Protein AF-0000000086068954 (afdb_homodimer)

Foldseek 3Di:
DDPPPPPVPPDPPPDPPPPPVVPVVVVVVVVVVPPPPPPQPQCPVPRDSQVPDLVVLLVCQLPDQDLLSLQQSLLVSLCRLDPPWDFQWKKKWFADPVFHIDMHTHPPRPDPQQPPVRRGNPVVVVVVVVLNPFDTLVVLVVCPFFDKDWDDWDFDALWIKTKIDLHSGMIMIIIINHHSDDDPSSVVSSRSSSRSSSVSNSVSSVVVVVCVQQAPPLARAGEQVNLVVVLLVLLVVLLVVQFKKKKKKKFKFCLVVLCVVDPVVQSSLVNNQLSVLLVVLLVPAPCSVQKHKYDYDPGMIMIMGRHDPVRVVVSVVSSQVCQLVTQGDGPDVVSSVVVVVCSVVVRTTMAMFMEMDRSPPPVPVPPDDDPVVVSVVSVVVVVVRVVLRVVRRVVLSVVVVVVVPRRYDYSVVVVD/DPPPPPDPPPDPPPDPPPPPVVPVVVVVVVVVVPPPPPPQPQCPVPRDSDVPDLVVLLVCQLPDQDLLSLQQSLLVSLCRLDPPWDFQWKKKWFADPVFHIDMHTHPPRPDPQQPPVRRGNPVVVVVVVVLNPFDTLVVLVVCPFFDKDFDDWDFDALWIKTKIDLHRGMIMIIIIRHHSDDDPSSVVSSRSSSRSSSVSNSVSSVVVVVCVQAAPPLQRAGEQVNLVVVLLVLLVVLLVVQFKKKKKKKFKFCLVVLCVVDPVVQSSLVNNQLSVLLVVLLVPAPCSVQKHKYDYDDGMIMIMGRHDPVSVVVSVVSSQVCQLVTQGDGPDVVSSVVVVVCSVVVRTTMAMFMEMDRSPPPVPVPPDDDPVVVSVVSVVVVVVRVVLRVVRRVVLSVVVVVVVPRRYDYSVVVVD

Solvent-accessible surface area (backbone atoms only — not comparable to full-atom values): 44219 Å² total; per-residue (Å²): 132,82,69,83,74,63,72,76,68,63,74,77,63,68,84,68,72,87,60,69,72,58,58,62,59,48,54,61,54,52,59,62,56,65,74,57,72,73,71,74,57,40,23,87,85,56,53,17,76,47,67,77,30,69,58,55,54,50,56,57,49,68,67,39,85,44,72,61,44,38,46,39,51,49,49,56,54,49,46,63,66,35,70,94,51,58,71,38,27,46,36,36,40,32,57,41,94,69,29,43,81,40,76,46,63,29,81,85,25,72,49,82,46,37,44,98,81,71,31,58,36,74,70,47,47,54,53,42,54,58,47,50,68,32,55,45,72,70,56,49,77,70,48,88,66,58,54,68,40,79,75,47,76,43,74,46,86,65,3,17,34,38,33,32,33,36,38,60,44,29,34,36,38,40,27,31,52,77,38,65,64,74,50,72,68,52,44,52,53,51,48,53,51,46,44,52,44,25,50,48,53,45,49,52,51,30,45,52,29,14,45,50,23,33,30,27,87,50,31,66,33,24,14,46,67,38,28,49,24,43,41,41,31,51,49,52,45,29,53,76,67,61,36,31,36,29,31,35,31,34,35,48,41,60,47,70,62,48,35,72,76,32,55,70,72,54,39,38,34,46,41,30,42,52,31,49,50,47,52,51,50,44,66,66,43,97,57,42,88,38,52,44,58,18,44,62,48,88,60,31,34,39,35,37,32,61,35,51,69,66,56,52,50,50,53,52,49,54,50,56,62,46,43,79,72,62,73,56,80,65,93,44,70,68,56,47,54,54,49,48,52,39,45,74,68,69,50,50,48,52,24,23,2,27,19,72,44,68,45,60,75,76,55,55,67,56,93,77,62,41,69,64,55,52,48,50,53,48,52,52,52,51,52,50,35,49,50,42,4,46,55,19,22,56,49,14,49,54,37,41,75,68,67,68,76,43,37,68,33,47,32,78,65,65,78,100,132,82,70,80,74,64,73,76,69,65,76,78,64,70,83,69,72,85,60,71,74,57,57,63,60,49,54,61,54,53,60,63,58,66,74,57,71,74,70,73,58,41,21,87,85,56,54,17,77,48,66,76,31,68,58,54,54,50,55,58,50,69,68,37,85,45,73,61,45,39,45,40,51,50,51,57,53,47,46,64,68,35,68,95,49,57,70,40,27,47,36,36,40,32,59,40,92,67,28,41,82,40,76,46,62,29,81,86,27,71,50,78,44,40,43,99,82,70,30,56,36,75,68,46,49,54,52,42,54,58,48,53,70,35,51,45,74,68,55,47,74,69,46,89,68,57,51,69,41,80,73,47,78,43,71,46,87,65,3,18,36,39,31,31,35,38,41,60,45,28,33,37,37,40,28,31,52,77,38,62,66,74,50,73,68,51,45,51,53,52,48,53,50,48,43,54,46,36,50,47,53,44,49,51,52,29,46,51,30,14,46,49,24,34,30,28,88,50,33,67,32,24,14,45,68,39,28,48,23,42,41,40,33,51,50,51,44,29,52,78,66,58,40,31,36,28,30,35,30,35,36,50,40,60,47,69,61,49,36,72,76,32,55,69,71,55,42,39,36,46,41,29,42,52,30,50,51,47,51,50,51,43,66,66,43,97,58,41,90,37,50,43,59,18,44,61,48,85,59,30,35,39,34,37,33,62,34,52,69,68,56,53,50,52,51,52,49,55,49,56,62,46,44,79,72,61,74,56,78,66,94,45,70,69,57,47,54,54,48,49,52,40,44,74,68,68,50,49,48,53,24,24,1,28,20,74,44,65,44,60,72,76,56,55,70,57,92,76,61,39,70,64,58,52,48,50,52,48,53,52,52,52,52,50,35,49,50,41,4,47,56,20,22,56,50,14,48,53,36,40,75,70,67,69,74,42,36,65,35,46,32,77,64,64,78,99

Sequence (832 aa):
MFPALRRFTAAIVKKSRSTHKVDENIRNVRKHIKNTKTTRNQCSQCGCNTSPCHGTVVEKLRRGKTAQDLVEIVGEILTGIFPGEDIDHVGLFTKSDDGYPHCITAKNTATGEVDDHGHFTSHTAELWRQFLSLSGPIAMIDNDNPTVHKYNETPVGSGSSHWYRVSDYAAMIIVVSSIPAFSHQQEKSVHDVIKEFAHRLRQLEVEKWARIGVVNSKSMLLTSSAYEVQSASVCITALTSSSPVCVAFMDIDYFKDLNSKLTHLEADKVLRAVGQMIKETVSNCTRPESVVVGHIGGDEFMFTIIGNRKFAKTLMLDVLSRFANLLPEFSKPEVHEEFMKIKNARRFSASVGIAMWEGDADATAPEEFTLVEEMKQLKDAIEEIRFRANKTLLKAKEYRQERSGRNVMFYDEIEEMFPALRRFTAAIVKKSRSTHKVDENIRNVRKHIKNTKTTRNQCSQCGCNTSPCHGTVVEKLRRGKTAQDLVEIVGEILTGIFPGEDIDHVGLFTKSDDGYPHCITAKNTATGEVDDHGHFTSHTAELWRQFLSLSGPIAMIDNDNPTVHKYNETPVGSGSSHWYRVSDYAAMIIVVSSIPAFSHQQEKSVHDVIKEFAHRLRQLEVEKWARIGVVNSKSMLLTSSAYEVQSASVCITALTSSSPVCVAFMDIDYFKDLNSKLTHLEADKVLRAVGQMIKETVSNCTRPESVVVGHIGGDEFMFTIIGNRKFAKTLMLDVLSRFANLLPEFSKPEVHEEFMKIKNARRFSASVGIAMWEGDADATAPEEFTLVEEMKQLKDAIEEIRFRANKTLLKAKEYRQERSGRNVMFYDEIEE

Radius of gyration: 32.14 Å; Cα contacts (8 Å, |Δi|>4): 1349; chains: 2; bounding box: 98×93×64 Å

Structure (mmCIF, N/CA/C/O backbone):
data_AF-0000000086068954-model_v1
#
loop_
_entity.id
_entity.type
_entity.pdbx_description
1 polymer 'GGDEF domain-containing protein'
#
loop_
_atom_site.group_PDB
_atom_site.id
_atom_site.type_symbol
_atom_site.label_atom_id
_atom_site.label_alt_id
_atom_site.label_comp_id
_atom_site.label_asym_id
_atom_site.label_entity_id
_atom_site.label_seq_id
_atom_site.pdbx_PDB_ins_code
_atom_site.Cartn_x
_atom_site.Cartn_y
_atom_site.Cartn_z
_atom_site.occupancy
_atom_site.B_iso_or_equiv
_atom_site.auth_seq_id
_atom_site.auth_comp_id
_atom_site.auth_asym_id
_atom_site.auth_atom_id
_atom_site.pdbx_PDB_model_num
ATOM 1 N N . MET A 1 1 ? 43.938 14.234 13.195 1 19.59 1 MET A N 1
ATOM 2 C CA . MET A 1 1 ? 43.844 15.578 13.75 1 19.59 1 MET A CA 1
ATOM 3 C C . MET A 1 1 ? 43.75 16.625 12.641 1 19.59 1 MET A C 1
ATOM 5 O O . MET A 1 1 ? 44.781 16.922 12 1 19.59 1 MET A O 1
ATOM 9 N N . PHE A 1 2 ? 42.719 16.625 11.742 1 21.86 2 PHE A N 1
ATOM 10 C CA . PHE A 1 2 ? 42.812 16.953 10.328 1 21.86 2 PHE A CA 1
ATOM 11 C C . PHE A 1 2 ? 43.062 18.453 10.141 1 21.86 2 PHE A C 1
ATOM 13 O O . PHE A 1 2 ? 42.344 19.281 10.711 1 21.86 2 PHE A O 1
ATOM 20 N N . PRO A 1 3 ? 44.25 19 9.898 1 23.23 3 PRO A N 1
ATOM 21 C CA . PRO A 1 3 ? 44.875 20.312 9.938 1 23.23 3 PRO A CA 1
ATOM 22 C C . PRO A 1 3 ? 44.156 21.328 9.055 1 23.23 3 PRO A C 1
ATOM 24 O O . PRO A 1 3 ? 44.438 22.531 9.125 1 23.23 3 PRO A O 1
ATOM 27 N N . ALA A 1 4 ? 43.469 20.734 8.086 1 22.77 4 ALA A N 1
ATOM 28 C CA . ALA A 1 4 ? 43.156 21.641 6.984 1 22.77 4 ALA A CA 1
ATOM 29 C C . ALA A 1 4 ? 42.156 22.703 7.402 1 22.77 4 ALA A C 1
ATOM 31 O O . ALA A 1 4 ? 41.688 23.484 6.574 1 22.77 4 ALA A O 1
ATOM 32 N N . LEU A 1 5 ? 41.719 22.703 8.758 1 21.62 5 LEU A N 1
ATOM 33 C CA . LEU A 1 5 ? 40.656 23.609 9.234 1 21.62 5 LEU A CA 1
ATOM 34 C C . LEU A 1 5 ? 41.188 25.031 9.312 1 21.62 5 LEU A C 1
ATOM 36 O O . LEU A 1 5 ? 40.406 25.953 9.641 1 21.62 5 LEU A O 1
ATOM 40 N N . ARG A 1 6 ? 42.562 25.266 9.266 1 21.28 6 ARG A N 1
ATOM 41 C CA . ARG A 1 6 ? 43.094 26.531 9.781 1 21.28 6 ARG A CA 1
ATOM 42 C C . ARG A 1 6 ? 42.812 27.672 8.82 1 21.28 6 ARG A C 1
ATOM 44 O O . ARG A 1 6 ? 42.531 28.797 9.242 1 21.28 6 ARG A O 1
ATOM 51 N N . ARG A 1 7 ? 43.094 27.391 7.508 1 23.52 7 ARG A N 1
ATOM 52 C CA . ARG A 1 7 ? 43.5 28.547 6.715 1 23.52 7 ARG A CA 1
ATOM 53 C C . ARG A 1 7 ? 42.281 29.359 6.297 1 23.52 7 ARG A C 1
ATOM 55 O O . ARG A 1 7 ? 42.406 30.438 5.727 1 23.52 7 ARG A O 1
ATOM 62 N N . PHE A 1 8 ? 41.094 28.594 6.391 1 22.81 8 PHE A N 1
ATOM 63 C CA . PHE A 1 8 ? 40 29.219 5.645 1 22.81 8 PHE A CA 1
ATOM 64 C C . PHE A 1 8 ? 39.469 30.438 6.383 1 22.81 8 PHE A C 1
ATOM 66 O O . PHE A 1 8 ? 38.562 31.094 5.902 1 22.81 8 PHE A O 1
ATOM 73 N N . THR A 1 9 ? 39.938 30.75 7.625 1 22.94 9 THR A N 1
ATOM 74 C CA . THR A 1 9 ? 39.406 31.812 8.453 1 22.94 9 THR A CA 1
ATOM 75 C C . THR A 1 9 ? 39.75 33.188 7.855 1 22.94 9 THR A C 1
ATOM 77 O O . THR A 1 9 ? 39.062 34.156 8.133 1 22.94 9 THR A O 1
ATOM 80 N N . ALA A 1 10 ? 40.875 33.281 7.137 1 23.98 10 ALA A N 1
ATOM 81 C CA . ALA A 1 10 ? 41.5 34.594 7.055 1 23.98 10 ALA A CA 1
ATOM 82 C C . ALA A 1 10 ? 40.75 35.531 6.098 1 23.98 10 ALA A C 1
ATOM 84 O O . ALA A 1 10 ? 40.75 36.75 6.25 1 23.98 10 ALA A O 1
ATOM 85 N N . ALA A 1 11 ? 40.188 34.875 5.027 1 24.88 11 ALA A N 1
ATOM 86 C CA . ALA A 1 11 ? 39.969 35.812 3.922 1 24.88 11 ALA A CA 1
ATOM 87 C C . ALA A 1 11 ? 38.75 36.719 4.184 1 24.88 11 ALA A C 1
ATOM 89 O O . ALA A 1 11 ? 38.656 37.781 3.592 1 24.88 11 ALA A O 1
ATOM 90 N N . ILE A 1 12 ? 37.781 36.219 4.984 1 23.09 12 ILE A N 1
ATOM 91 C CA . ILE A 1 12 ? 36.531 36.969 4.895 1 23.09 12 ILE A CA 1
ATOM 92 C C . ILE A 1 12 ? 36.625 38.25 5.73 1 23.09 12 ILE A C 1
ATOM 94 O O . ILE A 1 12 ? 35.656 39 5.84 1 23.09 12 ILE A O 1
ATOM 98 N N . VAL A 1 13 ? 37.75 38.562 6.438 1 23.19 13 VAL A N 1
ATOM 99 C CA . VAL A 1 13 ? 37.75 39.656 7.418 1 23.19 13 VAL A CA 1
ATOM 100 C C . VAL A 1 13 ? 37.656 41 6.699 1 23.19 13 VAL A C 1
ATOM 102 O O . VAL A 1 13 ? 37.25 42 7.293 1 23.19 13 VAL A O 1
ATOM 105 N N . LYS A 1 14 ? 38.156 41.125 5.512 1 24.88 14 LYS A N 1
ATOM 106 C CA . LYS A 1 14 ? 38.625 42.5 5.309 1 24.88 14 LYS A CA 1
ATOM 107 C C . LYS A 1 14 ? 37.469 43.469 5.195 1 24.88 14 LYS A C 1
ATOM 109 O O . LYS A 1 14 ? 37.562 44.625 5.613 1 24.88 14 LYS A O 1
ATOM 114 N N . LYS A 1 15 ? 36.438 43.219 4.359 1 25.11 15 LYS A N 1
ATOM 115 C CA . LYS A 1 15 ? 35.906 44.406 3.707 1 25.11 15 LYS A CA 1
ATOM 116 C C . LYS A 1 15 ? 34.906 45.125 4.594 1 25.11 15 LYS A C 1
ATOM 118 O O . LYS A 1 15 ? 33.688 45.031 4.363 1 25.11 15 LYS A O 1
ATOM 123 N N . SER A 1 16 ? 34.969 44.969 5.973 1 24.5 16 SER A N 1
ATOM 124 C CA . SER A 1 16 ? 33.906 45.531 6.789 1 24.5 16 SER A CA 1
ATOM 125 C C . SER A 1 16 ? 33.938 47.031 6.793 1 24.5 16 SER A C 1
ATOM 127 O O . SER A 1 16 ? 33.469 47.688 7.742 1 24.5 16 SER A O 1
ATOM 129 N N . ARG A 1 17 ? 34.562 47.812 5.902 1 25.81 17 ARG A N 1
ATOM 130 C CA . ARG A 1 17 ? 34.812 49.188 6.301 1 25.81 17 ARG A CA 1
ATOM 131 C C . ARG A 1 17 ? 33.5 49.969 6.461 1 25.81 17 ARG A C 1
ATOM 133 O O . ARG A 1 17 ? 33.469 51.062 7.016 1 25.81 17 ARG A O 1
ATOM 140 N N . SER A 1 18 ? 32.438 49.781 5.582 1 25.03 18 SER A N 1
ATOM 141 C CA . SER A 1 18 ? 31.609 50.969 5.359 1 25.03 18 SER A CA 1
ATOM 142 C C . SER A 1 18 ? 30.594 51.125 6.477 1 25.03 18 SER A C 1
ATOM 144 O O . SER A 1 18 ? 29.625 50.375 6.562 1 25.03 18 SER A O 1
ATOM 146 N N . THR A 1 19 ? 30.938 51.469 7.707 1 28.3 19 THR A N 1
ATOM 147 C CA . THR A 1 19 ? 30.312 51.656 9.016 1 28.3 19 THR A CA 1
ATOM 148 C C . THR A 1 19 ? 29.266 52.781 8.953 1 28.3 19 THR A C 1
ATOM 150 O O . THR A 1 19 ? 28.328 52.812 9.766 1 28.3 19 THR A O 1
ATOM 153 N N . HIS A 1 20 ? 29.531 53.844 8.148 1 30.56 20 HIS A N 1
ATOM 154 C CA . HIS A 1 20 ? 28.891 55.094 8.453 1 30.56 20 HIS A CA 1
ATOM 155 C C . HIS A 1 20 ? 27.406 55.062 8.102 1 30.56 20 HIS A C 1
ATOM 157 O O . HIS A 1 20 ? 26.578 55.688 8.758 1 30.56 20 HIS A O 1
ATOM 163 N N . LYS A 1 21 ? 27.062 54.562 6.906 1 32.91 21 LYS A N 1
ATOM 164 C CA . LYS A 1 21 ? 25.719 54.688 6.363 1 32.91 21 LYS A CA 1
ATOM 165 C C . LYS A 1 21 ? 24.734 53.812 7.141 1 32.91 21 LYS A C 1
ATOM 167 O O . LYS A 1 21 ? 23.516 53.844 6.887 1 32.91 21 LYS A O 1
ATOM 172 N N . VAL A 1 22 ? 25.25 53 8.164 1 31.38 22 VAL A N 1
ATOM 173 C CA . VAL A 1 22 ? 24.375 52.125 8.922 1 31.38 22 VAL A CA 1
ATOM 174 C C . VAL A 1 22 ? 23.547 52.906 9.914 1 31.38 22 VAL A C 1
ATOM 176 O O . VAL A 1 22 ? 22.391 52.562 10.203 1 31.38 22 VAL A O 1
ATOM 179 N N . ASP A 1 23 ? 24.094 54.062 10.312 1 33.19 23 ASP A N 1
ATOM 180 C CA . ASP A 1 23 ? 23.453 54.75 11.414 1 33.19 23 ASP A CA 1
ATOM 181 C C . ASP A 1 23 ? 22.156 55.438 10.953 1 33.19 23 ASP A C 1
ATOM 183 O O . ASP A 1 23 ? 21.156 55.438 11.68 1 33.19 23 ASP A O 1
ATOM 187 N N . GLU A 1 24 ? 22.297 56.188 9.773 1 35.91 24 GLU A N 1
ATOM 188 C CA . GLU A 1 24 ? 21.156 57 9.359 1 35.91 24 GLU A CA 1
ATOM 189 C C . GLU A 1 24 ? 19.953 56.125 8.992 1 35.91 24 GLU A C 1
ATOM 191 O O . GLU A 1 24 ? 18.812 56.5 9.242 1 35.91 24 GLU A O 1
ATOM 196 N N . ASN A 1 25 ? 20.281 54.969 8.352 1 29.94 25 ASN A N 1
ATOM 197 C CA . ASN A 1 25 ? 19.203 54.094 7.918 1 29.94 25 ASN A CA 1
ATOM 198 C C . ASN A 1 25 ? 18.5 53.438 9.109 1 29.94 25 ASN A C 1
ATOM 200 O O . ASN A 1 25 ? 17.359 53 8.992 1 29.94 25 ASN A O 1
ATOM 204 N N . ILE A 1 26 ? 19.109 53.438 10.273 1 34.41 26 ILE A N 1
ATOM 205 C CA . ILE A 1 26 ? 18.453 52.938 11.469 1 34.41 26 ILE A CA 1
ATOM 206 C C . ILE A 1 26 ? 17.391 53.938 11.945 1 34.41 26 ILE A C 1
ATOM 208 O O . ILE A 1 26 ? 16.312 53.531 12.375 1 34.41 26 ILE A O 1
ATOM 212 N N . ARG A 1 27 ? 17.672 55.219 11.859 1 35.81 27 ARG A N 1
ATOM 213 C CA . ARG A 1 27 ? 16.734 56.188 12.398 1 35.81 27 ARG A CA 1
ATOM 214 C C . ARG A 1 27 ? 15.422 56.188 11.617 1 35.81 27 ARG A C 1
ATOM 216 O O . ARG A 1 27 ? 14.344 56.312 12.203 1 35.81 27 ARG A O 1
ATOM 223 N N . ASN A 1 28 ? 15.562 56.219 10.266 1 32.69 28 ASN A N 1
ATOM 224 C CA . ASN A 1 28 ? 14.336 56.25 9.477 1 32.69 28 ASN A CA 1
ATOM 225 C C . ASN A 1 28 ? 13.516 54.969 9.68 1 32.69 28 ASN A C 1
ATOM 227 O O . ASN A 1 28 ? 12.289 55 9.516 1 32.69 28 ASN A O 1
ATOM 231 N N . VAL A 1 29 ? 14.188 53.844 10.016 1 31.7 29 VAL A N 1
ATOM 232 C CA . VAL A 1 29 ? 13.43 52.625 10.281 1 31.7 29 VAL A CA 1
ATOM 233 C C . VAL A 1 29 ? 12.672 52.75 11.602 1 31.7 29 VAL A C 1
ATOM 235 O O . VAL A 1 29 ? 11.547 52.281 11.727 1 31.7 29 VAL A O 1
ATOM 238 N N . ARG A 1 30 ? 13.109 53.531 12.555 1 33.72 30 ARG A N 1
ATOM 239 C CA . ARG A 1 30 ? 12.383 53.688 13.812 1 33.72 30 ARG A CA 1
ATOM 240 C C . ARG A 1 30 ? 11.102 54.5 13.617 1 33.72 30 ARG A C 1
ATOM 242 O O . ARG A 1 30 ? 10.086 54.219 14.25 1 33.72 30 ARG A O 1
ATOM 249 N N . LYS A 1 31 ? 11.258 55.656 12.969 1 35.47 31 LYS A N 1
ATOM 250 C CA . LYS A 1 31 ? 10.086 56.531 12.859 1 35.47 31 LYS A CA 1
ATOM 251 C C . LYS A 1 31 ? 8.953 55.844 12.117 1 35.47 31 LYS A C 1
ATOM 253 O O . LYS A 1 31 ? 7.777 56 12.453 1 35.47 31 LYS A O 1
ATOM 258 N N . HIS A 1 32 ? 9.297 55.156 10.953 1 30.3 32 HIS A N 1
ATOM 259 C CA . HIS A 1 32 ? 8.227 54.438 10.25 1 30.3 32 HIS A CA 1
ATOM 260 C C . HIS A 1 32 ? 7.668 53.312 11.078 1 30.3 32 HIS A C 1
ATOM 262 O O . HIS A 1 32 ? 6.574 52.812 10.805 1 30.3 32 HIS A O 1
ATOM 268 N N . ILE A 1 33 ? 8.344 52.812 12.102 1 30.44 33 ILE A N 1
ATOM 269 C CA . ILE A 1 33 ? 7.777 51.812 12.984 1 30.44 33 ILE A CA 1
ATOM 270 C C . ILE A 1 33 ? 6.629 52.406 13.797 1 30.44 33 ILE A C 1
ATOM 272 O O . ILE A 1 33 ? 5.711 51.688 14.195 1 30.44 33 ILE A O 1
ATOM 276 N N . LYS A 1 34 ? 6.645 53.625 14.219 1 31.06 34 LYS A N 1
ATOM 277 C CA . LYS A 1 34 ? 5.625 54.125 15.133 1 31.06 34 LYS A CA 1
ATOM 278 C C . LYS A 1 34 ? 4.246 54.125 14.484 1 31.06 34 LYS A C 1
ATOM 280 O O . LYS A 1 34 ? 3.246 53.844 15.148 1 31.06 34 LYS A O 1
ATOM 285 N N . ASN A 1 35 ? 4.027 54.875 13.43 1 30.34 35 ASN A N 1
ATOM 286 C CA . ASN A 1 35 ? 2.672 55.156 12.961 1 30.34 35 ASN A CA 1
ATOM 287 C C . ASN A 1 35 ? 2.082 53.938 12.258 1 30.34 35 ASN A C 1
ATOM 289 O O . ASN A 1 35 ? 1.085 54.031 11.539 1 30.34 35 ASN A O 1
ATOM 293 N N . THR A 1 36 ? 2.881 53 11.797 1 29.17 36 THR A N 1
ATOM 294 C CA . THR A 1 36 ? 2.162 51.875 11.18 1 29.17 36 THR A CA 1
ATOM 295 C C . THR A 1 36 ? 1.325 51.156 12.219 1 29.17 36 THR A C 1
ATOM 297 O O . THR A 1 36 ? 1.868 50.469 13.078 1 29.17 36 THR A O 1
ATOM 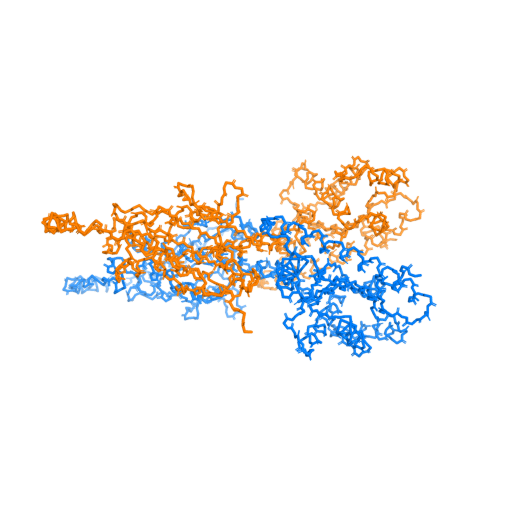300 N N . LYS A 1 37 ? 0.249 51.656 12.633 1 33.78 37 LYS A N 1
ATOM 301 C CA . LYS A 1 37 ? -0.888 51 13.242 1 33.78 37 LYS A CA 1
ATOM 302 C C . LYS A 1 37 ? -0.975 49.531 12.773 1 33.78 37 LYS A C 1
ATOM 304 O O . LYS A 1 37 ? -1.13 49.281 11.578 1 33.78 37 LYS A O 1
ATOM 309 N N . THR A 1 38 ? -0.376 48.688 13.383 1 32.22 38 THR A N 1
ATOM 310 C CA . THR A 1 38 ? -0.488 47.25 13.297 1 32.22 38 THR A CA 1
ATOM 311 C C . THR A 1 38 ? -1.938 46.812 13.07 1 32.22 38 THR A C 1
ATOM 313 O O . THR A 1 38 ? -2.756 46.875 13.992 1 32.22 38 THR A O 1
ATOM 316 N N . THR A 1 39 ? -2.611 47.281 12.07 1 32.69 39 THR A N 1
ATOM 317 C CA . THR A 1 39 ? -3.84 46.562 11.727 1 32.69 39 THR A CA 1
ATOM 318 C C . THR A 1 39 ? -3.697 45.062 12 1 32.69 39 THR A C 1
ATOM 320 O O . THR A 1 39 ? -2.871 44.406 11.375 1 32.69 39 THR A O 1
ATOM 323 N N . ARG A 1 40 ? -3.838 44.688 13.172 1 38.38 40 ARG A N 1
ATOM 324 C CA . ARG A 1 40 ? -4.031 43.312 13.602 1 38.38 40 ARG A CA 1
ATOM 325 C C . ARG A 1 40 ? -4.742 42.5 12.516 1 38.38 40 ARG A C 1
ATOM 327 O O . ARG A 1 40 ? -5.898 42.781 12.188 1 38.38 40 ARG A O 1
ATOM 334 N N . ASN A 1 41 ? -4.121 42.188 11.422 1 38.56 41 ASN A N 1
ATOM 335 C CA . ASN A 1 41 ? -4.656 41.312 10.383 1 38.56 41 ASN A CA 1
ATOM 336 C C . ASN A 1 41 ? -5.371 40.094 10.977 1 38.56 41 ASN A C 1
ATOM 338 O O . ASN A 1 41 ? -4.73 39.156 11.422 1 38.56 41 ASN A O 1
ATOM 342 N N . GLN A 1 42 ? -6.379 40.281 11.688 1 41.16 42 GLN A N 1
ATOM 343 C CA . GLN A 1 42 ? -7.344 39.281 12.109 1 41.16 42 GLN A CA 1
ATOM 344 C C . GLN A 1 42 ? -7.652 38.312 10.969 1 41.16 42 GLN A C 1
ATOM 346 O O . GLN A 1 42 ? -7.762 38.719 9.812 1 41.16 42 GLN A O 1
ATOM 351 N N . CYS A 1 43 ? -7.246 37.094 11.125 1 47.66 43 CYS A N 1
ATOM 352 C CA . CYS A 1 43 ? -7.613 36.094 10.148 1 47.66 43 CYS A CA 1
ATOM 353 C C . CYS A 1 43 ? -9.047 36.312 9.664 1 47.66 43 CYS A C 1
ATOM 355 O O . CYS A 1 43 ? -9.969 36.406 10.469 1 47.66 43 CYS A O 1
ATOM 357 N N . SER A 1 44 ? -9.219 36.75 8.469 1 47.41 44 SER A N 1
ATOM 358 C CA . SER A 1 44 ? -10.539 37 7.898 1 47.41 44 SER A CA 1
ATOM 359 C C . SER A 1 44 ? -11.438 35.781 8.031 1 47.41 44 SER A C 1
ATOM 361 O O . SER A 1 44 ? -12.664 35.906 8.023 1 47.41 44 SER A O 1
ATOM 363 N N . GLN A 1 45 ? -10.734 34.688 8.125 1 45.53 45 GLN A N 1
ATOM 364 C CA . GLN A 1 45 ? -11.57 33.5 8.125 1 45.53 45 GLN A CA 1
ATOM 365 C C . GLN A 1 45 ? -12.031 33.156 9.531 1 45.53 45 GLN A C 1
ATOM 367 O O . GLN A 1 45 ? -13.195 32.812 9.75 1 45.53 45 GLN A O 1
ATOM 372 N N . CYS A 1 46 ? -10.984 33.188 10.445 1 47.53 46 CYS A N 1
ATOM 373 C CA . CYS A 1 46 ? -11.422 32.75 11.758 1 47.53 46 CYS A CA 1
ATOM 374 C C . CYS A 1 46 ? -11.227 33.844 12.797 1 47.53 46 CYS A C 1
ATOM 376 O O . CYS A 1 46 ? -11.523 33.656 13.977 1 47.53 46 CYS A O 1
ATOM 378 N N . GLY A 1 47 ? -10.789 35.031 12.383 1 47.12 47 GLY A N 1
ATOM 379 C CA . GLY A 1 47 ? -10.656 36.156 13.281 1 47.12 47 GLY A CA 1
ATOM 380 C C . GLY A 1 47 ? -9.492 36 14.25 1 47.12 47 GLY A C 1
ATOM 381 O O . GLY A 1 47 ? -9.391 36.781 15.219 1 47.12 47 GLY A O 1
ATOM 382 N N . CYS A 1 48 ? -8.695 35 14.062 1 51.12 48 CYS A N 1
ATOM 383 C CA . CYS A 1 48 ? -7.605 34.812 15.008 1 51.12 48 CYS A CA 1
ATOM 384 C C . CYS A 1 48 ? -6.504 35.812 14.789 1 51.12 48 CYS A C 1
ATOM 386 O O . CYS A 1 48 ? -6.441 36.469 13.734 1 51.12 48 CYS A O 1
ATOM 388 N N . ASN A 1 49 ? -5.734 36.219 15.844 1 49.75 49 ASN A N 1
ATOM 389 C CA . ASN A 1 49 ? -4.691 37.219 15.805 1 49.75 49 ASN A CA 1
ATOM 390 C C . ASN A 1 49 ? -3.387 36.688 15.234 1 49.75 49 ASN A C 1
ATOM 392 O O . ASN A 1 49 ? -2.371 37.375 15.227 1 49.75 49 ASN A O 1
ATOM 396 N N . THR A 1 50 ? -3.314 35.406 15.008 1 53.53 50 THR A N 1
ATOM 397 C CA . THR A 1 50 ? -2.088 34.875 14.438 1 53.53 50 THR A CA 1
ATOM 398 C C . THR A 1 50 ? -2.178 34.844 12.914 1 53.53 50 THR A C 1
ATOM 400 O O . THR A 1 50 ? -3.207 34.438 12.359 1 53.53 50 THR A O 1
ATOM 403 N N . SER A 1 51 ? -1.51 35.656 12.094 1 55.31 51 SER A N 1
ATOM 404 C CA . SER A 1 51 ? -1.479 35.625 10.633 1 55.31 51 SER A CA 1
ATOM 405 C C . SER A 1 51 ? -0.232 34.938 10.125 1 55.31 51 SER A C 1
ATOM 407 O O . SER A 1 51 ? 0.892 35.344 10.422 1 55.31 51 SER A O 1
ATOM 409 N N . PRO A 1 52 ? -0.523 33.969 9.383 1 61.81 52 PRO A N 1
ATOM 410 C CA . PRO A 1 52 ? -1.726 33.25 8.961 1 61.81 52 PRO A CA 1
ATOM 411 C C . PRO A 1 52 ? -2.254 32.312 10.039 1 61.81 52 PRO A C 1
ATOM 413 O O . PRO A 1 52 ? -1.473 31.75 10.82 1 61.81 52 PRO A O 1
ATOM 416 N N . CYS A 1 53 ? -3.59 32.25 10.125 1 72.56 53 CYS A N 1
ATOM 417 C CA . CYS A 1 53 ? -4.203 31.375 11.109 1 72.56 53 CYS A CA 1
ATOM 418 C C . CYS A 1 53 ? -3.939 29.906 10.773 1 72.56 53 CYS A C 1
ATOM 420 O O . CYS A 1 53 ? -3.674 29.562 9.617 1 72.56 53 CYS A O 1
ATOM 422 N N . HIS A 1 54 ? -3.857 29.078 11.758 1 74.94 54 HIS A N 1
ATOM 423 C CA . HIS A 1 54 ? -3.578 27.656 11.641 1 74.94 54 HIS A CA 1
ATOM 424 C C . HIS A 1 54 ? -4.512 26.984 10.633 1 74.94 54 HIS A C 1
ATOM 426 O O . HIS A 1 54 ? -4.066 26.203 9.797 1 74.94 54 HIS A O 1
ATOM 432 N N . GLY A 1 55 ? -5.754 27.391 10.664 1 71.12 55 GLY A N 1
ATOM 433 C CA . GLY A 1 55 ? -6.727 26.797 9.75 1 71.12 55 GLY A CA 1
ATOM 434 C C . GLY A 1 55 ? -6.422 27.094 8.289 1 71.12 55 GLY A C 1
ATOM 435 O O . GLY A 1 55 ? -6.535 26.203 7.441 1 71.12 55 GLY A O 1
ATOM 436 N N . THR A 1 56 ? -5.949 28.312 8.094 1 77.38 56 THR A N 1
ATOM 437 C CA . THR A 1 56 ? -5.621 28.719 6.727 1 77.38 56 THR A CA 1
ATOM 438 C C . THR A 1 56 ? -4.41 27.938 6.215 1 77.38 56 THR A C 1
ATOM 440 O O . THR A 1 56 ? -4.383 27.516 5.059 1 77.38 56 THR A O 1
ATOM 443 N N . VAL A 1 57 ? -3.43 27.844 7.062 1 83.25 57 VAL A N 1
ATOM 444 C CA . VAL A 1 57 ? -2.221 27.125 6.688 1 83.25 57 VAL A CA 1
ATOM 445 C C . VAL A 1 57 ? -2.576 25.672 6.336 1 83.25 57 VAL A C 1
ATOM 447 O O . VAL A 1 57 ? -2.156 25.172 5.297 1 83.25 57 VAL A O 1
ATOM 450 N N . VAL A 1 58 ? -3.441 25.078 7.137 1 79.06 58 VAL A N 1
ATOM 451 C CA . VAL A 1 58 ? -3.85 23.688 6.93 1 79.06 58 VAL A CA 1
ATOM 452 C C . VAL A 1 58 ? -4.613 23.578 5.613 1 79.06 58 VAL A C 1
ATOM 454 O O . VAL A 1 58 ? -4.336 22.688 4.805 1 79.06 58 VAL A O 1
ATOM 457 N N . GLU A 1 59 ? -5.465 24.469 5.375 1 81.5 59 GLU A N 1
ATOM 458 C CA . GLU A 1 59 ? -6.281 24.438 4.168 1 81.5 59 GLU A CA 1
ATOM 459 C C . GLU A 1 59 ? -5.422 24.609 2.916 1 81.5 59 GLU A C 1
ATOM 461 O O . GLU A 1 59 ? -5.625 23.922 1.916 1 81.5 59 GLU A O 1
ATOM 466 N N . LYS A 1 60 ? -4.473 25.547 2.986 1 85.94 60 LYS A N 1
ATOM 467 C CA . LYS A 1 60 ? -3.592 25.766 1.844 1 85.94 60 LYS A CA 1
ATOM 468 C C . LYS A 1 60 ? -2.75 24.531 1.552 1 85.94 60 LYS A C 1
ATOM 470 O O . LYS A 1 60 ? -2.637 24.109 0.4 1 85.94 60 LYS A O 1
ATOM 475 N N . LEU A 1 61 ? -2.254 23.969 2.57 1 89.25 61 LEU A N 1
ATOM 476 C CA . LEU A 1 61 ? -1.365 22.828 2.385 1 89.25 61 LEU A CA 1
ATOM 477 C C . LEU A 1 61 ? -2.145 21.609 1.917 1 89.25 61 LEU A C 1
ATOM 479 O O . LEU A 1 61 ? -1.606 20.766 1.196 1 89.25 61 LEU A O 1
ATOM 483 N N . ARG A 1 62 ? -3.414 21.438 2.299 1 85.19 62 ARG A N 1
ATOM 484 C CA . ARG A 1 62 ? -4.25 20.328 1.873 1 85.19 62 ARG A CA 1
ATOM 485 C C . ARG A 1 62 ? -4.438 20.328 0.36 1 85.19 62 ARG A C 1
ATOM 487 O O . ARG A 1 62 ? -4.746 19.297 -0.233 1 85.19 62 ARG A O 1
ATOM 494 N N . ARG A 1 63 ? -4.168 21.438 -0.221 1 84.75 63 ARG A N 1
ATOM 495 C CA . ARG A 1 63 ? -4.336 21.547 -1.667 1 84.75 63 ARG A CA 1
ATOM 496 C C . ARG A 1 63 ? -3.129 20.984 -2.404 1 84.75 63 ARG A C 1
ATOM 498 O O . ARG A 1 63 ? -3.201 20.703 -3.604 1 84.75 63 ARG A O 1
ATOM 505 N N . GLY A 1 64 ? -2.01 20.938 -1.714 1 88.62 64 GLY A N 1
ATOM 506 C CA . GLY A 1 64 ? -0.809 20.406 -2.336 1 88.62 64 GLY A CA 1
ATOM 507 C C . GLY A 1 64 ? -0.903 18.922 -2.637 1 88.62 64 GLY A C 1
ATOM 508 O O . GLY A 1 64 ? -1.297 18.125 -1.775 1 88.62 64 GLY A O 1
ATOM 509 N N . LYS A 1 65 ? -0.521 18.562 -3.912 1 87.75 65 LYS A N 1
ATOM 510 C CA . LYS A 1 65 ? -0.643 17.156 -4.324 1 87.75 65 LYS A CA 1
ATOM 511 C C . LYS A 1 65 ? 0.729 16.516 -4.488 1 87.75 65 LYS A C 1
ATOM 513 O O . LYS A 1 65 ? 0.833 15.289 -4.617 1 87.75 65 LYS A O 1
ATOM 518 N N . THR A 1 66 ? 1.741 17.312 -4.551 1 88.38 66 THR A N 1
ATOM 519 C CA . THR A 1 66 ? 3.113 16.828 -4.641 1 88.38 66 THR A CA 1
ATOM 520 C C . THR A 1 66 ? 4.016 17.562 -3.652 1 88.38 66 THR A C 1
ATOM 522 O O . THR A 1 66 ? 3.625 18.594 -3.098 1 88.38 66 THR A O 1
ATOM 525 N N . ALA A 1 67 ? 5.145 16.953 -3.422 1 87.44 67 ALA A N 1
ATOM 526 C CA . ALA A 1 67 ? 6.125 17.641 -2.586 1 87.44 67 ALA A CA 1
ATOM 527 C C . ALA A 1 67 ? 6.488 19 -3.17 1 87.44 67 ALA A C 1
ATOM 529 O O . ALA A 1 67 ? 6.699 19.969 -2.43 1 87.44 67 ALA A O 1
ATOM 530 N N . GLN A 1 68 ? 6.527 19.047 -4.449 1 87.56 68 GLN A N 1
ATOM 531 C CA . GLN A 1 68 ? 6.805 20.312 -5.129 1 87.56 68 GLN A CA 1
ATOM 532 C C . GLN A 1 68 ? 5.73 21.344 -4.824 1 87.56 68 GLN A C 1
ATOM 534 O O . GLN A 1 68 ? 6.043 22.484 -4.492 1 87.56 68 GLN A O 1
ATOM 539 N N . ASP A 1 69 ? 4.484 20.969 -4.914 1 90.88 69 ASP A N 1
ATOM 540 C CA . ASP A 1 69 ? 3.383 21.859 -4.566 1 90.88 69 ASP A CA 1
ATOM 541 C C . ASP A 1 69 ? 3.541 22.406 -3.145 1 90.88 69 ASP A C 1
ATOM 543 O O . ASP A 1 69 ? 3.354 23.594 -2.902 1 90.88 69 ASP A O 1
ATOM 547 N N . LEU A 1 70 ? 3.877 21.516 -2.279 1 92.62 70 LEU A N 1
ATOM 548 C CA . LEU A 1 70 ? 3.947 21.875 -0.869 1 92.62 70 LEU A CA 1
ATOM 549 C C . LEU A 1 70 ? 5.047 22.906 -0.628 1 92.62 70 LEU A C 1
ATOM 551 O O . LEU A 1 70 ? 4.844 23.875 0.115 1 92.62 70 LEU A O 1
ATOM 555 N N . VAL A 1 71 ? 6.156 22.672 -1.219 1 90.19 71 VAL A N 1
ATOM 556 C CA . VAL A 1 71 ? 7.273 23.594 -1.044 1 90.19 71 VAL A CA 1
ATOM 557 C C . VAL A 1 71 ? 6.895 24.969 -1.594 1 90.19 71 VAL A C 1
ATOM 559 O O . VAL A 1 71 ? 7.203 26 -0.982 1 90.19 71 VAL A O 1
ATOM 562 N N . GLU A 1 72 ? 6.234 25.016 -2.658 1 88.25 72 GLU A N 1
ATOM 563 C CA . GLU A 1 72 ? 5.785 26.266 -3.246 1 88.25 72 GLU A CA 1
ATOM 564 C C . GLU A 1 72 ? 4.777 26.969 -2.338 1 88.25 72 GLU A C 1
ATOM 566 O O . GLU A 1 72 ? 4.848 28.188 -2.148 1 88.25 72 GLU A O 1
ATOM 571 N N . ILE A 1 73 ? 3.889 26.219 -1.805 1 90.75 73 ILE A N 1
ATOM 572 C CA . ILE A 1 73 ? 2.885 26.766 -0.899 1 90.75 73 ILE A CA 1
ATOM 573 C C . ILE A 1 73 ? 3.566 27.344 0.342 1 90.75 73 ILE A C 1
ATOM 575 O O . ILE A 1 73 ? 3.217 28.438 0.802 1 90.75 73 ILE A O 1
ATOM 579 N N . VAL A 1 74 ? 4.496 26.625 0.879 1 90.69 74 VAL A N 1
ATOM 580 C CA . VAL A 1 74 ? 5.23 27.109 2.045 1 90.69 74 VAL A CA 1
ATOM 581 C C . VAL A 1 74 ? 5.953 28.406 1.699 1 90.69 74 VAL A C 1
ATOM 583 O O . VAL A 1 74 ? 5.957 29.359 2.492 1 90.69 74 VAL A O 1
ATOM 586 N N . GLY A 1 75 ? 6.555 28.406 0.576 1 85.75 75 GLY A N 1
ATOM 587 C CA . GLY A 1 75 ? 7.188 29.641 0.136 1 85.75 75 GLY A CA 1
ATOM 588 C C . GLY A 1 75 ? 6.242 30.828 0.141 1 85.75 75 GLY A C 1
ATOM 589 O O . GLY A 1 75 ? 6.609 31.906 0.596 1 85.75 75 GLY A O 1
ATOM 590 N N . GLU A 1 76 ? 5.098 30.641 -0.289 1 84.56 76 GLU A N 1
ATOM 591 C CA . GLU A 1 76 ? 4.082 31.688 -0.314 1 84.56 76 GLU A CA 1
ATOM 592 C C . GLU A 1 76 ? 3.686 32.094 1.1 1 84.56 76 GLU A C 1
ATOM 594 O O . GLU A 1 76 ? 3.525 33.281 1.381 1 84.56 76 GLU A O 1
ATOM 599 N N . ILE A 1 77 ? 3.504 31.156 1.93 1 87.44 77 ILE A N 1
ATOM 600 C CA . ILE A 1 77 ? 3.088 31.422 3.301 1 87.44 77 ILE A CA 1
ATOM 601 C C . ILE A 1 77 ? 4.18 32.219 4.023 1 87.44 77 ILE A C 1
ATOM 603 O O . ILE A 1 77 ? 3.887 33.156 4.77 1 87.44 77 ILE A O 1
ATOM 607 N N . LEU A 1 78 ? 5.414 31.859 3.801 1 85.69 78 LEU A N 1
ATOM 608 C CA . LEU A 1 78 ? 6.539 32.469 4.488 1 85.69 78 LEU A CA 1
ATOM 609 C C . LEU A 1 78 ? 6.695 33.938 4.059 1 85.69 78 LEU A C 1
ATOM 611 O O . LEU A 1 78 ? 7.121 34.781 4.852 1 85.69 78 LEU A O 1
ATOM 615 N N . THR A 1 79 ? 6.363 34.219 2.861 1 80.31 79 THR A N 1
ATOM 616 C CA . THR A 1 79 ? 6.418 35.594 2.398 1 80.31 79 THR A CA 1
ATOM 617 C C . THR A 1 79 ? 5.512 36.5 3.246 1 80.31 79 THR A C 1
ATOM 619 O O . THR A 1 79 ? 5.816 37.656 3.461 1 80.31 79 THR A O 1
ATOM 622 N N . GLY A 1 80 ? 4.469 35.906 3.736 1 76.75 80 GLY A N 1
ATOM 623 C CA . GLY A 1 80 ? 3.57 36.625 4.609 1 76.75 80 GLY A CA 1
ATOM 624 C C . GLY A 1 80 ? 4.117 36.812 6.012 1 76.75 80 GLY A C 1
ATOM 625 O O . GLY A 1 80 ? 3.781 37.781 6.691 1 76.75 80 GLY A O 1
ATOM 626 N N . ILE A 1 81 ? 4.871 35.938 6.449 1 80 81 ILE A N 1
ATOM 627 C CA . ILE A 1 81 ? 5.453 35.969 7.785 1 80 81 ILE A CA 1
ATOM 628 C C . ILE A 1 81 ? 6.598 37 7.812 1 80 81 ILE A C 1
ATOM 630 O O . ILE A 1 81 ? 6.863 37.625 8.844 1 80 81 ILE A O 1
ATOM 634 N N . PHE A 1 82 ? 7.25 37.062 6.672 1 76.94 82 PHE A N 1
ATOM 635 C CA . PHE A 1 82 ? 8.359 38 6.551 1 76.94 82 PHE A CA 1
ATOM 636 C C . PHE A 1 82 ? 8.016 39.125 5.582 1 76.94 82 PHE A C 1
ATOM 638 O O . PHE A 1 82 ? 8.602 39.219 4.5 1 76.94 82 PHE A O 1
ATOM 645 N N . PRO A 1 83 ? 7.148 40 6.133 1 62.59 83 PRO A N 1
ATOM 646 C CA . PRO A 1 83 ? 6.797 41.062 5.199 1 62.59 83 PRO A CA 1
ATOM 647 C C . PRO A 1 83 ? 7.996 41.938 4.828 1 62.59 83 PRO A C 1
ATOM 649 O O . PRO A 1 83 ? 8.781 42.312 5.699 1 62.59 83 PRO A O 1
ATOM 652 N N . GLY A 1 84 ? 8.188 42.188 3.586 1 60.19 84 GLY A N 1
ATOM 653 C CA . GLY A 1 84 ? 9.227 43.062 3.109 1 60.19 84 GLY A CA 1
ATOM 654 C C . GLY A 1 84 ? 10.578 42.406 2.961 1 60.19 84 GLY A C 1
ATOM 655 O O . GLY A 1 84 ? 11.531 43 2.486 1 60.19 84 GLY A O 1
ATOM 656 N N . GLU A 1 85 ? 10.719 41.219 3.664 1 59.88 85 GLU A N 1
ATOM 657 C CA . GLU A 1 85 ? 11.984 40.5 3.562 1 59.88 85 GLU A CA 1
ATOM 658 C C . GLU A 1 85 ? 11.922 39.438 2.463 1 59.88 85 GLU A C 1
ATOM 660 O O . GLU A 1 85 ? 10.859 38.906 2.178 1 59.88 85 GLU A O 1
ATOM 665 N N . ASP A 1 86 ? 13.039 39.375 1.763 1 63.72 86 ASP A N 1
ATOM 666 C CA . ASP A 1 86 ? 13.102 38.438 0.65 1 63.72 86 ASP A CA 1
ATOM 667 C C . ASP A 1 86 ? 13.477 37.031 1.137 1 63.72 86 ASP A C 1
ATOM 669 O O . ASP A 1 86 ? 14.492 36.875 1.806 1 63.72 86 ASP A O 1
ATOM 673 N N . ILE A 1 87 ? 12.562 36.188 1.282 1 73.44 87 ILE A N 1
ATOM 674 C CA . ILE A 1 87 ? 12.922 34.75 1.35 1 73.44 87 ILE A CA 1
ATOM 675 C C . ILE A 1 87 ? 13.703 34.375 0.101 1 73.44 87 ILE A C 1
ATOM 677 O O . ILE A 1 87 ? 13.164 34.375 -1.007 1 73.44 87 ILE A O 1
ATOM 681 N N . ASP A 1 88 ? 14.992 34.125 0.349 1 72.81 88 ASP A N 1
ATOM 682 C CA . ASP A 1 88 ? 15.883 33.875 -0.781 1 72.81 88 ASP A CA 1
ATOM 683 C C . ASP A 1 88 ? 15.711 32.438 -1.291 1 72.81 88 ASP A C 1
ATOM 685 O O . ASP A 1 88 ? 15.844 32.188 -2.488 1 72.81 88 ASP A O 1
ATOM 689 N N . HIS A 1 89 ? 15.445 31.562 -0.306 1 77 89 HIS A N 1
ATOM 690 C CA . HIS A 1 89 ? 15.422 30.172 -0.713 1 77 89 HIS A CA 1
ATOM 691 C C . HIS A 1 89 ? 14.594 29.328 0.257 1 77 89 HIS A C 1
ATOM 693 O O . HIS A 1 89 ? 14.703 29.484 1.475 1 77 89 HIS A O 1
ATOM 699 N N . VAL A 1 90 ? 13.734 28.562 -0.324 1 82.88 90 VAL A N 1
ATOM 700 C CA . VAL A 1 90 ? 13.086 27.484 0.407 1 82.88 90 VAL A CA 1
ATOM 701 C C . VAL A 1 90 ? 13.328 26.156 -0.303 1 82.88 90 VAL A C 1
ATOM 703 O O . VAL A 1 90 ? 12.977 25.984 -1.475 1 82.88 90 VAL A O 1
ATOM 706 N N . GLY A 1 91 ? 14.016 25.219 0.363 1 81.5 91 GLY A N 1
ATOM 707 C CA . GLY A 1 91 ? 14.328 23.922 -0.218 1 81.5 91 GLY A CA 1
ATOM 708 C C . GLY A 1 91 ? 13.945 22.75 0.675 1 81.5 91 GLY A C 1
ATOM 709 O O . GLY A 1 91 ? 13.969 22.875 1.902 1 81.5 91 GLY A O 1
ATOM 710 N N . LEU A 1 92 ? 13.531 21.688 0.018 1 85.5 92 LEU A N 1
ATOM 711 C CA . LEU A 1 92 ? 13.219 20.438 0.705 1 85.5 92 LEU A CA 1
ATOM 712 C C . LEU A 1 92 ? 14.148 19.328 0.241 1 85.5 92 LEU A C 1
ATOM 714 O O . LEU A 1 92 ? 14.227 19.031 -0.954 1 85.5 92 LEU A O 1
ATOM 718 N N . PHE A 1 93 ? 14.867 18.797 1.195 1 79.81 93 PHE A N 1
ATOM 719 C CA . PHE A 1 93 ? 15.656 17.594 0.956 1 79.81 93 PHE A CA 1
ATOM 720 C C . PHE A 1 93 ? 14.875 16.344 1.359 1 79.81 93 PHE A C 1
ATOM 722 O O . PHE A 1 93 ? 14.43 16.234 2.5 1 79.81 93 PHE A O 1
ATOM 729 N N . THR A 1 94 ? 14.695 15.477 0.377 1 80.12 94 THR A N 1
ATOM 730 C CA . THR A 1 94 ? 13.961 14.25 0.641 1 80.12 94 THR A CA 1
ATOM 731 C C . THR A 1 94 ? 14.438 13.125 -0.279 1 80.12 94 THR A C 1
ATOM 733 O O . THR A 1 94 ? 15.547 13.18 -0.812 1 80.12 94 THR A O 1
ATOM 736 N N . LYS A 1 95 ? 13.703 12.062 -0.275 1 76.31 95 LYS A N 1
ATOM 737 C CA . LYS A 1 95 ? 14.039 10.938 -1.143 1 76.31 95 LYS A CA 1
ATOM 738 C C . LYS A 1 95 ? 13.023 10.797 -2.273 1 76.31 95 LYS A C 1
ATOM 740 O O . LYS A 1 95 ? 11.844 11.094 -2.096 1 76.31 95 LYS A O 1
ATOM 745 N N . SER A 1 96 ? 13.625 10.422 -3.439 1 72.12 96 SER A N 1
ATOM 746 C CA . SER A 1 96 ? 12.758 10.141 -4.582 1 72.12 96 SER A CA 1
ATOM 747 C C . SER A 1 96 ? 11.969 8.852 -4.375 1 72.12 96 SER A C 1
ATOM 749 O O . SER A 1 96 ? 12.172 8.148 -3.383 1 72.12 96 SER A O 1
ATOM 751 N N . ASP A 1 97 ? 11.094 8.594 -5.293 1 70.12 97 ASP A N 1
ATOM 752 C CA . ASP A 1 97 ? 10.234 7.414 -5.219 1 70.12 97 ASP A CA 1
ATOM 753 C C . ASP A 1 97 ? 11.055 6.129 -5.246 1 70.12 97 ASP A C 1
ATOM 755 O O . ASP A 1 97 ? 10.617 5.09 -4.75 1 70.12 97 ASP A O 1
ATOM 759 N N . ASP A 1 98 ? 12.211 6.301 -5.805 1 69.94 98 ASP A N 1
ATOM 760 C CA . ASP A 1 98 ? 13.055 5.113 -5.902 1 69.94 98 ASP A CA 1
ATOM 761 C C . ASP A 1 98 ? 14.047 5.043 -4.746 1 69.94 98 ASP A C 1
ATOM 763 O O . ASP A 1 98 ? 14.914 4.168 -4.715 1 69.94 98 ASP A O 1
ATOM 767 N N . GLY A 1 99 ? 13.961 6.055 -3.801 1 70.06 99 GLY A N 1
ATOM 768 C CA . GLY A 1 99 ? 14.727 5.973 -2.564 1 70.06 99 GLY A CA 1
ATOM 769 C C . GLY A 1 99 ? 16.016 6.773 -2.605 1 70.06 99 GLY A C 1
ATOM 770 O O . GLY A 1 99 ? 16.812 6.73 -1.663 1 70.06 99 GLY A O 1
ATOM 771 N N . TYR A 1 100 ? 16.172 7.523 -3.633 1 70.75 100 TYR A N 1
ATOM 772 C CA . TYR A 1 100 ? 17.422 8.273 -3.766 1 70.75 100 TYR A CA 1
ATOM 773 C C . TYR A 1 100 ? 17.234 9.727 -3.346 1 70.75 100 TYR A C 1
ATOM 775 O O . TYR A 1 100 ? 16.156 10.297 -3.535 1 70.75 100 TYR A O 1
ATOM 783 N N . PRO A 1 101 ? 18.25 10.242 -2.805 1 70.81 101 PRO A N 1
ATOM 784 C CA . PRO A 1 101 ? 18.156 11.641 -2.367 1 70.81 101 PRO A CA 1
ATOM 785 C C . PRO A 1 101 ? 17.75 12.586 -3.498 1 70.81 101 PRO A C 1
ATOM 787 O O . PRO A 1 101 ? 18.188 12.414 -4.637 1 70.81 101 PRO A O 1
ATOM 790 N N . HIS A 1 102 ? 16.906 13.523 -3.146 1 72.94 102 HIS A N 1
ATOM 791 C CA . HIS A 1 102 ? 16.344 14.492 -4.086 1 72.94 102 HIS A CA 1
ATOM 792 C C . HIS A 1 102 ? 16.094 15.828 -3.404 1 72.94 102 HIS A C 1
ATOM 794 O O . HIS A 1 102 ? 15.773 15.875 -2.211 1 72.94 102 HIS A O 1
ATOM 800 N N . CYS A 1 103 ? 16.359 16.906 -4.117 1 75.69 103 CYS A N 1
ATOM 801 C CA . CYS A 1 103 ? 16.109 18.25 -3.6 1 75.69 103 CYS A CA 1
ATOM 802 C C . CYS A 1 103 ? 15.023 18.953 -4.418 1 75.69 103 CYS A C 1
ATOM 804 O O . CYS A 1 103 ? 15.086 18.969 -5.648 1 75.69 103 CYS A O 1
ATOM 806 N N . ILE A 1 104 ? 14.039 19.484 -3.725 1 80.81 104 ILE A N 1
ATOM 807 C CA . ILE A 1 104 ? 12.945 20.234 -4.34 1 80.81 104 ILE A CA 1
ATOM 808 C C . ILE A 1 104 ? 13 21.703 -3.895 1 80.81 104 ILE A C 1
ATOM 810 O O . ILE A 1 104 ? 13.18 21.984 -2.709 1 80.81 104 ILE A O 1
ATOM 814 N N . THR A 1 105 ? 13.023 22.547 -4.855 1 79.62 105 THR A N 1
ATOM 815 C CA . THR A 1 105 ? 13.125 23.953 -4.516 1 79.62 105 THR A CA 1
ATOM 816 C C . THR A 1 105 ? 11.898 24.719 -5.012 1 79.62 105 THR A C 1
ATOM 818 O O . THR A 1 105 ? 11.211 24.266 -5.938 1 79.62 105 THR A O 1
ATOM 821 N N . ALA A 1 106 ? 11.484 25.641 -4.379 1 72.81 106 ALA A N 1
ATOM 822 C CA . ALA A 1 106 ? 10.43 26.531 -4.844 1 72.81 106 ALA A CA 1
ATOM 823 C C . ALA A 1 106 ? 10.984 27.578 -5.793 1 72.81 106 ALA A C 1
ATOM 825 O O . ALA A 1 106 ? 12.148 27.953 -5.699 1 72.81 106 ALA A O 1
ATOM 826 N N . LYS A 1 107 ? 10.477 27.719 -7.16 1 54.66 107 LYS A N 1
ATOM 827 C CA . LYS A 1 107 ? 10.82 28.594 -8.281 1 54.66 107 LYS A CA 1
ATOM 828 C C . LYS A 1 107 ? 11.672 29.766 -7.824 1 54.66 107 LYS A C 1
ATOM 830 O O . LYS A 1 107 ? 12.703 30.062 -8.422 1 54.66 107 LYS A O 1
ATOM 835 N N . ASN A 1 108 ? 11.031 30.734 -7.359 1 45.41 108 ASN A N 1
ATOM 836 C CA . ASN A 1 108 ? 11.648 32.062 -7.336 1 45.41 108 ASN A CA 1
ATOM 837 C C . ASN A 1 108 ? 12.93 32.062 -6.516 1 45.41 108 ASN A C 1
ATOM 839 O O . ASN A 1 108 ? 13.492 33.125 -6.238 1 45.41 108 ASN A O 1
ATOM 843 N N . THR A 1 109 ? 13.078 31.031 -5.867 1 43.22 109 THR A N 1
ATOM 844 C CA . THR A 1 109 ? 14.164 31.406 -4.969 1 43.22 109 THR A CA 1
ATOM 845 C C . THR A 1 109 ? 15.516 31.062 -5.586 1 43.22 109 THR A C 1
ATOM 847 O O . THR A 1 109 ? 15.703 29.984 -6.133 1 43.22 109 THR A O 1
ATOM 850 N N . ALA A 1 110 ? 16.219 31.891 -6.121 1 38.97 110 ALA A N 1
ATOM 851 C CA . ALA A 1 110 ? 17.562 31.969 -6.715 1 38.97 110 ALA A CA 1
ATOM 852 C C . ALA A 1 110 ? 18.531 31.047 -5.996 1 38.97 110 ALA A C 1
ATOM 854 O O . ALA A 1 110 ? 18.953 31.328 -4.871 1 38.97 110 ALA A O 1
ATOM 855 N N . THR A 1 111 ? 18.312 29.906 -5.695 1 42.19 111 THR A N 1
ATOM 856 C CA . THR A 1 111 ? 19.188 29.297 -4.695 1 42.19 111 THR A CA 1
ATOM 857 C C . THR A 1 111 ? 20.578 29.062 -5.258 1 42.19 111 THR A C 1
ATOM 859 O O . THR A 1 111 ? 20.734 28.516 -6.352 1 42.19 111 THR A O 1
ATOM 862 N N . GLY A 1 112 ? 21.469 29.797 -5.074 1 40.53 112 GLY A N 1
ATOM 863 C CA . GLY A 1 112 ? 22.922 29.688 -5.133 1 40.53 112 GLY A CA 1
ATOM 864 C C . GLY A 1 112 ? 23.422 28.328 -4.66 1 40.53 112 GLY A C 1
ATOM 865 O O . GLY A 1 112 ? 24.625 28.047 -4.742 1 40.53 112 GLY A O 1
ATOM 866 N N . GLU A 1 113 ? 22.734 27.594 -3.844 1 44.22 113 GLU A N 1
ATOM 867 C CA . GLU A 1 113 ? 23.359 26.453 -3.188 1 44.22 113 GLU A CA 1
ATOM 868 C C . GLU A 1 113 ? 23.281 25.203 -4.059 1 44.22 113 GLU A C 1
ATOM 870 O O . GLU A 1 113 ? 23.938 24.203 -3.781 1 44.22 113 GLU A O 1
ATOM 875 N N . VAL A 1 114 ? 22.359 25.016 -4.887 1 45.5 114 VAL A N 1
ATOM 876 C CA . VAL A 1 114 ? 22.406 23.984 -5.922 1 45.5 114 VAL A CA 1
ATOM 877 C C . VAL A 1 114 ? 22.719 24.625 -7.273 1 45.5 114 VAL A C 1
ATOM 879 O O . VAL A 1 114 ? 22.141 25.656 -7.625 1 45.5 114 VAL A O 1
ATOM 882 N N . ASP A 1 115 ? 23.859 24.375 -7.766 1 42.81 115 ASP A N 1
ATOM 883 C CA . ASP A 1 115 ? 24.219 24.984 -9.047 1 42.81 115 ASP A CA 1
ATOM 884 C C . ASP A 1 115 ? 23.25 24.562 -10.141 1 42.81 115 ASP A C 1
ATOM 886 O O . ASP A 1 115 ? 22.297 23.812 -9.891 1 42.81 115 ASP A O 1
ATOM 890 N N . ASP A 1 116 ? 23.344 25.297 -11.188 1 41.88 116 ASP A N 1
ATOM 891 C CA . ASP A 1 116 ? 22.531 25.156 -12.398 1 41.88 116 ASP A CA 1
ATOM 892 C C . ASP A 1 116 ? 22.375 23.688 -12.781 1 41.88 116 ASP A C 1
ATOM 894 O O . ASP A 1 116 ? 21.531 23.344 -13.602 1 41.88 116 ASP A O 1
ATOM 898 N N . HIS A 1 117 ? 23.297 22.969 -12.281 1 40.81 117 HIS A N 1
ATOM 899 C CA . HIS A 1 117 ? 23.359 21.578 -12.672 1 40.81 117 HIS A CA 1
ATOM 900 C C . HIS A 1 117 ? 22.797 20.672 -11.578 1 40.81 117 HIS A C 1
ATOM 902 O O . HIS A 1 117 ? 22.938 19.453 -11.648 1 40.81 117 HIS A O 1
ATOM 908 N N . GLY A 1 118 ? 22.172 21.297 -10.516 1 43.41 118 GLY A N 1
ATOM 909 C CA . GLY A 1 118 ? 21.484 20.578 -9.438 1 43.41 118 GLY A CA 1
ATOM 910 C C . GLY A 1 118 ? 22.422 20.156 -8.32 1 43.41 118 GLY A C 1
ATOM 911 O O . GLY A 1 118 ? 22.094 19.281 -7.516 1 43.41 118 GLY A O 1
ATOM 912 N N . HIS A 1 119 ? 23.703 20.656 -8.445 1 45.06 119 HIS A N 1
ATOM 913 C CA . HIS A 1 119 ? 24.734 20.281 -7.48 1 45.06 119 HIS A CA 1
ATOM 914 C C . HIS A 1 119 ? 24.594 21.094 -6.195 1 45.06 119 HIS A C 1
ATOM 916 O O . HIS A 1 119 ? 24.391 22.312 -6.238 1 45.06 119 HIS A O 1
ATOM 922 N N . PHE A 1 120 ? 24.5 20.453 -5.09 1 47.47 120 PHE A N 1
ATOM 923 C CA . PHE A 1 120 ? 24.484 21.094 -3.779 1 47.47 120 PHE A CA 1
ATOM 924 C C . PHE A 1 120 ? 25.828 21.719 -3.463 1 47.47 120 PHE A C 1
ATOM 926 O O . PHE A 1 120 ? 26.875 21.172 -3.842 1 47.47 120 PHE A O 1
ATOM 933 N N . THR A 1 121 ? 25.969 22.922 -3.084 1 49.59 121 THR A N 1
ATOM 934 C CA . THR A 1 121 ? 27.172 23.484 -2.5 1 49.59 121 THR A CA 1
ATOM 935 C C . THR A 1 121 ? 27.688 22.594 -1.363 1 49.59 121 THR A C 1
ATOM 937 O O . THR A 1 121 ? 26.984 21.703 -0.903 1 49.59 121 THR A O 1
ATOM 940 N N . SER A 1 122 ? 29.031 22.578 -1.009 1 48.84 122 SER A N 1
ATOM 941 C CA . SER A 1 122 ? 29.719 21.812 0.023 1 48.84 122 SER A CA 1
ATOM 942 C C . SER A 1 122 ? 28.875 21.688 1.283 1 48.84 122 SER A C 1
ATOM 944 O O . SER A 1 122 ? 28.797 20.609 1.884 1 48.84 122 SER A O 1
ATOM 946 N N . HIS A 1 123 ? 28.312 22.688 1.685 1 50.22 123 HIS A N 1
ATOM 947 C CA . HIS A 1 123 ? 27.484 22.672 2.889 1 50.22 123 HIS A CA 1
ATOM 948 C C . HIS A 1 123 ? 26.25 21.797 2.703 1 50.22 123 HIS A C 1
ATOM 950 O O . HIS A 1 123 ? 25.891 21.031 3.598 1 50.22 123 HIS A O 1
ATOM 956 N N . THR A 1 124 ? 25.828 21.812 1.573 1 53.91 124 THR A N 1
ATOM 957 C CA . THR A 1 124 ? 24.641 21.016 1.272 1 53.91 124 THR A CA 1
ATOM 958 C C . THR A 1 124 ? 24.984 19.531 1.212 1 53.91 124 THR A C 1
ATOM 960 O O . THR A 1 124 ? 24.172 18.688 1.621 1 53.91 124 THR A O 1
ATOM 963 N N . ALA A 1 125 ? 26.234 19.359 0.862 1 56.03 125 ALA A N 1
ATOM 964 C CA . ALA A 1 125 ? 26.672 17.969 0.804 1 56.03 125 ALA A CA 1
ATOM 965 C C . ALA A 1 125 ? 26.688 17.344 2.195 1 56.03 125 ALA A C 1
ATOM 967 O O . ALA A 1 125 ? 26.281 16.188 2.369 1 56.03 125 ALA A O 1
ATOM 968 N N . GLU A 1 126 ? 27.188 18.125 3.195 1 57.75 126 GLU A N 1
ATOM 969 C CA . GLU A 1 126 ? 27.219 17.609 4.562 1 57.75 126 GLU A CA 1
ATOM 970 C C . GLU A 1 126 ? 25.812 17.359 5.098 1 57.75 126 GLU A C 1
ATOM 972 O O . GLU A 1 126 ? 25.562 16.359 5.754 1 57.75 126 GLU A O 1
ATOM 977 N N . LEU A 1 127 ? 25.031 18.25 4.805 1 58.94 127 LEU A N 1
ATOM 978 C CA . LEU A 1 127 ? 23.656 18.109 5.258 1 58.94 127 LEU A CA 1
ATOM 979 C C . LEU A 1 127 ? 22.984 16.922 4.59 1 58.94 127 LEU A C 1
ATOM 981 O O . LEU A 1 127 ? 22.234 16.172 5.23 1 58.94 127 LEU A O 1
ATOM 985 N N . TRP A 1 128 ? 23.438 16.719 3.484 1 60.5 128 TRP A N 1
ATOM 986 C CA . TRP A 1 128 ? 22.906 15.586 2.732 1 60.5 128 TRP A CA 1
ATOM 987 C C . TRP A 1 128 ? 23.359 14.266 3.342 1 60.5 128 TRP A C 1
ATOM 989 O O . TRP A 1 128 ? 22.578 13.32 3.449 1 60.5 128 TRP A O 1
ATOM 999 N N . ARG A 1 129 ? 24.609 14.352 3.676 1 61.25 129 ARG A N 1
ATOM 1000 C CA . ARG A 1 129 ? 25.141 13.133 4.285 1 61.25 129 ARG A CA 1
ATOM 1001 C C . ARG A 1 129 ? 24.391 12.797 5.574 1 61.25 129 ARG A C 1
ATOM 1003 O O . ARG A 1 129 ? 24.094 11.633 5.844 1 61.25 129 ARG A O 1
ATOM 1010 N N . GLN A 1 130 ? 24.078 13.797 6.273 1 62.06 130 GLN A N 1
ATOM 1011 C CA . GLN A 1 130 ? 23.328 13.602 7.516 1 62.06 130 GLN A CA 1
ATOM 1012 C C . GLN A 1 130 ? 21.922 13.086 7.238 1 62.06 130 GLN A C 1
ATOM 1014 O O . GLN A 1 130 ? 21.406 12.227 7.965 1 62.06 130 GLN A O 1
ATOM 1019 N N . PHE A 1 131 ? 21.469 13.555 6.105 1 62.41 131 PHE A N 1
ATOM 1020 C CA . PHE A 1 131 ? 20.109 13.164 5.727 1 62.41 131 PHE A CA 1
ATOM 1021 C C . PHE A 1 131 ? 20.078 11.703 5.273 1 62.41 131 PHE A C 1
ATOM 1023 O O . PHE A 1 131 ? 19.141 10.977 5.598 1 62.41 131 PHE A O 1
ATOM 1030 N N . LEU A 1 132 ? 21.141 11.406 4.586 1 61.94 132 LEU A N 1
ATOM 1031 C CA . LEU A 1 132 ? 21.203 10.055 4.035 1 61.94 132 LEU A CA 1
ATOM 1032 C C . LEU A 1 132 ? 21.203 9.016 5.148 1 61.94 132 LEU A C 1
ATOM 1034 O O . LEU A 1 132 ? 20.797 7.871 4.938 1 61.94 132 LEU A O 1
ATOM 1038 N N . SER A 1 133 ? 21.672 9.523 6.297 1 60.84 133 SER A N 1
ATOM 1039 C CA . SER A 1 133 ? 21.75 8.594 7.422 1 60.84 133 SER A CA 1
ATOM 1040 C C . SER A 1 133 ? 20.375 8.406 8.07 1 60.84 133 SER A C 1
ATOM 1042 O O . SER A 1 133 ? 20.203 7.52 8.906 1 60.84 133 SER A O 1
ATOM 1044 N N . LEU A 1 134 ? 19.531 9.297 7.582 1 61.22 134 LEU A N 1
ATOM 1045 C CA . LEU A 1 134 ? 18.203 9.203 8.172 1 61.22 134 LEU A CA 1
ATOM 1046 C C . LEU A 1 134 ? 17.453 7.988 7.637 1 61.22 134 LEU A C 1
ATOM 1048 O O . LEU A 1 134 ? 17.781 7.473 6.566 1 61.22 134 LEU A O 1
ATOM 1052 N N . SER A 1 135 ? 16.438 7.496 8.531 1 60.53 135 SER A N 1
ATOM 1053 C CA . SER A 1 135 ? 15.688 6.273 8.281 1 60.53 135 SER A CA 1
ATOM 1054 C C . SER A 1 135 ? 14.922 6.352 6.961 1 60.53 135 SER A C 1
ATOM 1056 O O . SER A 1 135 ? 14.75 7.438 6.402 1 60.53 135 SER A O 1
ATOM 1058 N N . GLY A 1 136 ? 14.594 5.383 6.344 1 60.75 136 GLY A N 1
ATOM 1059 C CA . GLY A 1 136 ? 13.93 5.242 5.059 1 60.75 136 GLY A CA 1
ATOM 1060 C C . GLY A 1 136 ? 12.484 5.699 5.078 1 60.75 136 GLY A C 1
ATOM 1061 O O . GLY A 1 136 ? 11.922 5.945 6.148 1 60.75 136 GLY A O 1
ATOM 1062 N N . PRO A 1 137 ? 12 6.086 3.992 1 58.03 137 PRO A N 1
ATOM 1063 C CA . PRO A 1 137 ? 10.641 6.586 3.812 1 58.03 137 PRO A CA 1
ATOM 1064 C C . PRO A 1 137 ? 9.594 5.699 4.48 1 58.03 137 PRO A C 1
ATOM 1066 O O . PRO A 1 137 ? 8.531 6.184 4.879 1 58.03 137 PRO A O 1
ATOM 1069 N N . ILE A 1 138 ? 9.906 4.48 4.664 1 65.5 138 ILE A N 1
ATOM 1070 C CA . ILE A 1 138 ? 8.93 3.561 5.23 1 65.5 138 ILE A CA 1
ATOM 1071 C C . ILE A 1 138 ? 8.656 3.924 6.688 1 65.5 138 ILE A C 1
ATOM 1073 O O . ILE A 1 138 ? 7.551 3.715 7.191 1 65.5 138 ILE A O 1
ATOM 1077 N N . ALA A 1 139 ? 9.68 4.516 7.262 1 63.53 139 ALA A N 1
ATOM 1078 C CA . ALA A 1 139 ? 9.523 4.926 8.656 1 63.53 139 ALA A CA 1
ATOM 1079 C C . ALA A 1 139 ? 8.391 5.938 8.805 1 63.53 139 ALA A C 1
ATOM 1081 O O . ALA A 1 139 ? 7.805 6.074 9.883 1 63.53 139 ALA A O 1
ATOM 1082 N N . MET A 1 140 ? 8.102 6.539 7.715 1 58.56 140 MET A N 1
ATOM 1083 C CA . MET A 1 140 ? 7.094 7.598 7.734 1 58.56 140 MET A CA 1
ATOM 1084 C C . MET A 1 140 ? 5.711 7.027 8.016 1 58.56 140 MET A C 1
ATOM 1086 O O . MET A 1 140 ? 4.863 7.707 8.602 1 58.56 140 MET A O 1
ATOM 1090 N N . ILE A 1 141 ? 5.535 5.785 7.59 1 67.06 141 ILE A N 1
ATOM 1091 C CA . ILE A 1 141 ? 4.191 5.242 7.77 1 67.06 141 ILE A CA 1
ATOM 1092 C C . ILE A 1 141 ? 3.912 5.043 9.258 1 67.06 141 ILE A C 1
ATOM 1094 O O . ILE A 1 141 ? 2.758 5.086 9.688 1 67.06 141 ILE A O 1
ATOM 1098 N N . ASP A 1 142 ? 5.035 5.066 9.969 1 62.34 142 ASP A N 1
ATOM 1099 C CA . ASP A 1 142 ? 4.867 4.809 11.398 1 62.34 142 ASP A CA 1
ATOM 1100 C C . ASP A 1 142 ? 4.945 6.105 12.203 1 62.34 142 ASP A C 1
ATOM 1102 O O . ASP A 1 142 ? 4.656 6.117 13.398 1 62.34 142 ASP A O 1
ATOM 1106 N N . ASN A 1 143 ? 5.285 7.117 11.477 1 61.47 143 ASN A N 1
ATOM 1107 C CA . ASN A 1 143 ? 5.43 8.359 12.227 1 61.47 143 ASN A CA 1
ATOM 1108 C C . ASN A 1 143 ? 4.105 9.109 12.336 1 61.47 143 ASN A C 1
ATOM 1110 O O . ASN A 1 143 ? 3.707 9.812 11.406 1 61.47 143 ASN A O 1
ATOM 1114 N N . ASP A 1 144 ? 3.422 8.953 13.422 1 63.69 144 ASP A N 1
ATOM 1115 C CA . ASP A 1 144 ? 2.125 9.594 13.602 1 63.69 144 ASP A CA 1
ATOM 1116 C C . ASP A 1 144 ? 2.285 11.094 13.836 1 63.69 144 ASP A C 1
ATOM 1118 O O . ASP A 1 144 ? 1.365 11.875 13.578 1 63.69 144 ASP A O 1
ATOM 1122 N N . ASN A 1 145 ? 3.506 11.508 14.344 1 69.62 145 ASN A N 1
ATOM 1123 C CA . ASN A 1 145 ? 3.725 12.906 14.68 1 69.62 145 ASN A CA 1
ATOM 1124 C C . ASN A 1 145 ? 5.121 13.367 14.266 1 69.62 145 ASN A C 1
ATOM 1126 O O . ASN A 1 145 ? 6.039 13.391 15.094 1 69.62 145 ASN A O 1
ATOM 1130 N N . PRO A 1 146 ? 5.105 13.734 12.93 1 72.56 146 PRO A N 1
ATOM 1131 C CA . PRO A 1 146 ? 6.441 14.203 12.547 1 72.56 146 PRO A CA 1
ATOM 1132 C C . PRO A 1 146 ? 6.965 15.305 13.469 1 72.56 146 PRO A C 1
ATOM 1134 O O . PRO A 1 146 ? 6.191 16.156 13.93 1 72.56 146 PRO A O 1
ATOM 1137 N N . THR A 1 147 ? 8.125 15.133 13.953 1 72.12 147 THR A N 1
ATOM 1138 C CA . THR A 1 147 ? 8.773 16.109 14.82 1 72.12 147 THR A CA 1
ATOM 1139 C C . THR A 1 147 ? 9.617 17.078 14 1 72.12 147 THR A C 1
ATOM 1141 O O . THR A 1 147 ? 10.305 16.688 13.062 1 72.12 147 THR A O 1
ATOM 1144 N N . VAL A 1 148 ? 9.281 18.359 14.258 1 81.5 148 VAL A N 1
ATOM 1145 C CA . VAL A 1 148 ? 10.062 19.406 13.594 1 81.5 148 VAL A CA 1
ATOM 1146 C C . VAL A 1 148 ? 11.133 19.938 14.547 1 81.5 148 VAL A C 1
ATOM 1148 O O . VAL A 1 148 ? 10.828 20.328 15.68 1 81.5 148 VAL A O 1
ATOM 1151 N N . HIS A 1 149 ? 12.367 19.734 14.156 1 81.62 149 HIS A N 1
ATOM 1152 C CA . HIS A 1 149 ? 13.484 20.234 14.953 1 81.62 149 HIS A CA 1
ATOM 1153 C C . HIS A 1 149 ? 14.414 21.109 14.125 1 81.62 149 HIS A C 1
ATOM 1155 O O . HIS A 1 149 ? 14.844 20.719 13.039 1 81.62 149 HIS A O 1
ATOM 1161 N N . LYS A 1 150 ? 14.523 22.391 14.68 1 80.81 150 LY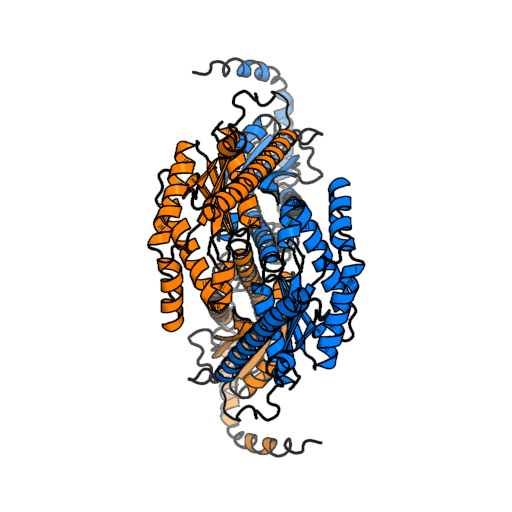S A N 1
ATOM 1162 C CA . LYS A 1 150 ? 15.562 23.188 14.055 1 80.81 150 LYS A CA 1
ATOM 1163 C C . LYS A 1 150 ? 16.953 22.656 14.375 1 80.81 150 LYS A C 1
ATOM 1165 O O . LYS A 1 150 ? 17.297 22.469 15.547 1 80.81 150 LYS A O 1
ATOM 1170 N N . TYR A 1 151 ? 17.656 22.359 13.445 1 71.5 151 TYR A N 1
ATOM 1171 C CA . TYR A 1 151 ? 18.906 21.688 13.773 1 71.5 151 TYR A CA 1
ATOM 1172 C C . TYR A 1 151 ? 20.094 22.578 13.453 1 71.5 151 TYR A C 1
ATOM 1174 O O . TYR A 1 151 ? 21.188 22.391 14.008 1 71.5 151 TYR A O 1
ATOM 1182 N N . ASN A 1 152 ? 19.938 23.562 12.547 1 69.06 152 ASN A N 1
ATOM 1183 C CA . ASN A 1 152 ? 21.078 24.438 12.234 1 69.06 152 ASN A CA 1
ATOM 1184 C C . ASN A 1 152 ? 20.625 25.828 11.82 1 69.06 152 ASN A C 1
ATOM 1186 O O . ASN A 1 152 ? 19.547 25.984 11.234 1 69.06 152 ASN A O 1
ATOM 1190 N N . GLU A 1 153 ? 21.281 26.859 12.359 1 76.06 153 GLU A N 1
ATOM 1191 C CA . GLU A 1 153 ? 21.141 28.25 11.93 1 76.06 153 GLU A CA 1
ATOM 1192 C C . GLU A 1 153 ? 22.5 28.891 11.672 1 76.06 153 GLU A C 1
ATOM 1194 O O . GLU A 1 153 ? 23.375 28.859 12.531 1 76.06 153 GLU A O 1
ATOM 1199 N N . THR A 1 154 ? 22.641 29.219 10.406 1 72.69 154 THR A N 1
ATOM 1200 C CA . THR A 1 154 ? 23.938 29.797 10.062 1 72.69 154 THR A CA 1
ATOM 1201 C C . THR A 1 154 ? 23.75 31.156 9.383 1 72.69 154 THR A C 1
ATOM 1203 O O . THR A 1 154 ? 22.906 31.297 8.5 1 72.69 154 THR A O 1
ATOM 1206 N N . PRO A 1 155 ? 24.531 32.156 9.828 1 72.88 155 PRO A N 1
ATOM 1207 C CA . PRO A 1 155 ? 24.516 33.406 9.086 1 72.88 155 PRO A CA 1
ATOM 1208 C C . PRO A 1 155 ? 25.062 33.281 7.668 1 72.88 155 PRO A C 1
ATOM 1210 O O . PRO A 1 155 ? 26.016 32.531 7.438 1 72.88 155 PRO A O 1
ATOM 1213 N N . VAL A 1 156 ? 24.359 33.75 6.738 1 67.69 156 VAL A N 1
ATOM 1214 C CA . VAL A 1 156 ? 24.781 33.812 5.344 1 67.69 156 VAL A CA 1
ATOM 1215 C C . VAL A 1 156 ? 24.828 35.25 4.859 1 67.69 156 VAL A C 1
ATOM 1217 O O . VAL A 1 156 ? 23.797 35.812 4.473 1 67.69 156 VAL A O 1
ATOM 1220 N N . GLY A 1 157 ? 25.984 35.781 4.727 1 69.5 157 GLY A N 1
ATOM 1221 C CA . GLY A 1 157 ? 26.062 37.219 4.43 1 69.5 157 GLY A CA 1
ATOM 1222 C C . GLY A 1 157 ? 25.328 38.062 5.438 1 69.5 157 GLY A C 1
ATOM 1223 O O . GLY A 1 157 ? 25.594 38 6.641 1 69.5 157 GLY A O 1
ATOM 1224 N N . SER A 1 158 ? 24.469 38.875 4.852 1 70.19 158 SER A N 1
ATOM 1225 C CA . SER A 1 158 ? 23.625 39.719 5.707 1 70.19 158 SER A CA 1
ATOM 1226 C C . SER A 1 158 ? 22.375 39 6.145 1 70.19 158 SER A C 1
ATOM 1228 O O . SER A 1 158 ? 21.578 39.531 6.922 1 70.19 158 SER A O 1
ATOM 1230 N N . GLY A 1 159 ? 22.328 37.75 5.586 1 78.62 159 GLY A N 1
ATOM 1231 C CA . GLY A 1 159 ? 21.141 37 5.883 1 78.62 159 GLY A CA 1
ATOM 1232 C C . GLY A 1 159 ? 21.422 35.781 6.738 1 78.62 159 GLY A C 1
ATOM 1233 O O . GLY A 1 159 ? 22.344 35.781 7.555 1 78.62 159 GLY A O 1
ATOM 1234 N N . SER A 1 160 ? 20.469 34.875 6.855 1 79.38 160 SER A N 1
ATOM 1235 C CA . SER A 1 160 ? 20.578 33.656 7.668 1 79.38 160 SER A CA 1
ATOM 1236 C C . SER A 1 160 ? 19.969 32.469 6.953 1 79.38 160 SER A C 1
ATOM 1238 O O . SER A 1 160 ? 19.094 32.625 6.098 1 79.38 160 SER A O 1
ATOM 1240 N N . SER A 1 161 ? 20.594 31.312 7.227 1 80 161 SER A N 1
ATOM 1241 C CA . SER A 1 161 ? 20.062 30.031 6.777 1 80 161 SER A CA 1
ATOM 1242 C C . SER A 1 161 ? 19.562 29.203 7.953 1 80 161 SER A C 1
ATOM 1244 O O . SER A 1 161 ? 20.219 29.141 8.992 1 80 161 SER A O 1
ATOM 1246 N N . HIS A 1 162 ? 18.359 28.656 7.797 1 83.38 162 HIS A N 1
ATOM 1247 C CA . HIS A 1 162 ? 17.719 27.859 8.836 1 83.38 162 HIS A CA 1
ATOM 1248 C C . HIS A 1 162 ? 17.375 26.469 8.32 1 83.38 162 HIS A C 1
ATOM 1250 O O . HIS A 1 162 ? 16.719 26.328 7.293 1 83.38 162 HIS A O 1
ATOM 1256 N N . TRP A 1 163 ? 17.844 25.469 9.102 1 82.12 163 TRP A N 1
ATOM 1257 C CA . TRP A 1 163 ? 17.594 24.078 8.727 1 82.12 163 TRP A CA 1
ATOM 1258 C C . TRP A 1 163 ? 16.641 23.406 9.719 1 82.12 163 TRP A C 1
ATOM 1260 O O . TRP A 1 163 ? 16.859 23.484 10.938 1 82.12 163 TRP A O 1
ATOM 1270 N N . TYR A 1 164 ? 15.617 22.828 9.141 1 85.88 164 TYR A N 1
ATOM 1271 C CA . TYR A 1 164 ? 14.648 22.109 9.953 1 85.88 164 TYR A CA 1
ATOM 1272 C C . TYR A 1 164 ? 14.57 20.641 9.539 1 85.88 164 TYR A C 1
ATOM 1274 O O . TYR A 1 164 ? 14.43 20.328 8.359 1 85.88 164 TYR A O 1
ATOM 1282 N N . ARG A 1 165 ? 14.633 19.766 10.508 1 82.06 165 ARG A N 1
ATOM 1283 C CA . ARG A 1 165 ? 14.258 18.375 10.281 1 82.06 165 ARG A CA 1
ATOM 1284 C C . ARG A 1 165 ? 12.742 18.203 10.281 1 82.06 165 ARG A C 1
ATOM 1286 O O . ARG A 1 165 ? 12.07 18.609 11.227 1 82.06 165 ARG A O 1
ATOM 1293 N N . VAL A 1 166 ? 12.125 17.828 9.172 1 79.81 166 VAL A N 1
ATOM 1294 C CA . VAL A 1 166 ? 10.68 17.719 9.039 1 79.81 166 VAL A CA 1
ATOM 1295 C C . VAL A 1 166 ? 10.25 16.266 9.156 1 79.81 166 VAL A C 1
ATOM 1297 O O . VAL A 1 166 ? 9.055 15.953 9.18 1 79.81 166 VAL A O 1
ATOM 1300 N N . SER A 1 167 ? 11.078 15.281 9.352 1 73.06 167 SER A N 1
ATOM 1301 C CA . SER A 1 167 ? 10.844 13.852 9.516 1 73.06 167 SER A CA 1
ATOM 1302 C C . SER A 1 167 ? 12.156 13.07 9.5 1 73.06 167 SER A C 1
ATOM 1304 O O . SER A 1 167 ? 13.234 13.664 9.453 1 73.06 167 SER A O 1
ATOM 1306 N N . ASP A 1 168 ? 11.977 11.789 9.602 1 67.88 168 ASP A N 1
ATOM 1307 C CA . ASP A 1 168 ? 13.172 10.945 9.617 1 67.88 168 ASP A CA 1
ATOM 1308 C C . ASP A 1 168 ? 13.773 10.805 8.219 1 67.88 168 ASP A C 1
ATOM 1310 O O . ASP A 1 168 ? 14.844 10.227 8.055 1 67.88 168 ASP A O 1
ATOM 1314 N N . TYR A 1 169 ? 13.086 11.539 7.242 1 70.75 169 TYR A N 1
ATOM 1315 C CA . TYR A 1 169 ? 13.633 11.336 5.906 1 70.75 169 TYR A CA 1
ATOM 1316 C C . TYR A 1 169 ? 13.648 12.641 5.117 1 70.75 169 TYR A C 1
ATOM 1318 O O . TYR A 1 169 ? 13.82 12.633 3.896 1 70.75 169 TYR A O 1
ATOM 1326 N N . ALA A 1 170 ? 13.367 13.727 5.781 1 80.62 170 ALA A N 1
ATOM 1327 C CA . ALA A 1 170 ? 13.305 14.984 5.035 1 80.62 170 ALA A CA 1
ATOM 1328 C C . ALA A 1 170 ? 13.789 16.156 5.883 1 80.62 170 ALA A C 1
ATOM 1330 O O . ALA A 1 170 ? 13.672 16.125 7.113 1 80.62 170 ALA A O 1
ATOM 1331 N N . ALA A 1 171 ? 14.305 17.109 5.215 1 82.88 171 ALA A N 1
ATOM 1332 C CA . ALA A 1 171 ? 14.75 18.344 5.836 1 82.88 171 ALA A CA 1
ATOM 1333 C C . ALA A 1 171 ? 14.414 19.547 4.957 1 82.88 171 ALA A C 1
ATOM 1335 O O . ALA A 1 171 ? 14.438 19.453 3.729 1 82.88 171 ALA A O 1
ATOM 1336 N N . MET A 1 172 ? 14.109 20.594 5.633 1 85.88 172 MET A N 1
ATOM 1337 C CA . MET A 1 172 ? 13.805 21.844 4.93 1 85.88 172 MET A CA 1
ATOM 1338 C C . MET A 1 172 ? 14.852 22.906 5.23 1 85.88 172 MET A C 1
ATOM 1340 O O . MET A 1 172 ? 15.289 23.047 6.375 1 85.88 172 MET A O 1
ATOM 1344 N N . ILE A 1 173 ? 15.172 23.672 4.227 1 81.81 173 ILE A N 1
ATOM 1345 C CA . ILE A 1 173 ? 16.094 24.797 4.379 1 81.81 173 ILE A CA 1
ATOM 1346 C C . ILE A 1 173 ? 15.383 26.094 3.984 1 81.81 173 ILE A C 1
ATOM 1348 O O . ILE A 1 173 ? 14.703 26.141 2.959 1 81.81 173 ILE A O 1
ATOM 1352 N N . ILE A 1 174 ? 15.562 27.062 4.855 1 83.38 174 ILE A N 1
ATOM 1353 C CA . ILE A 1 174 ? 15.039 28.406 4.598 1 83.38 174 ILE A CA 1
ATOM 1354 C C . ILE A 1 174 ? 16.172 29.422 4.676 1 83.38 174 ILE A C 1
ATOM 1356 O O . ILE A 1 174 ? 16.875 29.516 5.684 1 83.38 174 ILE A O 1
ATOM 1360 N N . VAL A 1 175 ? 16.344 30.156 3.627 1 78.62 175 VAL A N 1
ATOM 1361 C CA . VAL A 1 175 ? 17.344 31.203 3.596 1 78.62 175 VAL A CA 1
ATOM 1362 C C . VAL A 1 175 ? 16.672 32.562 3.479 1 78.62 175 VAL A C 1
ATOM 1364 O O . VAL A 1 175 ? 15.836 32.781 2.592 1 78.62 175 VAL A O 1
ATOM 1367 N N . VAL A 1 176 ? 17.109 33.438 4.398 1 79.12 176 VAL A N 1
ATOM 1368 C CA . VAL A 1 176 ? 16.547 34.781 4.41 1 79.12 176 VAL A CA 1
ATOM 1369 C C . VAL A 1 176 ? 17.672 35.812 4.27 1 79.12 176 VAL A C 1
ATOM 1371 O O . VAL A 1 176 ? 18.734 35.688 4.898 1 79.12 176 VAL A O 1
ATOM 1374 N N . SER A 1 177 ? 17.734 36.719 3.32 1 74.44 177 SER A N 1
ATOM 1375 C CA . SER A 1 177 ? 18.812 37.625 2.945 1 74.44 177 SER A CA 1
ATOM 1376 C C . SER A 1 177 ? 19.016 38.719 3.99 1 74.44 177 SER A C 1
ATOM 1378 O O . SER A 1 177 ? 20.141 39.219 4.184 1 74.44 177 SER A O 1
ATOM 1380 N N . SER A 1 178 ? 18.172 39.125 4.727 1 71.19 178 SER A N 1
ATOM 1381 C CA . SER A 1 178 ? 18.328 40.375 5.453 1 71.19 178 SER A CA 1
ATOM 1382 C C . SER A 1 178 ? 17.922 40.219 6.914 1 71.19 178 SER A C 1
ATOM 1384 O O . SER A 1 178 ? 17.672 41.219 7.602 1 71.19 178 SER A O 1
ATOM 1386 N N . ILE A 1 179 ? 17.859 39.125 7.289 1 68.06 179 ILE A N 1
ATOM 1387 C CA . ILE A 1 179 ? 17.531 38.844 8.68 1 68.06 179 ILE A CA 1
ATOM 1388 C C . ILE A 1 179 ? 18.547 37.875 9.281 1 68.06 179 ILE A C 1
ATOM 1390 O O . ILE A 1 179 ? 18.609 36.719 8.875 1 68.06 179 ILE A O 1
ATOM 1394 N N . PRO A 1 180 ? 19.328 38.469 10.141 1 68.06 180 PRO A N 1
ATOM 1395 C CA . PRO A 1 180 ? 20.359 37.594 10.68 1 68.06 180 PRO A CA 1
ATOM 1396 C C . PRO A 1 180 ? 19.797 36.469 11.539 1 68.06 180 PRO A C 1
ATOM 1398 O O . PRO A 1 180 ? 20.438 35.406 11.703 1 68.06 180 PRO A O 1
ATOM 1401 N N . ALA A 1 181 ? 18.578 36.812 12.211 1 74.44 181 ALA A N 1
ATOM 1402 C CA . ALA A 1 181 ? 17.906 35.812 13.016 1 74.44 181 ALA A CA 1
ATOM 1403 C C . ALA A 1 181 ? 16.406 36.062 13.102 1 74.44 181 ALA A C 1
ATOM 1405 O O . ALA A 1 181 ? 15.969 37.219 12.961 1 74.44 181 ALA A O 1
ATOM 1406 N N . PHE A 1 182 ? 15.734 35 13.305 1 82.12 182 PHE A N 1
ATOM 1407 C CA . PHE A 1 182 ? 14.289 35.156 13.484 1 82.12 182 PHE A CA 1
ATOM 1408 C C . PHE A 1 182 ? 13.969 35.719 14.867 1 82.12 182 PHE A C 1
ATOM 1410 O O . PHE A 1 182 ? 14.625 35.375 15.852 1 82.12 182 PHE A O 1
ATOM 1417 N N . SER A 1 183 ? 13.016 36.594 14.867 1 81.56 183 SER A N 1
ATOM 1418 C CA . SER A 1 183 ? 12.43 36.938 16.156 1 81.56 183 SER A CA 1
ATOM 1419 C C . SER A 1 183 ? 11.719 35.719 16.766 1 81.56 183 SER A C 1
ATOM 1421 O O . SER A 1 183 ? 11.492 34.719 16.078 1 81.56 183 SER A O 1
ATOM 1423 N N . HIS A 1 184 ? 11.398 35.781 18.094 1 83.62 184 HIS A N 1
ATOM 1424 C CA . HIS A 1 184 ? 10.688 34.719 18.734 1 83.62 184 HIS A CA 1
ATOM 1425 C C . HIS A 1 184 ? 9.344 34.438 18.062 1 83.62 184 HIS A C 1
ATOM 1427 O O . HIS A 1 184 ? 8.977 33.281 17.844 1 83.62 184 HIS A O 1
ATOM 1433 N N . GLN A 1 185 ? 8.703 35.531 17.734 1 82.19 185 GLN A N 1
ATOM 1434 C CA . GLN A 1 185 ? 7.402 35.406 17.078 1 82.19 185 GLN A CA 1
ATOM 1435 C C . GLN A 1 185 ? 7.551 34.812 15.68 1 82.19 185 GLN A C 1
ATOM 1437 O O . GLN A 1 185 ? 6.746 33.969 15.273 1 82.19 185 GLN A O 1
ATOM 1442 N N . GLN A 1 186 ? 8.57 35.281 14.969 1 82.12 186 GLN A N 1
ATOM 1443 C CA . GLN A 1 186 ? 8.844 34.75 13.641 1 82.12 186 GLN A CA 1
ATOM 1444 C C . GLN A 1 186 ? 9.203 33.25 13.711 1 82.12 186 GLN A C 1
ATOM 1446 O O . GLN A 1 186 ? 8.727 32.469 12.906 1 82.12 186 GLN A O 1
ATOM 1451 N N . GLU A 1 187 ? 9.914 32.906 14.695 1 84.31 187 GLU A N 1
ATOM 1452 C CA . GLU A 1 187 ? 10.32 31.516 14.898 1 84.31 187 GLU A CA 1
ATOM 1453 C C . GLU A 1 187 ? 9.117 30.609 15.172 1 84.31 187 GLU A C 1
ATOM 1455 O O . GLU A 1 187 ? 9.023 29.516 14.625 1 84.31 187 GLU A O 1
ATOM 1460 N N . LYS A 1 188 ? 8.32 31.062 16 1 84.88 188 LYS A N 1
ATOM 1461 C CA . LYS A 1 188 ? 7.133 30.281 16.344 1 84.88 188 LYS A CA 1
ATOM 1462 C C . LYS A 1 188 ? 6.234 30.094 15.117 1 84.88 188 LYS A C 1
ATOM 1464 O O . LYS A 1 188 ? 5.746 29 14.859 1 84.88 188 LYS A O 1
ATOM 1469 N N . SER A 1 189 ? 6.012 31.172 14.383 1 85.56 189 SER A N 1
ATOM 1470 C CA . SER A 1 189 ? 5.176 31.109 13.188 1 85.56 189 SER A CA 1
ATOM 1471 C C . SER A 1 189 ? 5.758 30.156 12.156 1 85.56 189 SER A C 1
ATOM 1473 O O . SER A 1 189 ? 5.035 29.344 11.578 1 85.56 189 SER A O 1
ATOM 1475 N N . VAL A 1 190 ? 7.055 30.234 11.938 1 86.81 190 VAL A N 1
ATOM 1476 C CA . VAL A 1 190 ? 7.727 29.375 10.977 1 86.81 190 VAL A CA 1
ATOM 1477 C C . VAL A 1 190 ? 7.633 27.922 11.43 1 86.81 190 VAL A C 1
ATOM 1479 O O . VAL A 1 190 ? 7.34 27.031 10.633 1 86.81 190 VAL A O 1
ATOM 1482 N N . HIS A 1 191 ? 7.797 27.734 12.664 1 87.31 191 HIS A N 1
ATOM 1483 C CA . HIS A 1 191 ? 7.719 26.391 13.219 1 87.31 191 HIS A CA 1
ATOM 1484 C C . HIS A 1 191 ? 6.336 25.781 13 1 87.31 191 HIS A C 1
ATOM 1486 O O . HIS A 1 191 ? 6.215 24.609 12.625 1 87.31 191 HIS A O 1
ATOM 1492 N N . ASP A 1 192 ? 5.359 26.562 13.242 1 85.75 192 ASP A N 1
ATOM 1493 C CA . ASP A 1 192 ? 3.988 26.078 13.062 1 85.75 192 ASP A CA 1
ATOM 1494 C C . ASP A 1 192 ? 3.711 25.734 11.609 1 85.75 192 ASP A C 1
ATOM 1496 O O . ASP A 1 192 ? 3.049 24.734 11.32 1 85.75 192 ASP A O 1
ATOM 1500 N N . VAL A 1 193 ? 4.207 26.531 10.75 1 89.25 193 VAL A N 1
ATOM 1501 C CA . VAL A 1 193 ? 4.031 26.281 9.328 1 89.25 193 VAL A CA 1
ATOM 1502 C C . VAL A 1 193 ? 4.754 25 8.938 1 89.25 193 VAL A C 1
ATOM 1504 O O . VAL A 1 193 ? 4.191 24.156 8.234 1 89.25 193 VAL A O 1
ATOM 1507 N N . ILE A 1 194 ? 5.941 24.812 9.445 1 90.12 194 ILE A N 1
ATOM 1508 C CA . ILE A 1 194 ? 6.742 23.641 9.094 1 90.12 194 ILE A CA 1
ATOM 1509 C C . ILE A 1 194 ? 6.113 22.391 9.688 1 90.12 194 ILE A C 1
ATOM 1511 O O . ILE A 1 194 ? 6.148 21.312 9.078 1 90.12 194 ILE A O 1
ATOM 1515 N N . LYS A 1 195 ? 5.59 22.562 10.828 1 87.56 195 LYS A N 1
ATOM 1516 C CA . LYS A 1 195 ? 4.895 21.422 11.438 1 87.56 195 LYS A CA 1
ATOM 1517 C C . LYS A 1 195 ? 3.744 20.953 10.562 1 87.56 195 LYS A C 1
ATOM 1519 O O . LYS A 1 195 ? 3.594 19.75 10.328 1 87.56 195 LYS A O 1
ATOM 1524 N N . GLU A 1 196 ? 2.951 21.906 10.117 1 89.06 196 GLU A N 1
ATOM 1525 C CA . GLU A 1 196 ? 1.844 21.531 9.234 1 89.06 196 GLU A CA 1
ATOM 1526 C C . GLU A 1 196 ? 2.354 20.984 7.906 1 89.06 196 GLU A C 1
ATOM 1528 O O . GLU A 1 196 ? 1.753 20.078 7.336 1 89.06 196 GLU A O 1
ATOM 1533 N N . PHE A 1 197 ? 3.436 21.547 7.461 1 91.12 197 PHE A N 1
ATOM 1534 C CA . PHE A 1 197 ? 4.094 21.047 6.258 1 91.12 197 PHE A CA 1
ATOM 1535 C C . PHE A 1 197 ? 4.516 19.594 6.441 1 91.12 197 PHE A C 1
ATOM 1537 O O . PHE A 1 197 ? 4.277 18.766 5.566 1 91.12 197 PHE A O 1
ATOM 1544 N N . ALA A 1 198 ? 5.113 19.359 7.523 1 88 198 ALA A N 1
ATOM 1545 C CA . ALA A 1 198 ? 5.578 18 7.816 1 88 198 ALA A CA 1
ATOM 1546 C C . ALA A 1 198 ? 4.414 17.016 7.84 1 88 198 ALA A C 1
ATOM 1548 O O . ALA A 1 198 ? 4.527 15.898 7.324 1 88 198 ALA A O 1
ATOM 1549 N N . HIS A 1 199 ? 3.352 17.453 8.391 1 86.69 199 HIS A N 1
ATOM 1550 C CA . HIS A 1 199 ? 2.164 16.594 8.43 1 86.69 199 HIS A CA 1
ATOM 1551 C C . HIS A 1 199 ? 1.655 16.297 7.027 1 86.69 199 HIS A C 1
ATOM 1553 O O . HIS A 1 199 ? 1.32 15.148 6.723 1 86.69 199 HIS A O 1
ATOM 1559 N N . ARG A 1 200 ? 1.562 17.312 6.242 1 88.88 200 ARG A N 1
ATOM 1560 C CA . ARG A 1 200 ? 1.054 17.109 4.891 1 88.88 200 ARG A CA 1
ATOM 1561 C C . ARG A 1 200 ? 2.025 16.281 4.055 1 88.88 200 ARG A C 1
ATOM 1563 O O . ARG A 1 200 ? 1.604 15.445 3.25 1 88.88 200 ARG A O 1
ATOM 1570 N N . LEU A 1 201 ? 3.258 16.562 4.188 1 88.19 201 LEU A N 1
ATOM 1571 C CA . LEU A 1 201 ? 4.266 15.781 3.48 1 88.19 201 LEU A CA 1
ATOM 1572 C C . LEU A 1 201 ? 4.145 14.297 3.822 1 88.19 201 LEU A C 1
ATOM 1574 O O . LEU A 1 201 ? 4.211 13.445 2.936 1 88.19 201 LEU A O 1
ATOM 1578 N N . ARG A 1 202 ? 3.961 14.016 5.078 1 85.75 202 ARG A N 1
ATOM 1579 C CA . ARG A 1 202 ? 3.75 12.633 5.512 1 85.75 202 ARG A CA 1
ATOM 1580 C C . ARG A 1 202 ? 2.506 12.039 4.859 1 85.75 202 ARG A C 1
ATOM 1582 O O . ARG A 1 202 ? 2.523 10.891 4.414 1 85.75 202 ARG A O 1
ATOM 1589 N N . GLN A 1 203 ? 1.513 12.82 4.824 1 86 203 GLN A N 1
ATOM 1590 C CA . GLN A 1 203 ? 0.278 12.344 4.211 1 86 203 GLN A CA 1
ATOM 1591 C C . GLN A 1 203 ? 0.495 11.984 2.742 1 86 203 GLN A C 1
ATOM 1593 O O . GLN A 1 203 ? -0.037 10.984 2.258 1 86 203 GLN A O 1
ATOM 1598 N N . LEU A 1 204 ? 1.227 12.773 2.055 1 86.19 204 LEU A N 1
ATOM 1599 C CA . LEU A 1 204 ? 1.513 12.5 0.651 1 86.19 204 LEU A CA 1
ATOM 1600 C C . LEU A 1 204 ? 2.291 11.195 0.502 1 86.19 204 LEU A C 1
ATOM 1602 O O . LEU A 1 204 ? 2.045 10.422 -0.426 1 86.19 204 LEU A O 1
ATOM 1606 N N . GLU A 1 205 ? 3.207 10.984 1.385 1 85.62 205 GLU A N 1
ATOM 1607 C CA . GLU A 1 205 ? 3.961 9.734 1.362 1 85.62 205 GLU A CA 1
ATOM 1608 C C . GLU A 1 205 ? 3.057 8.539 1.639 1 85.62 205 GLU A C 1
ATOM 1610 O O . GLU A 1 205 ? 3.174 7.5 0.984 1 85.62 205 GLU A O 1
ATOM 1615 N N . VAL A 1 206 ? 2.273 8.711 2.607 1 87.81 206 VAL A N 1
ATOM 1616 C CA . VAL A 1 206 ? 1.322 7.66 2.953 1 87.81 206 VAL A CA 1
ATOM 1617 C C . VAL A 1 206 ? 0.414 7.371 1.76 1 87.81 206 VAL A C 1
ATOM 1619 O O . VAL A 1 206 ? 0.13 6.211 1.453 1 87.81 206 VAL A O 1
ATOM 1622 N N . GLU A 1 207 ? -0.051 8.445 1.109 1 87.06 207 GLU A N 1
ATOM 1623 C CA . GLU A 1 207 ? -0.889 8.289 -0.075 1 87.06 207 GLU A CA 1
ATOM 1624 C C . GLU A 1 207 ? -0.163 7.496 -1.161 1 87.06 207 GLU A C 1
ATOM 1626 O O . GLU A 1 207 ? -0.771 6.676 -1.851 1 87.06 207 GLU A O 1
ATOM 1631 N N . LYS A 1 208 ? 1.065 7.742 -1.315 1 86.44 208 LYS A N 1
ATOM 1632 C CA . LYS A 1 208 ? 1.87 7.016 -2.293 1 86.44 208 LYS A CA 1
ATOM 1633 C C . LYS A 1 208 ? 1.898 5.523 -1.983 1 86.44 208 LYS A C 1
ATOM 1635 O O . LYS A 1 208 ? 1.673 4.695 -2.869 1 86.44 208 LYS A O 1
ATOM 1640 N N . TRP A 1 209 ? 2.158 5.199 -0.776 1 88.69 209 TRP A N 1
ATOM 1641 C CA . TRP A 1 209 ? 2.215 3.795 -0.38 1 88.69 209 TRP A CA 1
ATOM 1642 C C . TRP A 1 209 ? 0.834 3.152 -0.448 1 88.69 209 TRP A C 1
ATOM 1644 O O . TRP A 1 209 ? 0.709 1.966 -0.759 1 88.69 209 TRP A O 1
ATOM 1654 N N . ALA A 1 210 ? -0.119 3.967 -0.091 1 89.38 210 ALA A N 1
ATOM 1655 C CA . ALA A 1 210 ? -1.481 3.457 -0.218 1 89.38 210 ALA A CA 1
ATOM 1656 C C . ALA A 1 210 ? -1.785 3.055 -1.658 1 89.38 210 ALA A C 1
ATOM 1658 O O . ALA A 1 210 ? -2.418 2.025 -1.901 1 89.38 210 ALA A O 1
ATOM 1659 N N . ARG A 1 211 ? -1.366 3.852 -2.584 1 89.44 211 ARG A N 1
ATOM 1660 C CA . ARG A 1 211 ? -1.577 3.521 -3.99 1 89.44 211 ARG A CA 1
ATOM 1661 C C . ARG A 1 211 ? -0.893 2.207 -4.352 1 89.44 211 ARG A C 1
ATOM 1663 O O . ARG A 1 211 ? -1.451 1.392 -5.09 1 89.44 211 ARG A O 1
ATOM 1670 N N . ILE A 1 212 ? 0.257 2.027 -3.812 1 89.38 212 ILE A N 1
ATOM 1671 C CA . ILE A 1 212 ? 1.002 0.797 -4.055 1 89.38 212 ILE A CA 1
ATOM 1672 C C . ILE A 1 212 ? 0.272 -0.382 -3.416 1 89.38 212 ILE A C 1
ATOM 1674 O O . ILE A 1 212 ? 0.307 -1.499 -3.938 1 89.38 212 ILE A O 1
ATOM 1678 N N . GLY A 1 213 ? -0.353 -0.092 -2.342 1 90.44 213 GLY A N 1
ATOM 1679 C CA . GLY A 1 213 ? -1.13 -1.124 -1.674 1 90.44 213 GLY A CA 1
ATOM 1680 C C . GLY A 1 213 ? -2.396 -1.495 -2.422 1 90.44 213 GLY A C 1
ATOM 1681 O O . GLY A 1 213 ? -2.943 -2.582 -2.227 1 90.44 213 GLY A O 1
ATOM 1682 N N . VAL A 1 214 ? -2.795 -0.589 -3.293 1 91.25 214 VAL A N 1
ATOM 1683 C CA . VAL A 1 214 ? -4.07 -0.795 -3.971 1 91.25 214 VAL A CA 1
ATOM 1684 C C . VAL A 1 214 ? -3.824 -1.273 -5.398 1 91.25 214 VAL A C 1
ATOM 1686 O O . VAL A 1 214 ? -4.535 -2.148 -5.898 1 91.25 214 VAL A O 1
ATOM 1689 N N . VAL A 1 215 ? -2.791 -0.683 -6.035 1 91.81 215 VAL A N 1
ATOM 1690 C CA . VAL A 1 215 ? -2.523 -0.966 -7.441 1 91.81 215 VAL A CA 1
ATOM 1691 C C . VAL A 1 215 ? -1.182 -1.683 -7.578 1 91.81 215 VAL A C 1
ATOM 1693 O O . VAL A 1 215 ? -0.148 -1.167 -7.145 1 91.81 215 VAL A O 1
ATOM 1696 N N . ASN A 1 216 ? -1.29 -2.779 -8.219 1 91.25 216 ASN A N 1
ATOM 1697 C CA . ASN A 1 216 ? -0.065 -3.523 -8.492 1 91.25 216 ASN A CA 1
ATOM 1698 C C . ASN A 1 216 ? 0.845 -2.77 -9.461 1 91.25 216 ASN A C 1
ATOM 1700 O O . ASN A 1 216 ? 0.423 -2.4 -10.555 1 91.25 216 ASN A O 1
ATOM 1704 N N . SER A 1 217 ? 2.078 -2.562 -9.055 1 85.25 217 SER A N 1
ATOM 1705 C CA . SER A 1 217 ? 2.98 -1.712 -9.82 1 85.25 217 SER A CA 1
ATOM 1706 C C . SER A 1 217 ? 3.398 -2.387 -11.125 1 85.25 217 SER A C 1
ATOM 1708 O O . SER A 1 217 ? 3.844 -1.718 -12.062 1 85.25 217 SER A O 1
ATOM 1710 N N . LYS A 1 218 ? 3.277 -3.654 -11.227 1 89.25 218 LYS A N 1
ATOM 1711 C CA . LYS A 1 218 ? 3.717 -4.383 -12.414 1 89.25 218 LYS A CA 1
ATOM 1712 C C . LYS A 1 218 ? 2.629 -4.402 -13.484 1 89.25 218 LYS A C 1
ATOM 1714 O O . LYS A 1 218 ? 2.914 -4.215 -14.672 1 89.25 218 LYS A O 1
ATOM 1719 N N . SER A 1 219 ? 1.42 -4.582 -13.07 1 95 219 SER A N 1
ATOM 1720 C CA . SER A 1 219 ? 0.343 -4.738 -14.039 1 95 219 SER A CA 1
ATOM 1721 C C . SER A 1 219 ? -0.579 -3.523 -14.047 1 95 219 SER A C 1
ATOM 1723 O O . SER A 1 219 ? -1.39 -3.355 -14.953 1 95 219 SER A O 1
ATOM 1725 N N . MET A 1 220 ? -0.558 -2.762 -13.008 1 93.75 220 MET A N 1
ATOM 1726 C CA . MET A 1 220 ? -1.394 -1.582 -12.805 1 93.75 220 MET A CA 1
ATOM 1727 C C . MET A 1 220 ? -2.842 -1.979 -12.539 1 93.75 220 MET A C 1
ATOM 1729 O O . MET A 1 220 ? -3.75 -1.155 -12.664 1 93.75 220 MET A O 1
ATOM 1733 N N . LEU A 1 221 ? -3.062 -3.191 -12.258 1 95.19 221 LEU A N 1
ATOM 1734 C CA . LEU A 1 221 ? -4.363 -3.668 -11.789 1 95.19 221 LEU A CA 1
ATOM 1735 C C . LEU A 1 221 ? -4.414 -3.703 -10.266 1 95.19 221 LEU A C 1
ATOM 1737 O O . LEU A 1 221 ? -3.424 -3.402 -9.602 1 95.19 221 LEU A O 1
ATOM 1741 N N . LEU A 1 222 ? -5.602 -4.008 -9.711 1 93.06 222 LEU A N 1
ATOM 1742 C CA . LEU A 1 222 ? -5.723 -4.066 -8.258 1 93.06 222 LEU A CA 1
ATOM 1743 C C . LEU A 1 222 ? -4.797 -5.129 -7.68 1 93.06 222 LEU A C 1
ATOM 1745 O O . LEU A 1 222 ? -4.629 -6.203 -8.266 1 93.06 222 LEU A O 1
ATOM 1749 N N . THR A 1 223 ? -4.199 -4.84 -6.547 1 91.75 223 THR A N 1
ATOM 1750 C CA . THR A 1 223 ? -3.471 -5.852 -5.793 1 91.75 223 THR A CA 1
ATOM 1751 C C . THR A 1 223 ? -4.422 -6.922 -5.262 1 91.75 223 THR A C 1
ATOM 1753 O O . THR A 1 223 ? -5.641 -6.762 -5.324 1 91.75 223 THR A O 1
ATOM 1756 N N . SER A 1 224 ? -3.869 -7.977 -4.77 1 89.56 224 SER A N 1
ATOM 1757 C CA . SER A 1 224 ? -4.672 -9.062 -4.223 1 89.56 224 SER A CA 1
ATOM 1758 C C . SER A 1 224 ? -5.574 -8.578 -3.094 1 89.56 224 SER A C 1
ATOM 1760 O O . SER A 1 224 ? -6.766 -8.891 -3.061 1 89.56 224 SER A O 1
ATOM 1762 N N . SER A 1 225 ? -5.016 -7.793 -2.201 1 87.44 225 SER A N 1
ATOM 1763 C CA . SER A 1 225 ? -5.777 -7.289 -1.064 1 87.44 225 SER A CA 1
ATOM 1764 C C . SER A 1 225 ? -6.895 -6.355 -1.52 1 87.44 225 SER A C 1
ATOM 1766 O O . SER A 1 225 ? -8.023 -6.445 -1.028 1 87.44 225 SER A O 1
ATOM 1768 N N . ALA A 1 226 ? -6.527 -5.43 -2.381 1 89.12 226 ALA A N 1
ATOM 1769 C CA . ALA A 1 226 ? -7.527 -4.496 -2.887 1 89.12 226 ALA A CA 1
ATOM 1770 C C . ALA A 1 226 ? -8.617 -5.23 -3.66 1 89.12 226 ALA A C 1
ATOM 1772 O O . ALA A 1 226 ? -9.797 -4.879 -3.568 1 89.12 226 ALA A O 1
ATOM 1773 N N . TYR A 1 227 ? -8.211 -6.195 -4.461 1 91.25 227 TYR A N 1
ATOM 1774 C CA . TYR A 1 227 ? -9.172 -7.012 -5.195 1 91.25 227 TYR A CA 1
ATOM 1775 C C . TYR A 1 227 ? -10.156 -7.684 -4.242 1 91.25 227 TYR A C 1
ATOM 1777 O O . TYR A 1 227 ? -11.359 -7.703 -4.5 1 91.25 227 TYR A O 1
ATOM 1785 N N . GLU A 1 228 ? -9.68 -8.234 -3.174 1 86.31 228 GLU A N 1
ATOM 1786 C CA . GLU A 1 228 ? -10.523 -8.938 -2.213 1 86.31 228 GLU A CA 1
ATOM 1787 C C . GLU A 1 228 ? -11.578 -8.008 -1.621 1 86.31 228 GLU A C 1
ATOM 1789 O O . GLU A 1 228 ? -12.75 -8.383 -1.514 1 86.31 228 GLU A O 1
ATOM 1794 N N . VAL A 1 229 ? -11.156 -6.887 -1.259 1 83.31 229 VAL A N 1
ATOM 1795 C CA . VAL A 1 229 ? -12.062 -5.922 -0.643 1 83.31 229 VAL A CA 1
ATOM 1796 C C . VAL A 1 229 ? -13.109 -5.48 -1.658 1 83.31 229 VAL A C 1
ATOM 1798 O O . VAL A 1 229 ? -14.305 -5.449 -1.352 1 83.31 229 VAL A O 1
ATOM 1801 N N . GLN A 1 230 ? -12.695 -5.117 -2.826 1 85.25 230 GLN A N 1
ATOM 1802 C CA . GLN A 1 230 ? -13.625 -4.652 -3.855 1 85.25 230 GLN A CA 1
ATOM 1803 C C . GLN A 1 230 ? -14.547 -5.777 -4.312 1 85.25 230 GLN A C 1
ATOM 1805 O O . GLN A 1 230 ? -15.727 -5.551 -4.574 1 85.25 230 GLN A O 1
ATOM 1810 N N . SER A 1 231 ? -13.961 -6.895 -4.465 1 86.06 231 SER A N 1
ATOM 1811 C CA . SER A 1 231 ? -14.75 -8.062 -4.852 1 86.06 231 SER A CA 1
ATOM 1812 C C . SER A 1 231 ? -15.867 -8.328 -3.844 1 86.06 231 SER A C 1
ATOM 1814 O O . SER A 1 231 ? -17 -8.602 -4.227 1 86.06 231 SER A O 1
ATOM 1816 N N . ALA A 1 232 ? -15.531 -8.305 -2.572 1 79.56 232 ALA A N 1
ATOM 1817 C CA . ALA A 1 232 ? -16.531 -8.5 -1.527 1 79.56 232 ALA A CA 1
ATOM 1818 C C . ALA A 1 232 ? -17.656 -7.48 -1.649 1 79.56 232 ALA A C 1
ATOM 1820 O O . ALA A 1 232 ? -18.844 -7.836 -1.562 1 79.56 232 ALA A O 1
ATOM 1821 N N . SER A 1 233 ? -17.297 -6.293 -1.869 1 76.19 233 SER A N 1
ATOM 1822 C CA . SER A 1 233 ? -18.281 -5.215 -1.983 1 76.19 233 SER A CA 1
ATOM 1823 C C . SER A 1 233 ? -19.219 -5.445 -3.164 1 76.19 233 SER A C 1
ATOM 1825 O O . SER A 1 233 ? -20.438 -5.266 -3.043 1 76.19 233 SER A O 1
ATOM 1827 N N . VAL A 1 234 ? -18.672 -5.816 -4.238 1 77.12 234 VAL A N 1
ATOM 1828 C CA . VAL A 1 234 ? -19.453 -6.02 -5.449 1 77.12 234 VAL A CA 1
ATOM 1829 C C . VAL A 1 234 ? -20.344 -7.246 -5.289 1 77.12 234 VAL A C 1
ATOM 1831 O O . VAL A 1 234 ? -21.484 -7.254 -5.746 1 77.12 234 VAL A O 1
ATOM 1834 N N . CYS A 1 235 ? -19.828 -8.219 -4.664 1 79.06 235 CYS A N 1
ATOM 1835 C CA . CYS A 1 235 ? -20.594 -9.438 -4.441 1 79.06 235 CYS A CA 1
ATOM 1836 C C . CYS A 1 235 ? -21.797 -9.156 -3.549 1 79.06 235 CYS A C 1
ATOM 1838 O O . CYS A 1 235 ? -22.875 -9.719 -3.76 1 79.06 235 CYS A O 1
ATOM 1840 N N . ILE A 1 236 ? -21.594 -8.344 -2.6 1 76.06 236 ILE A N 1
ATOM 1841 C CA . ILE A 1 236 ? -22.672 -7.965 -1.698 1 76.06 236 ILE A CA 1
ATOM 1842 C C . ILE A 1 236 ? -23.781 -7.266 -2.484 1 76.06 236 ILE A C 1
ATOM 1844 O O . ILE A 1 236 ? -24.969 -7.559 -2.297 1 76.06 236 ILE A O 1
ATOM 1848 N N . THR A 1 237 ? -23.375 -6.391 -3.314 1 72.06 237 THR A N 1
ATOM 1849 C CA . THR A 1 237 ? -24.344 -5.684 -4.148 1 72.06 237 THR A CA 1
ATOM 1850 C C . THR A 1 237 ? -25.078 -6.648 -5.07 1 72.06 237 THR A C 1
ATOM 1852 O O . THR A 1 237 ? -26.281 -6.52 -5.285 1 72.06 237 THR A O 1
ATOM 1855 N N . ALA A 1 238 ? -24.406 -7.57 -5.617 1 75.38 238 ALA A N 1
ATOM 1856 C CA . ALA A 1 238 ? -25 -8.555 -6.516 1 75.38 238 ALA A CA 1
ATOM 1857 C C . ALA A 1 238 ? -26.016 -9.43 -5.781 1 75.38 238 ALA A C 1
ATOM 1859 O O . ALA A 1 238 ? -27.047 -9.797 -6.344 1 75.38 238 ALA A O 1
ATOM 1860 N N . LEU A 1 239 ? -25.672 -9.703 -4.629 1 68.62 239 LEU A N 1
ATOM 1861 C CA . LEU A 1 239 ? -26.578 -10.531 -3.828 1 68.62 239 LEU A CA 1
ATOM 1862 C C . LEU A 1 239 ? -27.875 -9.789 -3.541 1 68.62 239 LEU A C 1
ATOM 1864 O O . LEU A 1 239 ? -28.969 -10.383 -3.586 1 68.62 239 LEU A O 1
ATOM 1868 N N . THR A 1 240 ? -27.734 -8.531 -3.252 1 66.69 240 THR A N 1
ATOM 1869 C CA . THR A 1 240 ? -28.906 -7.723 -2.957 1 66.69 240 THR A CA 1
ATOM 1870 C C . THR A 1 240 ? -29.797 -7.586 -4.191 1 66.69 240 THR A C 1
ATOM 1872 O O . THR A 1 240 ? -31.016 -7.488 -4.078 1 66.69 240 THR A O 1
ATOM 1875 N N . SER A 1 241 ? -29.188 -7.711 -5.352 1 70.19 241 SER A N 1
ATOM 1876 C CA . SER A 1 241 ? -29.938 -7.578 -6.598 1 70.19 241 SER A CA 1
ATOM 1877 C C . SER A 1 241 ? -30.25 -8.945 -7.199 1 70.19 241 SER A C 1
ATOM 1879 O O . SER A 1 241 ? -30.797 -9.031 -8.305 1 70.19 241 SER A O 1
ATOM 1881 N N . SER A 1 242 ? -29.906 -10.031 -6.547 1 76.12 242 SER A N 1
ATOM 1882 C CA . SER A 1 242 ? -30.109 -11.398 -7.004 1 76.12 242 SER A CA 1
ATOM 1883 C C . SER A 1 242 ? -29.5 -11.625 -8.375 1 76.12 242 SER A C 1
ATOM 1885 O O . SER A 1 242 ? -30.125 -12.188 -9.273 1 76.12 242 SER A O 1
ATOM 1887 N N . SER A 1 243 ? -28.391 -11.07 -8.594 1 82.25 243 SER A N 1
ATOM 1888 C CA . SER A 1 243 ? -27.641 -11.258 -9.828 1 82.25 243 SER A CA 1
ATOM 1889 C C . SER A 1 243 ? -26.609 -12.375 -9.688 1 82.25 243 SER A C 1
ATOM 1891 O O . SER A 1 243 ? -26 -12.531 -8.625 1 82.25 243 SER A O 1
ATOM 1893 N N . PRO A 1 244 ? -26.484 -13.18 -10.719 1 88.12 244 PRO A N 1
ATOM 1894 C CA . PRO A 1 244 ? -25.406 -14.188 -10.641 1 88.12 244 PRO A CA 1
ATOM 1895 C C . PRO A 1 244 ? -24.016 -13.562 -10.602 1 88.12 244 PRO A C 1
ATOM 1897 O O . PRO A 1 244 ? -23.812 -12.469 -11.133 1 88.12 244 PRO A O 1
ATOM 1900 N N . VAL A 1 245 ? -23.125 -14.312 -9.977 1 89.94 245 VAL A N 1
ATOM 1901 C CA . VAL A 1 245 ? -21.75 -13.859 -9.875 1 89.94 245 VAL A CA 1
ATOM 1902 C C . VAL A 1 245 ? -20.797 -14.945 -10.375 1 89.94 245 VAL A C 1
ATOM 1904 O O . VAL A 1 245 ? -20.969 -16.125 -10.047 1 89.94 245 VAL A O 1
ATOM 1907 N N . CYS A 1 246 ? -19.844 -14.539 -11.203 1 93.19 246 CYS A N 1
ATOM 1908 C CA . CYS A 1 246 ? -18.797 -15.438 -11.656 1 93.19 246 CYS A CA 1
ATOM 1909 C C . CYS A 1 246 ? -17.438 -14.984 -11.141 1 93.19 246 CYS A C 1
ATOM 1911 O O . CYS A 1 246 ? -17.172 -13.789 -11.055 1 93.19 246 CYS A O 1
ATOM 1913 N N . VAL A 1 247 ? -16.625 -15.969 -10.797 1 94.12 247 VAL A N 1
ATOM 1914 C CA . VAL A 1 247 ? -15.227 -15.727 -10.492 1 94.12 247 VAL A CA 1
ATOM 1915 C C . VAL A 1 247 ? -14.336 -16.453 -11.5 1 94.12 247 VAL A C 1
ATOM 1917 O O . VAL A 1 247 ? -14.578 -17.625 -11.82 1 94.12 247 VAL A O 1
ATOM 1920 N N . ALA A 1 248 ? -13.383 -15.766 -12.055 1 96.31 248 ALA A N 1
ATOM 1921 C CA . ALA A 1 248 ? -12.453 -16.359 -13.008 1 96.31 248 ALA A CA 1
ATOM 1922 C C . ALA A 1 248 ? -11.008 -16.219 -12.539 1 96.31 248 ALA A C 1
ATOM 1924 O O . ALA A 1 248 ? -10.602 -15.141 -12.086 1 96.31 248 ALA A O 1
ATOM 1925 N N . PHE A 1 249 ? -10.297 -17.297 -12.586 1 95 249 PHE A N 1
ATOM 1926 C CA . PHE A 1 249 ? -8.852 -17.297 -12.406 1 95 249 PHE A CA 1
ATOM 1927 C C . PHE A 1 249 ? -8.133 -17.406 -13.75 1 95 249 PHE A C 1
ATOM 1929 O O . PHE A 1 249 ? -8.5 -18.234 -14.586 1 95 249 PHE A O 1
ATOM 1936 N N . MET A 1 250 ? -7.168 -16.562 -13.93 1 95.5 250 MET A N 1
ATOM 1937 C CA . MET A 1 250 ? -6.367 -16.594 -15.148 1 95.5 250 MET A CA 1
ATOM 1938 C C . MET A 1 250 ? -4.883 -16.672 -14.82 1 95.5 250 MET A C 1
ATOM 1940 O O . MET A 1 250 ? -4.398 -15.984 -13.93 1 95.5 250 MET A O 1
ATOM 1944 N N . ASP A 1 251 ? -4.203 -17.5 -15.469 1 93 251 ASP A N 1
ATOM 1945 C CA . ASP A 1 251 ? -2.762 -17.672 -15.336 1 93 251 ASP A CA 1
ATOM 1946 C C . ASP A 1 251 ? -2.07 -17.594 -16.688 1 93 251 ASP A C 1
ATOM 1948 O O . ASP A 1 251 ? -2.535 -18.172 -17.672 1 93 251 ASP A O 1
ATOM 1952 N N . ILE A 1 252 ? -0.996 -16.812 -16.75 1 92.56 252 ILE A N 1
ATOM 1953 C CA . ILE A 1 252 ? -0.239 -16.734 -18 1 92.56 252 ILE A CA 1
ATOM 1954 C C . ILE A 1 252 ? 0.531 -18.031 -18.234 1 92.56 252 ILE A C 1
ATOM 1956 O O . ILE A 1 252 ? 1.31 -18.453 -17.375 1 92.56 252 ILE A O 1
ATOM 1960 N N . ASP A 1 253 ? 0.385 -18.609 -19.359 1 89.12 253 ASP A N 1
ATOM 1961 C CA . ASP A 1 253 ? 1.026 -19.891 -19.688 1 89.12 253 ASP A CA 1
ATOM 1962 C C . ASP A 1 253 ? 2.529 -19.703 -19.891 1 89.12 253 ASP A C 1
ATOM 1964 O O . ASP A 1 253 ? 2.959 -18.797 -20.594 1 89.12 253 ASP A O 1
ATOM 1968 N N . TYR A 1 254 ? 3.344 -20.547 -19.219 1 82.94 254 TYR A N 1
ATOM 1969 C CA . TYR A 1 254 ? 4.789 -20.656 -19.391 1 82.94 254 TYR A CA 1
ATOM 1970 C C . TYR A 1 254 ? 5.488 -19.375 -18.969 1 82.94 254 TYR A C 1
ATOM 1972 O O . TYR A 1 254 ? 6.492 -18.969 -19.562 1 82.94 254 TYR A O 1
ATOM 1980 N N . PHE A 1 255 ? 4.984 -18.672 -18.078 1 86.5 255 PHE A N 1
ATOM 1981 C CA . PHE A 1 255 ? 5.566 -17.406 -17.656 1 86.5 255 PHE A CA 1
ATOM 1982 C C . PHE A 1 255 ? 6.906 -17.625 -16.969 1 86.5 255 PHE A C 1
ATOM 1984 O O . PHE A 1 255 ? 7.816 -16.812 -17.094 1 86.5 255 PHE A O 1
ATOM 1991 N N . LYS A 1 256 ? 7.016 -18.609 -16.188 1 75.25 256 LYS A N 1
ATOM 1992 C CA . LYS A 1 256 ? 8.281 -18.922 -15.531 1 75.25 256 LYS A CA 1
ATOM 1993 C C . LYS A 1 256 ? 9.406 -19.078 -16.562 1 75.25 256 LYS A C 1
ATOM 1995 O O . LYS A 1 256 ? 10.531 -18.625 -16.328 1 75.25 256 LYS A O 1
ATOM 2000 N N . ASP A 1 257 ? 9.117 -19.812 -17.641 1 75.19 257 ASP A N 1
ATOM 2001 C CA . ASP A 1 257 ? 10.078 -19.969 -18.734 1 75.19 257 ASP A CA 1
ATOM 2002 C C . ASP A 1 257 ? 10.445 -18.609 -19.344 1 75.19 257 ASP A C 1
ATOM 2004 O O . ASP A 1 257 ? 11.602 -18.375 -19.672 1 75.19 257 ASP A O 1
ATOM 2008 N N . LEU A 1 258 ? 9.438 -17.828 -19.516 1 78.31 258 LEU A N 1
ATOM 2009 C CA . LEU A 1 258 ? 9.641 -16.484 -20.031 1 78.31 258 LEU A CA 1
ATOM 2010 C C . LEU A 1 258 ? 10.57 -15.68 -19.125 1 78.31 258 LEU A C 1
ATOM 2012 O O . LEU A 1 258 ? 11.469 -14.984 -19.594 1 78.31 258 LEU A O 1
ATOM 2016 N N . ASN A 1 259 ? 10.406 -15.789 -17.812 1 75.06 259 ASN A N 1
ATOM 2017 C CA . ASN A 1 259 ? 11.227 -15.086 -16.828 1 75.06 259 ASN A CA 1
ATOM 2018 C C . ASN A 1 259 ? 12.68 -15.531 -16.891 1 75.06 259 ASN A C 1
ATOM 2020 O O . ASN A 1 259 ? 13.594 -14.719 -16.703 1 75.06 259 ASN A O 1
ATOM 2024 N N . SER A 1 260 ? 12.859 -16.719 -17.062 1 70.06 260 SER A N 1
ATOM 2025 C CA . SER A 1 260 ? 14.211 -17.266 -17.094 1 70.06 260 SER A CA 1
ATOM 2026 C C . SER A 1 260 ? 14.969 -16.781 -18.328 1 70.06 260 SER A C 1
ATOM 2028 O O . SER A 1 260 ? 16.188 -16.641 -18.281 1 70.06 260 SER A O 1
ATOM 2030 N N . LYS A 1 261 ? 14.219 -16.656 -19.359 1 72.75 261 LYS A N 1
ATOM 2031 C CA . LYS A 1 261 ? 14.852 -16.25 -20.609 1 72.75 261 LYS A CA 1
ATOM 2032 C C . LYS A 1 261 ? 15.062 -14.742 -20.672 1 72.75 261 LYS A C 1
ATOM 2034 O O . LYS A 1 261 ? 16 -14.266 -21.312 1 72.75 261 LYS A O 1
ATOM 2039 N N . LEU A 1 262 ? 14.133 -14.18 -19.969 1 72.75 262 LEU A N 1
ATOM 2040 C CA . LEU A 1 262 ? 14.195 -12.727 -19.922 1 72.75 262 LEU A CA 1
ATOM 2041 C C . LEU A 1 262 ? 14.781 -12.258 -18.594 1 72.75 262 LEU A C 1
ATOM 2043 O O . LEU A 1 262 ? 14.844 -13.023 -17.625 1 72.75 262 LEU A O 1
ATOM 2047 N N . THR A 1 263 ? 15.453 -11.094 -18.531 1 66.38 263 THR A N 1
ATOM 2048 C CA . THR A 1 263 ? 15.781 -10.516 -17.234 1 66.38 263 THR A CA 1
ATOM 2049 C C . THR A 1 263 ? 14.516 -10.141 -16.469 1 66.38 263 THR A C 1
ATOM 2051 O O . THR A 1 263 ? 13.445 -9.969 -17.062 1 66.38 263 THR A O 1
ATOM 2054 N N . HIS A 1 264 ? 14.5 -10.141 -15.148 1 66.12 264 HIS A N 1
ATOM 2055 C CA . HIS A 1 264 ? 13.352 -9.797 -14.32 1 66.12 264 HIS A CA 1
ATOM 2056 C C . HIS A 1 264 ? 12.742 -8.469 -14.758 1 66.12 264 HIS A C 1
ATOM 2058 O O . HIS A 1 264 ? 11.516 -8.312 -14.758 1 66.12 264 HIS A O 1
ATOM 2064 N N . LEU A 1 265 ? 13.484 -7.629 -15.125 1 68.06 265 LEU A N 1
ATOM 2065 C CA . LEU A 1 265 ? 12.992 -6.32 -15.539 1 68.06 265 LEU A CA 1
ATOM 2066 C C . LEU A 1 265 ? 12.195 -6.426 -16.828 1 68.06 265 LEU A C 1
ATOM 2068 O O . LEU A 1 265 ? 11.18 -5.742 -17 1 68.06 265 LEU A O 1
ATOM 2072 N N . GLU A 1 266 ? 12.602 -7.305 -17.688 1 80.12 266 GLU A N 1
ATOM 2073 C CA . GLU A 1 266 ? 11.906 -7.465 -18.969 1 80.12 266 GLU A CA 1
ATOM 2074 C C . GLU A 1 266 ? 10.594 -8.219 -18.781 1 80.12 266 GLU A C 1
ATOM 2076 O O . GLU A 1 266 ? 9.617 -7.953 -19.484 1 80.12 266 GLU A O 1
ATOM 2081 N N . ALA A 1 267 ? 10.578 -9.117 -17.844 1 83.19 267 ALA A N 1
ATOM 2082 C CA . ALA A 1 267 ? 9.344 -9.844 -17.547 1 83.19 267 ALA A CA 1
ATOM 2083 C C . ALA A 1 267 ? 8.281 -8.898 -16.984 1 83.19 267 ALA A C 1
ATOM 2085 O O . ALA A 1 267 ? 7.086 -9.086 -17.234 1 83.19 267 ALA A O 1
ATOM 2086 N N . ASP A 1 268 ? 8.672 -7.898 -16.328 1 84.94 268 ASP A N 1
ATOM 2087 C CA . ASP A 1 268 ? 7.758 -6.891 -15.797 1 84.94 268 ASP A CA 1
ATOM 2088 C C . ASP A 1 268 ? 7.039 -6.152 -16.922 1 84.94 268 ASP A C 1
ATOM 2090 O O . ASP A 1 268 ? 5.887 -5.742 -16.766 1 84.94 268 ASP A O 1
ATOM 2094 N N . LYS A 1 269 ? 7.746 -6 -17.969 1 90.81 269 LYS A N 1
ATOM 2095 C CA . LYS A 1 269 ? 7.137 -5.328 -19.125 1 90.81 269 LYS A CA 1
ATOM 2096 C C . LYS A 1 269 ? 6.023 -6.176 -19.719 1 90.81 269 LYS A C 1
ATOM 2098 O O . LYS A 1 269 ? 5.039 -5.641 -20.234 1 90.81 269 LYS A O 1
ATOM 2103 N N . VAL A 1 270 ? 6.219 -7.477 -19.672 1 92.69 270 VAL A N 1
ATOM 2104 C CA . VAL A 1 270 ? 5.18 -8.383 -20.141 1 92.69 270 VAL A CA 1
ATOM 2105 C C . VAL A 1 270 ? 3.941 -8.266 -19.266 1 92.69 270 VAL A C 1
ATOM 2107 O O . VAL A 1 270 ? 2.822 -8.125 -19.766 1 92.69 270 VAL A O 1
ATOM 2110 N N . LEU A 1 271 ? 4.133 -8.25 -17.984 1 93.88 271 LEU A N 1
ATOM 2111 C CA . LEU A 1 271 ? 3.027 -8.133 -17.047 1 93.88 271 LEU A CA 1
ATOM 2112 C C . LEU A 1 271 ? 2.301 -6.801 -17.219 1 93.88 271 LEU A C 1
ATOM 2114 O O . LEU A 1 271 ? 1.073 -6.742 -17.125 1 93.88 271 LEU A O 1
ATOM 2118 N N . ARG A 1 272 ? 3.062 -5.789 -17.469 1 95.06 272 ARG A N 1
ATOM 2119 C CA . ARG A 1 272 ? 2.48 -4.473 -17.719 1 95.06 272 ARG A CA 1
ATOM 2120 C C . ARG A 1 272 ? 1.589 -4.488 -18.953 1 95.06 272 ARG A C 1
ATOM 2122 O O . ARG A 1 272 ? 0.489 -3.934 -18.938 1 95.06 272 ARG A O 1
ATOM 2129 N N . ALA A 1 273 ? 2.072 -5.086 -19.969 1 95.75 273 ALA A N 1
ATOM 2130 C CA . ALA A 1 273 ? 1.31 -5.176 -21.203 1 95.75 273 ALA A CA 1
ATOM 2131 C C . ALA A 1 273 ? 0.037 -5.996 -21.016 1 95.75 273 ALA A C 1
ATOM 2133 O O . ALA A 1 273 ? -1.03 -5.625 -21.5 1 95.75 273 ALA A O 1
ATOM 2134 N N . VAL A 1 274 ? 0.146 -7.09 -20.328 1 96.75 274 VAL A N 1
ATOM 2135 C CA . VAL A 1 274 ? -1.01 -7.938 -20.062 1 96.75 274 VAL A CA 1
ATOM 2136 C C . VAL A 1 274 ? -2.027 -7.164 -19.219 1 96.75 274 VAL A C 1
ATOM 2138 O O . VAL A 1 274 ? -3.229 -7.199 -19.5 1 96.75 274 VAL A O 1
ATOM 2141 N N . GLY A 1 275 ? -1.55 -6.504 -18.188 1 97.56 275 GLY A N 1
ATOM 2142 C CA . GLY A 1 275 ? -2.43 -5.695 -17.359 1 97.56 275 GLY A CA 1
ATOM 2143 C C . GLY A 1 275 ? -3.188 -4.645 -18.141 1 97.56 275 GLY A C 1
ATOM 2144 O O . GLY A 1 275 ? -4.395 -4.473 -17.953 1 97.56 275 GLY A O 1
ATOM 2145 N N . GLN A 1 276 ? -2.492 -3.947 -19 1 96.69 276 GLN A N 1
ATOM 2146 C CA . GLN A 1 276 ? -3.111 -2.926 -19.828 1 96.69 276 GLN A CA 1
ATOM 2147 C C . GLN A 1 276 ? -4.16 -3.535 -20.75 1 96.69 276 GLN A C 1
ATOM 2149 O O . GLN A 1 276 ? -5.242 -2.973 -20.938 1 96.69 276 GLN A O 1
ATOM 2154 N N . MET A 1 277 ? -3.785 -4.602 -21.328 1 97 277 MET A N 1
ATOM 2155 C CA . MET A 1 277 ? -4.711 -5.309 -22.203 1 97 277 MET A CA 1
ATOM 2156 C C . MET A 1 277 ? -5.98 -5.699 -21.453 1 97 277 MET A C 1
ATOM 2158 O O . MET A 1 277 ? -7.09 -5.508 -21.969 1 97 277 MET A O 1
ATOM 2162 N N . ILE A 1 278 ? -5.875 -6.273 -20.312 1 97.88 278 ILE A N 1
ATOM 2163 C CA . ILE A 1 278 ? -7.012 -6.68 -19.484 1 97.88 278 ILE A CA 1
ATOM 2164 C C . ILE A 1 278 ? -7.867 -5.457 -19.156 1 97.88 278 ILE A C 1
ATOM 2166 O O . ILE A 1 278 ? -9.094 -5.492 -19.312 1 97.88 278 ILE A O 1
ATOM 2170 N N . LYS A 1 279 ? -7.234 -4.426 -18.719 1 96.56 279 LYS A N 1
ATOM 2171 C CA . LYS A 1 279 ? -7.938 -3.197 -18.359 1 96.56 279 LYS A CA 1
ATOM 2172 C C . LYS A 1 279 ? -8.75 -2.668 -19.531 1 96.56 279 LYS A C 1
ATOM 2174 O O . LYS A 1 279 ? -9.914 -2.281 -19.375 1 96.56 279 LYS A O 1
ATOM 2179 N N . GLU A 1 280 ? -8.133 -2.633 -20.641 1 96.38 280 GLU A N 1
ATOM 2180 C CA . GLU A 1 280 ? -8.805 -2.145 -21.844 1 96.38 280 GLU A CA 1
ATOM 2181 C C . GLU A 1 280 ? -9.977 -3.041 -22.234 1 96.38 280 GLU A C 1
ATOM 2183 O O . GLU A 1 280 ? -11.039 -2.551 -22.609 1 96.38 280 GLU A O 1
ATOM 2188 N N . THR A 1 281 ? -9.781 -4.316 -22.172 1 97 281 THR A N 1
ATOM 2189 C CA . THR A 1 281 ? -10.844 -5.258 -22.516 1 97 281 THR A CA 1
ATOM 2190 C C . THR A 1 281 ? -12.039 -5.09 -21.578 1 97 281 THR A C 1
ATOM 2192 O O . THR A 1 281 ? -13.188 -5.07 -22.016 1 97 281 THR A O 1
ATOM 2195 N N . VAL A 1 282 ? -11.797 -4.93 -20.312 1 96.56 282 VAL A N 1
ATOM 2196 C CA . VAL A 1 282 ? -12.852 -4.762 -19.328 1 96.56 282 VAL A CA 1
ATOM 2197 C C . VAL A 1 282 ? -13.57 -3.432 -19.547 1 96.56 282 VAL A C 1
ATOM 2199 O O . VAL A 1 282 ? -14.797 -3.371 -19.531 1 96.56 282 VAL A O 1
ATOM 2202 N N . SER A 1 283 ? -12.797 -2.398 -19.797 1 95.25 283 SER A N 1
ATOM 2203 C CA . SER A 1 283 ? -13.367 -1.072 -20.016 1 95.25 283 SER A CA 1
ATOM 2204 C C . SER A 1 283 ? -14.281 -1.05 -21.234 1 95.25 283 SER A C 1
ATOM 2206 O O . SER A 1 283 ? -15.25 -0.293 -21.266 1 95.25 283 SER A O 1
ATOM 2208 N N . ASN A 1 284 ? -13.977 -1.906 -22.141 1 94.81 284 ASN A N 1
ATOM 2209 C CA . ASN A 1 284 ? -14.695 -1.88 -23.406 1 94.81 284 ASN A CA 1
ATOM 2210 C C . ASN A 1 284 ? -15.82 -2.91 -23.438 1 94.81 284 ASN A C 1
ATOM 2212 O O . ASN A 1 284 ? -16.578 -2.988 -24.406 1 94.81 284 ASN A O 1
ATOM 2216 N N . CYS A 1 285 ? -15.938 -3.631 -22.422 1 94.62 285 CYS A N 1
ATOM 2217 C CA . CYS A 1 285 ? -17 -4.633 -22.438 1 94.62 285 CYS A CA 1
ATOM 2218 C C . CYS A 1 285 ? -18.359 -3.988 -22.203 1 94.62 285 CYS A C 1
ATOM 2220 O O . CYS A 1 285 ? -18.453 -2.777 -21.984 1 94.62 285 CYS A O 1
ATOM 2222 N N . THR A 1 286 ? -19.484 -4.707 -22.203 1 92 286 THR A N 1
ATOM 2223 C CA . THR A 1 286 ? -20.844 -4.195 -22.188 1 92 286 THR A CA 1
ATOM 2224 C C . THR A 1 286 ? -21.188 -3.623 -20.812 1 92 286 THR A C 1
ATOM 2226 O O . THR A 1 286 ? -22 -2.705 -20.703 1 92 286 THR A O 1
ATOM 2229 N N . ARG A 1 287 ? -20.672 -4.152 -19.734 1 90.44 287 ARG A N 1
ATOM 2230 C CA . ARG A 1 287 ? -20.953 -3.707 -18.375 1 90.44 287 ARG A CA 1
ATOM 2231 C C . ARG A 1 287 ? -19.672 -3.617 -17.562 1 90.44 287 ARG A C 1
ATOM 2233 O O . ARG A 1 287 ? -19.5 -4.363 -16.594 1 90.44 287 ARG A O 1
ATOM 2240 N N . PRO A 1 288 ? -18.812 -2.617 -17.781 1 91.94 288 PRO A N 1
ATOM 2241 C CA . PRO A 1 288 ? -17.516 -2.533 -17.109 1 91.94 288 PRO A CA 1
ATOM 2242 C C . PRO A 1 288 ? -17.641 -2.379 -15.602 1 91.94 288 PRO A C 1
ATOM 2244 O O . PRO A 1 288 ? -16.766 -2.848 -14.859 1 91.94 288 PRO A O 1
ATOM 2247 N N . GLU A 1 289 ? -18.75 -1.836 -15.125 1 83 289 GLU A N 1
ATOM 2248 C CA . GLU A 1 289 ? -18.938 -1.591 -13.703 1 83 289 GLU A CA 1
ATOM 2249 C C . GLU A 1 289 ? -19.219 -2.891 -12.953 1 83 289 GLU A C 1
ATOM 2251 O O . GLU A 1 289 ? -19.125 -2.934 -11.719 1 83 289 GLU A O 1
ATOM 2256 N N . SER A 1 290 ? -19.453 -3.93 -13.711 1 87.75 290 SER A N 1
ATOM 2257 C CA . SER A 1 290 ? -19.812 -5.207 -13.102 1 87.75 290 SER A CA 1
ATOM 2258 C C . SER A 1 290 ? -18.594 -6.117 -12.992 1 87.75 290 SER A C 1
ATOM 2260 O O . SER A 1 290 ? -18.719 -7.297 -12.648 1 87.75 290 SER A O 1
ATOM 2262 N N . VAL A 1 291 ? -17.453 -5.543 -13.336 1 92.94 291 VAL A N 1
ATOM 2263 C CA . VAL A 1 291 ? -16.266 -6.395 -13.367 1 92.94 291 VAL A CA 1
ATOM 2264 C C . VAL A 1 291 ? -15.18 -5.812 -12.461 1 92.94 291 VAL A C 1
ATOM 2266 O O . VAL A 1 291 ? -14.898 -4.613 -12.516 1 92.94 291 VAL A O 1
ATOM 2269 N N . VAL A 1 292 ? -14.711 -6.66 -11.578 1 92.94 292 VAL A N 1
ATOM 2270 C CA . VAL A 1 292 ? -13.547 -6.332 -10.766 1 92.94 292 VAL A CA 1
ATOM 2271 C C . VAL A 1 292 ? -12.391 -7.266 -11.117 1 92.94 292 VAL A C 1
ATOM 2273 O O . VAL A 1 292 ? -12.578 -8.484 -11.203 1 92.94 292 VAL A O 1
ATOM 2276 N N . VAL A 1 293 ? -11.172 -6.707 -11.359 1 96.25 293 VAL A N 1
ATOM 2277 C CA . VAL A 1 293 ? -10.031 -7.535 -11.734 1 96.25 293 VAL A CA 1
ATOM 2278 C C . VAL A 1 293 ? -8.836 -7.199 -10.852 1 96.25 293 VAL A C 1
ATOM 2280 O O . VAL A 1 293 ? -8.609 -6.031 -10.516 1 96.25 293 VAL A O 1
ATOM 2283 N N . GLY A 1 294 ? -8.141 -8.195 -10.438 1 95.81 294 GLY A N 1
ATOM 2284 C CA . GLY A 1 294 ? -6.941 -8.023 -9.641 1 95.81 294 GLY A CA 1
ATOM 2285 C C . GLY A 1 294 ? -5.785 -8.891 -10.102 1 95.81 294 GLY A C 1
ATOM 2286 O O . GLY A 1 294 ? -5.992 -9.898 -10.773 1 95.81 294 GLY A O 1
ATOM 2287 N N . HIS A 1 295 ? -4.559 -8.43 -9.875 1 95 295 HIS A N 1
ATOM 2288 C CA . HIS A 1 295 ? -3.324 -9.195 -10.016 1 95 295 HIS A CA 1
ATOM 2289 C C . HIS A 1 295 ? -2.953 -9.891 -8.711 1 95 295 HIS A C 1
ATOM 2291 O O . HIS A 1 295 ? -2.432 -9.25 -7.793 1 95 295 HIS A O 1
ATOM 2297 N N . ILE A 1 296 ? -3.088 -11.172 -8.555 1 88 296 ILE A N 1
ATOM 2298 C CA . ILE A 1 296 ? -3.109 -11.836 -7.254 1 88 296 ILE A CA 1
ATOM 2299 C C . ILE A 1 296 ? -1.778 -12.539 -7.012 1 88 296 ILE A C 1
ATOM 2301 O O . ILE A 1 296 ? -1.455 -12.898 -5.879 1 88 296 ILE A O 1
ATOM 2305 N N . GLY A 1 297 ? -1.029 -12.805 -7.934 1 80.56 297 GLY A N 1
ATOM 2306 C CA . GLY A 1 297 ? 0.257 -13.477 -7.863 1 80.56 297 GLY A CA 1
ATOM 2307 C C . GLY A 1 297 ? 1.216 -13.055 -8.961 1 80.56 297 GLY A C 1
ATOM 2308 O O . GLY A 1 297 ? 0.991 -12.047 -9.633 1 80.56 297 GLY A O 1
ATOM 2309 N N . GLY A 1 298 ? 2.34 -13.672 -9.055 1 80 298 GLY A N 1
ATOM 2310 C CA . GLY A 1 298 ? 3.344 -13.32 -10.047 1 80 298 GLY A CA 1
ATOM 2311 C C . GLY A 1 298 ? 2.795 -13.289 -11.461 1 80 298 GLY A C 1
ATOM 2312 O O . GLY A 1 298 ? 3.039 -12.336 -12.211 1 80 298 GLY A O 1
ATOM 2313 N N . ASP A 1 299 ? 2.016 -14.273 -11.844 1 89.69 299 ASP A N 1
ATOM 2314 C CA . ASP A 1 299 ? 1.452 -14.344 -13.188 1 89.69 299 ASP A CA 1
ATOM 2315 C C . ASP A 1 299 ? -0.034 -14.695 -13.148 1 89.69 299 ASP A C 1
ATOM 2317 O O . ASP A 1 299 ? -0.585 -15.203 -14.117 1 89.69 299 ASP A O 1
ATOM 2321 N N . GLU A 1 300 ? -0.654 -14.453 -12.023 1 92.06 300 GLU A N 1
ATOM 2322 C CA . GLU A 1 300 ? -2.041 -14.859 -11.812 1 92.06 300 GLU A CA 1
ATOM 2323 C C . GLU A 1 300 ? -2.949 -13.641 -11.656 1 92.06 300 GLU A C 1
ATOM 2325 O O . GLU A 1 300 ? -2.584 -12.664 -10.992 1 92.06 300 GLU A O 1
ATOM 2330 N N . PHE A 1 301 ? -4.105 -13.75 -12.312 1 95.94 301 PHE A N 1
ATOM 2331 C CA . PHE A 1 301 ? -5.121 -12.703 -12.258 1 95.94 301 PHE A CA 1
ATOM 2332 C C . PHE A 1 301 ? -6.473 -13.281 -11.867 1 95.94 301 PHE A C 1
ATOM 2334 O O . PHE A 1 301 ? -6.75 -14.453 -12.117 1 95.94 301 PHE A O 1
ATOM 2341 N N . MET A 1 302 ? -7.27 -12.484 -11.219 1 96.06 302 MET A N 1
ATOM 2342 C CA . MET A 1 302 ? -8.609 -12.906 -10.805 1 96.06 302 MET A CA 1
ATOM 2343 C C . MET A 1 302 ? -9.656 -11.883 -11.234 1 96.06 302 MET A C 1
ATOM 2345 O O . MET A 1 302 ? -9.406 -10.68 -11.188 1 96.06 302 MET A O 1
ATOM 2349 N N . PHE A 1 303 ? -10.805 -12.383 -11.602 1 96.25 303 PHE A N 1
ATOM 2350 C CA . PHE A 1 303 ? -11.945 -11.57 -12 1 96.25 303 PHE A CA 1
ATOM 2351 C C . PHE A 1 303 ? -13.172 -11.914 -11.172 1 96.25 303 PHE A C 1
ATOM 2353 O O . PHE A 1 303 ? -13.445 -13.086 -10.914 1 96.25 303 PHE A O 1
ATOM 2360 N N . THR A 1 304 ? -13.828 -10.93 -10.688 1 93.94 304 THR A N 1
ATOM 2361 C CA . THR A 1 304 ? -15.203 -11.055 -10.219 1 93.94 304 THR A CA 1
ATOM 2362 C C . THR A 1 304 ? -16.172 -10.375 -11.188 1 93.94 304 THR A C 1
ATOM 2364 O O . THR A 1 304 ? -16.031 -9.18 -11.469 1 93.94 304 THR A O 1
ATOM 2367 N N . ILE A 1 305 ? -17.094 -11.102 -11.672 1 93.38 305 ILE A N 1
ATOM 2368 C CA . ILE A 1 305 ? -18 -10.656 -12.727 1 93.38 305 ILE A CA 1
ATOM 2369 C C . ILE A 1 305 ? -19.453 -10.828 -12.266 1 93.38 305 ILE A C 1
ATOM 2371 O O . ILE A 1 305 ? -19.922 -11.953 -12.078 1 93.38 305 ILE A O 1
ATOM 2375 N N . ILE A 1 306 ? -20.094 -9.703 -12.117 1 90.25 306 ILE A N 1
ATOM 2376 C CA . ILE A 1 306 ? -21.531 -9.773 -11.883 1 90.25 306 ILE A CA 1
ATOM 2377 C C . ILE A 1 306 ? -22.25 -10.016 -13.203 1 90.25 306 ILE A C 1
ATOM 2379 O O . ILE A 1 306 ? -22.453 -9.086 -13.992 1 90.25 306 ILE A O 1
ATOM 2383 N N . GLY A 1 307 ? -22.609 -11.172 -13.391 1 89.06 307 GLY A N 1
ATOM 2384 C CA . GLY A 1 307 ? -23.219 -11.586 -14.641 1 89.06 307 GLY A CA 1
ATOM 2385 C C . GLY A 1 307 ? -23.328 -13.094 -14.781 1 89.06 307 GLY A C 1
ATOM 2386 O O . GLY A 1 307 ? -22.828 -13.844 -13.938 1 89.06 307 GLY A O 1
ATOM 2387 N N . ASN A 1 308 ? -24 -13.469 -15.82 1 89.25 308 ASN A N 1
ATOM 2388 C CA . ASN A 1 308 ? -24.234 -14.891 -16.031 1 89.25 308 ASN A CA 1
ATOM 2389 C C . ASN A 1 308 ? -23.062 -15.547 -16.766 1 89.25 308 ASN A C 1
ATOM 2391 O O . ASN A 1 308 ? -22.062 -14.891 -17.047 1 89.25 308 ASN A O 1
ATOM 2395 N N . ARG A 1 309 ? -23.219 -16.75 -17.016 1 91.38 309 ARG A N 1
ATOM 2396 C CA . ARG A 1 309 ? -22.219 -17.594 -17.641 1 91.38 309 ARG A CA 1
ATOM 2397 C C . ARG A 1 309 ? -21.812 -17.031 -19 1 91.38 309 ARG A C 1
ATOM 2399 O O . ARG A 1 309 ? -20.625 -16.969 -19.328 1 91.38 309 ARG A O 1
ATOM 2406 N N . LYS A 1 310 ? -22.75 -16.656 -19.75 1 93.69 310 LYS A N 1
ATOM 2407 C CA . LYS A 1 310 ? -22.484 -16.172 -21.094 1 93.69 310 LYS A CA 1
ATOM 2408 C C . LYS A 1 310 ? -21.625 -14.914 -21.062 1 93.69 310 LYS A C 1
ATOM 2410 O O . LYS A 1 310 ? -20.672 -14.781 -21.828 1 93.69 310 LYS A O 1
ATOM 2415 N N . PHE A 1 311 ? -21.938 -14 -20.234 1 94.44 311 PHE A N 1
ATOM 2416 C CA . PHE A 1 311 ? -21.188 -12.758 -20.125 1 94.44 311 PHE A CA 1
ATOM 2417 C C . PHE A 1 311 ? -19.75 -13.023 -19.688 1 94.44 311 PHE A C 1
ATOM 2419 O O . PHE A 1 311 ? -18.812 -12.508 -20.281 1 94.44 311 PHE A O 1
ATOM 2426 N N . ALA A 1 312 ? -19.562 -13.828 -18.688 1 94.94 312 ALA A N 1
ATOM 2427 C CA . ALA A 1 312 ? -18.234 -14.148 -18.156 1 94.94 312 ALA A CA 1
ATOM 2428 C C . ALA A 1 312 ? -17.391 -14.844 -19.219 1 94.94 312 ALA A C 1
ATOM 2430 O O . ALA A 1 312 ? -16.203 -14.516 -19.391 1 94.94 312 ALA A O 1
ATOM 2431 N N . LYS A 1 313 ? -18 -15.758 -19.875 1 94.06 313 LYS A N 1
ATOM 2432 C CA . LYS A 1 313 ? -17.297 -16.484 -20.922 1 94.06 313 LYS A CA 1
ATOM 2433 C C . LYS A 1 313 ? -16.844 -15.547 -22.047 1 94.06 313 LYS A C 1
ATOM 2435 O O . LYS A 1 313 ? -15.695 -15.609 -22.5 1 94.06 313 LYS A O 1
ATOM 2440 N N . THR A 1 314 ? -17.75 -14.766 -22.484 1 95.25 314 THR A N 1
ATOM 2441 C CA . THR A 1 314 ? -17.438 -13.828 -23.547 1 95.25 314 THR A CA 1
ATOM 2442 C C . THR A 1 314 ? -16.297 -12.898 -23.141 1 95.25 314 THR A C 1
ATOM 2444 O O . THR A 1 314 ? -15.367 -12.672 -23.922 1 95.25 314 THR A O 1
ATOM 2447 N N . LEU A 1 315 ? -16.344 -12.375 -21.969 1 96.25 315 LEU A N 1
ATOM 2448 C CA . LEU A 1 315 ? -15.312 -11.477 -21.484 1 96.25 315 LEU A CA 1
ATOM 2449 C C . LEU A 1 315 ? -13.953 -12.164 -21.469 1 96.25 315 LEU A C 1
ATOM 2451 O O . LEU A 1 315 ? -12.961 -11.609 -21.938 1 96.25 315 LEU A O 1
ATOM 2455 N N . MET A 1 316 ? -13.898 -13.359 -20.906 1 95.62 316 MET A N 1
ATOM 2456 C CA . MET A 1 316 ? -12.633 -14.062 -20.781 1 95.62 316 MET A CA 1
ATOM 2457 C C . MET A 1 316 ? -12.086 -14.477 -22.141 1 95.62 316 MET A C 1
ATOM 2459 O O . MET A 1 316 ? -10.875 -14.469 -22.359 1 95.62 316 MET A O 1
ATOM 2463 N N . LEU A 1 317 ? -12.969 -14.844 -23.047 1 93.75 317 LEU A N 1
ATOM 2464 C CA . LEU A 1 317 ? -12.547 -15.164 -24.406 1 93.75 317 LEU A CA 1
ATOM 2465 C C . LEU A 1 317 ? -11.961 -13.938 -25.094 1 93.75 317 LEU A C 1
ATOM 2467 O O . LEU A 1 317 ? -11 -14.055 -25.859 1 93.75 317 LEU A O 1
ATOM 2471 N N . ASP A 1 318 ? -12.578 -12.82 -24.859 1 95.12 318 ASP A N 1
ATOM 2472 C CA . ASP A 1 318 ? -12.055 -11.578 -25.422 1 95.12 318 ASP A CA 1
ATOM 2473 C C . ASP A 1 318 ? -10.648 -11.289 -24.906 1 95.12 318 ASP A C 1
ATOM 2475 O O . ASP A 1 318 ? -9.766 -10.883 -25.656 1 95.12 318 ASP A O 1
ATOM 2479 N N . VAL A 1 319 ? -10.469 -11.469 -23.641 1 95.38 319 VAL A N 1
ATOM 2480 C CA . VAL A 1 319 ? -9.148 -11.281 -23.047 1 95.38 319 VAL A CA 1
ATOM 2481 C C . VAL A 1 319 ? -8.148 -12.234 -23.688 1 95.38 319 VAL A C 1
ATOM 2483 O O . VAL A 1 319 ? -7.07 -11.812 -24.125 1 95.38 319 VAL A O 1
ATOM 2486 N N . LEU A 1 320 ? -8.461 -13.469 -23.828 1 93.06 320 LEU A N 1
ATOM 2487 C CA . LEU A 1 320 ? -7.566 -14.508 -24.328 1 93.06 320 LEU A CA 1
ATOM 2488 C C . LEU A 1 320 ? -7.215 -14.242 -25.797 1 93.06 320 LEU A C 1
ATOM 2490 O O . LEU A 1 320 ? -6.074 -14.445 -26.203 1 93.06 320 LEU A O 1
ATOM 2494 N N . SER A 1 321 ? -8.164 -13.828 -26.531 1 92.19 321 SER A N 1
ATOM 2495 C CA . SER A 1 321 ? -7.957 -13.617 -27.953 1 92.19 321 SER A CA 1
ATOM 2496 C C . SER A 1 321 ? -6.926 -12.516 -28.203 1 92.19 321 SER A C 1
ATOM 2498 O O . SER A 1 321 ? -6.266 -12.508 -29.25 1 92.19 321 SER A O 1
ATOM 2500 N N . ARG A 1 322 ? -6.727 -11.703 -27.297 1 93.75 322 ARG A N 1
ATOM 2501 C CA . ARG A 1 322 ? -5.855 -10.547 -27.484 1 93.75 322 ARG A CA 1
ATOM 2502 C C . ARG A 1 322 ? -4.41 -10.891 -27.141 1 93.75 322 ARG A C 1
ATOM 2504 O O . ARG A 1 322 ? -3.496 -10.117 -27.438 1 93.75 322 ARG A O 1
ATOM 2511 N N . PHE A 1 323 ? -4.168 -12 -26.531 1 91.31 323 PHE A N 1
ATOM 2512 C CA . PHE A 1 323 ? -2.812 -12.438 -26.219 1 91.31 323 PHE A CA 1
ATOM 2513 C C . PHE A 1 323 ? -1.987 -12.594 -27.5 1 91.31 323 PHE A C 1
ATOM 2515 O O . PHE A 1 323 ? -0.796 -12.273 -27.516 1 91.31 323 PHE A O 1
ATOM 2522 N N . ALA A 1 324 ? -2.611 -13.047 -28.547 1 87.12 324 ALA A N 1
ATOM 2523 C CA . ALA A 1 324 ? -1.917 -13.328 -29.797 1 87.12 324 ALA A CA 1
ATOM 2524 C C . ALA A 1 324 ? -1.319 -12.055 -30.391 1 87.12 324 ALA A C 1
ATOM 2526 O O . ALA A 1 324 ? -0.273 -12.094 -31.047 1 87.12 324 ALA A O 1
ATOM 2527 N N . ASN A 1 325 ? -1.915 -10.938 -30.109 1 90.06 325 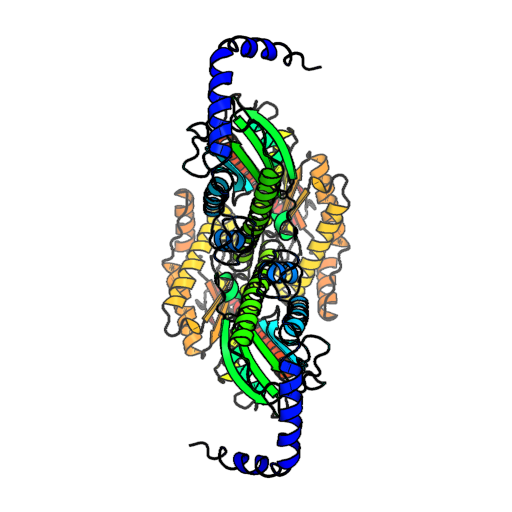ASN A N 1
ATOM 2528 C CA . ASN A 1 325 ? -1.48 -9.688 -30.719 1 90.06 325 ASN A CA 1
ATOM 2529 C C . ASN A 1 325 ? -0.7 -8.82 -29.719 1 90.06 325 ASN A C 1
ATOM 2531 O O . ASN A 1 325 ? -0.217 -7.746 -30.078 1 90.06 325 ASN A O 1
ATOM 2535 N N . LEU A 1 326 ? -0.533 -9.25 -28.578 1 93.06 326 LEU A N 1
ATOM 2536 C CA . LEU A 1 326 ? 0.112 -8.445 -27.547 1 93.06 326 LEU A CA 1
ATOM 2537 C C . LEU A 1 326 ? 1.61 -8.328 -27.797 1 93.06 326 LEU A C 1
ATOM 2539 O O . LEU A 1 326 ? 2.281 -9.328 -28.062 1 93.06 326 LEU A O 1
ATOM 2543 N N . LEU A 1 327 ? 2.127 -7.094 -27.766 1 91.31 327 LEU A N 1
ATOM 2544 C CA . LEU A 1 327 ? 3.547 -6.812 -27.953 1 91.31 327 LEU A CA 1
ATOM 2545 C C . LEU A 1 327 ? 4.055 -5.859 -26.875 1 91.31 327 LEU A C 1
ATOM 2547 O O . LEU A 1 327 ? 3.947 -4.641 -27.016 1 91.31 327 LEU A O 1
ATOM 2551 N N . PRO A 1 328 ? 4.652 -6.434 -25.875 1 92.56 328 PRO A N 1
ATOM 2552 C CA . PRO A 1 328 ? 5.23 -5.566 -24.844 1 92.56 328 PRO A CA 1
ATOM 2553 C C . PRO A 1 328 ? 6.348 -4.676 -25.391 1 92.56 328 PRO A C 1
ATOM 2555 O O . PRO A 1 328 ? 6.98 -5.016 -26.391 1 92.56 328 PRO A O 1
ATOM 2558 N N . GLU A 1 329 ? 6.562 -3.557 -24.734 1 89.94 329 GLU A N 1
ATOM 2559 C CA . GLU A 1 329 ? 7.637 -2.637 -25.094 1 89.94 329 GLU A CA 1
ATOM 2560 C C . GLU A 1 329 ? 8.938 -2.99 -24.375 1 89.94 329 GLU A C 1
ATOM 2562 O O . GLU A 1 329 ? 9.234 -2.438 -23.312 1 89.94 329 GLU A O 1
ATOM 2567 N N . PHE A 1 330 ? 9.773 -3.686 -25.031 1 87.38 330 PHE A N 1
ATOM 2568 C CA . PHE A 1 330 ? 11.023 -4.121 -24.422 1 87.38 330 PHE A CA 1
ATOM 2569 C C . PHE A 1 330 ? 12.109 -3.072 -24.609 1 87.38 330 PHE A C 1
ATOM 2571 O O . PHE A 1 330 ? 12.031 -2.24 -25.516 1 87.38 330 PHE A O 1
ATOM 2578 N N . SER A 1 331 ? 13.094 -3.064 -23.781 1 81.81 331 SER A N 1
ATOM 2579 C CA . SER A 1 331 ? 14.18 -2.094 -23.797 1 81.81 331 SER A CA 1
ATOM 2580 C C . SER A 1 331 ? 15.258 -2.49 -24.797 1 81.81 331 SER A C 1
ATOM 2582 O O . SER A 1 331 ? 16 -1.639 -25.297 1 81.81 331 SER A O 1
ATOM 2584 N N . LYS A 1 332 ? 15.414 -3.76 -25.062 1 83.75 332 LYS A N 1
ATOM 2585 C CA . LYS A 1 332 ? 16.469 -4.266 -25.922 1 83.75 332 LYS A CA 1
ATOM 2586 C C . LYS A 1 332 ? 15.898 -5.086 -27.078 1 83.75 332 LYS A C 1
ATOM 2588 O O . LYS A 1 332 ? 14.984 -5.891 -26.875 1 83.75 332 LYS A O 1
ATOM 2593 N N . PRO A 1 333 ? 16.5 -4.906 -28.203 1 87.88 333 PRO A N 1
ATOM 2594 C CA . PRO A 1 333 ? 16 -5.641 -29.375 1 87.88 333 PRO A CA 1
ATOM 2595 C C . PRO A 1 333 ? 16.156 -7.152 -29.234 1 87.88 333 PRO A C 1
ATOM 2597 O O . PRO A 1 333 ? 15.32 -7.91 -29.734 1 87.88 333 PRO A O 1
ATOM 2600 N N . GLU A 1 334 ? 17.172 -7.543 -28.547 1 86.5 334 GLU A N 1
ATOM 2601 C CA . GLU A 1 334 ? 17.406 -8.969 -28.375 1 86.5 334 GLU A CA 1
ATOM 2602 C C . GLU A 1 334 ? 16.297 -9.625 -27.578 1 86.5 334 GLU A C 1
ATOM 2604 O O . GLU A 1 334 ? 15.922 -10.773 -27.844 1 86.5 334 GLU A O 1
ATOM 2609 N N . VAL A 1 335 ? 15.773 -8.898 -26.688 1 86 335 VAL A N 1
ATOM 2610 C CA . VAL A 1 335 ? 14.688 -9.406 -25.859 1 86 335 VAL A CA 1
ATOM 2611 C C . VAL A 1 335 ? 13.414 -9.523 -26.688 1 86 335 VAL A C 1
ATOM 2613 O O . VAL A 1 335 ? 12.648 -10.477 -26.531 1 86 335 VAL A O 1
ATOM 2616 N N . HIS A 1 336 ? 13.258 -8.57 -27.562 1 88.94 336 HIS A N 1
ATOM 2617 C CA . HIS A 1 336 ? 12.117 -8.602 -28.469 1 88.94 336 HIS A CA 1
ATOM 2618 C C . HIS A 1 336 ? 12.133 -9.852 -29.328 1 88.94 336 HIS A C 1
ATOM 2620 O O . HIS A 1 336 ? 11.102 -10.508 -29.5 1 88.94 336 HIS A O 1
ATOM 2626 N N . GLU A 1 337 ? 13.258 -10.125 -29.828 1 89.62 337 GLU A N 1
ATOM 2627 C CA . GLU A 1 337 ? 13.406 -11.289 -30.703 1 89.62 337 GLU A CA 1
ATOM 2628 C C . GLU A 1 337 ? 13.125 -12.578 -29.938 1 89.62 337 GLU A C 1
ATOM 2630 O O . GLU A 1 337 ? 12.477 -13.484 -30.469 1 89.62 337 GLU A O 1
ATOM 2635 N N . GLU A 1 338 ? 13.602 -12.609 -28.734 1 87.81 338 GLU A N 1
ATOM 2636 C CA . GLU A 1 338 ? 13.375 -13.797 -27.922 1 87.81 338 GLU A CA 1
ATOM 2637 C C . GLU A 1 338 ? 11.891 -13.961 -27.594 1 87.81 338 GLU A C 1
ATOM 2639 O O . GLU A 1 338 ? 11.367 -15.078 -27.625 1 87.81 338 GLU A O 1
ATOM 2644 N N . PHE A 1 339 ? 11.273 -12.922 -27.328 1 89.62 339 PHE A N 1
ATOM 2645 C CA . PHE A 1 339 ? 9.844 -12.961 -27.031 1 89.62 339 PHE A CA 1
ATOM 2646 C C . PHE A 1 339 ? 9.055 -13.414 -28.25 1 89.62 339 PHE A C 1
ATOM 2648 O O . PHE A 1 339 ? 8.117 -14.211 -28.125 1 89.62 339 PHE A O 1
ATOM 2655 N N . MET A 1 340 ? 9.453 -12.93 -29.391 1 89.88 340 MET A N 1
ATOM 2656 C CA . MET A 1 340 ? 8.766 -13.297 -30.625 1 89.88 340 MET A CA 1
ATOM 2657 C C . MET A 1 340 ? 8.906 -14.789 -30.906 1 89.88 340 MET A C 1
ATOM 2659 O O . MET A 1 340 ? 7.98 -15.414 -31.422 1 89.88 340 MET A O 1
ATOM 2663 N N . LYS A 1 341 ? 10.023 -15.312 -30.578 1 88.62 341 LYS A N 1
ATOM 2664 C CA . LYS A 1 341 ? 10.219 -16.75 -30.719 1 88.62 341 LYS A CA 1
ATOM 2665 C C . LYS A 1 341 ? 9.234 -17.531 -29.844 1 88.62 341 LYS A C 1
ATOM 2667 O O . LYS A 1 341 ? 8.672 -18.531 -30.281 1 88.62 341 LYS A O 1
ATOM 2672 N N . ILE A 1 342 ? 9.094 -17.062 -28.656 1 86.5 342 ILE A N 1
ATOM 2673 C CA . ILE A 1 342 ? 8.18 -17.703 -27.719 1 86.5 342 ILE A CA 1
ATOM 2674 C C . ILE A 1 342 ? 6.746 -17.578 -28.234 1 86.5 342 ILE A C 1
ATOM 2676 O O . ILE A 1 342 ? 5.992 -18.562 -28.219 1 86.5 342 ILE A O 1
ATOM 2680 N N . LYS A 1 343 ? 6.422 -16.469 -28.688 1 86.44 343 LYS A N 1
ATOM 2681 C CA . LYS A 1 343 ? 5.078 -16.203 -29.188 1 86.44 343 LYS A CA 1
ATOM 2682 C C . LYS A 1 343 ? 4.773 -17.031 -30.438 1 86.44 343 LYS A C 1
ATOM 2684 O O . LYS A 1 343 ? 3.688 -17.594 -30.562 1 86.44 343 LYS A O 1
ATOM 2689 N N . ASN A 1 344 ? 5.727 -17.062 -31.297 1 85.94 344 ASN A N 1
ATOM 2690 C CA . ASN A 1 344 ? 5.547 -17.812 -32.531 1 85.94 344 ASN A CA 1
ATOM 2691 C C . ASN A 1 344 ? 5.41 -19.312 -32.281 1 85.94 344 ASN A C 1
ATOM 2693 O O . ASN A 1 344 ? 4.773 -20.016 -33.062 1 85.94 344 ASN A O 1
ATOM 2697 N N . ALA A 1 345 ? 5.977 -19.75 -31.188 1 84.12 345 ALA A N 1
ATOM 2698 C CA . ALA A 1 345 ? 5.859 -21.156 -30.797 1 84.12 345 ALA A CA 1
ATOM 2699 C C . ALA A 1 345 ? 4.551 -21.406 -30.047 1 84.12 345 ALA A C 1
ATOM 2701 O O . ALA A 1 345 ? 4.344 -22.484 -29.484 1 84.12 345 ALA A O 1
ATOM 2702 N N . ARG A 1 346 ? 3.65 -20.344 -29.922 1 80.94 346 ARG A N 1
ATOM 2703 C CA . ARG A 1 346 ? 2.354 -20.406 -29.25 1 80.94 346 ARG A CA 1
ATOM 2704 C C . ARG A 1 346 ? 2.514 -20.719 -27.766 1 80.94 346 ARG A C 1
ATOM 2706 O O . ARG A 1 346 ? 1.729 -21.5 -27.203 1 80.94 346 ARG A O 1
ATOM 2713 N N . ARG A 1 347 ? 3.561 -20.156 -27.266 1 82.62 347 ARG A N 1
ATOM 2714 C CA . ARG A 1 347 ? 3.848 -20.406 -25.859 1 82.62 347 ARG A CA 1
ATOM 2715 C C . ARG A 1 347 ? 3.604 -19.156 -25.016 1 82.62 347 ARG A C 1
ATOM 2717 O O . ARG A 1 347 ? 4.23 -18.984 -23.969 1 82.62 347 ARG A O 1
ATOM 2724 N N . PHE A 1 348 ? 2.875 -18.281 -25.656 1 88.38 348 PHE A N 1
ATOM 2725 C CA . PHE A 1 348 ? 2.426 -17.125 -24.906 1 88.38 348 PHE A CA 1
ATOM 2726 C C . PHE A 1 348 ? 0.907 -17 -24.953 1 88.38 348 PHE A C 1
ATOM 2728 O O . PHE A 1 348 ? 0.354 -16.5 -25.938 1 88.38 348 PHE A O 1
ATOM 2735 N N . SER A 1 349 ? 0.288 -17.469 -23.953 1 91.19 349 SER A N 1
ATOM 2736 C CA . SER A 1 349 ? -1.161 -17.484 -23.781 1 91.19 349 SER A CA 1
ATOM 2737 C C . SER A 1 349 ? -1.552 -17.484 -22.312 1 91.19 349 SER A C 1
ATOM 2739 O O . SER A 1 349 ? -0.758 -17.094 -21.453 1 91.19 349 SER A O 1
ATOM 2741 N N . ALA A 1 350 ? -2.83 -17.828 -22.078 1 93.38 350 ALA A N 1
ATOM 2742 C CA . ALA A 1 350 ? -3.289 -17.922 -20.688 1 93.38 350 ALA A CA 1
ATOM 2743 C C . ALA A 1 350 ? -4.34 -19.016 -20.547 1 93.38 350 ALA A C 1
ATOM 2745 O O . ALA A 1 350 ? -4.977 -19.422 -21.531 1 93.38 350 ALA A O 1
ATOM 2746 N N . SER A 1 351 ? -4.445 -19.531 -19.406 1 93.81 351 SER A N 1
ATOM 2747 C CA . SER A 1 351 ? -5.488 -20.484 -19.016 1 93.81 351 SER A CA 1
ATOM 2748 C C . SER A 1 351 ? -6.461 -19.859 -18.016 1 93.81 351 SER A C 1
ATOM 2750 O O . SER A 1 351 ? -6.059 -19.078 -17.156 1 93.81 351 SER A O 1
ATOM 2752 N N . VAL A 1 352 ? -7.766 -20.219 -18.25 1 95.31 352 VAL A N 1
ATOM 2753 C CA . VAL A 1 352 ? -8.789 -19.578 -17.422 1 95.31 352 VAL A CA 1
ATOM 2754 C C . VAL A 1 352 ? -9.719 -20.625 -16.844 1 95.31 352 VAL A C 1
ATOM 2756 O O . VAL A 1 352 ? -10.188 -21.516 -17.547 1 95.31 352 VAL A O 1
ATOM 2759 N N . GLY A 1 353 ? -9.93 -20.578 -15.531 1 95.38 353 GLY A N 1
ATOM 2760 C CA . GLY A 1 353 ? -10.969 -21.312 -14.836 1 95.38 353 GLY A CA 1
ATOM 2761 C C . GLY A 1 353 ? -12.055 -20.438 -14.266 1 95.38 353 GLY A C 1
ATOM 2762 O O . GLY A 1 353 ? -11.773 -19.469 -13.547 1 95.38 353 GLY A O 1
ATOM 2763 N N . ILE A 1 354 ? -13.352 -20.797 -14.578 1 95.25 354 ILE A N 1
ATOM 2764 C CA . ILE A 1 354 ? -14.469 -19.969 -14.141 1 95.25 354 ILE A CA 1
ATOM 2765 C C . ILE A 1 354 ? -15.414 -20.797 -13.273 1 95.25 354 ILE A C 1
ATOM 2767 O O . ILE A 1 354 ? -15.633 -21.984 -13.539 1 95.25 354 ILE A O 1
ATOM 2771 N N . ALA A 1 355 ? -15.883 -20.188 -12.242 1 93.12 355 ALA A N 1
ATOM 2772 C CA . ALA A 1 355 ? -16.969 -20.734 -11.438 1 93.12 355 ALA A CA 1
ATOM 2773 C C . ALA A 1 355 ? -18.078 -19.703 -11.234 1 93.12 355 ALA A C 1
ATOM 2775 O O . ALA A 1 355 ? -17.812 -18.5 -11.164 1 93.12 355 ALA A O 1
ATOM 2776 N N . MET A 1 356 ? -19.234 -20.188 -11.156 1 89.94 356 MET A N 1
ATOM 2777 C CA . MET A 1 356 ? -20.406 -19.312 -11.016 1 89.94 356 MET A CA 1
ATOM 2778 C C . MET A 1 356 ? -21.172 -19.625 -9.742 1 89.94 356 MET A C 1
ATOM 2780 O O . MET A 1 356 ? -21.25 -20.781 -9.328 1 89.94 356 MET A O 1
ATOM 2784 N N . TRP A 1 357 ? -21.625 -18.625 -9.156 1 82.88 357 TRP A N 1
ATOM 2785 C CA . TRP A 1 357 ? -22.562 -18.703 -8.047 1 82.88 357 TRP A CA 1
ATOM 2786 C C . TRP A 1 357 ? -23.906 -18.078 -8.43 1 82.88 357 TRP A C 1
ATOM 2788 O O . TRP A 1 357 ? -23.984 -16.906 -8.805 1 82.88 357 TRP A O 1
ATOM 2798 N N . GLU A 1 358 ? -24.906 -18.938 -8.469 1 75.81 358 GLU A N 1
ATOM 2799 C CA . GLU A 1 358 ? -26.25 -18.438 -8.781 1 75.81 358 GLU A CA 1
ATOM 2800 C C . GLU A 1 358 ? -26.984 -18.016 -7.516 1 75.81 358 GLU A C 1
ATOM 2802 O O . GLU A 1 358 ? -26.984 -18.734 -6.52 1 75.81 358 GLU A O 1
ATOM 2807 N N . GLY A 1 359 ? -26.703 -16.797 -6.949 1 59.59 359 GLY A N 1
ATOM 2808 C CA . GLY A 1 359 ? -27.469 -16.328 -5.801 1 59.59 359 GLY A CA 1
ATOM 2809 C C . GLY A 1 359 ? -28.656 -17.234 -5.473 1 59.59 359 GLY A C 1
ATOM 2810 O O . GLY A 1 359 ? -29.219 -17.859 -6.363 1 59.59 359 GLY A O 1
ATOM 2811 N N . ASP A 1 360 ? -28.531 -18.188 -4.621 1 51.38 360 ASP A N 1
ATOM 2812 C CA . ASP A 1 360 ? -29.812 -18.859 -4.348 1 51.38 360 ASP A CA 1
ATOM 2813 C C . ASP A 1 360 ? -30.969 -17.875 -4.434 1 51.38 360 ASP A C 1
ATOM 2815 O O . ASP A 1 360 ? -31.078 -16.953 -3.625 1 51.38 360 ASP A O 1
ATOM 2819 N N . ALA A 1 361 ? -31.469 -17.641 -5.625 1 43.69 361 ALA A N 1
ATOM 2820 C CA . ALA A 1 361 ? -32.75 -16.938 -5.73 1 43.69 361 ALA A CA 1
ATOM 2821 C C . ALA A 1 361 ? -33.656 -17.25 -4.539 1 43.69 361 ALA A C 1
ATOM 2823 O O . ALA A 1 361 ? -34.375 -16.375 -4.062 1 43.69 361 ALA A O 1
ATOM 2824 N N . ASP A 1 362 ? -33.781 -18.453 -4.328 1 40.78 362 ASP A N 1
ATOM 2825 C CA . ASP A 1 362 ? -34.719 -18.906 -3.297 1 40.78 362 ASP A CA 1
ATOM 2826 C C . ASP A 1 362 ? -34.125 -18.672 -1.901 1 40.78 362 ASP A C 1
ATOM 2828 O O . ASP A 1 362 ? -34.688 -19.156 -0.91 1 40.78 362 ASP A O 1
ATOM 2832 N N . ALA A 1 363 ? -32.938 -18.5 -1.888 1 40.03 363 ALA A N 1
ATOM 2833 C CA . ALA A 1 363 ? -32.469 -18.219 -0.53 1 40.03 363 ALA A CA 1
ATOM 2834 C C . ALA A 1 363 ? -33.188 -17 0.044 1 40.03 363 ALA A C 1
ATOM 2836 O O . ALA A 1 363 ? -32.938 -15.875 -0.385 1 40.03 363 ALA A O 1
ATOM 2837 N N . THR A 1 364 ? -34.344 -17.141 0.103 1 36.62 364 THR A N 1
ATOM 2838 C CA . THR A 1 364 ? -35.156 -16.234 0.897 1 36.62 364 THR A CA 1
ATOM 2839 C C . THR A 1 364 ? -34.344 -15.641 2.049 1 36.62 364 THR A C 1
ATOM 2841 O O . THR A 1 364 ? -33.781 -16.375 2.861 1 36.62 364 THR A O 1
ATOM 2844 N N . ALA A 1 365 ? -33.531 -14.703 1.662 1 41.19 365 ALA A N 1
ATOM 2845 C CA . ALA A 1 365 ? -33.031 -14.047 2.869 1 41.19 365 ALA A CA 1
ATOM 2846 C C . ALA A 1 365 ? -33.875 -14.43 4.086 1 41.19 365 ALA A C 1
ATOM 2848 O O . ALA A 1 365 ? -35.094 -14.242 4.098 1 41.19 365 ALA A O 1
ATOM 2849 N N . PRO A 1 366 ? -33.469 -15.422 4.754 1 38.53 366 PRO A N 1
ATOM 2850 C CA . PRO A 1 366 ? -34.375 -15.625 5.879 1 38.53 366 PRO A CA 1
ATOM 2851 C C . PRO A 1 366 ? -34.844 -14.312 6.508 1 38.53 366 PRO A C 1
ATOM 2853 O O . PRO A 1 366 ? -34.125 -13.312 6.457 1 38.53 366 PRO A O 1
ATOM 2856 N N . GLU A 1 367 ? -36.156 -14.164 6.621 1 39.66 367 GLU A N 1
ATOM 2857 C CA . GLU A 1 367 ? -36.812 -13.078 7.336 1 39.66 367 GLU A CA 1
ATOM 2858 C C . GLU A 1 367 ? -35.875 -12.477 8.398 1 39.66 367 GLU A C 1
ATOM 2860 O O . GLU A 1 367 ? -35.875 -11.266 8.602 1 39.66 367 GLU A O 1
ATOM 2865 N N . GLU A 1 368 ? -35.25 -13.539 9.219 1 38.78 368 GLU A N 1
ATOM 2866 C CA . GLU A 1 368 ? -34.656 -13.117 10.484 1 38.78 368 GLU A CA 1
ATOM 2867 C C . GLU A 1 368 ? -33.125 -13.008 10.375 1 38.78 368 GLU A C 1
ATOM 2869 O O . GLU A 1 368 ? -32.438 -12.852 11.383 1 38.78 368 GLU A O 1
ATOM 2874 N N . PHE A 1 369 ? -32.531 -13.398 9.219 1 43.09 369 PHE A N 1
ATOM 2875 C CA . PHE A 1 369 ? -31.078 -13.359 9.391 1 43.09 369 PHE A CA 1
ATOM 2876 C C . PHE A 1 369 ? -30.578 -11.93 9.523 1 43.09 369 PHE A C 1
ATOM 2878 O O . PHE A 1 369 ? -31.047 -11.039 8.812 1 43.09 369 PHE A O 1
ATOM 2885 N N . THR A 1 370 ? -29.859 -11.734 10.672 1 52.94 370 THR A N 1
ATOM 2886 C CA . THR A 1 370 ? -29.125 -10.516 11.008 1 52.94 370 THR A CA 1
ATOM 2887 C C . THR A 1 370 ? -28.047 -10.227 9.961 1 52.94 370 THR A C 1
ATOM 2889 O O . THR A 1 370 ? -27.609 -11.133 9.242 1 52.94 370 THR A O 1
ATOM 2892 N N . LEU A 1 371 ? -27.938 -9.109 9.484 1 58.25 371 LEU A N 1
ATOM 2893 C CA . LEU A 1 371 ? -26.938 -8.57 8.57 1 58.25 371 LEU A CA 1
ATOM 2894 C C . LEU A 1 371 ? -25.594 -9.281 8.734 1 58.25 371 LEU A C 1
ATOM 2896 O O . LEU A 1 371 ? -24.938 -9.602 7.746 1 58.25 371 LEU A O 1
ATOM 2900 N N . VAL A 1 372 ? -25.359 -9.688 9.969 1 59.62 372 VAL A N 1
ATOM 2901 C CA . VAL A 1 372 ? -24.062 -10.281 10.266 1 59.62 372 VAL A CA 1
ATOM 2902 C C . VAL A 1 372 ? -24 -11.695 9.688 1 59.62 372 VAL A C 1
ATOM 2904 O O . VAL A 1 372 ? -23 -12.078 9.078 1 59.62 372 VAL A O 1
ATOM 2907 N N . GLU A 1 373 ? -25.047 -12.422 9.922 1 62.44 373 GLU A N 1
ATOM 2908 C CA . GLU A 1 373 ? -25.062 -13.805 9.445 1 62.44 373 GLU A CA 1
ATOM 2909 C C . GLU A 1 373 ? -25.094 -13.859 7.922 1 62.44 373 GLU A C 1
ATOM 2911 O O . GLU A 1 373 ? -24.438 -14.711 7.316 1 62.44 373 GLU A O 1
ATOM 2916 N N . GLU A 1 374 ? -25.859 -12.891 7.422 1 64.81 374 GLU A N 1
ATOM 2917 C CA . GLU A 1 374 ? -25.922 -12.82 5.965 1 64.81 374 GLU A CA 1
ATOM 2918 C C . GLU A 1 374 ? -24.547 -12.523 5.367 1 64.81 374 GLU A C 1
ATOM 2920 O O . GLU A 1 374 ? -24.172 -13.125 4.363 1 64.81 374 GLU A O 1
ATOM 2925 N N . MET A 1 375 ? -23.906 -11.781 6.105 1 67.62 375 MET A N 1
ATOM 2926 C CA . MET A 1 375 ? -22.578 -11.391 5.625 1 67.62 375 MET A CA 1
ATOM 2927 C C . MET A 1 375 ? -21.594 -12.555 5.746 1 67.62 375 MET A C 1
ATOM 2929 O O . MET A 1 375 ? -20.75 -12.758 4.871 1 67.62 375 MET A O 1
ATOM 2933 N N . LYS A 1 376 ? -21.719 -13.258 6.75 1 69.56 376 LYS A N 1
ATOM 2934 C CA . LYS A 1 376 ? -20.875 -14.43 6.926 1 69.56 376 LYS A CA 1
ATOM 2935 C C . LYS A 1 376 ? -21.141 -15.469 5.836 1 69.56 376 LYS A C 1
ATOM 2937 O O . LYS A 1 376 ? -20.203 -16.047 5.285 1 69.56 376 LYS A O 1
ATOM 2942 N N . GLN A 1 377 ? -22.344 -15.766 5.598 1 70.62 377 GLN A N 1
ATOM 2943 C CA . GLN A 1 377 ? -22.719 -16.719 4.555 1 70.62 377 GLN A CA 1
ATOM 2944 C C . GLN A 1 377 ? -22.203 -16.266 3.189 1 70.62 377 GLN A C 1
ATOM 2946 O O . GLN A 1 377 ? -21.75 -17.078 2.395 1 70.62 377 GLN A O 1
ATOM 2951 N N . LEU A 1 378 ? -22.344 -15.039 3.045 1 71.81 378 LEU A N 1
ATOM 2952 C CA . LEU A 1 378 ? -21.859 -14.477 1.787 1 71.81 378 LEU A CA 1
ATOM 2953 C C . LEU A 1 378 ? -20.344 -14.664 1.656 1 71.81 378 LEU A C 1
ATOM 2955 O O . LEU A 1 378 ? -19.859 -15.039 0.59 1 71.81 378 LEU A O 1
ATOM 2959 N N . LYS A 1 379 ? -19.672 -14.406 2.676 1 75.19 379 LYS A N 1
ATOM 2960 C CA . LYS A 1 379 ? -18.219 -14.586 2.689 1 75.19 379 LYS A CA 1
ATOM 2961 C C . LYS A 1 379 ? -17.844 -16.031 2.371 1 75.19 379 LYS A C 1
ATOM 2963 O O . LYS A 1 379 ? -16.938 -16.281 1.572 1 75.19 379 LYS A O 1
ATOM 2968 N N . ASP A 1 380 ? -18.531 -16.906 2.955 1 75.75 380 ASP A N 1
ATOM 2969 C CA . ASP A 1 380 ? -18.281 -18.328 2.73 1 75.75 380 ASP A CA 1
ATOM 2970 C C . ASP A 1 380 ? -18.562 -18.719 1.281 1 75.75 380 ASP A C 1
ATOM 2972 O O . ASP A 1 380 ? -17.828 -19.5 0.69 1 75.75 380 ASP A O 1
ATOM 2976 N N . ALA A 1 381 ? -19.625 -18.203 0.784 1 76.94 381 ALA A N 1
ATOM 2977 C CA . ALA A 1 381 ? -19.984 -18.484 -0.6 1 76.94 381 ALA A CA 1
ATOM 2978 C C . ALA A 1 381 ? -18.922 -17.984 -1.568 1 76.94 381 ALA A C 1
ATOM 2980 O O . ALA A 1 381 ? -18.578 -18.656 -2.533 1 76.94 381 ALA A O 1
ATOM 2981 N N . ILE A 1 382 ? -18.406 -16.891 -1.283 1 78.19 382 ILE A N 1
ATOM 2982 C CA . ILE A 1 382 ? -17.391 -16.281 -2.145 1 78.19 382 ILE A CA 1
ATOM 2983 C C . ILE A 1 382 ? -16.125 -17.125 -2.1 1 78.19 382 ILE A C 1
ATOM 2985 O O . ILE A 1 382 ? -15.492 -17.359 -3.133 1 78.19 382 ILE A O 1
ATOM 2989 N N . GLU A 1 383 ? -15.773 -17.547 -0.966 1 78.5 383 GLU A N 1
ATOM 2990 C CA . GLU A 1 383 ? -14.586 -18.391 -0.814 1 78.5 383 GLU A CA 1
ATOM 2991 C C . GLU A 1 383 ? -14.742 -19.703 -1.563 1 78.5 383 GLU A C 1
ATOM 2993 O O . GLU A 1 383 ? -13.789 -20.203 -2.168 1 78.5 383 GLU A O 1
ATOM 2998 N N . GLU A 1 384 ? -15.898 -20.188 -1.479 1 82.19 384 GLU A N 1
ATOM 2999 C CA . GLU A 1 384 ? -16.172 -21.438 -2.176 1 82.19 384 GLU A CA 1
ATOM 3000 C C . GLU A 1 384 ? -16.078 -21.266 -3.689 1 82.19 384 GLU A C 1
ATOM 3002 O O . GLU A 1 384 ? -15.547 -22.125 -4.387 1 82.19 384 GLU A O 1
ATOM 3007 N N . ILE A 1 385 ? -16.594 -20.25 -4.176 1 86.38 385 ILE A N 1
ATOM 3008 C CA . ILE A 1 385 ? -16.562 -20 -5.609 1 86.38 385 ILE A CA 1
ATOM 3009 C C . ILE A 1 385 ? -15.125 -19.812 -6.074 1 86.38 385 ILE A C 1
ATOM 3011 O O . ILE A 1 385 ? -14.758 -20.234 -7.172 1 86.38 385 ILE A O 1
ATOM 3015 N N . ARG A 1 386 ? -14.398 -19.172 -5.309 1 85.88 386 ARG A N 1
ATOM 3016 C CA . ARG A 1 386 ? -12.984 -18.969 -5.625 1 85.88 386 ARG A CA 1
ATOM 3017 C C . ARG A 1 386 ? -12.25 -20.312 -5.68 1 85.88 386 ARG A C 1
ATOM 3019 O O . ARG A 1 386 ? -11.406 -20.516 -6.555 1 85.88 386 ARG A O 1
ATOM 3026 N N . PHE A 1 387 ? -12.562 -21.125 -4.742 1 83.12 387 PHE A N 1
ATOM 3027 C CA . PHE A 1 387 ? -11.961 -22.453 -4.707 1 83.12 387 PHE A CA 1
ATOM 3028 C C . PHE A 1 387 ? -12.297 -23.234 -5.973 1 83.12 387 PHE A C 1
ATOM 3030 O O . PHE A 1 387 ? -11.422 -23.828 -6.59 1 83.12 387 PHE A O 1
ATOM 3037 N N . ARG A 1 388 ? -13.508 -23.172 -6.34 1 86.12 388 ARG A N 1
ATOM 3038 C CA . ARG A 1 388 ? -13.961 -23.875 -7.535 1 86.12 388 ARG A CA 1
ATOM 3039 C C . ARG A 1 388 ? -13.297 -23.312 -8.789 1 86.12 388 ARG A C 1
ATOM 3041 O O . ARG A 1 388 ? -12.922 -24.078 -9.688 1 86.12 388 ARG A O 1
ATOM 3048 N N . ALA A 1 389 ? -13.188 -22.062 -8.828 1 91.31 389 ALA A N 1
ATOM 3049 C CA . ALA A 1 389 ? -12.562 -21.422 -9.984 1 91.31 389 ALA A CA 1
ATOM 3050 C C . ALA A 1 389 ? -11.094 -21.828 -10.102 1 91.31 389 ALA A C 1
ATOM 3052 O O . ALA A 1 389 ? -10.594 -22.078 -11.195 1 91.31 389 ALA A O 1
ATOM 3053 N N . ASN A 1 390 ? -10.406 -21.875 -9.016 1 86.19 390 ASN A N 1
ATOM 3054 C CA . ASN A 1 390 ? -9.008 -22.297 -9.008 1 86.19 390 ASN A CA 1
ATOM 3055 C C . ASN A 1 390 ? -8.844 -23.734 -9.453 1 86.19 390 ASN A C 1
ATOM 3057 O O . ASN A 1 390 ? -7.918 -24.062 -10.203 1 86.19 390 ASN A O 1
ATOM 3061 N N . LYS A 1 391 ? -9.695 -24.547 -8.914 1 85.06 391 LYS A N 1
ATOM 3062 C CA . LYS A 1 391 ? -9.68 -25.953 -9.336 1 85.06 391 LYS A CA 1
ATOM 3063 C C . LYS A 1 391 ? -9.883 -26.062 -10.852 1 85.06 391 LYS A C 1
ATOM 3065 O O . LYS A 1 391 ? -9.234 -26.891 -11.5 1 85.06 391 LYS A O 1
ATOM 3070 N N . THR A 1 392 ? -10.766 -25.297 -11.328 1 90.19 392 THR A N 1
ATOM 3071 C CA . THR A 1 392 ? -11.055 -25.281 -12.758 1 90.19 392 THR A CA 1
ATOM 3072 C C . THR A 1 392 ? -9.844 -24.812 -13.547 1 90.19 392 THR A C 1
ATOM 3074 O O . THR A 1 392 ? -9.562 -25.328 -14.633 1 90.19 392 THR A O 1
ATOM 3077 N N . LEU A 1 393 ? -9.148 -23.828 -13.055 1 90.44 393 LEU A N 1
ATOM 3078 C CA . LEU A 1 393 ? -7.934 -23.344 -13.695 1 90.44 393 LEU A CA 1
ATOM 3079 C C . LEU A 1 393 ? -6.895 -24.453 -13.812 1 90.44 393 LEU A C 1
ATOM 3081 O O . LEU A 1 393 ? -6.238 -24.594 -14.844 1 90.44 393 LEU A O 1
ATOM 3085 N N . LEU A 1 394 ? -6.719 -25.203 -12.758 1 85.38 394 LEU A N 1
ATOM 3086 C CA . LEU A 1 394 ? -5.754 -26.297 -12.758 1 85.38 394 LEU A CA 1
ATOM 3087 C C . LEU A 1 394 ? -6.082 -27.312 -13.859 1 85.38 394 LEU A C 1
ATOM 3089 O O . LEU A 1 394 ? -5.18 -27.812 -14.531 1 85.38 394 LEU A O 1
ATOM 3093 N N . LYS A 1 395 ? -7.297 -27.531 -14 1 87 395 LYS A N 1
ATOM 3094 C CA . LYS A 1 395 ? -7.727 -28.438 -15.062 1 87 395 LYS A CA 1
ATOM 3095 C C . LYS A 1 395 ? -7.488 -27.828 -16.438 1 87 395 LYS A C 1
ATOM 3097 O O . LYS A 1 395 ? -7.098 -28.531 -17.375 1 87 395 LYS A O 1
ATOM 3102 N N . ALA A 1 396 ? -7.75 -26.594 -16.562 1 88.62 396 ALA A N 1
ATOM 3103 C CA . ALA A 1 396 ? -7.52 -25.906 -17.828 1 88.62 396 ALA A CA 1
ATOM 3104 C C . ALA A 1 396 ? -6.047 -25.969 -18.219 1 88.62 396 ALA A C 1
ATOM 3106 O O . ALA A 1 396 ? -5.723 -26.141 -19.391 1 88.62 396 ALA A O 1
ATOM 3107 N N . LYS A 1 397 ? -5.152 -25.781 -17.281 1 86.5 397 LYS A N 1
ATOM 3108 C CA . LYS A 1 397 ? -3.715 -25.859 -17.531 1 86.5 397 LYS A CA 1
ATOM 3109 C C . LYS A 1 397 ? -3.318 -27.25 -18.016 1 86.5 397 LYS A C 1
ATOM 3111 O O . LYS A 1 397 ? -2.473 -27.391 -18.891 1 86.5 397 LYS A O 1
ATOM 3116 N N . GLU A 1 398 ? -3.885 -28.266 -17.391 1 84.06 398 GLU A N 1
ATOM 3117 C CA . GLU A 1 398 ? -3.617 -29.656 -17.797 1 84.06 398 GLU A CA 1
ATOM 3118 C C . GLU A 1 398 ? -4.066 -29.906 -19.219 1 84.06 398 GLU A C 1
ATOM 3120 O O . GLU A 1 398 ? -3.35 -30.547 -20 1 84.06 398 GLU A O 1
ATOM 3125 N N . TYR A 1 399 ? -5.199 -29.453 -19.547 1 82.25 399 TYR A N 1
ATOM 3126 C CA . TYR A 1 399 ? -5.766 -29.672 -20.875 1 82.25 399 TYR A CA 1
ATOM 3127 C C . TYR A 1 399 ? -4.949 -28.969 -21.938 1 82.25 399 TYR A C 1
ATOM 3129 O O . TYR A 1 399 ? -4.797 -29.469 -23.062 1 82.25 399 TYR A O 1
ATOM 3137 N N . ARG A 1 400 ? -4.484 -27.828 -21.656 1 78.19 400 ARG A N 1
ATOM 3138 C CA . ARG A 1 400 ? -3.639 -27.078 -22.578 1 78.19 400 ARG A CA 1
ATOM 3139 C C . ARG A 1 400 ? -2.383 -27.875 -22.938 1 78.19 400 ARG A C 1
ATOM 3141 O O . ARG A 1 400 ? -1.943 -27.859 -24.094 1 78.19 400 ARG A O 1
ATOM 3148 N N . GLN A 1 401 ? -1.823 -28.391 -21.922 1 72.44 401 GLN A N 1
ATOM 3149 C CA . GLN A 1 401 ? -0.601 -29.156 -22.141 1 72.44 401 GLN A CA 1
ATOM 3150 C C . GLN A 1 401 ? -0.862 -30.375 -23.031 1 72.44 401 GLN A C 1
ATOM 3152 O O . GLN A 1 401 ? 0.017 -30.797 -23.781 1 72.44 401 GLN A O 1
ATOM 3157 N N . GLU A 1 402 ? -2.18 -30.859 -22.891 1 67.06 402 GLU A N 1
ATOM 3158 C CA . GLU A 1 402 ? -2.545 -32.031 -23.688 1 67.06 402 GLU A CA 1
ATOM 3159 C C . GLU A 1 402 ? -2.963 -31.594 -25.094 1 67.06 402 GLU A C 1
ATOM 3161 O O . GLU A 1 402 ? -3.352 -32.438 -25.906 1 67.06 402 GLU A O 1
ATOM 3166 N N . ARG A 1 403 ? -2.729 -30.438 -25.516 1 59 403 ARG A N 1
ATOM 3167 C CA . ARG A 1 403 ? -2.91 -29.859 -26.844 1 59 403 ARG A CA 1
ATOM 3168 C C . ARG A 1 403 ? -4.383 -29.844 -27.234 1 59 403 ARG A C 1
ATOM 3170 O O . ARG A 1 403 ? -4.719 -29.953 -28.422 1 59 403 ARG A O 1
ATOM 3177 N N . SER A 1 404 ? -5.293 -29.938 -26.172 1 54.47 404 SER A N 1
ATOM 3178 C CA . SER A 1 404 ? -6.699 -29.969 -26.562 1 54.47 404 SER A CA 1
ATOM 3179 C C . SER A 1 404 ? -7.203 -28.562 -26.906 1 54.47 404 SER A C 1
ATOM 3181 O O . SER A 1 404 ? -8.344 -28.406 -27.344 1 54.47 404 SER A O 1
ATOM 3183 N N . GLY A 1 405 ? -6.426 -27.5 -26.844 1 59.25 405 GLY A N 1
ATOM 3184 C CA . GLY A 1 405 ? -6.688 -26.156 -27.312 1 59.25 405 GLY A CA 1
ATOM 3185 C C . GLY A 1 405 ? -7.562 -25.359 -26.359 1 59.25 405 GLY A C 1
ATOM 3186 O O . GLY A 1 405 ? -7.953 -24.219 -26.672 1 59.25 405 GLY A O 1
ATOM 3187 N N . ARG A 1 406 ? -8.078 -25.969 -25.25 1 61.12 406 ARG A N 1
ATOM 3188 C CA . ARG A 1 406 ? -9.023 -25.234 -24.422 1 61.12 406 ARG A CA 1
ATOM 3189 C C . ARG A 1 406 ? -8.297 -24.438 -23.344 1 61.12 406 ARG A C 1
ATOM 3191 O O . ARG A 1 406 ? -7.754 -25.016 -22.391 1 61.12 406 ARG A O 1
ATOM 3198 N N . ASN A 1 407 ? -8.414 -23.047 -23.453 1 78.31 407 ASN A N 1
ATOM 3199 C CA . ASN A 1 407 ? -7.719 -22.203 -22.484 1 78.31 407 ASN A CA 1
ATOM 3200 C C . ASN A 1 407 ? -8.688 -21.562 -21.5 1 78.31 407 ASN A C 1
ATOM 3202 O O . ASN A 1 407 ? -8.266 -20.906 -20.547 1 78.31 407 ASN A O 1
ATOM 3206 N N . VAL A 1 408 ? -10.023 -21.938 -21.812 1 80.38 408 VAL A N 1
ATOM 3207 C CA . VAL A 1 408 ? -11.031 -21.453 -20.875 1 80.38 408 VAL A CA 1
ATOM 3208 C C . VAL A 1 408 ? -11.953 -22.609 -20.469 1 80.38 408 VAL A C 1
ATOM 3210 O O . VAL A 1 408 ? -12.523 -23.281 -21.328 1 80.38 408 VAL A O 1
ATOM 3213 N N . MET A 1 409 ? -12.109 -22.828 -19.203 1 80.81 409 MET A N 1
ATOM 3214 C CA . MET A 1 409 ? -12.961 -23.906 -18.703 1 80.81 409 MET A CA 1
ATOM 3215 C C . MET A 1 409 ? -13.859 -23.406 -17.578 1 80.81 409 MET A C 1
ATOM 3217 O O . MET A 1 409 ? -13.5 -22.484 -16.859 1 80.81 409 MET A O 1
ATOM 3221 N N . PHE A 1 410 ? -15.055 -24.047 -17.594 1 82.12 410 PHE A N 1
ATOM 3222 C CA . PHE A 1 410 ? -15.969 -23.797 -16.484 1 82.12 410 PHE A CA 1
ATOM 3223 C C . PHE A 1 410 ? -15.969 -24.984 -15.516 1 82.12 410 PHE A C 1
ATOM 3225 O O . PHE A 1 410 ? -15.766 -26.125 -15.922 1 82.12 410 PHE A O 1
ATOM 3232 N N . TYR A 1 411 ? -16.234 -24.625 -14.312 1 80.5 411 TYR A N 1
ATOM 3233 C CA . TYR A 1 411 ? -16.172 -25.625 -13.25 1 80.5 411 TYR A CA 1
ATOM 3234 C C . TYR A 1 411 ? -17.109 -26.797 -13.547 1 80.5 411 TYR A C 1
ATOM 3236 O O . TYR A 1 411 ? -16.75 -27.953 -13.281 1 80.5 411 TYR A O 1
ATOM 3244 N N . ASP A 1 412 ? -18.281 -26.516 -13.977 1 75.88 412 ASP A N 1
ATOM 3245 C CA . ASP A 1 412 ? -19.25 -27.578 -14.234 1 75.88 412 ASP A CA 1
ATOM 3246 C C . ASP A 1 412 ? -18.734 -28.547 -15.305 1 75.88 412 ASP A C 1
ATOM 3248 O O . ASP A 1 412 ? -19.219 -29.672 -15.414 1 75.88 412 ASP A O 1
ATOM 3252 N N . GLU A 1 413 ? -17.766 -28.094 -16.062 1 75.94 413 GLU A N 1
ATOM 3253 C CA . GLU A 1 413 ? -17.188 -28.938 -17.125 1 75.94 413 GLU A CA 1
ATOM 3254 C C . GLU A 1 413 ? -16.203 -29.938 -16.547 1 75.94 413 GLU A C 1
ATOM 3256 O O . GLU A 1 413 ? -15.859 -30.922 -17.203 1 75.94 413 GLU A O 1
ATOM 3261 N N . ILE A 1 414 ? -15.727 -29.672 -15.383 1 72.31 414 ILE A N 1
ATOM 3262 C CA . ILE A 1 414 ? -14.711 -30.578 -14.836 1 72.31 414 ILE A CA 1
ATOM 3263 C C . ILE A 1 414 ? -15.367 -31.578 -13.906 1 72.31 414 ILE A C 1
ATOM 3265 O O . ILE A 1 414 ? -14.781 -32.625 -13.594 1 72.31 414 ILE A O 1
ATOM 3269 N N . GLU A 1 415 ? -16.469 -31.25 -13.234 1 63.91 415 GLU A N 1
ATOM 3270 C CA . GLU A 1 415 ? -17.203 -32.188 -12.406 1 63.91 415 GLU A CA 1
ATOM 3271 C C . GLU A 1 415 ? -17.812 -33.312 -13.25 1 63.91 415 GLU A C 1
ATOM 3273 O O . GLU A 1 415 ? -18 -34.438 -12.766 1 63.91 415 GLU A O 1
ATOM 3278 N N . GLU A 1 416 ? -18.016 -33.125 -14.523 1 51.38 416 GLU A N 1
ATOM 3279 C CA . GLU A 1 416 ? -18.531 -34.219 -15.359 1 51.38 416 GLU A CA 1
ATOM 3280 C C . GLU A 1 416 ? -17.422 -35.156 -15.797 1 51.38 416 GLU A C 1
ATOM 3282 O O . GLU A 1 416 ? -16.297 -34.688 -16.078 1 51.38 416 GLU A O 1
ATOM 3287 N N . MET B 1 1 ? -47.5 -3.461 -8.625 1 19.69 1 MET B N 1
ATOM 3288 C CA . MET B 1 1 ? -48.188 -2.367 -7.922 1 19.69 1 MET B CA 1
ATOM 3289 C C . MET B 1 1 ? -48.344 -2.693 -6.441 1 19.69 1 MET B C 1
ATOM 3291 O O . MET B 1 1 ? -49.219 -3.492 -6.078 1 19.69 1 MET B O 1
ATOM 3295 N N . PHE B 1 2 ? -47.188 -2.838 -5.652 1 21.39 2 PHE B N 1
ATOM 3296 C CA . PHE B 1 2 ? -47.062 -3.688 -4.473 1 21.39 2 PHE B CA 1
ATOM 3297 C C . PHE B 1 2 ? -47.875 -3.119 -3.303 1 21.39 2 PHE B C 1
ATOM 3299 O O . PHE B 1 2 ? -47.688 -1.957 -2.932 1 21.39 2 PHE B O 1
ATOM 3306 N N . PRO B 1 3 ? -49.094 -3.498 -2.977 1 22.66 3 PRO B N 1
ATOM 3307 C CA . PRO B 1 3 ? -50.219 -2.992 -2.186 1 22.66 3 PRO B CA 1
ATOM 3308 C C . PRO B 1 3 ? -49.875 -2.787 -0.715 1 22.66 3 PRO B C 1
ATOM 3310 O O . PRO B 1 3 ? -50.656 -2.24 0.049 1 22.66 3 PRO B O 1
ATOM 3313 N N . ALA B 1 4 ? -48.781 -3.477 -0.353 1 22.06 4 ALA B N 1
ATOM 3314 C CA . ALA B 1 4 ? -48.688 -3.67 1.093 1 22.06 4 ALA B CA 1
ATOM 3315 C C . ALA B 1 4 ? -48.375 -2.361 1.805 1 22.06 4 ALA B C 1
ATOM 3317 O O . ALA B 1 4 ? -48.125 -2.348 3.016 1 22.06 4 ALA B O 1
ATOM 3318 N N . LEU B 1 5 ? -48.281 -1.171 1.047 1 20.88 5 LEU B N 1
ATOM 3319 C CA . LEU B 1 5 ? -47.875 0.104 1.633 1 20.88 5 LEU B CA 1
ATOM 3320 C C . LEU B 1 5 ? -48.969 0.652 2.539 1 20.88 5 LEU B C 1
ATOM 3322 O O . LEU B 1 5 ? -48.844 1.729 3.121 1 20.88 5 LEU B O 1
ATOM 3326 N N . ARG B 1 6 ? -50.25 0.108 2.482 1 20.83 6 ARG B N 1
ATOM 3327 C CA . ARG B 1 6 ? -51.406 0.875 2.961 1 20.83 6 ARG B CA 1
ATOM 3328 C C . ARG B 1 6 ? -51.438 0.909 4.484 1 20.83 6 ARG B C 1
ATOM 3330 O O . ARG B 1 6 ? -51.812 1.928 5.078 1 20.83 6 ARG B O 1
ATOM 3337 N N . ARG B 1 7 ? -51.219 -0.255 5.102 1 23.58 7 ARG B N 1
ATOM 3338 C CA . ARG B 1 7 ? -51.906 -0.385 6.391 1 23.58 7 ARG B CA 1
ATOM 3339 C C . ARG B 1 7 ? -51.125 0.31 7.496 1 23.58 7 ARG B C 1
ATOM 3341 O O . ARG B 1 7 ? -51.594 0.414 8.633 1 23.58 7 ARG B O 1
ATOM 3348 N N . PHE B 1 8 ? -49.812 0.569 7.137 1 22.19 8 PHE B N 1
ATOM 3349 C CA . PHE B 1 8 ? -48.969 0.826 8.297 1 22.19 8 PHE B CA 1
ATOM 3350 C C . PHE B 1 8 ? -49.188 2.238 8.828 1 22.19 8 PHE B C 1
ATOM 3352 O O . PHE B 1 8 ? -48.531 2.648 9.797 1 22.19 8 PHE B O 1
ATOM 3359 N N . THR B 1 9 ? -50.031 3.115 8.195 1 22.62 9 THR B N 1
ATOM 3360 C CA . THR B 1 9 ? -50.188 4.52 8.562 1 22.62 9 THR B CA 1
ATOM 3361 C C . THR B 1 9 ? -50.906 4.656 9.898 1 22.62 9 THR B C 1
ATOM 3363 O O . THR B 1 9 ? -50.781 5.688 10.57 1 22.62 9 THR B O 1
ATOM 3366 N N . ALA B 1 10 ? -51.781 3.707 10.281 1 23.78 10 ALA B N 1
ATOM 3367 C CA . ALA B 1 10 ? -52.875 4.078 11.172 1 23.78 10 ALA B CA 1
ATOM 3368 C C . ALA B 1 10 ? -52.375 4.25 12.609 1 23.78 10 ALA B C 1
ATOM 3370 O O . ALA B 1 10 ? -52.969 5.004 13.383 1 23.78 10 ALA B O 1
ATOM 3371 N N . ALA B 1 11 ? -51.344 3.447 12.992 1 24.72 11 ALA B N 1
ATOM 3372 C CA . ALA B 1 11 ? -51.312 3.264 14.438 1 24.72 11 ALA B CA 1
ATOM 3373 C C . ALA B 1 11 ? -50.719 4.484 15.141 1 24.72 11 ALA B C 1
ATOM 3375 O O . ALA B 1 11 ? -50.906 4.668 16.344 1 24.72 11 ALA B O 1
ATOM 3376 N N . ILE B 1 12 ? -49.969 5.34 14.43 1 22.58 12 ILE B N 1
ATOM 3377 C CA . ILE B 1 12 ? -49.156 6.25 15.234 1 22.58 12 ILE B CA 1
ATOM 3378 C C . ILE B 1 12 ? -50.031 7.43 15.688 1 22.58 12 ILE B C 1
ATOM 3380 O O . ILE B 1 12 ? -49.531 8.344 16.359 1 22.58 12 ILE B O 1
ATOM 3384 N N . VAL B 1 13 ? -51.312 7.586 15.305 1 23.19 13 VAL B N 1
ATOM 3385 C CA . VAL B 1 13 ? -52 8.867 15.477 1 23.19 13 VAL B CA 1
ATOM 3386 C C . VAL B 1 13 ? -52.344 9.078 16.953 1 23.19 13 VAL B C 1
ATOM 3388 O O . VAL B 1 13 ? -52.562 10.211 17.391 1 23.19 13 VAL B O 1
ATOM 3391 N N . LYS B 1 14 ? -52.562 8.109 17.781 1 24.88 14 LYS B N 1
ATOM 3392 C CA . LYS B 1 14 ? -53.531 8.469 18.828 1 24.88 14 LYS B CA 1
ATOM 3393 C C . LYS B 1 14 ? -52.906 9.398 19.859 1 24.88 14 LYS B C 1
ATOM 3395 O O . LYS B 1 14 ? -53.594 10.148 20.531 1 24.88 14 LYS B O 1
ATOM 3400 N N . LYS B 1 15 ? -51.656 9.227 20.328 1 26.17 15 LYS B N 1
ATOM 3401 C CA . LYS B 1 15 ? -51.531 9.617 21.719 1 26.17 15 LYS B CA 1
ATOM 3402 C C . LYS B 1 15 ? -51.281 11.117 21.859 1 26.17 15 LYS B C 1
ATOM 3404 O O . LYS B 1 15 ? -50.156 11.547 22.125 1 26.17 15 LYS B O 1
ATOM 3409 N N . SER B 1 16 ? -51.719 11.977 20.875 1 24.42 16 SER B N 1
ATOM 3410 C CA . SER B 1 16 ? -51.312 13.383 20.938 1 24.42 16 SER B CA 1
ATOM 3411 C C . SER B 1 16 ? -52 14.086 22.109 1 24.42 16 SER B C 1
ATOM 3413 O O . SER B 1 16 ? -52.094 15.312 22.125 1 24.42 16 SER B O 1
ATOM 3415 N N . ARG B 1 17 ? -52.594 13.508 23.156 1 25.42 17 ARG B N 1
ATOM 3416 C CA . ARG B 1 17 ? -53.531 14.367 23.906 1 25.42 17 ARG B CA 1
ATOM 3417 C C . ARG B 1 17 ? -52.75 15.453 24.656 1 25.42 17 ARG B C 1
ATOM 3419 O O . ARG B 1 17 ? -53.344 16.422 25.141 1 25.42 17 ARG B O 1
ATOM 3426 N N . SER B 1 18 ? -51.594 15.172 25.297 1 24.69 18 SER B N 1
ATOM 3427 C CA . SER B 1 18 ? -51.312 15.953 26.5 1 24.69 18 SER B CA 1
ATOM 3428 C C . SER B 1 18 ? -50.781 17.328 26.156 1 24.69 18 SER B C 1
ATOM 3430 O O . SER B 1 18 ? -49.625 17.469 25.75 1 24.69 18 SER B O 1
ATOM 3432 N N . THR B 1 19 ? -51.531 18.266 25.594 1 28.31 19 THR B N 1
ATOM 3433 C CA . THR B 1 19 ? -51.406 19.609 25.047 1 28.31 19 THR B CA 1
ATOM 3434 C C . THR B 1 19 ? -50.969 20.594 26.141 1 28.31 19 THR B C 1
ATOM 3436 O O . THR B 1 19 ? -50.312 21.594 25.844 1 28.31 19 THR B O 1
ATOM 3439 N N . HIS B 1 20 ? -51.531 20.391 27.359 1 29.94 20 HIS B N 1
ATOM 3440 C CA . HIS B 1 20 ? -51.625 21.531 28.25 1 29.94 20 HIS B CA 1
ATOM 3441 C C . HIS B 1 20 ? -50.25 21.938 28.781 1 29.94 20 HIS B C 1
ATOM 3443 O O . HIS B 1 20 ? -50 23.125 29 1 29.94 20 HIS B O 1
ATOM 3449 N N . LYS B 1 21 ? -49.469 20.953 29.281 1 32.47 21 LYS B N 1
ATOM 3450 C CA . LYS B 1 21 ? -48.25 21.25 30.031 1 32.47 21 LYS B CA 1
ATOM 3451 C C . LYS B 1 21 ? -47.188 21.844 29.125 1 32.47 21 LYS B C 1
ATOM 3453 O O . LYS B 1 21 ? -46.125 22.234 29.609 1 32.47 21 LYS B O 1
ATOM 3458 N N . VAL B 1 22 ? -47.5 22 27.766 1 31.14 22 VAL B N 1
ATOM 3459 C CA . VAL B 1 22 ? -46.531 22.5 26.797 1 31.14 22 VAL B CA 1
ATOM 3460 C C . VAL B 1 22 ? -46.344 24 26.969 1 31.14 22 VAL B C 1
ATOM 3462 O O . VAL B 1 22 ? -45.25 24.531 26.797 1 31.14 22 VAL B O 1
ATOM 3465 N N . ASP B 1 23 ? -47.438 24.625 27.422 1 33 23 ASP B N 1
ATOM 3466 C CA . ASP B 1 23 ? -47.469 26.094 27.375 1 33 23 ASP B CA 1
ATOM 3467 C C . ASP B 1 23 ? -46.562 26.672 28.469 1 33 23 ASP B C 1
ATOM 3469 O O . ASP B 1 23 ? -45.844 27.656 28.234 1 33 23 ASP B O 1
ATOM 3473 N N . GLU B 1 24 ? -46.781 26.141 29.734 1 35.59 24 GLU B N 1
ATOM 3474 C CA . GLU B 1 24 ? -46.125 26.766 30.859 1 35.59 24 GLU B CA 1
ATOM 3475 C C . GLU B 1 24 ? -44.594 26.594 30.781 1 35.59 24 GLU B C 1
ATOM 3477 O O . GLU B 1 24 ? -43.844 27.484 31.172 1 35.59 24 GLU B O 1
ATOM 3482 N N . ASN B 1 25 ? -44.219 25.375 30.297 1 30.23 25 ASN B N 1
ATOM 3483 C CA . ASN B 1 25 ? -42.781 25.078 30.203 1 30.23 25 ASN B CA 1
ATOM 3484 C C . ASN B 1 25 ? -42.094 25.938 29.141 1 30.23 25 ASN B C 1
ATOM 3486 O O . ASN B 1 25 ? -40.875 26.094 29.172 1 30.23 25 ASN B O 1
ATOM 3490 N N . ILE B 1 26 ? -42.844 26.547 28.25 1 34.59 26 ILE B N 1
ATOM 3491 C CA . ILE B 1 26 ? -42.312 27.453 27.25 1 34.59 26 ILE B CA 1
ATOM 3492 C C . ILE B 1 26 ? -41.906 28.766 27.891 1 34.59 26 ILE B C 1
ATOM 3494 O O . ILE B 1 26 ? -40.875 29.359 27.578 1 34.59 26 ILE B O 1
ATOM 3498 N N . ARG B 1 27 ? -42.719 29.266 28.828 1 35.75 27 ARG B N 1
ATOM 3499 C CA . ARG B 1 27 ? -42.469 30.578 29.422 1 35.75 27 ARG B CA 1
ATOM 3500 C C . ARG B 1 27 ? -41.188 30.609 30.219 1 35.75 27 ARG B C 1
ATOM 3502 O O . ARG B 1 27 ? -40.438 31.578 30.172 1 35.75 27 ARG B O 1
ATOM 3509 N N . ASN B 1 28 ? -41.031 29.562 31.078 1 32.72 28 ASN B N 1
ATOM 3510 C CA . ASN B 1 28 ? -39.844 29.547 31.906 1 32.72 28 ASN B CA 1
ATOM 3511 C C . ASN B 1 28 ? -38.562 29.406 31.047 1 32.72 28 ASN B C 1
ATOM 3513 O O . ASN B 1 28 ? -37.5 29.812 31.469 1 32.72 28 ASN B O 1
ATOM 3517 N N . VAL B 1 29 ? -38.656 28.75 29.859 1 31.41 29 VAL B N 1
ATOM 3518 C CA . VAL B 1 29 ? -37.5 28.641 28.969 1 31.41 29 VAL B CA 1
ATOM 3519 C C . VAL B 1 29 ? -37.156 30 28.375 1 31.41 29 VAL B C 1
ATOM 3521 O O . VAL B 1 29 ? -36 30.328 28.203 1 31.41 29 VAL B O 1
ATOM 3524 N N . ARG B 1 30 ? -38.094 30.938 28.25 1 34.03 30 ARG B N 1
ATOM 3525 C CA . ARG B 1 30 ? -37.781 32.25 27.688 1 34.03 30 ARG B CA 1
ATOM 3526 C C . ARG B 1 30 ? -36.969 33.094 28.688 1 34.03 30 ARG B C 1
ATOM 3528 O O . ARG B 1 30 ? -36.094 33.844 28.281 1 34.03 30 ARG B O 1
ATOM 3535 N N . LYS B 1 31 ? -37.469 33.125 29.922 1 35.47 31 LYS B N 1
ATOM 3536 C CA . LYS B 1 31 ? -36.812 34 30.875 1 35.47 31 LYS B CA 1
ATOM 3537 C C . LYS B 1 31 ? -35.344 33.594 31.094 1 35.47 31 LYS B C 1
ATOM 3539 O O . LYS B 1 31 ? -34.469 34.438 31.266 1 35.47 31 LYS B O 1
ATOM 3544 N N . HIS B 1 32 ? -35.094 32.219 31.25 1 31.2 32 HIS B N 1
ATOM 3545 C CA . HIS B 1 32 ? -33.719 31.812 31.453 1 31.2 32 HIS B CA 1
ATOM 3546 C C . HIS B 1 32 ? -32.875 32.094 30.219 1 31.2 32 HIS B C 1
ATOM 3548 O O . HIS B 1 32 ? -31.641 32.094 30.281 1 31.2 32 HIS B O 1
ATOM 3554 N N . ILE B 1 33 ? -33.438 32.312 29.047 1 30.69 33 ILE B N 1
ATOM 3555 C CA . ILE B 1 33 ? -32.656 32.656 27.859 1 30.69 33 ILE B CA 1
ATOM 3556 C C . ILE B 1 33 ? -32.062 34.031 28.031 1 30.69 33 ILE B C 1
ATOM 3558 O O . ILE B 1 33 ? -31 34.344 27.453 1 30.69 33 ILE B O 1
ATOM 3562 N N . LYS B 1 34 ? -32.688 35.031 28.672 1 32.81 34 LYS B N 1
ATOM 3563 C CA . LYS B 1 34 ? -32.219 36.438 28.641 1 32.81 34 LYS B CA 1
ATOM 3564 C C . LYS B 1 34 ? -30.875 36.562 29.375 1 32.81 34 LYS B C 1
ATOM 3566 O O . LYS B 1 34 ? -30 37.312 28.938 1 32.81 34 LYS B O 1
ATOM 3571 N N . ASN B 1 35 ? -30.828 36.219 30.641 1 30.2 35 ASN B N 1
ATOM 3572 C CA . ASN B 1 35 ? -29.672 36.625 31.438 1 30.2 35 ASN B CA 1
ATOM 3573 C C . ASN B 1 35 ? -28.453 35.75 31.156 1 30.2 35 ASN B C 1
ATOM 3575 O O . ASN B 1 35 ? -27.516 35.719 31.953 1 30.2 35 ASN B O 1
ATOM 3579 N N . THR B 1 36 ? -28.609 34.594 30.578 1 29.38 36 THR B N 1
ATOM 3580 C CA . THR B 1 36 ? -27.344 33.938 30.359 1 29.38 36 THR B CA 1
ATOM 3581 C C . THR B 1 36 ? -26.469 34.719 29.375 1 29.38 36 THR B C 1
ATOM 3583 O O . THR B 1 36 ? -26.797 34.812 28.188 1 29.38 36 THR B O 1
ATOM 3586 N N . LYS B 1 37 ? -25.797 35.75 29.797 1 33.41 37 LYS B N 1
ATOM 3587 C CA . LYS B 1 37 ? -24.641 36.344 29.156 1 33.41 37 LYS B CA 1
ATOM 3588 C C . LYS B 1 37 ? -23.844 35.344 28.344 1 33.41 37 LYS B C 1
ATOM 3590 O O . LYS B 1 37 ? -23.375 34.344 28.891 1 33.41 37 LYS B O 1
ATOM 3595 N N . THR B 1 38 ? -24.125 35.156 27.172 1 32.03 38 THR B N 1
ATOM 3596 C CA . THR B 1 38 ? -23.359 34.469 26.141 1 32.03 38 THR B CA 1
ATOM 3597 C C . THR B 1 38 ? -21.859 34.688 26.344 1 32.03 38 THR B C 1
ATOM 3599 O O . THR B 1 38 ? -21.344 35.75 26.016 1 32.03 38 THR B O 1
ATOM 3602 N N . THR B 1 39 ? -21.281 34.438 27.469 1 32.53 39 THR B N 1
ATOM 3603 C CA . THR B 1 39 ? -19.828 34.344 27.469 1 32.53 39 THR B CA 1
ATOM 3604 C C . THR B 1 39 ? -19.328 33.719 26.172 1 32.53 39 THR B C 1
ATOM 3606 O O . THR B 1 39 ? -19.625 32.562 25.891 1 32.53 39 THR B O 1
ATOM 3609 N N . ARG B 1 40 ? -19.234 34.438 25.156 1 38.62 40 ARG B N 1
ATOM 3610 C CA . ARG B 1 40 ? -18.516 34.125 23.938 1 38.62 40 ARG B CA 1
ATOM 3611 C C . ARG B 1 40 ? -17.312 33.219 24.219 1 38.62 40 ARG B C 1
ATOM 3613 O O . ARG B 1 40 ? -16.375 33.656 24.906 1 38.62 40 ARG B O 1
ATOM 3620 N N . ASN B 1 41 ? -17.5 31.984 24.562 1 38.97 41 ASN B N 1
ATOM 3621 C CA . ASN B 1 41 ? -16.422 31.016 24.734 1 38.97 41 ASN B CA 1
ATOM 3622 C C . ASN B 1 41 ? -15.375 31.141 23.625 1 38.97 41 ASN B C 1
ATOM 3624 O O . ASN B 1 41 ? -15.625 30.734 22.484 1 38.97 41 ASN B O 1
ATOM 3628 N N . GLN B 1 42 ? -14.703 32.188 23.516 1 41.34 42 GLN B N 1
ATOM 3629 C CA . GLN B 1 42 ? -13.5 32.406 22.703 1 41.34 42 GLN B CA 1
ATOM 3630 C C . GLN B 1 42 ? -12.57 31.188 22.781 1 41.34 42 GLN B C 1
ATOM 3632 O O . GLN B 1 42 ? -12.414 30.578 23.844 1 41.34 42 GLN B O 1
ATOM 3637 N N . CYS B 1 43 ? -12.406 30.516 21.719 1 47.72 43 CYS B N 1
ATOM 3638 C CA . CYS B 1 43 ? -11.438 29.422 21.672 1 47.72 43 CYS B CA 1
ATOM 3639 C C . CYS B 1 43 ? -10.18 29.781 22.453 1 47.72 43 CYS B C 1
ATOM 3641 O O . CYS B 1 43 ? -9.586 30.844 22.234 1 47.72 43 CYS B O 1
ATOM 3643 N N . SER B 1 44 ? -9.992 29.203 23.578 1 47.5 44 SER B N 1
ATOM 3644 C CA . SER B 1 44 ? -8.836 29.484 24.438 1 47.5 44 SER B CA 1
ATOM 3645 C C . SER B 1 44 ? -7.531 29.328 23.656 1 47.5 44 SER B C 1
ATOM 3647 O O . SER B 1 44 ? -6.516 29.922 24.016 1 47.5 44 SER B O 1
ATOM 3649 N N . GLN B 1 45 ? -7.672 28.531 22.625 1 45.19 45 GLN B N 1
ATOM 3650 C CA . GLN B 1 45 ? -6.41 28.281 21.938 1 45.19 45 GLN B CA 1
ATOM 3651 C C . GLN B 1 45 ? -6.137 29.344 20.875 1 45.19 45 GLN B C 1
ATOM 3653 O O . GLN B 1 45 ? -5.012 29.828 20.75 1 45.19 45 GLN B O 1
ATOM 3658 N N . CYS B 1 46 ? -7.254 29.594 20.109 1 47.66 46 CYS B N 1
ATOM 3659 C CA . CYS B 1 46 ? -6.949 30.531 19.031 1 47.66 46 CYS B CA 1
ATOM 3660 C C . CYS B 1 46 ? -7.82 31.781 19.125 1 47.66 46 CYS B C 1
ATOM 3662 O O . CYS B 1 46 ? -7.727 32.688 18.297 1 47.66 46 CYS B O 1
ATOM 3664 N N . GLY B 1 47 ? -8.625 31.891 20.156 1 46.84 47 GLY B N 1
ATOM 3665 C CA . GLY B 1 47 ? -9.43 33.094 20.375 1 46.84 47 GLY B CA 1
ATOM 3666 C C . GLY B 1 47 ? -10.586 33.219 19.406 1 46.84 47 GLY B C 1
ATOM 3667 O O . GLY B 1 47 ? -11.211 34.281 19.312 1 46.84 47 GLY B O 1
ATOM 3668 N N . CYS B 1 48 ? -10.789 32.219 18.609 1 50.91 48 CYS B N 1
ATOM 3669 C CA . CYS B 1 48 ? -11.859 32.344 17.625 1 50.91 48 CYS B CA 1
ATOM 3670 C C . CYS B 1 48 ? -13.227 32.219 18.281 1 50.91 48 CYS B C 1
ATOM 3672 O O . CYS B 1 48 ? -13.336 31.719 19.406 1 50.91 48 CYS B O 1
ATOM 3674 N N . ASN B 1 49 ? -14.273 32.844 17.734 1 49.75 49 ASN B N 1
ATOM 3675 C CA . ASN B 1 49 ? -15.625 32.906 18.281 1 49.75 49 ASN B CA 1
ATOM 3676 C C . ASN B 1 49 ? -16.406 31.625 17.969 1 49.75 49 ASN B C 1
ATOM 3678 O O . ASN B 1 49 ? -17.594 31.516 18.266 1 49.75 49 ASN B O 1
ATOM 3682 N N . THR B 1 50 ? -15.867 30.766 17.141 1 53.66 50 THR B N 1
ATOM 3683 C CA . THR B 1 50 ? -16.578 29.531 16.859 1 53.66 50 THR B CA 1
ATOM 3684 C C . THR B 1 50 ? -16.125 28.422 17.812 1 53.66 50 THR B C 1
ATOM 3686 O O . THR B 1 50 ? -14.93 28.266 18.062 1 53.66 50 THR B O 1
ATOM 3689 N N . SER B 1 51 ? -16.859 27.953 18.812 1 55.31 51 SER B N 1
ATOM 3690 C CA . SER B 1 51 ? -16.547 26.844 19.703 1 55.31 51 SER B CA 1
ATOM 3691 C C . SER B 1 51 ? -17.219 25.547 19.25 1 55.31 51 SER B C 1
ATOM 3693 O O . SER B 1 51 ? -18.438 25.484 19.141 1 55.31 51 SER B O 1
ATOM 3695 N N . PRO B 1 52 ? -16.391 24.641 19.062 1 61.81 52 PRO B N 1
ATOM 3696 C CA . PRO B 1 52 ? -14.93 24.5 19.047 1 61.81 52 PRO B CA 1
ATOM 3697 C C . PRO B 1 52 ? -14.305 25.047 17.766 1 61.81 52 PRO B C 1
ATOM 3699 O O . PRO B 1 52 ? -14.93 25 16.703 1 61.81 52 PRO B O 1
ATOM 3702 N N . CYS B 1 53 ? -13.156 25.672 17.953 1 72.69 53 CYS B N 1
ATOM 3703 C CA . CYS B 1 53 ? -12.461 26.219 16.797 1 72.69 53 CYS B CA 1
ATOM 3704 C C . CYS B 1 53 ? -11.977 25.109 15.867 1 72.69 53 CYS B C 1
ATOM 3706 O O . CYS B 1 53 ? -11.805 23.969 16.297 1 72.69 53 CYS B O 1
ATOM 3708 N N . HIS B 1 54 ? -11.906 25.375 14.609 1 75.06 54 HIS B N 1
ATOM 3709 C CA . HIS B 1 54 ? -11.5 24.438 13.57 1 75.06 54 HIS B CA 1
ATOM 3710 C C . HIS B 1 54 ? -10.18 23.766 13.922 1 75.06 54 HIS B C 1
ATOM 3712 O O . HIS B 1 54 ? -10.039 22.547 13.766 1 75.06 54 HIS B O 1
ATOM 3718 N N . GLY B 1 55 ? -9.266 24.547 14.445 1 71.31 55 GLY B N 1
ATOM 3719 C CA . GLY B 1 55 ? -7.969 24 14.805 1 71.31 55 GLY B CA 1
ATOM 3720 C C . GLY B 1 55 ? -8.047 22.938 15.883 1 71.31 55 GLY B C 1
ATOM 3721 O O . GLY B 1 55 ? -7.379 21.891 15.789 1 71.31 55 GLY B O 1
ATOM 3722 N N . THR B 1 56 ? -8.938 23.188 16.828 1 77.56 56 THR B N 1
ATOM 3723 C CA . THR B 1 56 ? -9.102 22.234 17.922 1 77.56 56 THR B CA 1
ATOM 3724 C C . THR B 1 56 ? -9.719 20.938 17.406 1 77.56 56 THR B C 1
ATOM 3726 O O . THR B 1 56 ? -9.305 19.859 17.828 1 77.56 56 THR B O 1
ATOM 3729 N N . VAL B 1 57 ? -10.719 21.094 16.594 1 83.31 57 VAL B N 1
ATOM 3730 C CA . VAL B 1 57 ? -11.375 19.922 16.031 1 83.31 57 VAL B CA 1
ATOM 3731 C C . VAL B 1 57 ? -10.367 19.078 15.266 1 83.31 57 VAL B C 1
ATOM 3733 O O . VAL B 1 57 ? -10.289 17.859 15.453 1 83.31 57 VAL B O 1
ATOM 3736 N N . VAL B 1 58 ? -9.523 19.734 14.484 1 79.25 58 VAL B N 1
ATOM 3737 C CA . VAL B 1 58 ? -8.516 19.047 13.68 1 79.25 58 VAL B CA 1
ATOM 3738 C C . VAL B 1 58 ? -7.512 18.344 14.586 1 79.25 58 VAL B C 1
ATOM 3740 O O . VAL B 1 58 ? -7.195 17.172 14.383 1 79.25 58 VAL B O 1
ATOM 3743 N N . GLU B 1 59 ? -7.105 19.016 15.586 1 81.44 59 GLU B N 1
ATOM 3744 C CA . GLU B 1 59 ? -6.113 18.453 16.5 1 81.44 59 GLU B CA 1
ATOM 3745 C C . GLU B 1 59 ? -6.672 17.234 17.25 1 81.44 59 GLU B C 1
ATOM 3747 O O . GLU B 1 59 ? -5.977 16.234 17.406 1 81.44 59 GLU B O 1
ATOM 3752 N N . LYS B 1 60 ? -7.926 17.359 17.703 1 86 60 LYS B N 1
ATOM 3753 C CA . LYS B 1 60 ? -8.547 16.25 18.406 1 86 60 LYS B CA 1
ATOM 3754 C C . LYS B 1 60 ? -8.688 15.023 17.5 1 86 60 LYS B C 1
ATOM 3756 O O . LYS B 1 60 ? -8.359 13.906 17.891 1 86 60 LYS B O 1
ATOM 3761 N N . LEU B 1 61 ? -9.094 15.273 16.328 1 89.19 61 LEU B N 1
ATOM 3762 C CA . LEU B 1 61 ? -9.336 14.172 15.406 1 89.19 61 LEU B CA 1
ATOM 3763 C C . LEU B 1 61 ? -8.023 13.531 14.969 1 89.19 61 LEU B C 1
ATOM 3765 O O . LEU B 1 61 ? -7.973 12.328 14.688 1 89.19 61 LEU B O 1
ATOM 3769 N N . ARG B 1 62 ? -6.926 14.281 14.883 1 85.19 62 ARG B N 1
ATOM 3770 C CA . ARG B 1 62 ? -5.617 13.758 14.508 1 85.19 62 ARG B CA 1
ATOM 3771 C C . ARG B 1 62 ? -5.137 12.711 15.508 1 85.19 62 ARG B C 1
ATOM 3773 O O . ARG B 1 62 ? -4.293 11.875 15.18 1 85.19 62 ARG B O 1
ATOM 3780 N N . ARG B 1 63 ? -5.723 12.734 16.641 1 84.69 63 ARG B N 1
ATOM 3781 C CA . ARG B 1 63 ? -5.316 11.789 17.672 1 84.69 63 ARG B CA 1
ATOM 3782 C C . ARG B 1 63 ? -5.973 10.43 17.469 1 84.69 63 ARG B C 1
ATOM 3784 O O . ARG B 1 63 ? -5.535 9.43 18.047 1 84.69 63 ARG B O 1
ATOM 3791 N N . GLY B 1 64 ? -7.086 10.43 16.766 1 88.5 64 GLY B N 1
ATOM 3792 C CA . GLY B 1 64 ? -7.773 9.172 16.5 1 88.5 64 GLY B CA 1
ATOM 3793 C C . GLY B 1 64 ? -6.984 8.227 15.617 1 88.5 64 GLY B C 1
ATOM 3794 O O . GLY B 1 64 ? -6.48 8.633 14.57 1 88.5 64 GLY B O 1
ATOM 3795 N N . LYS B 1 65 ? -6.895 6.938 16.078 1 87.5 65 LYS B N 1
ATOM 3796 C CA . LYS B 1 65 ? -6.094 5.973 15.344 1 87.5 65 LYS B CA 1
ATOM 3797 C C . LYS B 1 65 ? -6.977 4.918 14.68 1 87.5 65 LYS B C 1
ATOM 3799 O O . LYS B 1 65 ? -6.508 4.141 13.844 1 87.5 65 LYS B O 1
ATOM 3804 N N . THR B 1 66 ? -8.195 4.836 15.078 1 88.25 66 THR B N 1
ATOM 3805 C CA . THR B 1 66 ? -9.164 3.924 14.492 1 88.25 66 THR B CA 1
ATOM 3806 C C . THR B 1 66 ? -10.484 4.641 14.211 1 88.25 66 THR B C 1
ATOM 3808 O O . THR B 1 66 ? -10.711 5.75 14.703 1 88.25 66 THR B O 1
ATOM 3811 N N . ALA B 1 67 ? -11.258 4.02 13.375 1 87.31 67 ALA B N 1
ATOM 3812 C CA . ALA B 1 67 ? -12.594 4.566 13.148 1 87.31 67 ALA B CA 1
ATOM 3813 C C . ALA B 1 67 ? -13.375 4.672 14.453 1 87.31 67 ALA B C 1
ATOM 3815 O O . ALA B 1 67 ? -14.141 5.613 14.648 1 87.31 67 ALA B O 1
ATOM 3816 N N . GLN B 1 68 ? -13.156 3.734 15.281 1 87.5 68 GLN B N 1
ATOM 3817 C CA . GLN B 1 68 ? -13.805 3.758 16.594 1 87.5 68 GLN B CA 1
ATOM 3818 C C . GLN B 1 68 ? -13.383 4.984 17.391 1 87.5 68 GLN B C 1
ATOM 3820 O O . GLN B 1 68 ? -14.219 5.68 17.969 1 87.5 68 GLN B O 1
ATOM 3825 N N . ASP B 1 69 ? -12.102 5.262 17.438 1 90.81 69 ASP B N 1
ATOM 3826 C CA . ASP B 1 69 ? -11.602 6.457 18.109 1 90.81 69 ASP B CA 1
ATOM 3827 C C . ASP B 1 69 ? -12.273 7.715 17.578 1 90.81 69 ASP B C 1
ATOM 3829 O O . ASP B 1 69 ? -12.688 8.586 18.344 1 90.81 69 ASP B O 1
ATOM 3833 N N . LEU B 1 70 ? -12.367 7.746 16.297 1 92.44 70 LEU B N 1
ATOM 3834 C CA . LEU B 1 70 ? -12.891 8.945 15.656 1 92.44 70 LEU B CA 1
ATOM 3835 C C . LEU B 1 70 ? -14.344 9.18 16.031 1 92.44 70 LEU B C 1
ATOM 3837 O O . LEU B 1 70 ? -14.75 10.312 16.312 1 92.44 70 LEU B O 1
ATOM 3841 N N . VAL B 1 71 ? -15.094 8.141 16 1 90.12 71 VAL B N 1
ATOM 3842 C CA . VAL B 1 71 ? -16.5 8.266 16.344 1 90.12 71 VAL B CA 1
ATOM 3843 C C . VAL B 1 71 ? -16.656 8.727 17.781 1 90.12 71 VAL B C 1
ATOM 3845 O O . VAL B 1 71 ? -17.484 9.57 18.094 1 90.12 71 VAL B O 1
ATOM 3848 N N . GLU B 1 72 ? -15.867 8.25 18.625 1 88.19 72 GLU B N 1
ATOM 3849 C CA . GLU B 1 72 ? -15.891 8.656 20.031 1 88.19 72 GLU B CA 1
ATOM 3850 C C . GLU B 1 72 ? -15.508 10.125 20.188 1 88.19 72 GLU B C 1
ATOM 3852 O O . GLU B 1 72 ? -16.141 10.859 20.953 1 88.19 72 GLU B O 1
ATOM 3857 N N . ILE B 1 73 ? -14.516 10.516 19.484 1 90.75 73 ILE B N 1
ATOM 3858 C CA . ILE B 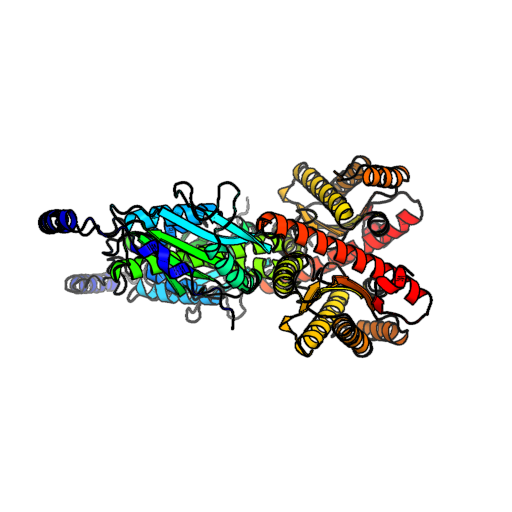1 73 ? -14.07 11.898 19.516 1 90.75 73 ILE B CA 1
ATOM 3859 C C . ILE B 1 73 ? -15.18 12.812 19 1 90.75 73 ILE B C 1
ATOM 3861 O O . ILE B 1 73 ? -15.445 13.867 19.594 1 90.75 73 ILE B O 1
ATOM 3865 N N . VAL B 1 74 ? -15.789 12.445 17.938 1 90.81 74 VAL B N 1
ATOM 3866 C CA . VAL B 1 74 ? -16.891 13.234 17.406 1 90.81 74 VAL B CA 1
ATOM 3867 C C . VAL B 1 74 ? -18.016 13.336 18.438 1 90.81 74 VAL B C 1
ATOM 3869 O O . VAL B 1 74 ? -18.594 14.398 18.625 1 90.81 74 VAL B O 1
ATOM 3872 N N . GLY B 1 75 ? -18.312 12.25 19.031 1 85.88 75 GLY B N 1
ATOM 3873 C CA . GLY B 1 75 ? -19.297 12.281 20.094 1 85.88 75 GLY B CA 1
ATOM 3874 C C . GLY B 1 75 ? -19 13.305 21.172 1 85.88 75 GLY B C 1
ATOM 3875 O O . GLY B 1 75 ? -19.875 14.039 21.609 1 85.88 75 GLY B O 1
ATOM 3876 N N . GLU B 1 76 ? -17.812 13.383 21.531 1 84.75 76 GLU B N 1
ATOM 3877 C CA . GLU B 1 76 ? -17.375 14.344 22.531 1 84.75 76 GLU B CA 1
ATOM 3878 C C . GLU B 1 76 ? -17.5 15.773 22.016 1 84.75 76 GLU B C 1
ATOM 3880 O O . GLU B 1 76 ? -17.938 16.672 22.75 1 84.75 76 GLU B O 1
ATOM 3885 N N . ILE B 1 77 ? -17.109 15.969 20.844 1 87.69 77 ILE B N 1
ATOM 3886 C CA . ILE B 1 77 ? -17.156 17.297 20.25 1 87.69 77 ILE B CA 1
ATOM 3887 C C . ILE B 1 77 ? -18.609 17.766 20.141 1 87.69 77 ILE B C 1
ATOM 3889 O O . ILE B 1 77 ? -18.922 18.922 20.422 1 87.69 77 ILE B O 1
ATOM 3893 N N . LEU B 1 78 ? -19.469 16.875 19.766 1 85.94 78 LEU B N 1
ATOM 3894 C CA . LEU B 1 78 ? -20.875 17.219 19.562 1 85.94 78 LEU B CA 1
ATOM 3895 C C . LEU B 1 78 ? -21.547 17.578 20.875 1 85.94 78 LEU B C 1
ATOM 3897 O O . LEU B 1 78 ? -22.453 18.406 20.906 1 85.94 78 LEU B O 1
ATOM 3901 N N . THR B 1 79 ? -21.125 17 21.922 1 80.69 79 THR B N 1
ATOM 3902 C CA . THR B 1 79 ? -21.672 17.344 23.234 1 80.69 79 THR B CA 1
ATOM 3903 C C . THR B 1 79 ? -21.438 18.828 23.531 1 80.69 79 THR B C 1
ATOM 3905 O O . THR B 1 79 ? -22.266 19.453 24.203 1 80.69 79 THR B O 1
ATOM 3908 N N . GLY B 1 80 ? -20.375 19.328 22.984 1 77.44 80 GLY B N 1
ATOM 3909 C CA . GLY B 1 80 ? -20.094 20.75 23.156 1 77.44 80 GLY B CA 1
ATOM 3910 C C . GLY B 1 80 ? -20.969 21.625 22.281 1 77.44 80 GLY B C 1
ATOM 3911 O O . GLY B 1 80 ? -21.234 22.781 22.641 1 77.44 80 GLY B O 1
ATOM 3912 N N . ILE B 1 81 ? -21.344 21.156 21.203 1 80.69 81 ILE B N 1
ATOM 3913 C CA . ILE B 1 81 ? -22.156 21.906 20.25 1 80.69 81 ILE B CA 1
ATOM 3914 C C . ILE B 1 81 ? -23.609 21.953 20.75 1 80.69 81 ILE B C 1
ATOM 3916 O O . ILE B 1 81 ? -24.328 22.906 20.484 1 80.69 81 ILE B O 1
ATOM 3920 N N . PHE B 1 82 ? -23.953 20.844 21.391 1 77.81 82 PHE B N 1
ATOM 3921 C CA .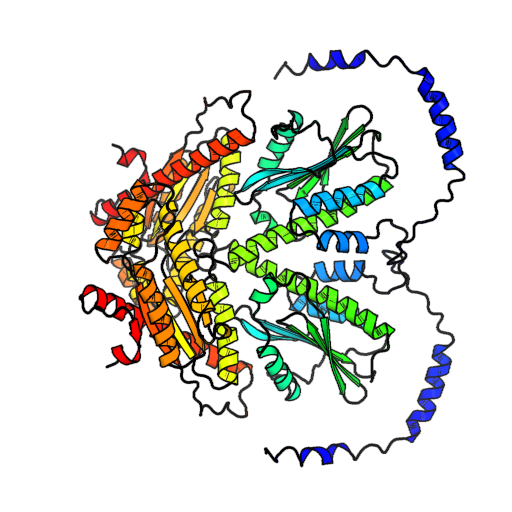 PHE B 1 82 ? -25.312 20.75 21.938 1 77.81 82 PHE B CA 1
ATOM 3922 C C . PHE B 1 82 ? -25.281 20.766 23.453 1 77.81 82 PHE B C 1
ATOM 3924 O O . PHE B 1 82 ? -25.609 19.766 24.094 1 77.81 82 PHE B O 1
ATOM 3931 N N . PRO B 1 83 ? -25 22 23.938 1 63.72 83 PRO B N 1
ATOM 3932 C CA . PRO B 1 83 ? -24.953 22.016 25.406 1 63.72 83 PRO B CA 1
ATOM 3933 C C . PRO B 1 83 ? -26.297 21.672 26.047 1 63.72 83 PRO B C 1
ATOM 3935 O O . PRO B 1 83 ? -27.328 22.172 25.609 1 63.72 83 PRO B O 1
ATOM 3938 N N . GLY B 1 84 ? -26.266 20.812 27 1 61.62 84 GLY B N 1
ATOM 3939 C CA . GLY B 1 84 ? -27.469 20.469 27.766 1 61.62 84 GLY B CA 1
ATOM 3940 C C . GLY B 1 84 ? -28.328 19.438 27.078 1 61.62 84 GLY B C 1
ATOM 3941 O O . GLY B 1 84 ? -29.359 19.016 27.625 1 61.62 84 GLY B O 1
ATOM 3942 N N . GLU B 1 85 ? -28.078 19.219 25.75 1 60.69 85 GLU B N 1
ATOM 3943 C CA . GLU B 1 85 ? -28.844 18.219 25.016 1 60.69 85 GLU B CA 1
ATOM 3944 C C . GLU B 1 85 ? -28.109 16.875 24.969 1 60.69 85 GLU B C 1
ATOM 3946 O O . GLU B 1 85 ? -26.875 16.828 25 1 60.69 85 GLU B O 1
ATOM 3951 N N . ASP B 1 86 ? -28.938 15.883 25.125 1 64.38 86 ASP B N 1
ATOM 3952 C CA . ASP B 1 86 ? -28.359 14.539 25.109 1 64.38 86 ASP B CA 1
ATOM 3953 C C . ASP B 1 86 ? -28.188 14.031 23.688 1 64.38 86 ASP B C 1
ATOM 3955 O O . ASP B 1 86 ? -29.141 14.023 22.906 1 64.38 86 ASP B O 1
ATOM 3959 N N . ILE B 1 87 ? -27.047 14.055 23.172 1 74.5 87 ILE B N 1
ATOM 3960 C CA . ILE B 1 87 ? -26.781 13.242 21.984 1 74.5 87 ILE B CA 1
ATOM 3961 C C . ILE B 1 87 ? -27.016 11.766 22.297 1 74.5 87 ILE B C 1
ATOM 3963 O O . ILE B 1 87 ? -26.297 11.172 23.109 1 74.5 87 ILE B O 1
ATOM 3967 N N . ASP B 1 88 ? -28.094 11.273 21.688 1 73.12 88 ASP B N 1
ATOM 3968 C CA . ASP B 1 88 ? -28.516 9.914 22.016 1 73.12 88 ASP B CA 1
ATOM 3969 C C . ASP B 1 88 ? -27.641 8.883 21.312 1 73.12 88 ASP B C 1
ATOM 3971 O O . ASP B 1 88 ? -27.391 7.805 21.844 1 73.12 88 ASP B O 1
ATOM 3975 N N . HIS B 1 89 ? -27.266 9.289 20.094 1 77.44 89 HIS B N 1
ATOM 3976 C CA . HIS B 1 89 ? -26.547 8.289 19.297 1 77.44 89 HIS B CA 1
ATOM 3977 C C . HIS B 1 89 ? -25.672 8.945 18.234 1 77.44 89 HIS B C 1
ATOM 3979 O O . HIS B 1 89 ? -26.109 9.883 17.562 1 77.44 89 HIS B O 1
ATOM 3985 N N . VAL B 1 90 ? -24.453 8.492 18.219 1 83.12 90 VAL B N 1
ATOM 3986 C CA . VAL B 1 90 ? -23.578 8.781 17.078 1 83.12 90 VAL B CA 1
ATOM 3987 C C . VAL B 1 90 ? -23.062 7.469 16.484 1 83.12 90 VAL B C 1
ATOM 3989 O O . VAL B 1 90 ? -22.422 6.672 17.188 1 83.12 90 VAL B O 1
ATOM 3992 N N . GLY B 1 91 ? -23.406 7.184 15.227 1 81.56 91 GLY B N 1
ATOM 3993 C CA . GLY B 1 91 ? -23 5.957 14.562 1 81.56 91 GLY B CA 1
ATOM 3994 C C . GLY B 1 91 ? -22.344 6.199 13.211 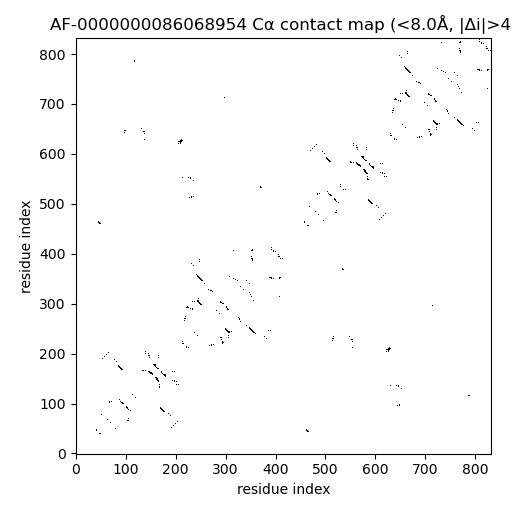1 81.56 91 GLY B C 1
ATOM 3995 O O . GLY B 1 91 ? -22.688 7.16 12.516 1 81.56 91 GLY B O 1
ATOM 3996 N N . LEU B 1 92 ? -21.406 5.348 12.93 1 85.56 92 LEU B N 1
ATOM 3997 C CA . LEU B 1 92 ? -20.734 5.355 11.633 1 85.56 92 LEU B CA 1
ATOM 3998 C C . LEU B 1 92 ? -20.969 4.035 10.898 1 85.56 92 LEU B C 1
ATOM 4000 O O . LEU B 1 92 ? -20.641 2.969 11.422 1 85.56 92 LEU B O 1
ATOM 4004 N N . PHE B 1 93 ? -21.562 4.152 9.742 1 80.12 93 PHE B N 1
ATOM 4005 C CA . PHE B 1 93 ? -21.656 3.018 8.828 1 80.12 93 PHE B CA 1
ATOM 4006 C C . PHE B 1 93 ? -20.516 3.031 7.816 1 80.12 93 PHE B C 1
ATOM 4008 O O . PHE B 1 93 ? -20.312 4.023 7.113 1 80.12 93 PHE B O 1
ATOM 4015 N N . THR B 1 94 ? -19.766 1.95 7.855 1 80.31 94 THR B N 1
ATOM 4016 C CA . THR B 1 94 ? -18.656 1.838 6.93 1 80.31 94 THR B CA 1
ATOM 4017 C C . THR B 1 94 ? -18.375 0.376 6.59 1 80.31 94 THR B C 1
ATOM 4019 O O . THR B 1 94 ? -19.25 -0.481 6.758 1 80.31 94 THR B O 1
ATOM 4022 N N . LYS B 1 95 ? -17.281 0.156 5.934 1 76.62 95 LYS B N 1
ATOM 4023 C CA . LYS B 1 95 ? -16.891 -1.209 5.582 1 76.62 95 LYS B CA 1
ATOM 4024 C C . LYS B 1 95 ? -15.703 -1.674 6.418 1 76.62 95 LYS B C 1
ATOM 4026 O O . LYS B 1 95 ? -14.836 -0.872 6.777 1 76.62 95 LYS B O 1
ATOM 4031 N N . SER B 1 96 ? -15.805 -2.986 6.758 1 72.44 96 SER B N 1
ATOM 4032 C CA . SER B 1 96 ? -14.688 -3.594 7.469 1 72.44 96 SER B CA 1
ATOM 4033 C C . SER B 1 96 ? -13.477 -3.762 6.559 1 72.44 96 SER B C 1
ATOM 4035 O O . SER B 1 96 ? -13.555 -3.479 5.359 1 72.44 96 SER B O 1
ATOM 4037 N N . ASP B 1 97 ? -12.414 -4.195 7.152 1 70.31 97 ASP B N 1
ATOM 4038 C CA . ASP B 1 97 ? -11.156 -4.375 6.426 1 70.31 97 ASP B CA 1
ATOM 4039 C C . ASP B 1 97 ? -11.305 -5.414 5.32 1 70.31 97 ASP B C 1
ATOM 4041 O O . ASP B 1 97 ? -10.57 -5.391 4.332 1 70.31 97 ASP B O 1
ATOM 4045 N N . ASP B 1 98 ? -12.266 -6.242 5.551 1 70.69 98 ASP B N 1
ATOM 4046 C CA . ASP B 1 98 ? -12.461 -7.297 4.559 1 70.69 98 ASP B CA 1
ATOM 4047 C C . ASP B 1 98 ? -13.539 -6.91 3.547 1 70.69 98 ASP B C 1
ATOM 4049 O O . ASP B 1 98 ? -13.914 -7.715 2.691 1 70.69 98 ASP B O 1
ATOM 4053 N N . GLY B 1 99 ? -14.109 -5.656 3.709 1 70.44 99 GLY B N 1
ATOM 4054 C CA . GLY B 1 99 ? -15 -5.117 2.691 1 70.44 99 GLY B CA 1
ATOM 4055 C C . GLY B 1 99 ? -16.469 -5.305 3.025 1 70.44 99 GLY B C 1
ATOM 4056 O O . GLY B 1 99 ? -17.344 -4.98 2.217 1 70.44 99 GLY B O 1
ATOM 4057 N N . TYR B 1 100 ? -16.719 -5.746 4.188 1 71 100 TYR B N 1
ATOM 4058 C CA . TYR B 1 100 ? -18.109 -6 4.555 1 71 100 TYR B CA 1
ATOM 4059 C C . TYR B 1 100 ? -18.672 -4.863 5.398 1 71 100 TYR B C 1
ATOM 4061 O O . TYR B 1 100 ? -17.938 -4.242 6.172 1 71 100 TYR B O 1
ATOM 4069 N N . PRO B 1 101 ? -19.906 -4.637 5.215 1 70.69 101 PRO B N 1
ATOM 4070 C CA . PRO B 1 101 ? -20.516 -3.553 5.992 1 70.69 101 PRO B CA 1
ATOM 4071 C C . PRO B 1 101 ? -20.344 -3.736 7.496 1 70.69 101 PRO B C 1
ATOM 4073 O O . PRO B 1 101 ? -20.406 -4.863 8 1 70.69 101 PRO B O 1
ATOM 4076 N N . HIS B 1 102 ? -20.094 -2.625 8.148 1 72.88 102 HIS B N 1
ATOM 4077 C CA . HIS B 1 102 ? -19.828 -2.588 9.578 1 72.88 102 HIS B CA 1
ATOM 4078 C C . HIS B 1 102 ? -20.328 -1.285 10.195 1 72.88 102 HIS B C 1
ATOM 4080 O O . HIS B 1 102 ? -20.328 -0.24 9.547 1 72.88 102 HIS B O 1
ATOM 4086 N N . CYS B 1 103 ? -20.875 -1.384 11.383 1 75.56 103 CYS B N 1
ATOM 4087 C CA . CYS B 1 103 ? -21.344 -0.204 12.109 1 75.56 103 CYS B CA 1
ATOM 4088 C C . CYS B 1 103 ? -20.531 0.012 13.375 1 75.56 103 CYS B C 1
ATOM 4090 O O . CYS B 1 103 ? -20.312 -0.925 14.148 1 75.56 103 CYS B O 1
ATOM 4092 N N . ILE B 1 104 ? -20.047 1.233 13.547 1 80.62 104 ILE B N 1
ATOM 4093 C CA . ILE B 1 104 ? -19.297 1.634 14.727 1 80.62 104 ILE B CA 1
ATOM 4094 C C . ILE B 1 104 ? -20.078 2.676 15.516 1 80.62 104 ILE B C 1
ATOM 4096 O O . ILE B 1 104 ? -20.609 3.627 14.945 1 80.62 104 ILE B O 1
ATOM 4100 N N . THR B 1 105 ? -20.25 2.383 16.734 1 79.06 105 THR B N 1
ATOM 4101 C CA . THR B 1 105 ? -21.016 3.312 17.547 1 79.06 105 THR B CA 1
ATOM 4102 C C . THR B 1 105 ? -20.172 3.859 18.688 1 79.06 105 THR B C 1
ATOM 4104 O O . THR B 1 105 ? -19.188 3.234 19.094 1 79.06 105 THR B O 1
ATOM 4107 N N . ALA B 1 106 ? -20.297 4.953 19.031 1 71.56 106 ALA B N 1
ATOM 4108 C CA . ALA B 1 106 ? -19.656 5.512 20.219 1 71.56 106 ALA B CA 1
ATOM 4109 C C . ALA B 1 106 ? -20.391 5.086 21.484 1 71.56 106 ALA B C 1
ATOM 4111 O O . ALA B 1 106 ? -21.609 4.855 21.469 1 71.56 106 ALA B O 1
ATOM 4112 N N . LYS B 1 107 ? -19.672 4.461 22.609 1 53.28 107 LYS B N 1
ATOM 4113 C CA . LYS B 1 107 ? -20.125 3.953 23.891 1 53.28 107 LYS B CA 1
ATOM 4114 C C . LYS B 1 107 ? -21.531 4.441 24.219 1 53.28 107 LYS B C 1
ATOM 4116 O O . LYS B 1 107 ? -22.422 3.639 24.516 1 53.28 107 LYS B O 1
ATOM 4121 N N . ASN B 1 108 ? -21.609 5.414 25.016 1 44.47 108 ASN B N 1
ATOM 4122 C CA . ASN B 1 108 ? -22.766 5.77 25.844 1 44.47 108 ASN B CA 1
ATOM 4123 C C . ASN B 1 108 ? -24.047 5.824 25.016 1 44.47 108 ASN B C 1
ATOM 4125 O O . ASN B 1 108 ? -25.078 6.262 25.516 1 44.47 108 ASN B O 1
ATOM 4129 N N . THR B 1 109 ? -23.812 5.848 23.781 1 41.91 109 THR B N 1
ATOM 4130 C CA . THR B 1 109 ? -25.125 6.219 23.266 1 41.91 109 THR B CA 1
ATOM 4131 C C . THR B 1 109 ? -26 4.988 23.109 1 41.91 109 THR B C 1
ATOM 4133 O O . THR B 1 109 ? -25.562 3.965 22.578 1 41.91 109 THR B O 1
ATOM 4136 N N . ALA B 1 110 ? -26.797 4.652 23.906 1 38.41 110 ALA B N 1
ATOM 4137 C CA . ALA B 1 110 ? -27.859 3.664 24.047 1 38.41 110 ALA B CA 1
ATOM 4138 C C . ALA B 1 110 ? -28.484 3.33 22.688 1 38.41 110 ALA B C 1
ATOM 4140 O O . ALA B 1 110 ? -29.25 4.117 22.141 1 38.41 110 ALA B O 1
ATOM 4141 N N . THR B 1 111 ? -27.844 3.209 21.672 1 41.38 111 THR B N 1
ATOM 4142 C CA . THR B 1 111 ? -28.609 3.279 20.438 1 41.38 111 THR B CA 1
ATOM 4143 C C . THR B 1 111 ? -29.531 2.07 20.297 1 41.38 111 THR B C 1
ATOM 4145 O O . THR B 1 111 ? -29.109 0.934 20.516 1 41.38 111 THR B O 1
ATOM 4148 N N . GLY B 1 112 ? -30.672 2.1 20.531 1 40.69 112 GLY B N 1
ATOM 4149 C CA . GLY B 1 112 ? -31.844 1.337 20.141 1 40.69 112 GLY B CA 1
ATOM 4150 C C . GLY B 1 112 ? -31.75 0.788 18.719 1 40.69 112 GLY B C 1
ATOM 4151 O O . GLY B 1 112 ? -32.656 0.08 18.266 1 40.69 112 GLY B O 1
ATOM 4152 N N . GLU B 1 113 ? -30.969 1.313 17.859 1 44.69 113 GLU B N 1
ATOM 4153 C CA . GLU B 1 113 ? -31.109 0.958 16.453 1 44.69 113 GLU B CA 1
ATOM 4154 C C . GLU B 1 113 ? -30.344 -0.328 16.125 1 44.69 113 GLU B C 1
ATOM 4156 O O . GLU B 1 113 ? -30.562 -0.934 15.07 1 44.69 113 GLU B O 1
ATOM 4161 N N . VAL B 1 114 ? -29.266 -0.681 16.75 1 45.31 114 VAL B N 1
ATOM 4162 C CA . VAL B 1 114 ? -28.703 -2.02 16.641 1 45.31 114 VAL B CA 1
ATOM 4163 C C . VAL B 1 114 ? -28.984 -2.809 17.906 1 45.31 114 VAL B C 1
ATOM 4165 O O . VAL B 1 114 ? -28.828 -2.295 19.016 1 45.31 114 VAL B O 1
ATOM 4168 N N . ASP B 1 115 ? -29.812 -3.768 17.812 1 43.16 115 ASP B N 1
ATOM 4169 C CA . ASP B 1 115 ? -30.156 -4.547 19 1 43.16 115 ASP B CA 1
ATOM 4170 C C . ASP B 1 115 ? -28.922 -5.207 19.594 1 43.16 115 ASP B C 1
ATOM 4172 O O . ASP B 1 115 ? -27.812 -5.039 19.078 1 43.16 115 ASP B O 1
ATOM 4176 N N . ASP B 1 116 ? -29.109 -5.629 20.797 1 41.91 116 ASP B N 1
ATOM 4177 C CA . ASP B 1 116 ? -28.109 -6.293 21.641 1 41.91 116 ASP B CA 1
ATOM 4178 C C . ASP B 1 116 ? -27.297 -7.301 20.828 1 41.91 116 ASP B C 1
ATOM 4180 O O . ASP B 1 116 ? -26.25 -7.77 21.281 1 41.91 116 ASP B O 1
ATOM 4184 N N . HIS B 1 117 ? -27.938 -7.672 19.781 1 41.19 117 HIS B N 1
ATOM 4185 C CA . HIS B 1 117 ? -27.328 -8.742 18.984 1 41.19 117 HIS B CA 1
ATOM 4186 C C . HIS B 1 117 ? -26.656 -8.188 17.734 1 41.19 117 HIS B C 1
ATOM 4188 O O . HIS B 1 117 ? -26.266 -8.945 16.859 1 41.19 117 HIS B O 1
ATOM 4194 N N . GLY B 1 118 ? -26.531 -6.828 17.672 1 43.5 118 GLY B N 1
ATOM 4195 C CA . GLY B 1 118 ? -25.828 -6.152 16.578 1 43.5 118 GLY B CA 1
ATOM 4196 C C . GLY B 1 118 ? -26.719 -5.895 15.375 1 43.5 118 GLY B C 1
ATOM 4197 O O . GLY B 1 118 ? -26.203 -5.641 14.281 1 43.5 118 GLY B O 1
ATOM 4198 N N . HIS B 1 119 ? -28.016 -6.227 15.562 1 45.09 119 HIS B N 1
ATOM 4199 C CA . HIS B 1 119 ? -29 -6.094 14.484 1 45.09 119 HIS B CA 1
ATOM 4200 C C . HIS B 1 119 ? -29.438 -4.645 14.312 1 45.09 119 HIS B C 1
ATOM 4202 O O . HIS B 1 119 ? -29.703 -3.955 15.297 1 45.09 119 HIS B O 1
ATOM 4208 N N . PHE B 1 120 ? -29.281 -4.117 13.18 1 47.16 120 PHE B N 1
ATOM 4209 C CA . PHE B 1 120 ? -29.797 -2.791 12.859 1 47.16 120 PHE B CA 1
ATOM 4210 C C . PHE B 1 120 ? -31.328 -2.795 12.867 1 47.16 120 PHE B C 1
ATOM 4212 O O . PHE B 1 120 ? -31.953 -3.783 12.477 1 47.16 120 PHE B O 1
ATOM 4219 N N . THR B 1 121 ? -32 -1.981 13.531 1 49.5 121 THR B N 1
ATOM 4220 C CA . THR B 1 121 ? -33.438 -1.762 13.375 1 49.5 121 THR B CA 1
ATOM 4221 C C . THR B 1 121 ? -33.781 -1.547 11.898 1 49.5 121 THR B C 1
ATOM 4223 O O . THR B 1 121 ? -32.906 -1.346 11.07 1 49.5 121 THR B O 1
ATOM 4226 N N . SER B 1 122 ? -35.062 -1.854 11.406 1 49.03 122 SER B N 1
ATOM 4227 C CA . SER B 1 122 ? -35.594 -1.74 10.055 1 49.03 122 SER B CA 1
ATOM 4228 C C . SER B 1 122 ? -35.062 -0.496 9.352 1 49.03 122 SER B C 1
ATOM 4230 O O . SER B 1 122 ? -34.719 -0.549 8.172 1 49.03 122 SER B O 1
ATOM 4232 N N . HIS B 1 123 ? -35.031 0.542 9.984 1 50.19 123 HIS B N 1
ATOM 4233 C CA . HIS B 1 123 ? -34.562 1.785 9.391 1 50.19 123 HIS B CA 1
ATOM 4234 C C . HIS B 1 123 ? -33.062 1.702 9.062 1 50.19 123 HIS B C 1
ATOM 4236 O O . HIS B 1 123 ? -32.625 2.143 7.996 1 50.19 123 HIS B O 1
ATOM 4242 N N . THR B 1 124 ? -32.438 1.021 9.836 1 53.78 124 THR B N 1
ATOM 4243 C CA . THR B 1 124 ? -31 0.885 9.641 1 53.78 124 THR B CA 1
ATOM 4244 C C . THR B 1 124 ? -30.703 -0.049 8.469 1 53.78 124 THR B C 1
ATOM 4246 O O . THR B 1 124 ? -29.75 0.159 7.734 1 53.78 124 THR B O 1
ATOM 4249 N N . ALA B 1 125 ? -31.703 -0.912 8.305 1 56.22 125 ALA B N 1
ATOM 4250 C CA . ALA B 1 125 ? -31.531 -1.832 7.188 1 56.22 125 ALA B CA 1
ATOM 4251 C C . ALA B 1 125 ? -31.562 -1.09 5.855 1 56.22 125 ALA B C 1
ATOM 4253 O O . ALA B 1 125 ? -30.781 -1.376 4.949 1 56.22 125 ALA B O 1
ATOM 4254 N N . GLU B 1 126 ? -32.531 -0.132 5.742 1 57.94 126 GLU B N 1
ATOM 4255 C CA . GLU B 1 126 ? -32.625 0.642 4.508 1 57.94 126 GLU B CA 1
ATOM 4256 C C . GLU B 1 126 ? -31.391 1.496 4.293 1 57.94 126 GLU B C 1
ATOM 4258 O O . GLU B 1 126 ? -30.891 1.601 3.172 1 57.94 126 GLU B O 1
ATOM 4263 N N . LEU B 1 127 ? -31 2.023 5.309 1 59 127 LEU B N 1
ATOM 4264 C CA . LEU B 1 127 ? -29.797 2.855 5.215 1 59 127 LEU B CA 1
ATOM 4265 C C . LEU B 1 127 ? -28.578 2.018 4.84 1 59 127 LEU B C 1
ATOM 4267 O O . LEU B 1 127 ? -27.75 2.449 4.043 1 59 127 LEU B O 1
ATOM 4271 N N . TRP B 1 128 ? -28.672 0.882 5.262 1 60.59 128 TRP B N 1
ATOM 4272 C CA . TRP B 1 128 ? -27.578 -0.039 4.961 1 60.59 128 TRP B CA 1
ATOM 4273 C C . TRP B 1 128 ? -27.578 -0.415 3.482 1 60.59 128 TRP B C 1
ATOM 4275 O O . TRP B 1 128 ? -26.516 -0.484 2.855 1 60.59 128 TRP B O 1
ATOM 4285 N N . ARG B 1 129 ? -28.797 -0.61 3.08 1 61.94 129 ARG B N 1
ATOM 4286 C CA . ARG B 1 129 ? -28.906 -0.958 1.666 1 61.94 129 ARG B CA 1
ATOM 4287 C C . ARG B 1 129 ? -28.359 0.164 0.784 1 61.94 129 ARG B C 1
ATOM 4289 O O . ARG B 1 129 ? -27.688 -0.093 -0.215 1 61.94 129 ARG B O 1
ATOM 4296 N N . GLN B 1 130 ? -28.625 1.325 1.196 1 62.5 130 GLN B N 1
ATOM 4297 C CA . GLN B 1 130 ? -28.141 2.48 0.449 1 62.5 130 GLN B CA 1
ATOM 4298 C C . GLN B 1 130 ? -26.625 2.582 0.522 1 62.5 130 GLN B C 1
ATOM 4300 O O . GLN B 1 130 ? -25.969 2.93 -0.464 1 62.5 130 GLN B O 1
ATOM 4305 N N . PHE B 1 131 ? -26.172 2.123 1.67 1 63.22 131 PHE B N 1
ATOM 4306 C CA . PHE B 1 131 ? -24.734 2.188 1.887 1 63.22 131 PHE B CA 1
ATOM 4307 C C . PHE B 1 131 ? -24.016 1.141 1.045 1 63.22 131 PHE B C 1
ATOM 4309 O O . PHE B 1 131 ? -22.938 1.411 0.491 1 63.22 131 PHE B O 1
ATOM 4316 N N . LEU B 1 132 ? -24.688 0.025 0.98 1 62.81 132 LEU B N 1
ATOM 4317 C CA . LEU B 1 132 ? -24.078 -1.081 0.255 1 62.81 132 LEU B CA 1
ATOM 4318 C C . LEU B 1 132 ? -23.844 -0.715 -1.208 1 62.81 132 LEU B C 1
ATOM 4320 O O . LEU B 1 132 ? -22.953 -1.268 -1.862 1 62.81 132 LEU B O 1
ATOM 4324 N N . SER B 1 133 ? -24.672 0.281 -1.607 1 61.66 133 SER B N 1
ATOM 4325 C CA . SER B 1 133 ? -24.547 0.691 -3.004 1 61.66 133 SER B CA 1
ATOM 4326 C C . SER B 1 133 ? -23.391 1.654 -3.207 1 61.66 133 SER B C 1
ATOM 4328 O O . SER B 1 133 ? -23.031 1.973 -4.34 1 61.66 133 SER B O 1
ATOM 4330 N N . LEU B 1 134 ? -22.922 2.033 -2.041 1 62.88 134 LEU B N 1
ATOM 4331 C CA . LEU B 1 134 ? -21.812 2.984 -2.15 1 62.88 134 LEU B CA 1
ATOM 4332 C C . LEU B 1 134 ? -20.531 2.287 -2.607 1 62.88 134 LEU B C 1
ATOM 4334 O O . LEU B 1 134 ? -20.391 1.076 -2.436 1 62.88 134 LEU B O 1
ATOM 4338 N N . SER B 1 135 ? -19.641 3.127 -3.289 1 62.31 135 SER B N 1
ATOM 4339 C CA . SER B 1 135 ? -18.406 2.623 -3.895 1 62.31 135 SER B CA 1
ATOM 4340 C C . SER B 1 135 ? -17.5 1.987 -2.85 1 62.31 135 SER B C 1
ATOM 4342 O O . SER B 1 135 ? -17.688 2.186 -1.648 1 62.31 135 SER B O 1
ATOM 4344 N N . GLY B 1 136 ? -16.672 1.197 -3.137 1 61.94 136 GLY B N 1
ATOM 4345 C CA . GLY B 1 136 ? -15.766 0.446 -2.287 1 61.94 136 GLY B CA 1
ATOM 4346 C C . GLY B 1 136 ? -14.672 1.304 -1.68 1 61.94 136 GLY B C 1
ATOM 4347 O O . GLY B 1 136 ? -14.5 2.465 -2.059 1 61.94 136 GLY B O 1
ATOM 4348 N N . PRO B 1 137 ? -14.125 0.873 -0.643 1 58.97 137 PRO B N 1
ATOM 4349 C CA . PRO B 1 137 ? -13.086 1.571 0.118 1 58.97 137 PRO B CA 1
ATOM 4350 C C . PRO B 1 137 ? -11.945 2.074 -0.766 1 58.97 137 PRO B C 1
ATOM 4352 O O . PRO B 1 137 ? -11.305 3.078 -0.443 1 58.97 137 PRO B O 1
ATOM 4355 N N . ILE B 1 138 ? -11.742 1.441 -1.855 1 67.06 138 ILE B N 1
ATOM 4356 C CA . ILE B 1 138 ? -10.617 1.827 -2.703 1 67.06 138 ILE B CA 1
ATOM 4357 C C . ILE B 1 138 ? -10.875 3.207 -3.305 1 67.06 138 ILE B C 1
ATOM 4359 O O . ILE B 1 138 ? -9.938 3.971 -3.549 1 67.06 138 ILE B O 1
ATOM 4363 N N . ALA B 1 139 ? -12.141 3.492 -3.42 1 64.5 139 ALA B N 1
ATOM 4364 C CA . ALA B 1 139 ? -12.5 4.805 -3.951 1 64.5 139 ALA B CA 1
ATOM 4365 C C . ALA B 1 139 ? -11.984 5.922 -3.045 1 64.5 139 ALA B C 1
ATOM 4367 O O . ALA B 1 139 ? -11.766 7.047 -3.498 1 64.5 139 ALA B O 1
ATOM 4368 N N . MET B 1 140 ? -11.773 5.527 -1.846 1 58.72 140 MET B N 1
ATOM 4369 C CA . MET B 1 140 ? -11.352 6.512 -0.855 1 58.72 140 MET B CA 1
ATOM 4370 C C . MET B 1 140 ? -9.953 7.031 -1.17 1 58.72 140 MET B C 1
ATOM 4372 O O . MET B 1 140 ? -9.633 8.18 -0.865 1 58.72 140 MET B O 1
ATOM 4376 N N . ILE B 1 141 ? -9.195 6.164 -1.788 1 67.81 141 ILE B N 1
ATOM 4377 C CA . ILE B 1 141 ? -7.816 6.582 -2.021 1 67.81 141 ILE B CA 1
ATOM 4378 C C . ILE B 1 141 ? -7.781 7.688 -3.074 1 67.81 141 ILE B C 1
ATOM 4380 O O . ILE B 1 141 ? -6.883 8.531 -3.072 1 67.81 141 ILE B O 1
ATOM 4384 N N . ASP B 1 142 ? -8.922 7.742 -3.768 1 63.88 142 ASP B N 1
ATOM 4385 C CA . ASP B 1 142 ? -8.953 8.727 -4.848 1 63.88 142 ASP B CA 1
ATOM 4386 C C . ASP B 1 142 ? -9.766 9.953 -4.449 1 63.88 142 ASP B C 1
ATOM 4388 O O . ASP B 1 142 ? -9.805 10.945 -5.18 1 63.88 142 ASP B O 1
ATOM 4392 N N . ASN B 1 143 ? -10.336 9.812 -3.27 1 62.59 143 ASN B N 1
ATOM 4393 C CA . ASN B 1 143 ? -11.18 10.93 -2.877 1 62.59 143 ASN B CA 1
ATOM 4394 C C . ASN B 1 143 ? -10.383 12 -2.137 1 62.59 143 ASN B C 1
ATOM 4396 O O . ASN B 1 143 ? -10.32 11.992 -0.906 1 62.59 143 ASN B O 1
ATOM 4400 N N . ASP B 1 144 ? -9.883 12.945 -2.861 1 65.44 144 ASP B N 1
ATOM 4401 C CA . ASP B 1 144 ? -9.055 13.984 -2.264 1 65.44 144 ASP B CA 1
ATOM 4402 C C . ASP B 1 144 ? -9.891 14.922 -1.394 1 65.44 144 ASP B C 1
ATOM 4404 O O . ASP B 1 144 ? -9.367 15.555 -0.472 1 65.44 144 ASP B O 1
ATOM 4408 N N . ASN B 1 145 ? -11.211 14.984 -1.695 1 71.81 145 ASN B N 1
ATOM 4409 C CA . ASN B 1 145 ? -12.078 15.906 -0.976 1 71.81 145 ASN B CA 1
ATOM 4410 C C . ASN B 1 145 ? -13.414 15.258 -0.623 1 71.81 145 ASN B C 1
ATOM 4412 O O . ASN B 1 145 ? -14.422 15.484 -1.3 1 71.81 145 ASN B O 1
ATOM 4416 N N . PRO B 1 146 ? -13.258 14.477 0.539 1 73.69 146 PRO B N 1
ATOM 4417 C CA . PRO B 1 146 ? -14.539 13.859 0.891 1 73.69 146 PRO B CA 1
ATOM 4418 C C . PRO B 1 146 ? -15.664 14.883 1.036 1 73.69 146 PRO B C 1
ATOM 4420 O O . PRO B 1 146 ? -15.445 15.984 1.538 1 73.69 146 PRO B O 1
ATOM 4423 N N . THR B 1 147 ? -16.734 14.609 0.404 1 74.12 147 THR B N 1
ATOM 4424 C CA . THR B 1 147 ? -17.906 15.461 0.448 1 74.12 147 THR B CA 1
ATOM 4425 C C . THR B 1 147 ? -18.875 14.992 1.525 1 74.12 147 THR B C 1
ATOM 4427 O O . THR B 1 147 ? -19.031 13.789 1.749 1 74.12 147 THR B O 1
ATOM 4430 N N . VAL B 1 148 ? -19.281 15.984 2.295 1 83 148 VAL B N 1
ATOM 4431 C CA . VAL B 1 148 ? -20.281 15.695 3.318 1 83 148 VAL B CA 1
ATOM 4432 C C . VAL B 1 148 ? -21.641 16.219 2.871 1 83 148 VAL B C 1
ATOM 4434 O O . VAL B 1 148 ? -21.781 17.375 2.473 1 83 148 VAL B O 1
ATOM 4437 N N . HIS B 1 149 ? -22.578 15.297 2.748 1 82.5 149 HIS B N 1
ATOM 4438 C CA . HIS B 1 149 ? -23.938 15.664 2.367 1 82.5 149 HIS B CA 1
ATOM 4439 C C . HIS B 1 149 ? -24.953 15.109 3.357 1 82.5 149 HIS B C 1
ATOM 4441 O O . HIS B 1 149 ? -24.938 13.922 3.672 1 82.5 149 HIS B O 1
ATOM 4447 N N . LYS B 1 150 ? -25.719 16.141 3.918 1 81.56 150 LYS B N 1
ATOM 4448 C CA . LYS B 1 150 ? -26.844 15.641 4.703 1 81.56 150 LYS B CA 1
ATOM 4449 C C . LYS B 1 150 ? -27.891 14.984 3.811 1 81.56 150 LYS B C 1
ATOM 4451 O O . LYS B 1 150 ? -28.359 15.586 2.844 1 81.56 150 LYS B O 1
ATOM 4456 N N . TYR B 1 151 ? -28.141 13.844 4.066 1 72.25 151 TYR B N 1
ATOM 4457 C CA . TYR B 1 151 ? -29 13.148 3.113 1 72.25 151 TYR B CA 1
ATOM 4458 C C . TYR B 1 151 ? -30.391 12.898 3.709 1 72.25 151 TYR B C 1
ATOM 4460 O O . TYR B 1 151 ? -31.359 12.75 2.979 1 72.25 151 TYR B O 1
ATOM 4468 N N . ASN B 1 152 ? -30.516 12.82 5.047 1 70.38 152 ASN B N 1
ATOM 4469 C CA . ASN B 1 152 ? -31.828 12.562 5.641 1 70.38 152 ASN B CA 1
ATOM 4470 C C . ASN B 1 152 ? -31.922 13.172 7.039 1 70.38 152 ASN B C 1
ATOM 4472 O O . ASN B 1 152 ? -30.938 13.273 7.754 1 70.38 152 ASN B O 1
ATOM 4476 N N . GLU B 1 153 ? -33.062 13.805 7.324 1 77.25 153 GLU B N 1
ATOM 4477 C CA . GLU B 1 153 ? -33.438 14.266 8.656 1 77.25 153 GLU B CA 1
ATOM 4478 C C . GLU B 1 153 ? -34.844 13.82 9.023 1 77.25 153 GLU B C 1
ATOM 4480 O O . GLU B 1 153 ? -35.812 14.062 8.266 1 77.25 153 GLU B O 1
ATOM 4485 N N . THR B 1 154 ? -34.875 13 10.031 1 74.19 154 THR B N 1
ATOM 4486 C CA . THR B 1 154 ? -36.188 12.5 10.422 1 74.19 154 THR B CA 1
ATOM 4487 C C . THR B 1 154 ? -36.469 12.773 11.906 1 74.19 154 THR B C 1
ATOM 4489 O O . THR B 1 154 ? -35.594 12.547 12.742 1 74.19 154 THR B O 1
ATOM 4492 N N . PRO B 1 155 ? -37.688 13.266 12.211 1 74.62 155 PRO B N 1
ATOM 4493 C CA . PRO B 1 155 ? -38.031 13.375 13.625 1 74.62 155 PRO B CA 1
ATOM 4494 C C . PRO B 1 155 ? -38.156 12.016 14.305 1 74.62 155 PRO B C 1
ATOM 4496 O O . PRO B 1 155 ? -38.625 11.055 13.688 1 74.62 155 PRO B O 1
ATOM 4499 N N . VAL B 1 156 ? -37.562 11.859 15.398 1 69 156 VAL B N 1
ATOM 4500 C CA . VAL B 1 156 ? -37.656 10.664 16.219 1 69 156 VAL B CA 1
ATOM 4501 C C . VAL B 1 156 ? -38.219 11.023 17.594 1 69 156 VAL B C 1
ATOM 4503 O O . VAL B 1 156 ? -37.469 11.469 18.469 1 69 156 VAL B O 1
ATOM 4506 N N . GLY B 1 157 ? -39.438 10.68 17.828 1 71.31 157 GLY B N 1
ATOM 4507 C CA . GLY B 1 157 ? -40.031 11.156 19.047 1 71.31 157 GLY B CA 1
ATOM 4508 C C . GLY B 1 157 ? -39.969 12.664 19.219 1 71.31 157 GLY B C 1
ATOM 4509 O O . GLY B 1 157 ? -40.438 13.406 18.344 1 71.31 157 GLY B O 1
ATOM 4510 N N . SER B 1 158 ? -39.438 13.008 20.391 1 73.44 158 SER B N 1
ATOM 4511 C CA . SER B 1 158 ? -39.25 14.43 20.656 1 73.44 158 SER B CA 1
ATOM 4512 C C . SER B 1 158 ? -37.906 14.922 20.078 1 73.44 158 SER B C 1
ATOM 4514 O O . SER B 1 158 ? -37.625 16.125 20.141 1 73.44 158 SER B O 1
ATOM 4516 N N . GLY B 1 159 ? -37.219 13.891 19.547 1 80.19 159 GLY B N 1
ATOM 4517 C CA . GLY B 1 159 ? -35.906 14.227 19.031 1 80.19 159 GLY B CA 1
ATOM 4518 C C . GLY B 1 159 ? -35.812 14.117 17.516 1 80.19 159 GLY B C 1
ATOM 4519 O O . GLY B 1 159 ? -36.812 14.328 16.812 1 80.19 159 GLY B O 1
ATOM 4520 N N . SER B 1 160 ? -34.625 14.156 16.984 1 80.62 160 SER B N 1
ATOM 4521 C CA . SER B 1 160 ? -34.375 14.102 15.547 1 80.62 160 SER B CA 1
ATOM 4522 C C . SER B 1 160 ? -33.188 13.203 15.227 1 80.62 160 SER B C 1
ATOM 4524 O O . SER B 1 160 ? -32.312 13.008 16.062 1 80.62 160 SER B O 1
ATOM 4526 N N . SER B 1 161 ? -33.281 12.562 14.07 1 80.88 161 SER B N 1
ATOM 4527 C CA . SER B 1 161 ? -32.188 11.797 13.508 1 80.88 161 SER B CA 1
ATOM 4528 C C . SER B 1 161 ? -31.641 12.461 12.242 1 80.88 161 SER B C 1
ATOM 4530 O O . SER B 1 161 ? -32.406 12.93 11.398 1 80.88 161 SER B O 1
ATOM 4532 N N . HIS B 1 162 ? -30.328 12.578 12.188 1 83.81 162 HIS B N 1
ATOM 4533 C CA . HIS B 1 162 ? -29.641 13.219 11.07 1 83.81 162 HIS B CA 1
ATOM 4534 C C . HIS B 1 162 ? -28.641 12.273 10.43 1 83.81 162 HIS B C 1
ATOM 4536 O O . HIS B 1 162 ? -27.766 11.719 11.109 1 83.81 162 HIS B O 1
ATOM 4542 N N . TRP B 1 163 ? -28.781 12.148 9.102 1 82.69 163 TRP B N 1
ATOM 4543 C CA . TRP B 1 163 ? -27.891 11.266 8.359 1 82.69 163 TRP B CA 1
ATOM 4544 C C . TRP B 1 163 ? -27 12.07 7.422 1 82.69 163 TRP B C 1
ATOM 4546 O O . TRP B 1 163 ? -27.469 12.914 6.66 1 82.69 163 TRP B O 1
ATOM 4556 N N . TYR B 1 164 ? -25.734 11.781 7.57 1 86.38 164 TYR B N 1
ATOM 4557 C CA . TYR B 1 164 ? -24.75 12.43 6.711 1 86.38 164 TYR B CA 1
ATOM 4558 C C . TYR B 1 164 ? -23.969 11.398 5.898 1 86.38 164 TYR B C 1
ATOM 4560 O O . TYR B 1 164 ? -23.453 10.43 6.449 1 86.38 164 TYR B O 1
ATOM 4568 N N . ARG B 1 165 ? -23.891 11.578 4.625 1 82.69 165 ARG B N 1
ATOM 4569 C CA . ARG B 1 165 ? -22.953 10.836 3.801 1 82.69 165 ARG B CA 1
ATOM 4570 C C . ARG B 1 165 ? -21.531 11.383 3.969 1 82.69 165 ARG B C 1
ATOM 4572 O O . ARG B 1 165 ? -21.312 12.594 3.852 1 82.69 165 ARG B O 1
ATOM 4579 N N . VAL B 1 166 ? -20.766 10.461 4.52 1 82.12 166 VAL B N 1
ATOM 4580 C CA . VAL B 1 166 ? -19.359 10.789 4.719 1 82.12 166 VAL B CA 1
ATOM 4581 C C . VAL B 1 166 ? -18.516 10.125 3.633 1 82.12 166 VAL B C 1
ATOM 4583 O O . VAL B 1 166 ? -18.141 8.953 3.756 1 82.12 166 VAL B O 1
ATOM 4586 N N . SER B 1 167 ? -18.312 10.727 2.496 1 72.19 167 SER B N 1
ATOM 4587 C CA . SER B 1 167 ? -17.578 10.18 1.358 1 72.19 167 SER B CA 1
ATOM 4588 C C . SER B 1 167 ? -18.406 9.133 0.622 1 72.19 167 SER B C 1
ATOM 4590 O O . SER B 1 167 ? -19.609 8.992 0.861 1 72.19 167 SER B O 1
ATOM 4592 N N . ASP B 1 168 ? -17.797 8.344 -0.31 1 68.12 168 ASP B N 1
ATOM 4593 C CA . ASP B 1 168 ? -18.484 7.383 -1.154 1 68.12 168 ASP B CA 1
ATOM 4594 C C . ASP B 1 168 ? -18.562 6.012 -0.48 1 68.12 168 ASP B C 1
ATOM 4596 O O . ASP B 1 168 ? -19.141 5.074 -1.031 1 68.12 168 ASP B O 1
ATOM 4600 N N . TYR B 1 169 ? -18.141 5.992 0.849 1 71.38 169 TYR B N 1
ATOM 4601 C CA . TYR B 1 169 ? -18.125 4.641 1.398 1 71.38 169 TYR B CA 1
ATOM 4602 C C . TYR B 1 169 ? -18.562 4.641 2.857 1 71.38 169 TYR B C 1
ATOM 4604 O O . TYR B 1 169 ? -18.438 3.631 3.551 1 71.38 169 TYR B O 1
ATOM 4612 N N . ALA B 1 170 ? -19 5.77 3.373 1 81.12 170 ALA B N 1
ATOM 4613 C CA . ALA B 1 170 ? -19.375 5.816 4.785 1 81.12 170 ALA B CA 1
ATOM 4614 C C . ALA B 1 170 ? -20.516 6.793 5.02 1 81.12 170 ALA B C 1
ATOM 4616 O O . ALA B 1 170 ? -20.719 7.73 4.242 1 81.12 170 ALA B O 1
ATOM 4617 N N . ALA B 1 171 ? -21.219 6.527 6.051 1 83.25 171 ALA B N 1
ATOM 4618 C CA . ALA B 1 171 ? -22.297 7.398 6.488 1 83.25 171 ALA B CA 1
ATOM 4619 C C . ALA B 1 171 ? -22.328 7.516 8.008 1 83.25 171 ALA B C 1
ATOM 4621 O O . ALA B 1 171 ? -22.031 6.551 8.719 1 83.25 171 ALA B O 1
ATOM 4622 N N . MET B 1 172 ? -22.656 8.695 8.414 1 86.06 172 MET B N 1
ATOM 4623 C CA . MET B 1 172 ? -22.766 8.938 9.852 1 86.06 172 MET B CA 1
ATOM 4624 C C . MET B 1 172 ? -24.219 9.25 10.234 1 86.06 172 MET B C 1
ATOM 4626 O O . MET B 1 172 ? -24.906 9.977 9.523 1 86.06 172 MET B O 1
ATOM 4630 N N . ILE B 1 173 ? -24.594 8.758 11.391 1 82.06 173 ILE B N 1
ATOM 4631 C CA . ILE B 1 173 ? -25.922 9.047 11.945 1 82.06 173 ILE B CA 1
ATOM 4632 C C . ILE B 1 173 ? -25.781 9.719 13.305 1 82.06 173 ILE B C 1
ATOM 4634 O O . ILE B 1 173 ? -24.984 9.289 14.141 1 82.06 173 ILE B O 1
ATOM 4638 N N . ILE B 1 174 ? -26.547 10.789 13.438 1 83.62 174 ILE B N 1
ATOM 4639 C CA . ILE B 1 174 ? -26.609 11.508 14.711 1 83.62 174 ILE B CA 1
ATOM 4640 C C . ILE B 1 174 ? -28.062 11.594 15.188 1 83.62 174 ILE B C 1
ATOM 4642 O O . ILE B 1 174 ? -28.922 12.078 14.461 1 83.62 174 ILE B O 1
ATOM 4646 N N . VAL B 1 175 ? -28.281 11.117 16.359 1 79 175 VAL B N 1
ATOM 4647 C CA . VAL B 1 175 ? -29.609 11.195 16.953 1 79 175 VAL B CA 1
ATOM 4648 C C . VAL B 1 175 ? -29.578 12.094 18.188 1 79 175 VAL B C 1
ATOM 4650 O O . VAL B 1 175 ? -28.75 11.898 19.078 1 79 175 VAL B O 1
ATOM 4653 N N . VAL B 1 176 ? -30.5 13.023 18.156 1 79.56 176 VAL B N 1
ATOM 4654 C CA . VAL B 1 176 ? -30.609 13.953 19.281 1 79.56 176 VAL B CA 1
ATOM 4655 C C . VAL B 1 176 ? -32 13.875 19.891 1 79.56 176 VAL B C 1
ATOM 4657 O O . VAL B 1 176 ? -33 13.82 19.172 1 79.56 176 VAL B O 1
ATOM 4660 N N . SER B 1 177 ? -32.188 13.672 21.156 1 75.44 177 SER B N 1
ATOM 4661 C CA . SER B 1 177 ? -33.438 13.359 21.844 1 75.44 177 SER B CA 1
ATOM 4662 C C . SER B 1 177 ? -34.312 14.594 21.953 1 75.44 177 SER B C 1
ATOM 4664 O O . SER B 1 177 ? -35.562 14.484 22 1 75.44 177 SER B O 1
ATOM 4666 N N . SER B 1 178 ? -33.906 15.703 22.016 1 73.88 178 SER B N 1
ATOM 4667 C CA . SER B 1 178 ? -34.75 16.797 22.453 1 73.88 178 SER B CA 1
ATOM 4668 C C . SER B 1 178 ? -34.719 17.969 21.469 1 73.88 178 SER B C 1
ATOM 4670 O O . SER B 1 178 ? -35.062 19.094 21.828 1 73.88 178 SER B O 1
ATOM 4672 N N . ILE B 1 179 ? -34.25 17.703 20.406 1 71.94 179 ILE B N 1
ATOM 4673 C CA . ILE B 1 179 ? -34.188 18.734 19.391 1 71.94 179 ILE B CA 1
ATOM 4674 C C . ILE B 1 179 ? -34.781 18.234 18.078 1 71.94 179 ILE B C 1
ATOM 4676 O O . ILE B 1 179 ? -34.281 17.297 17.469 1 71.94 179 ILE B O 1
ATOM 4680 N N . PRO B 1 180 ? -35.938 18.812 17.781 1 72.81 180 PRO B N 1
ATOM 4681 C CA . PRO B 1 180 ? -36.594 18.312 16.594 1 72.81 180 PRO B CA 1
ATOM 4682 C C . PRO B 1 180 ? -35.812 18.609 15.305 1 72.81 180 PRO B C 1
ATOM 4684 O O . PRO B 1 180 ? -36 17.922 14.297 1 72.81 180 PRO B O 1
ATOM 4687 N N . ALA B 1 181 ? -35.031 19.797 15.391 1 77.88 181 ALA B N 1
ATOM 4688 C CA . ALA B 1 181 ? -34.188 20.156 14.258 1 77.88 181 ALA B CA 1
ATOM 4689 C C . ALA B 1 181 ? -33 21.016 14.703 1 77.88 181 ALA B C 1
ATOM 4691 O O . ALA B 1 181 ? -33.062 21.688 15.734 1 77.88 181 ALA B O 1
ATOM 4692 N N . PHE B 1 182 ? -31.984 20.922 13.898 1 83.56 182 PHE B N 1
ATOM 4693 C CA . PHE B 1 182 ? -30.828 21.766 14.18 1 83.56 182 PHE B CA 1
ATOM 4694 C C . PHE B 1 182 ? -31.094 23.203 13.766 1 83.56 182 PHE B C 1
ATOM 4696 O O . PHE B 1 182 ? -31.719 23.453 12.742 1 83.56 182 PHE B O 1
ATOM 4703 N N . SER B 1 183 ? -30.625 24.094 14.602 1 82.69 183 SER B N 1
ATOM 4704 C CA . SER B 1 183 ? -30.531 25.469 14.133 1 82.69 183 SER B CA 1
ATOM 4705 C C . SER B 1 183 ? -29.531 25.609 13 1 82.69 183 SER B C 1
ATOM 4707 O O . SER B 1 183 ? -28.734 24.688 12.75 1 82.69 183 SER B O 1
ATOM 4709 N N . HIS B 1 184 ? -29.562 26.766 12.273 1 84.31 184 HIS B N 1
ATOM 4710 C CA . HIS B 1 184 ? -28.609 27 11.195 1 84.31 184 HIS B CA 1
ATOM 4711 C C . HIS B 1 184 ? -27.172 26.969 11.711 1 84.31 184 HIS B C 1
ATOM 4713 O O . HIS B 1 184 ? -26.297 26.375 11.078 1 84.31 184 HIS B O 1
ATOM 4719 N N . GLN B 1 185 ? -27.016 27.578 12.867 1 82.94 185 GLN B N 1
ATOM 4720 C CA . GLN B 1 185 ? -25.688 27.609 13.469 1 82.94 185 GLN B CA 1
ATOM 4721 C C . GLN B 1 185 ? -25.234 26.203 13.875 1 82.94 185 GLN B C 1
ATOM 4723 O O . GLN B 1 185 ? -24.078 25.828 13.68 1 82.94 185 GLN B O 1
ATOM 4728 N N . GLN B 1 186 ? -26.188 25.469 14.477 1 82.69 186 GLN B N 1
ATOM 4729 C CA . GLN B 1 186 ? -25.891 24.094 14.867 1 82.69 186 GLN B CA 1
ATOM 4730 C C . GLN B 1 186 ? -25.578 23.234 13.648 1 82.69 186 GLN B C 1
ATOM 4732 O O . GLN B 1 186 ? -24.625 22.438 13.672 1 82.69 186 GLN B O 1
ATOM 4737 N N . GLU B 1 187 ? -26.25 23.453 12.609 1 85 187 GLU B N 1
ATOM 4738 C CA . GLU B 1 187 ? -26.047 22.719 11.367 1 85 187 GLU B CA 1
ATOM 4739 C C . GLU B 1 187 ? -24.656 23 10.781 1 85 187 GLU B C 1
ATOM 4741 O O . GLU B 1 187 ? -23.969 22.062 10.344 1 85 187 GLU B O 1
ATOM 4746 N N . LYS B 1 188 ? -24.344 24.188 10.742 1 85.56 188 LYS B N 1
ATOM 4747 C CA . LYS B 1 188 ? -23.047 24.562 10.203 1 85.56 188 LYS B CA 1
ATOM 4748 C C . LYS B 1 188 ? -21.906 23.953 11.039 1 85.56 188 LYS B C 1
ATOM 4750 O O . LYS B 1 188 ? -20.953 23.422 10.484 1 85.56 188 LYS B O 1
ATOM 4755 N N . SER B 1 189 ? -22.031 24.078 12.352 1 86.12 189 SER B N 1
ATOM 4756 C CA . SER B 1 189 ? -21.016 23.531 13.242 1 86.12 189 SER B CA 1
ATOM 4757 C C . SER B 1 189 ? -20.875 22.016 13.07 1 86.12 189 SER B C 1
ATOM 4759 O O . SER B 1 189 ? -19.766 21.5 12.984 1 86.12 189 SER B O 1
ATOM 4761 N N . VAL B 1 190 ? -21.984 21.328 13 1 87.44 190 VAL B N 1
ATOM 4762 C CA . VAL B 1 190 ? -21.984 19.875 12.836 1 87.44 190 VAL B CA 1
ATOM 4763 C C . VAL B 1 190 ? -21.375 19.516 11.484 1 87.44 190 VAL B C 1
ATOM 4765 O O . VAL B 1 190 ? -20.562 18.594 11.398 1 87.44 190 VAL B O 1
ATOM 4768 N N . HIS B 1 191 ? -21.703 20.25 10.531 1 87.94 191 HIS B N 1
ATOM 4769 C CA . HIS B 1 191 ? -21.172 20 9.195 1 87.94 191 HIS B CA 1
ATOM 4770 C C . HIS B 1 191 ? -19.656 20.141 9.172 1 87.94 191 HIS B C 1
ATOM 4772 O O . HIS B 1 191 ? -18.969 19.312 8.578 1 87.94 191 HIS B O 1
ATOM 4778 N N . ASP B 1 192 ? -19.188 21.156 9.805 1 86.19 192 ASP B N 1
ATOM 4779 C CA . ASP B 1 192 ? -17.75 21.391 9.844 1 86.19 192 ASP B CA 1
ATOM 4780 C C . ASP B 1 192 ? -17.031 20.25 10.578 1 86.19 192 ASP B C 1
ATOM 4782 O O . ASP B 1 192 ? -15.961 19.828 10.156 1 86.19 192 ASP B O 1
ATOM 4786 N N . VAL B 1 193 ? -17.641 19.828 11.617 1 89.5 193 VAL B N 1
ATOM 4787 C CA . VAL B 1 193 ? -17.062 18.719 12.383 1 89.5 193 VAL B CA 1
ATOM 4788 C C . VAL B 1 193 ? -17.047 17.453 11.531 1 89.5 193 VAL B C 1
ATOM 4790 O O . VAL B 1 193 ? -16.031 16.75 11.469 1 89.5 193 VAL B O 1
ATOM 4793 N N . ILE B 1 194 ? -18.109 17.203 10.812 1 90.31 194 ILE B N 1
ATOM 4794 C CA . ILE B 1 194 ? -18.219 15.992 10.008 1 90.31 194 ILE B CA 1
ATOM 4795 C C . ILE B 1 194 ? -17.25 16.062 8.828 1 90.31 194 ILE B C 1
ATOM 4797 O O . ILE B 1 194 ? -16.672 15.055 8.422 1 90.31 194 ILE B O 1
ATOM 4801 N N . LYS B 1 195 ? -17.109 17.219 8.344 1 87.75 195 LYS B N 1
ATOM 4802 C CA . LYS B 1 195 ? -16.141 17.406 7.262 1 87.75 195 LYS B CA 1
ATOM 4803 C C . LYS B 1 195 ? -14.734 17.016 7.707 1 87.75 195 LYS B C 1
ATOM 4805 O O . LYS B 1 195 ? -14.031 16.297 7 1 87.75 195 LYS B O 1
ATOM 4810 N N . GLU B 1 196 ? -14.367 17.516 8.875 1 89.12 196 GLU B N 1
ATOM 4811 C CA . GLU B 1 196 ? -13.055 17.172 9.406 1 89.12 196 GLU B CA 1
ATOM 4812 C C . GLU B 1 196 ? -12.969 15.68 9.742 1 89.12 196 GLU B C 1
ATOM 4814 O O . GLU B 1 196 ? -11.93 15.055 9.555 1 89.12 196 GLU B O 1
ATOM 4819 N N . PHE B 1 197 ? -14.078 15.18 10.203 1 91.06 197 PHE B N 1
ATOM 4820 C CA . PHE B 1 197 ? -14.18 13.75 10.461 1 91.06 197 PHE B CA 1
ATOM 4821 C C . PHE B 1 197 ? -13.953 12.953 9.18 1 91.06 197 PHE B C 1
ATOM 4823 O O . PHE B 1 197 ? -13.195 11.977 9.172 1 91.06 197 PHE B O 1
ATOM 4830 N N . ALA B 1 198 ? -14.578 13.359 8.172 1 88.06 198 ALA B N 1
ATOM 4831 C CA . ALA B 1 198 ? -14.453 12.688 6.879 1 88.06 198 ALA B CA 1
ATOM 4832 C C . ALA B 1 198 ? -13.008 12.695 6.387 1 88.06 198 ALA B C 1
ATOM 4834 O O . ALA B 1 198 ? -12.516 11.695 5.875 1 88.06 198 ALA B O 1
ATOM 4835 N N . HIS B 1 199 ? -12.383 13.789 6.59 1 86.94 199 HIS B N 1
ATOM 4836 C CA . HIS B 1 199 ? -10.984 13.898 6.195 1 86.94 199 HIS B CA 1
ATOM 4837 C C . HIS B 1 199 ? -10.109 12.922 6.973 1 86.94 199 HIS B C 1
ATOM 4839 O O . HIS B 1 199 ? -9.25 12.258 6.395 1 86.94 199 HIS B O 1
ATOM 4845 N N . ARG B 1 200 ? -10.32 12.898 8.242 1 88.94 200 ARG B N 1
ATOM 4846 C CA . ARG B 1 200 ? -9.5 12.016 9.07 1 88.94 200 ARG B CA 1
ATOM 4847 C C . ARG B 1 200 ? -9.812 10.547 8.781 1 88.94 200 ARG B C 1
ATOM 4849 O O . ARG B 1 200 ? -8.914 9.711 8.773 1 88.94 200 ARG B O 1
ATOM 4856 N N . LEU B 1 201 ? -11.047 10.266 8.641 1 88.44 201 LEU B N 1
ATOM 4857 C CA . LEU B 1 201 ? -11.438 8.906 8.297 1 88.44 201 LEU B CA 1
ATOM 4858 C C . LEU B 1 201 ? -10.758 8.445 7.012 1 88.44 201 LEU B C 1
ATOM 4860 O O . LEU B 1 201 ? -10.25 7.324 6.934 1 88.44 201 LEU B O 1
ATOM 4864 N N . ARG B 1 202 ? -10.727 9.305 6.039 1 86.12 202 ARG B N 1
ATOM 4865 C CA . ARG B 1 202 ? -10.031 9.008 4.789 1 86.12 202 ARG B CA 1
ATOM 4866 C C . ARG B 1 202 ? -8.547 8.758 5.031 1 86.12 202 ARG B C 1
ATOM 4868 O O . ARG B 1 202 ? -7.969 7.828 4.465 1 86.12 202 ARG B O 1
ATOM 4875 N N . GLN B 1 203 ? -8.016 9.57 5.852 1 86.31 203 GLN B N 1
ATOM 4876 C CA . GLN B 1 203 ? -6.594 9.406 6.156 1 86.31 203 GLN B CA 1
ATOM 4877 C C . GLN B 1 203 ? -6.316 8.047 6.781 1 86.31 203 GLN B C 1
ATOM 4879 O O . GLN B 1 203 ? -5.312 7.402 6.465 1 86.31 203 GLN B O 1
ATOM 4884 N N . LEU B 1 204 ? -7.164 7.629 7.645 1 86.44 204 LEU B N 1
ATOM 4885 C CA . LEU B 1 204 ? -6.996 6.324 8.273 1 86.44 204 LEU B CA 1
ATOM 4886 C C . LEU B 1 204 ? -7.074 5.207 7.242 1 86.44 204 LEU B C 1
ATOM 4888 O O . LEU B 1 204 ? -6.324 4.23 7.316 1 86.44 204 LEU B O 1
ATOM 4892 N N . GLU B 1 205 ? -7.961 5.348 6.328 1 86 205 GLU B N 1
ATOM 4893 C CA . GLU B 1 205 ? -8.07 4.359 5.258 1 86 205 GLU B CA 1
ATOM 4894 C C . GLU B 1 205 ? -6.816 4.344 4.391 1 86 205 GLU B C 1
ATOM 4896 O O . GLU B 1 205 ? -6.328 3.273 4.02 1 86 205 GLU B O 1
ATOM 4901 N N . VAL B 1 206 ? -6.414 5.5 4.066 1 88.06 206 VAL B N 1
ATOM 4902 C CA . VAL B 1 206 ? -5.195 5.629 3.273 1 88.06 206 VAL B CA 1
ATOM 4903 C C . VAL B 1 206 ? -4.023 4.996 4.02 1 88.06 206 VAL B C 1
ATOM 4905 O O . VAL B 1 206 ? -3.199 4.301 3.422 1 88.06 206 VAL B O 1
ATOM 4908 N N . GLU B 1 207 ? -3.941 5.273 5.332 1 87.12 207 GLU B N 1
ATOM 4909 C CA . GLU B 1 207 ? -2.889 4.684 6.152 1 87.12 207 GLU B CA 1
ATOM 4910 C C . GLU B 1 207 ? -2.945 3.158 6.109 1 87.12 207 GLU B C 1
ATOM 4912 O O . GLU B 1 207 ? -1.908 2.492 6.078 1 87.12 207 GLU B O 1
ATOM 4917 N N . LYS B 1 208 ? -4.086 2.631 6.133 1 86.69 208 LYS B N 1
ATOM 4918 C CA . LYS B 1 208 ? -4.262 1.185 6.055 1 86.69 208 LYS B CA 1
ATOM 4919 C C . LYS B 1 208 ? -3.699 0.631 4.75 1 86.69 208 LYS B C 1
ATOM 4921 O O . LYS B 1 208 ? -2.955 -0.351 4.754 1 86.69 208 LYS B O 1
ATOM 4926 N N . TRP B 1 209 ? -4.043 1.239 3.678 1 88.94 209 TRP B N 1
ATOM 4927 C CA . TRP B 1 209 ? -3.566 0.783 2.377 1 88.94 209 TRP B CA 1
ATOM 4928 C C . TRP B 1 209 ? -2.064 1.005 2.24 1 88.94 209 TRP B C 1
ATOM 4930 O O . TRP B 1 209 ? -1.37 0.219 1.591 1 88.94 209 TRP B O 1
ATOM 4940 N N . ALA B 1 210 ? -1.658 2.111 2.812 1 89.44 210 ALA B N 1
ATOM 4941 C CA . ALA B 1 210 ? -0.217 2.35 2.811 1 89.44 210 ALA B CA 1
ATOM 4942 C C . ALA B 1 210 ? 0.529 1.212 3.5 1 89.44 210 ALA B C 1
ATOM 4944 O O . ALA B 1 210 ? 1.583 0.777 3.031 1 89.44 210 ALA B O 1
ATOM 4945 N N . ARG B 1 211 ? 0.01 0.754 4.598 1 89.5 211 ARG B N 1
ATOM 4946 C CA . ARG B 1 211 ? 0.636 -0.361 5.301 1 89.5 211 ARG B CA 1
ATOM 4947 C C . ARG B 1 211 ? 0.688 -1.604 4.422 1 89.5 211 ARG B C 1
ATOM 4949 O O . ARG B 1 211 ? 1.688 -2.326 4.418 1 89.5 211 ARG B O 1
ATOM 4956 N N . ILE B 1 212 ? -0.346 -1.797 3.693 1 89.38 212 ILE B N 1
ATOM 4957 C CA . ILE B 1 212 ? -0.41 -2.936 2.783 1 89.38 212 ILE B CA 1
ATOM 4958 C C . ILE B 1 212 ? 0.611 -2.758 1.661 1 89.38 212 ILE B C 1
ATOM 4960 O O . ILE B 1 212 ? 1.182 -3.734 1.171 1 89.38 212 ILE B O 1
ATOM 4964 N N . GLY B 1 213 ? 0.802 -1.545 1.315 1 90.38 213 GLY B N 1
ATOM 4965 C CA . GLY B 1 213 ? 1.792 -1.246 0.292 1 90.38 213 GLY B CA 1
ATOM 4966 C C . GLY B 1 213 ? 3.219 -1.436 0.77 1 90.38 213 GLY B C 1
ATOM 4967 O O . GLY B 1 213 ? 4.133 -1.606 -0.04 1 90.38 213 GLY B O 1
ATOM 4968 N N . VAL B 1 214 ? 3.357 -1.446 2.086 1 91.06 214 VAL B N 1
ATOM 4969 C CA . VAL B 1 214 ? 4.707 -1.496 2.641 1 91.06 214 VAL B CA 1
ATOM 4970 C C . VAL B 1 214 ? 5 -2.904 3.154 1 91.06 214 VAL B C 1
ATOM 4972 O O . VAL B 1 214 ? 6.113 -3.412 2.984 1 91.06 214 VAL B O 1
ATOM 4975 N N . VAL B 1 215 ? 3.984 -3.512 3.785 1 91.62 215 VAL B N 1
ATOM 4976 C CA . VAL B 1 215 ? 4.172 -4.812 4.422 1 91.62 215 VAL B CA 1
ATOM 4977 C C . VAL B 1 215 ? 3.338 -5.867 3.695 1 91.62 215 VAL B C 1
ATOM 4979 O O . VAL B 1 215 ? 2.117 -5.734 3.58 1 91.62 215 VAL B O 1
ATOM 4982 N N . ASN B 1 216 ? 4.043 -6.855 3.316 1 91.19 216 ASN B N 1
ATOM 4983 C CA . ASN B 1 216 ? 3.354 -7.977 2.682 1 91.19 216 ASN B CA 1
ATOM 4984 C C . ASN B 1 216 ? 2.434 -8.695 3.662 1 91.19 216 ASN B C 1
ATOM 4986 O O . ASN B 1 216 ? 2.873 -9.133 4.727 1 91.19 216 ASN B O 1
ATOM 4990 N N . SER B 1 217 ? 1.187 -8.836 3.279 1 85.38 217 SER B N 1
ATOM 4991 C CA . SER B 1 217 ? 0.191 -9.367 4.207 1 85.38 217 SER B CA 1
ATOM 4992 C C . SER B 1 217 ? 0.397 -10.859 4.453 1 85.38 217 SER B C 1
ATOM 4994 O O . SER B 1 217 ? -0.082 -11.398 5.453 1 85.38 217 SER B O 1
ATOM 4996 N N . LYS B 1 218 ? 1.08 -11.523 3.621 1 89.31 218 LYS B N 1
ATOM 4997 C CA . LYS B 1 218 ? 1.264 -12.969 3.746 1 89.31 218 LYS B CA 1
ATOM 4998 C C . LYS B 1 218 ? 2.451 -13.297 4.648 1 89.31 218 LYS B C 1
ATOM 5000 O O . LYS B 1 218 ? 2.369 -14.195 5.492 1 89.31 218 LYS B O 1
ATOM 5005 N N . SER B 1 219 ? 3.512 -12.562 4.492 1 95 219 SER B N 1
ATOM 5006 C CA . SER B 1 219 ? 4.73 -12.891 5.227 1 95 219 SER B CA 1
ATOM 5007 C C . SER B 1 219 ? 5.004 -11.867 6.324 1 95 219 SER B C 1
ATOM 5009 O O . SER B 1 219 ? 5.836 -12.102 7.203 1 95 219 SER B O 1
ATOM 5011 N N . MET B 1 220 ? 4.43 -10.703 6.219 1 93.69 220 MET B N 1
ATOM 5012 C CA . MET B 1 220 ? 4.602 -9.586 7.141 1 93.69 220 MET B CA 1
ATOM 5013 C C . MET B 1 220 ? 5.984 -8.961 6.988 1 93.69 220 MET B C 1
ATOM 5015 O O . MET B 1 220 ? 6.441 -8.234 7.875 1 93.69 220 MET B O 1
ATOM 5019 N N . LEU B 1 221 ? 6.652 -9.281 5.961 1 95.12 221 LEU B N 1
ATOM 5020 C CA . LEU B 1 221 ? 7.898 -8.617 5.586 1 95.12 221 LEU B CA 1
ATOM 5021 C C . LEU B 1 221 ? 7.637 -7.488 4.598 1 95.12 221 LEU B C 1
ATOM 5023 O O . LEU B 1 221 ? 6.492 -7.27 4.188 1 95.12 221 LEU B O 1
ATOM 5027 N N . LEU B 1 222 ? 8.672 -6.703 4.27 1 92.81 222 LEU B N 1
ATOM 5028 C CA . LEU B 1 222 ? 8.492 -5.609 3.326 1 92.81 222 LEU B CA 1
ATOM 5029 C C . LEU B 1 222 ? 8.023 -6.129 1.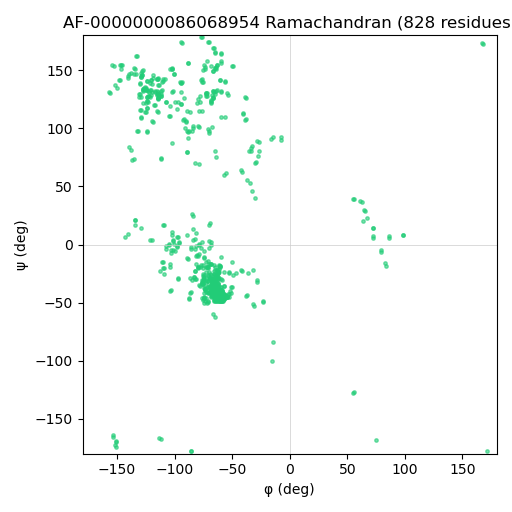973 1 92.81 222 LEU B C 1
ATOM 5031 O O . LEU B 1 222 ? 8.469 -7.184 1.52 1 92.81 222 LEU B O 1
ATOM 5035 N N . THR B 1 223 ? 7.141 -5.41 1.329 1 91.56 223 THR B N 1
ATOM 5036 C CA . THR B 1 223 ? 6.781 -5.691 -0.057 1 91.56 223 THR B CA 1
ATOM 5037 C C . THR B 1 223 ? 7.965 -5.434 -0.985 1 91.56 223 THR B C 1
ATOM 5039 O O . THR B 1 223 ? 8.977 -4.863 -0.568 1 91.56 223 THR B O 1
ATOM 5042 N N . SER B 1 224 ? 7.828 -5.848 -2.197 1 89.44 224 SER B N 1
ATOM 5043 C CA . SER B 1 224 ? 8.891 -5.652 -3.182 1 89.44 224 SER B CA 1
ATOM 5044 C C . SER B 1 224 ? 9.227 -4.176 -3.348 1 89.44 224 SER B C 1
ATOM 5046 O O . SER B 1 224 ? 10.398 -3.795 -3.35 1 89.44 224 SER B O 1
ATOM 5048 N N . SER B 1 225 ? 8.211 -3.357 -3.451 1 87.19 225 SER B N 1
ATOM 5049 C CA . SER B 1 225 ? 8.414 -1.925 -3.643 1 87.19 225 SER B CA 1
ATOM 5050 C C . SER B 1 225 ? 9.086 -1.294 -2.426 1 87.19 225 SER B C 1
ATOM 5052 O O . SER B 1 225 ? 10 -0.487 -2.568 1 87.19 225 SER B O 1
ATOM 5054 N N . ALA B 1 226 ? 8.539 -1.621 -1.271 1 88.69 226 ALA B N 1
ATOM 5055 C CA . ALA B 1 226 ? 9.117 -1.081 -0.043 1 88.69 226 ALA B CA 1
ATOM 5056 C C . ALA B 1 226 ? 10.555 -1.554 0.138 1 88.69 226 ALA B C 1
ATOM 5058 O O . ALA B 1 226 ? 11.414 -0.792 0.593 1 88.69 226 ALA B O 1
ATOM 5059 N N . TYR B 1 227 ? 10.789 -2.814 -0.152 1 91 227 TYR B N 1
ATOM 5060 C CA . TYR B 1 227 ? 12.141 -3.361 -0.088 1 91 227 TYR B CA 1
ATOM 5061 C C . TYR B 1 227 ? 13.094 -2.578 -0.985 1 91 227 TYR B C 1
ATOM 5063 O O . TYR B 1 227 ? 14.211 -2.26 -0.584 1 91 227 TYR B O 1
ATOM 5071 N N . GLU B 1 228 ? 12.688 -2.271 -2.178 1 85.94 228 GLU B N 1
ATOM 5072 C CA . GLU B 1 228 ? 13.523 -1.554 -3.133 1 85.94 228 GLU B CA 1
ATOM 5073 C C . GLU B 1 228 ? 13.922 -0.18 -2.598 1 85.94 228 GLU B C 1
ATOM 5075 O O . GLU B 1 228 ? 15.086 0.217 -2.691 1 85.94 228 GLU B O 1
ATOM 5080 N N . VAL B 1 229 ? 12.984 0.488 -2.082 1 82.88 229 VAL B N 1
ATOM 5081 C CA . VAL B 1 229 ? 13.227 1.832 -1.567 1 82.88 229 VAL B CA 1
ATOM 5082 C C . VAL B 1 229 ? 14.172 1.765 -0.37 1 82.88 229 VAL B C 1
ATOM 5084 O O . VAL B 1 229 ? 15.141 2.527 -0.29 1 82.88 229 VAL B O 1
ATOM 5087 N N . GLN B 1 230 ? 13.906 0.894 0.546 1 84.62 230 GLN B N 1
ATOM 5088 C CA . GLN B 1 230 ? 14.727 0.773 1.743 1 84.62 230 GLN B CA 1
ATOM 5089 C C . GLN B 1 230 ? 16.125 0.257 1.398 1 84.62 230 GLN B C 1
ATOM 5091 O O . GLN B 1 230 ? 17.109 0.691 1.988 1 84.62 230 GLN B O 1
ATOM 5096 N N . SER B 1 231 ? 16.125 -0.687 0.549 1 85.69 231 SER B N 1
ATOM 5097 C CA . SER B 1 231 ? 17.406 -1.226 0.103 1 85.69 231 SER B CA 1
ATOM 5098 C C . SER B 1 231 ? 18.281 -0.136 -0.505 1 85.69 231 SER B C 1
ATOM 5100 O O . SER B 1 231 ? 19.484 -0.072 -0.231 1 85.69 231 SER B O 1
ATOM 5102 N N . ALA B 1 232 ? 17.719 0.672 -1.368 1 79.31 232 ALA B N 1
ATOM 5103 C CA . ALA B 1 232 ? 18.453 1.779 -1.971 1 79.31 232 ALA B CA 1
ATOM 5104 C C . ALA B 1 232 ? 19.031 2.703 -0.901 1 79.31 232 ALA B C 1
ATOM 5106 O O . ALA B 1 232 ? 20.188 3.1 -0.973 1 79.31 232 ALA B O 1
ATOM 5107 N N . SER B 1 233 ? 18.234 2.996 0.049 1 75.94 233 SER B N 1
ATOM 5108 C CA . SER B 1 233 ? 18.656 3.889 1.124 1 75.94 233 SER B CA 1
ATOM 5109 C C . SER B 1 233 ? 19.828 3.305 1.902 1 75.94 233 SER B C 1
ATOM 5111 O O . SER B 1 233 ? 20.797 4.012 2.207 1 75.94 233 SER B O 1
ATOM 5113 N N . VAL B 1 234 ? 19.734 2.084 2.195 1 77.06 234 VAL B N 1
ATOM 5114 C CA . VAL B 1 234 ? 20.781 1.421 2.982 1 77.06 234 VAL B CA 1
ATOM 5115 C C . VAL B 1 234 ? 22.047 1.295 2.152 1 77.06 234 VAL B C 1
ATOM 5117 O O . VAL B 1 234 ? 23.156 1.447 2.678 1 77.06 234 VAL B O 1
ATOM 5120 N N . CYS B 1 235 ? 21.875 1.023 0.924 1 78.81 235 CYS B N 1
ATOM 5121 C CA . CYS B 1 235 ? 23.031 0.899 0.043 1 78.81 235 CYS B CA 1
ATOM 5122 C C . CYS B 1 235 ? 23.766 2.227 -0.076 1 78.81 235 CYS B C 1
ATOM 5124 O O . CYS B 1 235 ? 25 2.252 -0.129 1 78.81 235 CYS B O 1
ATOM 5126 N N . ILE B 1 236 ? 23.016 3.262 -0.132 1 75.5 236 ILE B N 1
ATOM 5127 C CA . ILE B 1 236 ? 23.609 4.594 -0.207 1 75.5 236 ILE B CA 1
ATOM 5128 C C . ILE B 1 236 ? 24.453 4.855 1.045 1 75.5 236 ILE B C 1
ATOM 5130 O O . ILE B 1 236 ? 25.578 5.355 0.955 1 75.5 236 ILE B O 1
ATOM 5134 N N . THR B 1 237 ? 23.906 4.523 2.139 1 72.12 237 THR B N 1
ATOM 5135 C CA . THR B 1 237 ? 24.609 4.699 3.398 1 72.12 237 THR B CA 1
ATOM 5136 C C . THR B 1 237 ? 25.875 3.84 3.436 1 72.12 237 THR B C 1
ATOM 5138 O O . THR B 1 237 ? 26.922 4.281 3.918 1 72.12 237 THR B O 1
ATOM 5141 N N . ALA B 1 238 ? 25.797 2.674 2.979 1 75.38 238 ALA B N 1
ATOM 5142 C CA . ALA B 1 238 ? 26.938 1.756 2.957 1 75.38 238 ALA B CA 1
ATOM 5143 C C . ALA B 1 238 ? 28.047 2.277 2.047 1 75.38 238 ALA B C 1
ATOM 5145 O O . ALA B 1 238 ? 29.234 2.133 2.357 1 75.38 238 ALA B O 1
ATOM 5146 N N . LEU B 1 239 ? 27.625 2.82 1.027 1 68.44 239 LEU B N 1
ATOM 5147 C CA . LEU B 1 239 ? 28.594 3.365 0.087 1 68.44 239 LEU B CA 1
ATOM 5148 C C . LEU B 1 239 ? 29.344 4.539 0.704 1 68.44 239 LEU B C 1
ATOM 5150 O O . LEU B 1 239 ? 30.562 4.676 0.517 1 68.44 239 LEU B O 1
ATOM 5154 N N . THR B 1 240 ? 28.609 5.348 1.406 1 66.69 240 THR B N 1
ATOM 5155 C CA . THR B 1 240 ? 29.219 6.508 2.045 1 66.69 240 THR B CA 1
ATOM 5156 C C . THR B 1 240 ? 30.203 6.074 3.131 1 66.69 240 THR B C 1
ATOM 5158 O O . THR B 1 240 ? 31.203 6.746 3.379 1 66.69 240 THR B O 1
ATOM 5161 N N . SER B 1 241 ? 29.984 4.879 3.678 1 70 241 SER B N 1
ATOM 5162 C CA . SER B 1 241 ? 30.859 4.371 4.734 1 70 241 SER B CA 1
ATOM 5163 C C . SER B 1 241 ? 31.859 3.361 4.184 1 70 241 SER B C 1
ATOM 5165 O O . SER B 1 241 ? 32.625 2.75 4.945 1 70 241 SER B O 1
ATOM 5167 N N . SER B 1 242 ? 31.875 3.119 2.898 1 75.94 242 SER B N 1
ATOM 5168 C CA . SER B 1 242 ? 32.75 2.166 2.232 1 75.94 242 SER B CA 1
ATOM 5169 C C . SER B 1 242 ? 32.625 0.769 2.824 1 75.94 242 SER B C 1
ATOM 5171 O O . SER B 1 242 ? 33.594 0.107 3.121 1 75.94 242 SER B O 1
ATOM 5173 N N . SER B 1 243 ? 31.453 0.407 3.139 1 82 243 SER B N 1
ATOM 5174 C CA . SER B 1 243 ? 31.141 -0.929 3.637 1 82 243 SER B CA 1
ATOM 5175 C C . SER B 1 243 ? 30.688 -1.851 2.506 1 82 243 SER B C 1
ATOM 5177 O O . SER B 1 243 ? 30 -1.422 1.585 1 82 243 SER B O 1
ATOM 5179 N N . PRO B 1 244 ? 31.156 -3.086 2.555 1 88 244 PRO B N 1
ATOM 5180 C CA . PRO B 1 244 ? 30.641 -4.012 1.541 1 88 244 PRO B CA 1
ATOM 5181 C C . PRO B 1 244 ? 29.141 -4.273 1.685 1 88 244 PRO B C 1
ATOM 5183 O O . PRO B 1 244 ? 28.609 -4.191 2.789 1 88 244 PRO B O 1
ATOM 5186 N N . VAL B 1 245 ? 28.547 -4.582 0.534 1 89.88 245 VAL B N 1
ATOM 5187 C CA . VAL B 1 245 ? 27.109 -4.871 0.519 1 89.88 245 VAL B CA 1
ATOM 5188 C C . VAL B 1 245 ? 26.859 -6.211 -0.171 1 89.88 245 VAL B C 1
ATOM 5190 O O . VAL B 1 245 ? 27.469 -6.504 -1.209 1 89.88 245 VAL B O 1
ATOM 5193 N N . CYS B 1 246 ? 26.031 -7.02 0.457 1 93.19 246 CYS B N 1
ATOM 5194 C CA . CYS B 1 246 ? 25.594 -8.273 -0.146 1 93.19 246 CYS B CA 1
ATOM 5195 C C . CYS B 1 246 ? 24.094 -8.258 -0.427 1 93.19 246 CYS B C 1
ATOM 5197 O O . CYS B 1 246 ? 23.328 -7.691 0.346 1 93.19 246 CYS B O 1
ATOM 5199 N N . VAL B 1 247 ? 23.75 -8.859 -1.543 1 94.19 247 VAL B N 1
ATOM 5200 C CA . VAL B 1 247 ? 22.344 -9.117 -1.855 1 94.19 247 VAL B CA 1
ATOM 5201 C C . VAL B 1 247 ? 22.109 -10.617 -1.939 1 94.19 247 VAL B C 1
ATOM 5203 O O . VAL B 1 247 ? 22.891 -11.352 -2.547 1 94.19 247 VAL B O 1
ATOM 5206 N N . ALA B 1 248 ? 21.094 -11.086 -1.287 1 96.31 248 ALA B N 1
ATOM 5207 C CA . ALA B 1 248 ? 20.75 -12.508 -1.316 1 96.31 248 ALA B CA 1
ATOM 5208 C C . ALA B 1 248 ? 19.312 -12.703 -1.816 1 96.31 248 ALA B C 1
ATOM 5210 O O . ALA B 1 248 ? 18.406 -12 -1.395 1 96.31 248 ALA B O 1
ATOM 5211 N N . PHE B 1 249 ? 19.172 -13.617 -2.738 1 95 249 PHE B N 1
ATOM 5212 C CA . PHE B 1 249 ? 17.875 -14.109 -3.166 1 95 249 PHE B CA 1
ATOM 5213 C C . PHE B 1 249 ? 17.578 -15.477 -2.547 1 95 249 PHE B C 1
ATOM 5215 O O . PHE B 1 249 ? 18.438 -16.359 -2.551 1 95 249 PHE B O 1
ATOM 5222 N N . MET B 1 250 ? 16.422 -15.586 -2.008 1 95.56 250 MET B N 1
ATOM 5223 C CA . MET B 1 250 ? 15.992 -16.859 -1.427 1 95.56 250 MET B CA 1
ATOM 5224 C C . MET B 1 250 ? 14.656 -17.297 -2.014 1 95.56 250 MET B C 1
ATOM 5226 O O . MET B 1 250 ? 13.742 -16.5 -2.184 1 95.56 250 MET B O 1
ATOM 5230 N N . ASP B 1 251 ? 14.555 -18.484 -2.346 1 93 251 ASP B N 1
ATOM 5231 C CA . ASP B 1 251 ? 13.336 -19.109 -2.865 1 93 251 ASP B CA 1
ATOM 5232 C C . ASP B 1 251 ? 12.984 -20.375 -2.078 1 93 251 ASP B C 1
ATOM 5234 O O . ASP B 1 251 ? 13.859 -21.188 -1.787 1 93 251 ASP B O 1
ATOM 5238 N N . ILE B 1 252 ? 11.727 -20.5 -1.696 1 92.56 252 ILE B N 1
ATOM 5239 C CA . ILE B 1 252 ? 11.297 -21.703 -0.997 1 92.56 252 ILE B CA 1
ATOM 5240 C C . ILE B 1 252 ? 11.234 -22.875 -1.976 1 92.56 252 ILE B C 1
ATOM 5242 O O . ILE B 1 252 ? 10.555 -22.797 -3.004 1 92.56 252 ILE B O 1
ATOM 5246 N N . ASP B 1 253 ? 11.852 -23.953 -1.653 1 89.19 253 ASP B N 1
ATOM 5247 C CA . ASP B 1 253 ? 11.914 -25.125 -2.527 1 89.19 253 ASP B CA 1
ATOM 5248 C C . ASP B 1 253 ? 10.562 -25.844 -2.574 1 89.19 253 ASP B C 1
ATOM 5250 O O . ASP B 1 253 ? 9.945 -26.078 -1.537 1 89.19 253 ASP B O 1
ATOM 5254 N N . TYR B 1 254 ? 10.07 -26.141 -3.803 1 82.88 254 TYR B N 1
ATOM 5255 C CA . TYR B 1 254 ? 8.891 -26.953 -4.074 1 82.88 254 TYR B CA 1
ATOM 5256 C C . TYR B 1 254 ? 7.629 -26.281 -3.551 1 82.88 254 TYR B C 1
ATOM 5258 O O . TYR B 1 254 ? 6.703 -26.953 -3.086 1 82.88 254 TYR B O 1
ATOM 5266 N N . PHE B 1 255 ? 7.574 -25.047 -3.482 1 86.44 255 PHE B N 1
ATOM 5267 C CA . PHE B 1 255 ? 6.426 -24.328 -2.934 1 86.44 255 PHE B CA 1
ATOM 5268 C C . PHE B 1 255 ? 5.203 -24.516 -3.824 1 86.44 255 PHE B C 1
ATOM 5270 O O . PHE B 1 255 ? 4.074 -24.578 -3.332 1 86.44 255 PHE B O 1
ATOM 5277 N N . LYS B 1 256 ? 5.379 -24.484 -5.082 1 75.12 256 LYS B N 1
ATOM 5278 C CA . LYS B 1 256 ? 4.258 -24.703 -5.992 1 75.12 256 LYS B CA 1
ATOM 5279 C C . LYS B 1 256 ? 3.562 -26.031 -5.695 1 75.12 256 LYS B C 1
ATOM 5281 O O . LYS B 1 256 ? 2.334 -26.109 -5.75 1 75.12 256 LYS B O 1
ATOM 5286 N N . ASP B 1 257 ? 4.363 -27.094 -5.492 1 75 257 ASP B N 1
ATOM 5287 C CA . ASP B 1 257 ? 3.82 -28.391 -5.121 1 75 257 ASP B CA 1
ATOM 5288 C C . ASP B 1 257 ? 3.043 -28.312 -3.809 1 75 257 ASP B C 1
ATOM 5290 O O . ASP B 1 257 ? 1.992 -28.938 -3.664 1 75 257 ASP B O 1
ATOM 5294 N N . LEU B 1 258 ? 3.615 -27.609 -2.9 1 78.06 258 LEU B N 1
ATOM 5295 C CA . LEU B 1 258 ? 2.957 -27.391 -1.615 1 78.06 258 LEU B CA 1
ATOM 5296 C C . LEU B 1 258 ? 1.609 -26.703 -1.802 1 78.06 258 LEU B C 1
ATOM 5298 O O . LEU B 1 258 ? 0.619 -27.094 -1.178 1 78.06 258 LEU B O 1
ATOM 5302 N N . ASN B 1 259 ? 1.529 -25.719 -2.676 1 74.94 259 ASN B N 1
ATOM 5303 C CA . ASN B 1 259 ? 0.302 -24.984 -2.955 1 74.94 259 ASN B CA 1
ATOM 5304 C C . ASN B 1 259 ? -0.77 -25.875 -3.559 1 74.94 259 ASN B C 1
ATOM 5306 O O . ASN B 1 259 ? -1.956 -25.734 -3.262 1 74.94 259 ASN B O 1
ATOM 5310 N N . SER B 1 260 ? -0.367 -26.688 -4.387 1 70.06 260 SER B N 1
ATOM 5311 C CA . SER B 1 260 ? -1.304 -27.594 -5.062 1 70.06 260 SER B CA 1
ATOM 5312 C C . SER B 1 260 ? -1.921 -28.578 -4.082 1 70.06 260 SER B C 1
ATOM 5314 O O . SER B 1 260 ? -3.062 -29 -4.262 1 70.06 260 SER B O 1
ATOM 5316 N N . LYS B 1 261 ? -1.127 -28.953 -3.158 1 72.56 261 LYS B N 1
ATOM 5317 C CA . LYS B 1 261 ? -1.592 -29.953 -2.197 1 72.56 261 LYS B CA 1
ATOM 5318 C C . LYS B 1 261 ? -2.418 -29.312 -1.09 1 72.56 261 LYS B C 1
ATOM 5320 O O . LYS B 1 261 ? -3.311 -29.938 -0.523 1 72.56 261 LYS B O 1
ATOM 5325 N N . LEU B 1 262 ? -1.997 -28.109 -0.916 1 71.94 262 LEU B N 1
ATOM 5326 C CA . LEU B 1 262 ? -2.697 -27.344 0.114 1 71.94 262 LEU B CA 1
ATOM 5327 C C . LEU B 1 262 ? -3.689 -26.375 -0.51 1 71.94 262 LEU B C 1
ATOM 5329 O O . LEU B 1 262 ? -3.607 -26.078 -1.703 1 71.94 262 LEU B O 1
ATOM 5333 N N . THR B 1 263 ? -4.785 -26.016 0.173 1 66.44 263 THR B N 1
ATOM 5334 C CA . THR B 1 263 ? -5.602 -24.906 -0.295 1 66.44 263 THR B CA 1
ATOM 5335 C C . THR B 1 263 ? -4.816 -23.594 -0.236 1 66.44 263 THR B C 1
ATOM 5337 O O . THR B 1 263 ? -3.832 -23.5 0.5 1 66.44 263 THR B O 1
ATOM 5340 N N . HIS B 1 264 ? -5.098 -22.625 -1.06 1 66.06 264 HIS B N 1
ATOM 5341 C CA . HIS B 1 264 ? -4.418 -21.344 -1.088 1 66.06 264 HIS B CA 1
ATOM 5342 C C . HIS B 1 264 ? -4.359 -20.719 0.303 1 66.06 264 HIS B C 1
ATOM 5344 O O . HIS B 1 264 ? -3.35 -20.109 0.674 1 66.06 264 HIS B O 1
ATOM 5350 N N . LEU B 1 265 ? -5.297 -20.875 1.008 1 67.81 265 LEU B N 1
ATOM 5351 C CA . LEU B 1 265 ? -5.344 -20.312 2.348 1 67.81 265 LEU B CA 1
ATOM 5352 C C . LEU B 1 265 ? -4.316 -20.969 3.26 1 67.81 265 LEU B C 1
ATOM 5354 O O . LEU B 1 265 ? -3.689 -20.312 4.086 1 67.81 265 LEU B O 1
ATOM 5358 N N . GLU B 1 266 ? -4.113 -22.219 3.057 1 80.31 266 GLU B N 1
ATOM 5359 C CA . GLU B 1 266 ? -3.166 -22.953 3.893 1 80.31 266 GLU B CA 1
ATOM 5360 C C . GLU B 1 266 ? -1.726 -22.641 3.498 1 80.31 266 GLU B C 1
ATOM 5362 O O . GLU B 1 266 ? -0.837 -22.609 4.352 1 80.31 266 GLU B O 1
ATOM 5367 N N . ALA B 1 267 ? -1.521 -22.406 2.246 1 83.12 267 ALA B N 1
ATOM 5368 C CA . ALA B 1 267 ? -0.194 -22.016 1.775 1 83.12 267 ALA B CA 1
ATOM 5369 C C . ALA B 1 267 ? 0.21 -20.656 2.34 1 83.12 267 ALA B C 1
ATOM 5371 O O . ALA B 1 267 ? 1.389 -20.422 2.617 1 83.12 267 ALA B O 1
ATOM 5372 N N . ASP B 1 268 ? -0.715 -19.828 2.588 1 84.94 268 ASP B N 1
ATOM 5373 C CA . ASP B 1 268 ? -0.466 -18.516 3.189 1 84.94 268 ASP B CA 1
ATOM 5374 C C . ASP B 1 268 ? 0.085 -18.656 4.605 1 84.94 268 ASP B C 1
ATOM 5376 O O . ASP B 1 268 ? 0.885 -17.844 5.055 1 84.94 268 ASP B O 1
ATOM 5380 N N . LYS B 1 269 ? -0.367 -19.656 5.25 1 90.75 269 LYS B N 1
ATOM 5381 C CA . LYS B 1 269 ? 0.12 -19.906 6.605 1 90.75 269 LYS B CA 1
ATOM 5382 C C . LYS B 1 269 ? 1.594 -20.297 6.598 1 90.75 269 LYS B C 1
ATOM 5384 O O . LYS B 1 269 ? 2.332 -19.969 7.531 1 90.75 269 LYS B O 1
ATOM 5389 N N . VAL B 1 270 ? 1.975 -21.016 5.547 1 92.75 270 VAL B N 1
ATOM 5390 C CA . VAL B 1 270 ? 3.379 -21.375 5.395 1 92.75 270 VAL B CA 1
ATOM 5391 C C . VAL B 1 270 ? 4.219 -20.125 5.184 1 92.75 270 VAL B C 1
ATOM 5393 O O . VAL B 1 270 ? 5.246 -19.938 5.844 1 92.75 270 VAL B O 1
ATOM 5396 N N . LEU B 1 271 ? 3.773 -19.25 4.344 1 93.81 271 LEU B N 1
ATOM 5397 C CA . LEU B 1 271 ? 4.484 -18 4.066 1 93.81 271 LEU B CA 1
ATOM 5398 C C . LEU B 1 271 ? 4.582 -17.141 5.324 1 93.81 271 LEU B C 1
ATOM 5400 O O . LEU B 1 271 ? 5.609 -16.5 5.562 1 93.81 271 LEU B O 1
ATOM 5404 N N . ARG B 1 272 ? 3.531 -17.141 6.066 1 95.06 272 ARG B N 1
ATOM 5405 C CA . ARG B 1 272 ? 3.521 -16.391 7.32 1 95.06 272 ARG B CA 1
ATOM 5406 C C . ARG B 1 272 ? 4.574 -16.938 8.289 1 95.06 272 ARG B C 1
ATOM 5408 O O . ARG B 1 272 ? 5.297 -16.156 8.914 1 95.06 272 ARG B O 1
ATOM 5415 N N . ALA B 1 273 ? 4.629 -18.203 8.383 1 95.75 273 ALA B N 1
ATOM 5416 C CA . ALA B 1 273 ? 5.602 -18.828 9.273 1 95.75 273 ALA B CA 1
ATOM 5417 C C . ALA B 1 273 ? 7.031 -18.562 8.805 1 95.75 273 ALA B C 1
ATOM 5419 O O . ALA B 1 273 ? 7.91 -18.266 9.617 1 95.75 273 ALA B O 1
ATOM 5420 N N . VAL B 1 274 ? 7.262 -18.656 7.539 1 96.75 274 VAL B N 1
ATOM 5421 C CA . VAL B 1 274 ? 8.578 -18.391 6.98 1 96.75 274 VAL B CA 1
ATOM 5422 C C . VAL B 1 274 ? 8.961 -16.938 7.234 1 96.75 274 VAL B C 1
ATOM 5424 O O . VAL B 1 274 ? 10.086 -16.641 7.645 1 96.75 274 VAL B O 1
ATOM 5427 N N . GLY B 1 275 ? 8.023 -16.031 6.969 1 97.56 275 GLY B N 1
ATOM 5428 C CA . GLY B 1 275 ? 8.266 -14.617 7.227 1 97.56 275 GLY B CA 1
ATOM 5429 C C . GLY B 1 275 ? 8.641 -14.328 8.664 1 97.56 275 GLY B C 1
ATOM 5430 O O . GLY B 1 275 ? 9.586 -13.578 8.93 1 97.56 275 GLY B O 1
ATOM 5431 N N . GLN B 1 276 ? 7.918 -14.914 9.578 1 96.69 276 GLN B N 1
ATOM 5432 C CA . GLN B 1 276 ? 8.195 -14.734 11 1 96.69 276 GLN B CA 1
ATOM 5433 C C . GLN B 1 276 ? 9.578 -15.273 11.359 1 96.69 276 GLN B C 1
ATOM 5435 O O . GLN B 1 276 ? 10.312 -14.648 12.125 1 96.69 276 GLN B O 1
ATOM 5440 N N . MET B 1 277 ? 9.828 -16.406 10.859 1 97.06 277 MET B N 1
ATOM 5441 C CA . MET B 1 277 ? 11.133 -17.016 11.094 1 97.06 277 MET B CA 1
ATOM 5442 C C . MET B 1 277 ? 12.258 -16.109 10.594 1 97.06 277 MET B C 1
ATOM 5444 O O . MET B 1 277 ? 13.25 -15.906 11.289 1 97.06 277 MET B O 1
ATOM 5448 N N . ILE B 1 278 ? 12.164 -15.594 9.406 1 97.88 278 ILE B N 1
ATOM 5449 C CA . ILE B 1 278 ? 13.156 -14.703 8.828 1 97.88 278 ILE B CA 1
ATOM 5450 C C . ILE B 1 278 ? 13.312 -13.461 9.703 1 97.88 278 ILE B C 1
ATOM 5452 O O . ILE B 1 278 ? 14.43 -13.062 10.031 1 97.88 278 ILE B O 1
ATOM 5456 N N . LYS B 1 279 ? 12.211 -12.883 10.055 1 96.56 279 LYS B N 1
ATOM 5457 C CA . LYS B 1 279 ? 12.211 -11.688 10.883 1 96.56 279 LYS B CA 1
ATOM 5458 C C . LYS B 1 279 ? 12.945 -11.93 12.195 1 96.56 279 LYS B C 1
ATOM 5460 O O . LYS B 1 279 ? 13.758 -11.109 12.625 1 96.56 279 LYS B O 1
ATOM 5465 N N . GLU B 1 280 ? 12.641 -13.008 12.797 1 96.38 280 GLU B N 1
ATOM 5466 C CA . GLU B 1 280 ? 13.266 -13.359 14.07 1 96.38 280 GLU B CA 1
ATOM 5467 C C . GLU B 1 280 ? 14.766 -13.586 13.898 1 96.38 280 GLU B C 1
ATOM 5469 O O . GLU B 1 280 ? 15.562 -13.156 14.734 1 96.38 280 GLU B O 1
ATOM 5474 N N . THR B 1 281 ? 15.125 -14.273 12.883 1 96.94 281 THR B N 1
ATOM 5475 C CA . THR B 1 281 ? 16.531 -14.547 12.625 1 96.94 281 THR B CA 1
ATOM 5476 C C . THR B 1 281 ? 17.312 -13.25 12.406 1 96.94 281 THR B C 1
ATOM 5478 O O . THR B 1 281 ? 18.406 -13.07 12.945 1 96.94 281 THR B O 1
ATOM 5481 N N . VAL B 1 282 ? 16.766 -12.336 11.672 1 96.56 282 VAL B N 1
ATOM 5482 C CA . VAL B 1 282 ? 17.406 -11.055 11.383 1 96.56 282 VAL B CA 1
ATOM 5483 C C . VAL B 1 282 ? 17.5 -10.227 12.656 1 96.56 282 VAL B C 1
ATOM 5485 O O . VAL B 1 282 ? 18.547 -9.648 12.953 1 96.56 282 VAL B O 1
ATOM 5488 N N . SER B 1 283 ? 16.422 -10.227 13.422 1 95.25 283 SER B N 1
ATOM 5489 C CA . SER B 1 283 ? 16.391 -9.453 14.656 1 95.25 283 SER B CA 1
ATOM 5490 C C . SER B 1 283 ? 17.438 -9.945 15.648 1 95.25 283 SER B C 1
ATOM 5492 O O . SER B 1 283 ? 17.969 -9.172 16.453 1 95.25 283 SER B O 1
ATOM 5494 N N . ASN B 1 284 ? 17.734 -11.188 15.531 1 94.81 284 ASN B N 1
ATOM 5495 C CA . ASN B 1 284 ? 18.625 -11.797 16.516 1 94.81 284 ASN B CA 1
ATOM 5496 C C . ASN B 1 284 ? 20.062 -11.867 16 1 94.81 284 ASN B C 1
ATOM 5498 O O . ASN B 1 284 ? 20.969 -12.305 16.719 1 94.81 284 ASN B O 1
ATOM 5502 N N . CYS B 1 285 ? 20.266 -11.438 14.844 1 94.56 285 CYS B N 1
ATOM 5503 C CA . CYS B 1 285 ? 21.641 -11.508 14.344 1 94.56 285 CYS B CA 1
ATOM 5504 C C . CYS B 1 285 ? 22.5 -10.406 14.953 1 94.56 285 CYS B C 1
ATOM 5506 O O . CYS B 1 285 ? 22 -9.586 15.734 1 94.56 285 CYS B O 1
ATOM 5508 N N . THR B 1 286 ? 23.781 -10.289 14.664 1 92.06 286 THR B N 1
ATOM 5509 C CA . THR B 1 286 ? 24.75 -9.422 15.328 1 92.06 286 THR B CA 1
ATOM 5510 C C . THR B 1 286 ? 24.516 -7.961 14.945 1 92.06 286 THR B C 1
ATOM 5512 O O . THR B 1 286 ? 24.812 -7.059 15.727 1 92.06 286 THR B O 1
ATOM 5515 N N . ARG B 1 287 ? 24.047 -7.656 13.781 1 90.12 287 ARG B N 1
ATOM 5516 C CA . ARG B 1 287 ? 23.828 -6.301 13.297 1 90.12 287 ARG B CA 1
ATOM 5517 C C . ARG B 1 287 ? 22.484 -6.199 12.57 1 90.12 287 ARG B C 1
ATOM 5519 O O . ARG B 1 287 ? 22.453 -5.938 11.359 1 90.12 287 ARG B O 1
ATOM 5526 N N . PRO B 1 288 ? 21.344 -6.23 13.266 1 91.88 288 PRO B N 1
ATOM 5527 C CA . PRO B 1 288 ? 20.031 -6.258 12.625 1 91.88 288 PRO B CA 1
ATOM 5528 C C . PRO B 1 288 ? 19.75 -5 11.797 1 91.88 288 PRO B C 1
ATOM 5530 O O . PRO B 1 288 ? 19.047 -5.062 10.797 1 91.88 288 PRO B O 1
ATOM 5533 N N . GLU B 1 289 ? 20.391 -3.889 12.133 1 82.62 289 GLU B N 1
ATOM 5534 C CA . GLU B 1 289 ? 20.141 -2.623 11.445 1 82.62 289 GLU B CA 1
ATOM 5535 C C . GLU B 1 289 ? 20.781 -2.613 10.062 1 82.62 289 GLU B C 1
ATOM 5537 O O . GLU B 1 289 ? 20.453 -1.769 9.227 1 82.62 289 GLU B O 1
ATOM 5542 N N . SER B 1 290 ? 21.625 -3.615 9.828 1 87.56 290 SER B N 1
ATOM 5543 C CA . SER B 1 290 ? 22.359 -3.67 8.562 1 87.56 290 SER B CA 1
ATOM 5544 C C . SER B 1 290 ? 21.656 -4.586 7.562 1 87.56 290 SER B C 1
ATOM 5546 O O . SER B 1 290 ? 22.203 -4.879 6.496 1 87.56 290 SER B O 1
ATOM 5548 N N . VAL B 1 291 ? 20.484 -5.027 7.965 1 92.81 291 VAL B N 1
ATOM 5549 C CA . VAL B 1 291 ? 19.812 -6.004 7.105 1 92.81 291 VAL B CA 1
ATOM 5550 C C . VAL B 1 291 ? 18.422 -5.5 6.727 1 92.81 291 VAL B C 1
ATOM 5552 O O . VAL B 1 291 ? 17.672 -5.051 7.59 1 92.81 291 VAL B O 1
ATOM 5555 N N . VAL B 1 292 ? 18.188 -5.5 5.441 1 92.69 292 VAL B N 1
ATOM 5556 C CA . VAL B 1 292 ? 16.859 -5.234 4.918 1 92.69 292 VAL B CA 1
ATOM 5557 C C . VAL B 1 292 ? 16.328 -6.477 4.207 1 92.69 292 VAL B C 1
ATOM 5559 O O . VAL B 1 292 ? 17.031 -7.086 3.396 1 92.69 292 VAL B O 1
ATOM 5562 N N . VAL B 1 293 ? 15.078 -6.883 4.508 1 96.19 293 VAL B N 1
ATOM 5563 C CA . VAL B 1 293 ? 14.516 -8.086 3.895 1 96.19 293 VAL B CA 1
ATOM 5564 C C . VAL B 1 293 ? 13.133 -7.777 3.326 1 96.19 293 VAL B C 1
ATOM 5566 O O . VAL B 1 293 ? 12.359 -7.023 3.928 1 96.19 293 VAL B O 1
ATOM 5569 N N . GLY B 1 294 ? 12.875 -8.297 2.174 1 95.69 294 GLY B N 1
ATOM 5570 C CA . GLY B 1 294 ? 11.578 -8.133 1.54 1 95.69 294 GLY B CA 1
ATOM 5571 C C . GLY B 1 294 ? 11.039 -9.422 0.949 1 95.69 294 GLY B C 1
ATOM 5572 O O . GLY B 1 294 ? 11.797 -10.352 0.67 1 95.69 294 GLY B O 1
ATOM 5573 N N . HIS B 1 295 ? 9.719 -9.555 0.879 1 94.94 295 HIS B N 1
ATOM 5574 C CA . HIS B 1 295 ? 8.992 -10.586 0.146 1 94.94 295 HIS B CA 1
ATOM 5575 C C . HIS B 1 295 ? 8.688 -10.141 -1.279 1 94.94 295 HIS B C 1
ATOM 5577 O O . HIS B 1 295 ? 7.754 -9.367 -1.506 1 94.94 295 HIS B O 1
ATOM 5583 N N . ILE B 1 296 ? 9.352 -10.617 -2.305 1 88 296 ILE B N 1
ATOM 5584 C CA . ILE B 1 296 ? 9.375 -9.984 -3.617 1 88 296 ILE B CA 1
ATOM 5585 C C . ILE B 1 296 ? 8.477 -10.75 -4.582 1 88 296 ILE B C 1
ATOM 5587 O O . ILE B 1 296 ? 8.109 -10.234 -5.641 1 88 296 ILE B O 1
ATOM 5591 N N . GLY B 1 297 ? 8.117 -11.883 -4.332 1 80.38 297 GLY B N 1
ATOM 5592 C CA . GLY B 1 297 ? 7.27 -12.734 -5.156 1 80.38 297 GLY B CA 1
ATOM 5593 C C . GLY B 1 297 ? 6.465 -13.734 -4.348 1 80.38 297 GLY B C 1
ATOM 5594 O O . GLY B 1 297 ? 6.32 -13.586 -3.133 1 80.38 297 GLY B O 1
ATOM 5595 N N . GLY B 1 298 ? 5.801 -14.625 -5 1 79.88 298 GLY B N 1
ATOM 5596 C CA . GLY B 1 298 ? 4.977 -15.617 -4.32 1 79.88 298 GLY B CA 1
ATOM 5597 C C . GLY B 1 298 ? 5.734 -16.406 -3.268 1 79.88 298 GLY B C 1
ATOM 5598 O O . GLY B 1 298 ? 5.258 -16.562 -2.141 1 79.88 298 GLY B O 1
ATOM 5599 N N . ASP B 1 299 ? 6.926 -16.859 -3.588 1 89.75 299 ASP B N 1
ATOM 5600 C CA . ASP B 1 299 ? 7.73 -17.641 -2.654 1 89.75 299 ASP B CA 1
ATOM 5601 C C . ASP B 1 299 ? 9.18 -17.141 -2.627 1 89.75 299 ASP B C 1
ATOM 5603 O O . ASP B 1 299 ? 10.086 -17.891 -2.266 1 89.75 299 ASP B O 1
ATOM 5607 N N . GLU B 1 300 ? 9.383 -15.93 -3.041 1 92 300 GLU B N 1
ATOM 5608 C CA . GLU B 1 300 ? 10.727 -15.375 -3.182 1 92 300 GLU B CA 1
ATOM 5609 C C . GLU B 1 300 ? 10.961 -14.242 -2.188 1 92 300 GLU B C 1
ATOM 5611 O O . GLU B 1 300 ? 10.078 -13.414 -1.963 1 92 300 GLU B O 1
ATOM 5616 N N . PHE B 1 301 ? 12.156 -14.273 -1.604 1 95.94 301 PHE B N 1
ATOM 5617 C CA . PHE B 1 301 ? 12.578 -13.266 -0.644 1 95.94 301 PHE B CA 1
ATOM 5618 C C . PHE B 1 301 ? 13.93 -12.68 -1.034 1 95.94 301 PHE B C 1
ATOM 5620 O O . PHE B 1 301 ? 14.742 -13.352 -1.678 1 95.94 301 PHE B O 1
ATOM 5627 N N . MET B 1 302 ? 14.148 -11.445 -0.696 1 96 302 MET B N 1
ATOM 5628 C CA . MET B 1 302 ? 15.414 -10.781 -0.983 1 96 302 MET B CA 1
ATOM 5629 C C . MET B 1 302 ? 15.977 -10.117 0.27 1 96 302 MET B C 1
ATOM 5631 O O . MET B 1 302 ? 15.227 -9.57 1.08 1 96 302 MET B O 1
ATOM 5635 N N . PHE B 1 303 ? 17.281 -10.141 0.385 1 96.19 303 PHE B N 1
ATOM 5636 C CA . PHE B 1 303 ? 18 -9.523 1.488 1 96.19 303 PHE B CA 1
ATOM 5637 C C . PHE B 1 303 ? 19.047 -8.547 0.966 1 96.19 303 PHE B C 1
ATOM 5639 O O . PHE B 1 303 ? 19.75 -8.836 -0.011 1 96.19 303 PHE B O 1
ATOM 5646 N N . THR B 1 304 ? 19.094 -7.41 1.518 1 93.75 304 THR B N 1
ATOM 5647 C CA . THR B 1 304 ? 20.25 -6.527 1.42 1 93.75 304 THR B CA 1
ATOM 5648 C C . THR B 1 304 ? 21 -6.473 2.746 1 93.75 304 THR B C 1
ATOM 5650 O O . THR B 1 304 ? 20.422 -6.133 3.781 1 93.75 304 THR B O 1
ATOM 5653 N N . ILE B 1 305 ? 22.234 -6.805 2.719 1 93.25 305 ILE B N 1
ATOM 5654 C CA . ILE B 1 305 ? 23.047 -6.961 3.914 1 93.25 305 ILE B CA 1
ATOM 5655 C C . ILE B 1 305 ? 24.297 -6.082 3.805 1 93.25 305 ILE B C 1
ATOM 5657 O O . ILE B 1 305 ? 25.156 -6.312 2.949 1 93.25 305 ILE B O 1
ATOM 5661 N N . ILE B 1 306 ? 24.344 -5.121 4.676 1 90.19 306 ILE B N 1
ATOM 5662 C CA . ILE B 1 306 ? 25.578 -4.359 4.773 1 90.19 306 ILE B CA 1
ATOM 5663 C C . ILE B 1 306 ? 26.609 -5.148 5.59 1 90.19 306 ILE B C 1
ATOM 5665 O O . ILE B 1 306 ? 26.531 -5.188 6.82 1 90.19 306 ILE B O 1
ATOM 5669 N N . GLY B 1 307 ? 27.469 -5.715 4.93 1 88.94 307 GLY B N 1
ATOM 5670 C CA . GLY B 1 307 ? 28.453 -6.59 5.551 1 88.94 307 GLY B CA 1
ATOM 5671 C C . GLY B 1 307 ? 29.219 -7.418 4.547 1 88.94 307 GLY B C 1
ATOM 5672 O O . GLY B 1 307 ? 28.922 -7.395 3.35 1 88.94 307 GLY B O 1
ATOM 5673 N N . ASN B 1 308 ? 30.188 -8.094 5.066 1 89.06 308 ASN B N 1
ATOM 5674 C CA . ASN B 1 308 ? 31.062 -8.883 4.195 1 89.06 308 ASN B CA 1
ATOM 5675 C C . ASN B 1 308 ? 30.469 -10.266 3.928 1 89.06 308 ASN B C 1
ATOM 5677 O O . ASN B 1 308 ? 29.375 -10.578 4.375 1 89.06 308 ASN B O 1
ATOM 5681 N N . ARG B 1 309 ? 31.188 -11 3.236 1 91.44 309 ARG B N 1
ATOM 5682 C CA . ARG B 1 309 ? 30.797 -12.344 2.805 1 91.44 309 ARG B CA 1
ATOM 5683 C C . ARG B 1 309 ? 30.484 -13.234 4.004 1 91.44 309 ARG B C 1
ATOM 5685 O O . ARG B 1 309 ? 29.5 -13.961 3.998 1 91.44 309 ARG B O 1
ATOM 5692 N N . LYS B 1 310 ? 31.312 -13.18 4.945 1 93.62 310 LYS B N 1
ATOM 5693 C CA . LYS B 1 310 ? 31.156 -14.039 6.113 1 93.62 310 LYS B CA 1
ATOM 5694 C C . LYS B 1 310 ? 29.859 -13.742 6.84 1 93.62 310 LYS B C 1
ATOM 5696 O O . LYS B 1 310 ? 29.125 -14.664 7.223 1 93.62 310 LYS B O 1
ATOM 5701 N N . PHE B 1 311 ? 29.547 -12.516 7.051 1 94.38 311 PHE B N 1
ATOM 5702 C CA . PHE B 1 311 ? 28.328 -12.133 7.746 1 94.38 311 PHE B CA 1
ATOM 5703 C C . PHE B 1 311 ? 27.094 -12.562 6.957 1 94.38 311 PHE B C 1
ATOM 5705 O O . PHE B 1 311 ? 26.172 -13.156 7.516 1 94.38 311 PHE B O 1
ATOM 5712 N N . ALA B 1 312 ? 27.062 -12.328 5.688 1 94.88 312 ALA B N 1
ATOM 5713 C CA . ALA B 1 312 ? 25.938 -12.68 4.832 1 94.88 312 ALA B CA 1
ATOM 5714 C C . ALA B 1 312 ? 25.719 -14.195 4.812 1 94.88 312 ALA B C 1
ATOM 5716 O O . ALA B 1 312 ? 24.578 -14.656 4.914 1 94.88 312 ALA B O 1
ATOM 5717 N N . LYS B 1 313 ? 26.797 -14.883 4.691 1 94.12 313 LYS B N 1
ATOM 5718 C CA . LYS B 1 313 ? 26.719 -16.344 4.668 1 94.12 313 LYS B CA 1
ATOM 5719 C C . LYS B 1 313 ? 26.156 -16.875 5.98 1 94.12 313 LYS B C 1
ATOM 5721 O O . LYS B 1 313 ? 25.266 -17.75 5.973 1 94.12 313 LYS B O 1
ATOM 5726 N N . THR B 1 314 ? 26.688 -16.406 7.035 1 95.25 314 THR B N 1
ATOM 5727 C CA . THR B 1 314 ? 26.25 -16.859 8.352 1 95.25 314 THR B CA 1
ATOM 5728 C C . THR B 1 314 ? 24.75 -16.578 8.531 1 95.25 314 THR B C 1
ATOM 5730 O O . THR B 1 314 ? 24.016 -17.438 9.008 1 95.25 314 THR B O 1
ATOM 5733 N N . LEU B 1 315 ? 24.328 -15.414 8.18 1 96.19 315 LEU B N 1
ATOM 5734 C CA . LEU B 1 315 ? 22.922 -15.039 8.32 1 96.19 315 LEU B CA 1
ATOM 5735 C C . LEU B 1 315 ? 22.031 -15.969 7.504 1 96.19 315 LEU B C 1
ATOM 5737 O O . LEU B 1 315 ? 21.016 -16.453 8.008 1 96.19 315 LEU B O 1
ATOM 5741 N N . MET B 1 316 ? 22.391 -16.203 6.258 1 95.56 316 MET B N 1
ATOM 5742 C CA . MET B 1 316 ? 21.562 -17.016 5.379 1 95.56 316 MET B CA 1
ATOM 5743 C C . MET B 1 316 ? 21.547 -18.469 5.828 1 95.56 316 MET B C 1
ATOM 5745 O O . MET B 1 316 ? 20.531 -19.156 5.719 1 95.56 316 MET B O 1
ATOM 5749 N N . LEU B 1 317 ? 22.688 -18.938 6.32 1 93.81 317 LEU B N 1
ATOM 5750 C CA . LEU B 1 317 ? 22.734 -20.297 6.855 1 93.81 317 LEU B CA 1
ATOM 5751 C C . LEU B 1 317 ? 21.844 -20.438 8.086 1 93.81 317 LEU B C 1
ATOM 5753 O O . LEU B 1 317 ? 21.219 -21.469 8.281 1 93.81 317 LEU B O 1
ATOM 5757 N N . ASP B 1 318 ? 21.844 -19.422 8.891 1 95.19 318 ASP B N 1
ATOM 5758 C CA . ASP B 1 318 ? 20.969 -19.422 10.055 1 95.19 318 ASP B CA 1
ATOM 5759 C C . ASP B 1 318 ? 19.5 -19.5 9.633 1 95.19 318 ASP B C 1
ATOM 5761 O O . ASP B 1 318 ? 18.719 -20.234 10.234 1 95.19 318 ASP B O 1
ATOM 5765 N N . VAL B 1 319 ? 19.141 -18.734 8.672 1 95.38 319 VAL B N 1
ATOM 5766 C CA . VAL B 1 319 ? 17.781 -18.781 8.148 1 95.38 319 VAL B CA 1
ATOM 5767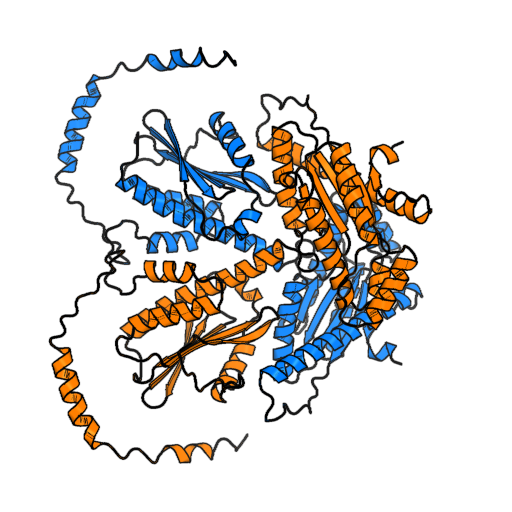 C C . VAL B 1 319 ? 17.453 -20.172 7.645 1 95.38 319 VAL B C 1
ATOM 5769 O O . VAL B 1 319 ? 16.422 -20.75 8 1 95.38 319 VAL B O 1
ATOM 5772 N N . LEU B 1 320 ? 18.297 -20.781 6.871 1 93.06 320 LEU B N 1
ATOM 5773 C CA . LEU B 1 320 ? 18.078 -22.078 6.242 1 93.06 320 LEU B CA 1
ATOM 5774 C C . LEU B 1 320 ? 17.969 -23.172 7.293 1 93.06 320 LEU B C 1
ATOM 5776 O O . LEU B 1 320 ? 17.141 -24.078 7.164 1 93.06 320 LEU B O 1
ATOM 5780 N N . SER B 1 321 ? 18.781 -23.094 8.273 1 92.12 321 SER B N 1
ATOM 5781 C CA . SER B 1 321 ? 18.797 -24.125 9.297 1 92.12 321 SER B CA 1
ATOM 5782 C C . SER B 1 321 ? 17.484 -24.203 10.047 1 92.12 321 SER B C 1
ATOM 5784 O O . SER B 1 321 ? 17.109 -25.25 10.586 1 92.12 321 SER B O 1
ATOM 5786 N N . ARG B 1 322 ? 16.766 -23.188 10.023 1 93.81 322 ARG B N 1
ATOM 5787 C CA . ARG B 1 322 ? 15.539 -23.109 10.82 1 93.81 322 ARG B CA 1
ATOM 5788 C C . ARG B 1 322 ? 14.344 -23.656 10.039 1 93.81 322 ARG B C 1
ATOM 5790 O O . ARG B 1 322 ? 13.273 -23.891 10.602 1 93.81 322 ARG B O 1
ATOM 5797 N N . PHE B 1 323 ? 14.484 -23.891 8.781 1 91.25 323 PHE B N 1
ATOM 5798 C CA . PHE B 1 323 ? 13.422 -24.469 7.969 1 91.25 323 PHE B CA 1
ATOM 5799 C C . PHE B 1 323 ? 13.039 -25.859 8.492 1 91.25 323 PHE B C 1
ATOM 5801 O O . PHE B 1 323 ? 11.859 -26.219 8.484 1 91.25 323 PHE B O 1
ATOM 5808 N N . ALA B 1 324 ? 14.016 -26.609 8.953 1 87.12 324 ALA B N 1
ATOM 5809 C CA . ALA B 1 324 ? 13.797 -27.969 9.398 1 87.12 324 ALA B CA 1
ATOM 5810 C C . ALA B 1 324 ? 12.852 -28.016 10.594 1 87.12 324 ALA B C 1
ATOM 5812 O O . ALA B 1 324 ? 12.094 -28.984 10.75 1 87.12 324 ALA B O 1
ATOM 5813 N N . ASN B 1 325 ? 12.828 -26.969 11.352 1 90 325 ASN B N 1
ATOM 5814 C CA . ASN B 1 325 ? 12.039 -26.969 12.578 1 90 325 ASN B CA 1
ATOM 5815 C C . ASN B 1 325 ? 10.766 -26.141 12.422 1 90 325 ASN B C 1
ATOM 5817 O O . ASN B 1 325 ? 9.953 -26.062 13.344 1 90 325 ASN B O 1
ATOM 5821 N N . LEU B 1 326 ? 10.555 -25.578 11.344 1 92.88 326 LEU B N 1
ATOM 5822 C CA . LEU B 1 326 ? 9.422 -24.672 11.148 1 92.88 326 LEU B CA 1
ATOM 5823 C C . LEU B 1 326 ? 8.117 -25.453 11.086 1 92.88 326 LEU B C 1
ATOM 5825 O O . LEU B 1 326 ? 8.016 -26.453 10.367 1 92.88 326 LEU B O 1
ATOM 5829 N N . LEU B 1 327 ? 7.125 -25.031 11.859 1 91.19 327 LEU B N 1
ATOM 5830 C CA . LEU B 1 327 ? 5.801 -25.641 11.883 1 91.19 327 LEU B CA 1
ATOM 5831 C C . LEU B 1 327 ? 4.711 -24.578 11.789 1 91.19 327 LEU B C 1
ATOM 5833 O O . LEU B 1 327 ? 4.301 -24.016 12.812 1 91.19 327 LEU B O 1
ATOM 5837 N N . PRO B 1 328 ? 4.223 -24.391 10.609 1 92.38 328 PRO B N 1
ATOM 5838 C CA . PRO B 1 328 ? 3.121 -23.438 10.469 1 92.38 328 PRO B CA 1
ATOM 5839 C C . PRO B 1 328 ? 1.872 -23.859 11.234 1 92.38 328 PRO B C 1
ATOM 5841 O O . PRO B 1 328 ? 1.681 -25.047 11.5 1 92.38 328 PRO B O 1
ATOM 5844 N N . GLU B 1 329 ? 1.062 -22.906 11.602 1 89.88 329 GLU B N 1
ATOM 5845 C CA . GLU B 1 329 ? -0.198 -23.172 12.289 1 89.88 329 GLU B CA 1
ATOM 5846 C C . GLU B 1 329 ? -1.335 -23.375 11.289 1 89.88 329 GLU B C 1
ATOM 5848 O O . GLU B 1 329 ? -2.059 -22.438 10.953 1 89.88 329 GLU B O 1
ATOM 5853 N N . PHE B 1 330 ? -1.625 -24.594 11.016 1 87.25 330 PHE B N 1
ATOM 5854 C CA . PHE B 1 330 ? -2.662 -24.906 10.047 1 87.25 330 PHE B CA 1
ATOM 5855 C C . PHE B 1 330 ? -4.027 -24.984 10.711 1 87.25 330 PHE B C 1
ATOM 5857 O O . PHE B 1 330 ? -4.121 -25.188 11.922 1 87.25 330 PHE B O 1
ATOM 5864 N N . SER B 1 331 ? -5.062 -24.781 9.969 1 81.88 331 SER B N 1
ATOM 5865 C CA . SER B 1 331 ? -6.434 -24.766 10.477 1 81.88 331 SER B CA 1
ATOM 5866 C C . SER B 1 331 ? -6.984 -26.188 10.586 1 81.88 331 SER B C 1
ATOM 5868 O O . SER B 1 331 ? -7.902 -26.438 11.375 1 81.88 331 SER B O 1
ATOM 5870 N N . LYS B 1 332 ? -6.52 -27.094 9.789 1 83.81 332 LYS B N 1
ATOM 5871 C CA . LYS B 1 332 ? -7.043 -28.469 9.742 1 83.81 332 LYS B CA 1
ATOM 5872 C C . LYS B 1 332 ? -5.938 -29.484 9.984 1 83.81 332 LYS B C 1
ATOM 5874 O O . LYS B 1 332 ? -4.836 -29.359 9.453 1 83.81 332 LYS B O 1
ATOM 5879 N N . PRO B 1 333 ? -6.285 -30.5 10.727 1 87.75 333 PRO B N 1
ATOM 5880 C CA . PRO B 1 333 ? -5.289 -31.531 11.031 1 87.75 333 PRO B CA 1
ATOM 5881 C C . PRO B 1 333 ? -4.793 -32.25 9.781 1 87.75 333 PRO B C 1
ATOM 5883 O O . PRO B 1 333 ? -3.625 -32.656 9.719 1 87.75 333 PRO B O 1
ATOM 5886 N N . GLU B 1 334 ? -5.668 -32.375 8.852 1 86.44 334 GLU B N 1
ATOM 5887 C CA . GLU B 1 334 ? -5.293 -33.094 7.629 1 86.44 334 GLU B CA 1
ATOM 5888 C C . GLU B 1 334 ? -4.199 -32.344 6.871 1 86.44 334 GLU B C 1
ATOM 5890 O O . GLU B 1 334 ? -3.322 -32.969 6.266 1 86.44 334 GLU B O 1
ATOM 5895 N N . VAL B 1 335 ? -4.254 -31.094 6.945 1 85.75 335 VAL B N 1
ATOM 5896 C CA . VAL B 1 335 ? -3.264 -30.266 6.27 1 85.75 335 VAL B CA 1
ATOM 5897 C C . VAL B 1 335 ? -1.919 -30.375 6.98 1 85.75 335 VAL B C 1
ATOM 5899 O O . VAL B 1 335 ? -0.869 -30.422 6.336 1 85.75 335 VAL B O 1
ATOM 5902 N N . HIS B 1 336 ? -2.018 -30.469 8.273 1 88.81 336 HIS B N 1
ATOM 5903 C CA . HIS B 1 336 ? -0.81 -30.656 9.07 1 88.81 336 HIS B CA 1
ATOM 5904 C C . HIS B 1 336 ? -0.094 -31.953 8.688 1 88.81 336 HIS B C 1
ATOM 5906 O O . HIS B 1 336 ? 1.129 -31.969 8.531 1 88.81 336 HIS B O 1
ATOM 5912 N N . GLU B 1 337 ? -0.851 -32.969 8.578 1 89.62 337 GLU B N 1
ATOM 5913 C CA . GLU B 1 337 ? -0.29 -34.25 8.234 1 89.62 337 GLU B CA 1
ATOM 5914 C C . GLU B 1 337 ? 0.36 -34.25 6.852 1 89.62 337 GLU B C 1
ATOM 5916 O O . GLU B 1 337 ? 1.433 -34.812 6.652 1 89.62 337 GLU B O 1
ATOM 5921 N N . GLU B 1 338 ? -0.303 -33.562 5.965 1 87.69 338 GLU B N 1
ATOM 5922 C CA . GLU B 1 338 ? 0.237 -33.469 4.609 1 87.69 338 GLU B CA 1
ATOM 5923 C C . GLU B 1 338 ? 1.538 -32.688 4.594 1 87.69 338 GLU B C 1
ATOM 5925 O O . GLU B 1 338 ? 2.484 -33.031 3.891 1 87.69 338 GLU B O 1
ATOM 5930 N N . PHE B 1 339 ? 1.569 -31.672 5.328 1 89.44 339 PHE B N 1
ATOM 5931 C CA . PHE B 1 339 ? 2.771 -30.859 5.414 1 89.44 339 PHE B CA 1
ATOM 5932 C C . PHE B 1 339 ? 3.924 -31.641 6.023 1 89.44 339 PHE B C 1
ATOM 5934 O O . PHE B 1 339 ? 5.059 -31.547 5.555 1 89.44 339 PHE B O 1
ATOM 5941 N N . MET B 1 340 ? 3.609 -32.406 7.027 1 89.75 340 MET B N 1
ATOM 5942 C CA . MET B 1 340 ? 4.637 -33.219 7.684 1 89.75 340 MET B CA 1
ATOM 5943 C C . MET B 1 340 ? 5.219 -34.25 6.723 1 89.75 340 MET B C 1
ATOM 5945 O O . MET B 1 340 ? 6.41 -34.562 6.781 1 89.75 340 MET B O 1
ATOM 5949 N N . LYS B 1 341 ? 4.391 -34.75 5.883 1 88.5 341 LYS B N 1
ATOM 5950 C CA . LYS B 1 341 ? 4.875 -35.688 4.867 1 88.5 341 LYS B CA 1
ATOM 5951 C C . LYS B 1 341 ? 5.883 -35 3.943 1 88.5 341 LYS B C 1
ATOM 5953 O O . LYS B 1 341 ? 6.91 -35.594 3.598 1 88.5 341 LYS B O 1
ATOM 5958 N N . ILE B 1 342 ? 5.559 -33.812 3.572 1 86.38 342 ILE B N 1
ATOM 5959 C CA . ILE B 1 342 ? 6.434 -33.062 2.691 1 86.38 342 ILE B CA 1
ATOM 5960 C C . ILE B 1 342 ? 7.746 -32.75 3.408 1 86.38 342 ILE B C 1
ATOM 5962 O O . ILE B 1 342 ? 8.828 -32.906 2.834 1 86.38 342 ILE B O 1
ATOM 5966 N N . LYS B 1 343 ? 7.648 -32.406 4.578 1 86.44 343 LYS B N 1
ATOM 5967 C CA . LYS B 1 343 ? 8.812 -32.031 5.383 1 86.44 343 LYS B CA 1
ATOM 5968 C C . LYS B 1 343 ? 9.703 -33.25 5.633 1 86.44 343 LYS B C 1
ATOM 5970 O O . LYS B 1 343 ? 10.93 -33.156 5.52 1 86.44 343 LYS B O 1
ATOM 5975 N N . ASN B 1 344 ? 9.07 -34.312 5.961 1 85.75 344 ASN B N 1
ATOM 5976 C CA . ASN B 1 344 ? 9.82 -35.531 6.234 1 85.75 344 ASN B CA 1
ATOM 5977 C C . ASN B 1 344 ? 10.531 -36.031 4.988 1 85.75 344 ASN B C 1
ATOM 5979 O O . ASN B 1 344 ? 11.562 -36.719 5.09 1 85.75 344 ASN B O 1
ATOM 5983 N N . ALA B 1 345 ? 9.992 -35.719 3.846 1 83.94 345 ALA B N 1
ATOM 5984 C CA . ALA B 1 345 ? 10.617 -36.094 2.578 1 83.94 345 ALA B CA 1
ATOM 5985 C C . ALA B 1 345 ? 11.703 -35.094 2.193 1 83.94 345 ALA B C 1
ATOM 5987 O O . ALA B 1 345 ? 12.242 -35.156 1.082 1 83.94 345 ALA B O 1
ATOM 5988 N N . ARG B 1 346 ? 12.023 -34.062 3.092 1 80.81 346 ARG B N 1
ATOM 5989 C CA . ARG B 1 346 ? 13.039 -33.031 2.896 1 80.81 346 ARG B CA 1
ATOM 5990 C C . ARG B 1 346 ? 12.727 -32.188 1.681 1 80.81 346 ARG B C 1
ATOM 5992 O O . ARG B 1 346 ? 13.617 -31.812 0.918 1 80.81 346 ARG B O 1
ATOM 5999 N N . ARG B 1 347 ? 11.445 -31.969 1.553 1 82.75 347 ARG B N 1
ATOM 6000 C CA . ARG B 1 347 ? 11 -31.188 0.409 1 82.75 347 ARG B CA 1
ATOM 6001 C C . ARG B 1 347 ? 10.484 -29.812 0.852 1 82.75 347 ARG B C 1
ATOM 6003 O O . ARG B 1 347 ? 9.648 -29.219 0.183 1 82.75 347 ARG B O 1
ATOM 6010 N N . PHE B 1 348 ? 10.875 -29.516 2.055 1 88.25 348 PHE B N 1
ATOM 6011 C CA . PHE B 1 348 ? 10.602 -28.172 2.541 1 88.25 348 PHE B CA 1
ATOM 6012 C C . PHE B 1 348 ? 11.883 -27.484 2.99 1 88.25 348 PHE B C 1
ATOM 6014 O O . PHE B 1 348 ? 12.367 -27.719 4.102 1 88.25 348 PHE B O 1
ATOM 6021 N N . SER B 1 349 ? 12.422 -26.703 2.127 1 91.19 349 SER B N 1
ATOM 6022 C CA . SER B 1 349 ? 13.672 -25.969 2.311 1 91.19 349 SER B CA 1
ATOM 6023 C C . SER B 1 349 ? 13.695 -24.719 1.454 1 91.19 349 SER B C 1
ATOM 6025 O O . SER B 1 349 ? 12.648 -24.219 1.034 1 91.19 349 SER B O 1
ATOM 6027 N N . ALA B 1 350 ? 14.914 -24.156 1.33 1 93.44 350 ALA B N 1
ATOM 6028 C CA . ALA B 1 350 ? 15.07 -22.984 0.471 1 93.44 350 ALA B CA 1
ATOM 6029 C C . ALA B 1 350 ? 16.438 -22.984 -0.215 1 93.44 350 ALA B C 1
ATOM 6031 O O . ALA B 1 350 ? 17.359 -23.641 0.244 1 93.44 350 ALA B O 1
ATOM 6032 N N . SER B 1 351 ? 16.484 -22.359 -1.302 1 93.88 351 SER B N 1
ATOM 6033 C CA . SER B 1 351 ? 17.734 -22.094 -2.031 1 93.88 351 SER B CA 1
ATOM 6034 C C . SER B 1 351 ? 18.094 -20.625 -1.997 1 93.88 351 SER B C 1
ATOM 6036 O O . SER B 1 351 ? 17.219 -19.75 -2.064 1 93.88 351 SER B O 1
ATOM 6038 N N . VAL B 1 352 ? 19.438 -20.391 -1.834 1 95.31 352 VAL B N 1
ATOM 6039 C CA . VAL B 1 352 ? 19.875 -19.016 -1.666 1 95.31 352 VAL B CA 1
ATOM 6040 C C . VAL B 1 352 ? 21.031 -18.719 -2.625 1 95.31 352 VAL B C 1
ATOM 6042 O O . VAL B 1 352 ? 21.984 -19.5 -2.727 1 95.31 352 VAL B O 1
ATOM 6045 N N . GLY B 1 353 ? 20.906 -17.625 -3.375 1 95.31 353 GLY B N 1
ATOM 6046 C CA . GLY B 1 353 ? 21.984 -17.031 -4.152 1 95.31 353 GLY B CA 1
ATOM 6047 C C . GLY B 1 353 ? 22.438 -15.68 -3.631 1 95.31 353 GLY B C 1
ATOM 6048 O O . GLY B 1 353 ? 21.609 -14.781 -3.438 1 95.31 353 GLY B O 1
ATOM 6049 N N . ILE B 1 354 ? 23.781 -15.539 -3.402 1 95.25 354 ILE B N 1
ATOM 6050 C CA . ILE B 1 354 ? 24.312 -14.312 -2.832 1 95.25 354 ILE B CA 1
ATOM 6051 C C . ILE B 1 354 ? 25.312 -13.68 -3.803 1 95.25 354 ILE B C 1
ATOM 6053 O O . ILE B 1 354 ? 26.078 -14.391 -4.461 1 95.25 354 ILE B O 1
ATOM 6057 N N . ALA B 1 355 ? 25.234 -12.398 -3.92 1 93.12 355 ALA B N 1
ATOM 6058 C CA . ALA B 1 355 ? 26.25 -11.609 -4.613 1 93.12 355 ALA B CA 1
ATOM 6059 C C . ALA B 1 355 ? 26.734 -10.453 -3.746 1 93.12 355 ALA B C 1
ATOM 6061 O O . ALA B 1 355 ? 25.969 -9.906 -2.947 1 93.12 355 ALA B O 1
ATOM 6062 N N . MET B 1 356 ? 27.938 -10.148 -3.887 1 89.94 356 MET B N 1
ATOM 6063 C CA . MET B 1 356 ? 28.547 -9.094 -3.078 1 89.94 356 MET B CA 1
ATOM 6064 C C . MET B 1 356 ? 29.094 -7.973 -3.961 1 89.94 356 MET B C 1
ATOM 6066 O O . MET B 1 356 ? 29.562 -8.227 -5.066 1 89.94 356 MET B O 1
ATOM 6070 N N . TRP B 1 357 ? 28.922 -6.836 -3.498 1 82.75 357 TRP B N 1
ATOM 6071 C CA . TRP B 1 357 ? 29.547 -5.641 -4.062 1 82.75 357 TRP B CA 1
ATOM 6072 C C . TRP B 1 357 ? 30.547 -5.027 -3.076 1 82.75 357 TRP B C 1
ATOM 6074 O O . TRP B 1 357 ? 30.172 -4.672 -1.955 1 82.75 357 TRP B O 1
ATOM 6084 N N . GLU B 1 358 ? 31.766 -5.078 -3.473 1 75.62 358 GLU B N 1
ATOM 6085 C CA . GLU B 1 358 ? 32.781 -4.48 -2.627 1 75.62 358 GLU B CA 1
ATOM 6086 C C . GLU B 1 358 ? 33 -3.004 -2.949 1 75.62 358 GLU B C 1
ATOM 6088 O O . GLU B 1 358 ? 33.094 -2.625 -4.117 1 75.62 358 GLU B O 1
ATOM 6093 N N . GLY B 1 359 ? 32.125 -2.102 -2.451 1 59.06 359 GLY B N 1
ATOM 6094 C CA . GLY B 1 359 ? 32.344 -0.682 -2.664 1 59.06 359 GLY B CA 1
ATOM 6095 C C . GLY B 1 359 ? 33.688 -0.377 -3.291 1 59.06 359 GLY B C 1
ATOM 6096 O O . GLY B 1 359 ? 34.656 -1.108 -3.074 1 59.06 359 GLY B O 1
ATOM 6097 N N . ASP B 1 360 ? 33.781 -0.328 -4.566 1 51 360 ASP B N 1
ATOM 6098 C CA . ASP B 1 360 ? 35.094 0.101 -4.973 1 51 360 ASP B CA 1
ATOM 6099 C C . ASP B 1 360 ? 35.688 1.107 -3.984 1 51 360 ASP B C 1
ATOM 6101 O O . ASP B 1 360 ? 35.188 2.227 -3.863 1 51 360 ASP B O 1
ATOM 6105 N N . ALA B 1 361 ? 36.281 0.604 -2.9 1 43.97 361 ALA B N 1
ATOM 6106 C CA . ALA B 1 361 ? 37.094 1.485 -2.055 1 43.97 361 ALA B CA 1
ATOM 6107 C C . ALA B 1 361 ? 37.75 2.584 -2.881 1 43.97 361 ALA B C 1
ATOM 6109 O O . ALA B 1 361 ? 37.906 3.715 -2.414 1 43.97 361 ALA B O 1
ATOM 6110 N N . ASP B 1 362 ? 38.406 2.139 -3.869 1 40.16 362 ASP B N 1
ATOM 6111 C CA . ASP B 1 362 ? 39.188 3.107 -4.648 1 40.16 362 ASP B CA 1
ATOM 6112 C C . ASP B 1 362 ? 38.25 3.99 -5.484 1 40.16 362 ASP B C 1
ATOM 6114 O O . ASP B 1 362 ? 38.719 4.758 -6.332 1 40.16 362 ASP B O 1
ATOM 6118 N N . ALA B 1 363 ? 37.156 3.547 -5.656 1 41.62 363 ALA B N 1
ATOM 6119 C CA . ALA B 1 363 ? 36.344 4.516 -6.391 1 41.62 363 ALA B CA 1
ATOM 6120 C C . ALA B 1 363 ? 36.312 5.863 -5.672 1 41.62 363 ALA B C 1
ATOM 6122 O O . ALA B 1 363 ? 35.688 6 -4.617 1 41.62 363 ALA B O 1
ATOM 6123 N N . THR B 1 364 ? 37.375 6.383 -5.547 1 37.12 364 THR B N 1
ATOM 6124 C CA . THR B 1 364 ? 37.469 7.801 -5.219 1 37.12 364 THR B CA 1
ATOM 6125 C C . THR B 1 364 ? 36.25 8.57 -5.703 1 37.12 364 THR B C 1
ATOM 6127 O O . THR B 1 364 ? 35.875 8.484 -6.879 1 37.12 364 THR B O 1
ATOM 6130 N N . ALA B 1 365 ? 35.25 8.469 -4.93 1 41.06 365 ALA B N 1
ATOM 6131 C CA . ALA B 1 365 ? 34.25 9.461 -5.328 1 41.06 365 ALA B CA 1
ATOM 6132 C C . ALA B 1 365 ? 34.875 10.523 -6.234 1 41.06 365 ALA B C 1
ATOM 6134 O O . ALA B 1 365 ? 35.844 11.18 -5.859 1 41.06 365 ALA B O 1
ATOM 6135 N N . PRO B 1 366 ? 34.844 10.312 -7.469 1 38.12 366 PRO B N 1
ATOM 6136 C CA . PRO B 1 366 ? 35.469 11.453 -8.141 1 38.12 366 PRO B CA 1
ATOM 6137 C C . PRO B 1 366 ? 35.125 12.789 -7.477 1 38.12 366 PRO B C 1
ATOM 6139 O O . PRO B 1 366 ? 34.062 12.93 -6.863 1 38.12 366 PRO B O 1
ATOM 6142 N N . GLU B 1 367 ? 36.188 13.523 -7.148 1 39.56 367 GLU B N 1
ATOM 6143 C CA . GLU B 1 367 ? 36.125 14.891 -6.645 1 39.56 367 GLU B CA 1
ATOM 6144 C C . GLU B 1 367 ? 34.812 15.578 -7.07 1 39.56 367 GLU B C 1
ATOM 6146 O O . GLU B 1 367 ? 34.219 16.312 -6.289 1 39.56 367 GLU B O 1
ATOM 6151 N N . GLU B 1 368 ? 34.562 15.422 -8.516 1 38.62 368 GLU B N 1
ATOM 6152 C CA . GLU B 1 368 ? 33.562 16.312 -9.117 1 38.62 368 GLU B CA 1
ATOM 6153 C C . GLU B 1 368 ? 32.219 15.625 -9.289 1 38.62 368 GLU B C 1
ATOM 6155 O O . GLU B 1 368 ? 31.328 16.156 -9.945 1 38.62 368 GLU B O 1
ATOM 6160 N N . PHE B 1 369 ? 32.125 14.297 -8.992 1 42.88 369 PHE B N 1
ATOM 6161 C CA . PHE B 1 369 ? 30.812 13.805 -9.398 1 42.88 369 PHE B CA 1
ATOM 6162 C C . PHE B 1 369 ? 29.719 14.406 -8.531 1 42.88 369 PHE B C 1
ATOM 6164 O O . PHE B 1 369 ? 29.891 14.531 -7.312 1 42.88 369 PHE B O 1
ATOM 6171 N N . THR B 1 370 ? 28.781 15.047 -9.281 1 52.88 370 THR B N 1
ATOM 6172 C CA . THR B 1 370 ? 27.531 15.586 -8.758 1 52.88 370 THR B CA 1
ATOM 6173 C C . THR B 1 370 ? 26.688 14.484 -8.117 1 52.88 370 THR B C 1
ATOM 6175 O O . THR B 1 370 ? 26.875 13.305 -8.422 1 52.88 370 THR B O 1
ATOM 6178 N N . LEU B 1 371 ? 26.219 14.656 -7.008 1 57.75 371 LEU B N 1
ATOM 6179 C CA . LEU B 1 371 ? 25.312 13.805 -6.238 1 57.75 371 LEU B CA 1
ATOM 6180 C C . LEU B 1 371 ? 24.422 12.977 -7.16 1 57.75 371 LEU B C 1
ATOM 6182 O O . LEU B 1 371 ? 24.203 11.789 -6.91 1 57.75 371 LEU B O 1
ATOM 6186 N N . VAL B 1 372 ? 24.141 13.562 -8.305 1 59.09 372 VAL B N 1
ATOM 6187 C CA . VAL B 1 372 ? 23.203 12.906 -9.211 1 59.09 372 VAL B CA 1
ATOM 6188 C C . VAL B 1 372 ? 23.891 11.734 -9.906 1 59.09 372 VAL B C 1
ATOM 6190 O O . VAL B 1 372 ? 23.328 10.641 -10.008 1 59.09 372 VAL B O 1
ATOM 6193 N N . GLU B 1 373 ? 25.078 11.992 -10.375 1 62.09 373 GLU B N 1
ATOM 6194 C CA . GLU B 1 373 ? 25.812 10.945 -11.094 1 62.09 373 GLU B CA 1
ATOM 6195 C C . GLU B 1 373 ? 26.203 9.797 -10.164 1 62.09 373 GLU B C 1
ATOM 6197 O O . GLU B 1 373 ? 26.141 8.633 -10.547 1 62.09 373 GLU B O 1
ATOM 6202 N N . GLU B 1 374 ? 26.562 10.266 -8.953 1 64.5 374 GLU B N 1
ATOM 6203 C CA . GLU B 1 374 ? 26.906 9.25 -7.965 1 64.5 374 GLU B CA 1
ATOM 6204 C C . GLU B 1 374 ? 25.719 8.352 -7.652 1 64.5 374 GLU B C 1
ATOM 6206 O O . GLU B 1 374 ? 25.859 7.133 -7.535 1 64.5 374 GLU B O 1
ATOM 6211 N N . MET B 1 375 ? 24.656 8.992 -7.707 1 67.12 375 MET B N 1
ATOM 6212 C CA . MET B 1 375 ? 23.438 8.25 -7.391 1 67.12 375 MET B CA 1
ATOM 6213 C C . MET B 1 375 ? 23.047 7.32 -8.539 1 67.12 375 MET B C 1
ATOM 6215 O O . MET B 1 375 ? 22.594 6.199 -8.305 1 67.12 375 MET B O 1
ATOM 6219 N N . LYS B 1 376 ? 23.234 7.754 -9.664 1 69.44 376 LYS B N 1
ATOM 6220 C CA . LYS B 1 376 ? 22.969 6.91 -10.828 1 69.44 376 LYS B CA 1
ATOM 6221 C C . LYS B 1 376 ? 23.891 5.691 -10.844 1 69.44 376 LYS B C 1
ATOM 6223 O O . LYS B 1 376 ? 23.438 4.578 -11.117 1 69.44 376 LYS B O 1
ATOM 6228 N N . GLN B 1 377 ? 25.141 5.887 -10.656 1 70.38 377 GLN B N 1
ATOM 6229 C CA . GLN B 1 377 ? 26.094 4.793 -10.625 1 70.38 377 GLN B CA 1
ATOM 6230 C C . GLN B 1 377 ? 25.766 3.789 -9.523 1 70.38 377 GLN B C 1
ATOM 6232 O O . GLN B 1 377 ? 25.875 2.578 -9.727 1 70.38 377 GLN B O 1
ATOM 6237 N N . LEU B 1 378 ? 25.391 4.387 -8.5 1 71.56 378 LEU B N 1
ATOM 6238 C CA . LEU B 1 378 ? 25 3.527 -7.387 1 71.56 378 LEU B CA 1
ATOM 6239 C C . LEU B 1 378 ? 23.781 2.676 -7.754 1 71.56 378 LEU B C 1
ATOM 6241 O O . LEU B 1 378 ? 23.75 1.481 -7.453 1 71.56 378 LEU B O 1
ATOM 6245 N N . LYS B 1 379 ? 22.844 3.252 -8.352 1 75.06 379 LYS B N 1
ATOM 6246 C CA . LYS B 1 379 ? 21.656 2.537 -8.789 1 75.06 379 LYS B CA 1
ATOM 6247 C C . LYS B 1 379 ? 22.016 1.396 -9.742 1 75.06 379 LYS B C 1
ATOM 6249 O O . LYS B 1 379 ? 21.5 0.282 -9.602 1 75.06 379 LYS B O 1
ATOM 6254 N N . ASP B 1 380 ? 22.875 1.675 -10.617 1 75.44 380 ASP B N 1
ATOM 6255 C CA . ASP B 1 380 ? 23.312 0.668 -11.578 1 75.44 380 ASP B CA 1
ATOM 6256 C C . ASP B 1 380 ? 24.047 -0.477 -10.883 1 75.44 380 ASP B C 1
ATOM 6258 O O . ASP B 1 380 ? 23.875 -1.643 -11.242 1 75.44 380 ASP B O 1
ATOM 6262 N N . ALA B 1 381 ? 24.859 -0.117 -9.969 1 76.69 381 ALA B N 1
ATOM 6263 C CA . ALA B 1 381 ? 25.609 -1.128 -9.227 1 76.69 381 ALA B CA 1
ATOM 6264 C C . ALA B 1 381 ? 24.672 -2.045 -8.453 1 76.69 381 ALA B C 1
ATOM 6266 O O . ALA B 1 381 ? 24.875 -3.262 -8.414 1 76.69 381 ALA B O 1
ATOM 6267 N N . ILE B 1 382 ? 23.688 -1.502 -7.934 1 78.06 382 ILE B N 1
ATOM 6268 C CA . ILE B 1 382 ? 22.719 -2.273 -7.152 1 78.06 382 ILE B CA 1
ATOM 6269 C C . ILE B 1 382 ? 21.953 -3.225 -8.07 1 78.06 382 ILE B C 1
ATOM 6271 O O . ILE B 1 382 ? 21.734 -4.387 -7.719 1 78.06 382 ILE B O 1
ATOM 6275 N N . GLU B 1 383 ? 21.594 -2.756 -9.18 1 78.31 383 GLU B N 1
ATOM 6276 C CA . GLU B 1 383 ? 20.875 -3.592 -10.141 1 78.31 383 GLU B CA 1
ATOM 6277 C C . GLU B 1 383 ? 21.75 -4.754 -10.609 1 78.31 383 GLU B C 1
ATOM 6279 O O . GLU B 1 383 ? 21.25 -5.871 -10.789 1 78.31 383 GLU B O 1
ATOM 6284 N N . GLU B 1 384 ? 22.969 -4.441 -10.781 1 82 384 GLU B N 1
ATOM 6285 C CA . GLU B 1 384 ? 23.891 -5.48 -11.203 1 82 384 GLU B CA 1
ATOM 6286 C C . GLU B 1 384 ? 24.062 -6.547 -10.125 1 82 384 GLU B C 1
ATOM 6288 O O . GLU B 1 384 ? 24.109 -7.742 -10.43 1 82 384 GLU B O 1
ATOM 6293 N N . ILE B 1 385 ? 24.172 -6.156 -8.969 1 86.44 385 ILE B N 1
ATOM 6294 C CA . ILE B 1 385 ? 24.344 -7.102 -7.871 1 86.44 385 ILE B CA 1
ATOM 6295 C C . ILE B 1 385 ? 23.094 -7.973 -7.734 1 86.44 385 ILE B C 1
ATOM 6297 O O . ILE B 1 385 ? 23.188 -9.164 -7.426 1 86.44 385 ILE B O 1
ATOM 6301 N N . ARG B 1 386 ? 22.016 -7.402 -7.898 1 85.75 386 ARG B N 1
ATOM 6302 C CA . ARG B 1 386 ? 20.766 -8.148 -7.852 1 85.75 386 ARG B CA 1
ATOM 6303 C C . ARG B 1 386 ? 20.703 -9.195 -8.953 1 85.75 386 ARG B C 1
ATOM 6305 O O . ARG B 1 386 ? 20.25 -10.312 -8.734 1 85.75 386 ARG B O 1
ATOM 6312 N N . PHE B 1 387 ? 21.141 -8.789 -10.102 1 83.12 387 PHE B N 1
ATOM 6313 C CA . PHE B 1 387 ? 21.188 -9.711 -11.227 1 83.12 387 PHE B CA 1
ATOM 6314 C C . PHE B 1 387 ? 22.094 -10.898 -10.93 1 83.12 387 PHE B C 1
ATOM 6316 O O . PHE B 1 387 ? 21.719 -12.047 -11.164 1 83.12 387 PHE B O 1
ATOM 6323 N N . ARG B 1 388 ? 23.203 -10.609 -10.398 1 86.19 388 ARG B N 1
ATOM 6324 C CA . ARG B 1 388 ? 24.156 -11.656 -10.062 1 86.19 388 ARG B CA 1
ATOM 6325 C C . ARG B 1 388 ? 23.609 -12.578 -8.984 1 86.19 388 ARG B C 1
ATOM 6327 O O . ARG B 1 388 ? 23.797 -13.797 -9.055 1 86.19 388 ARG B O 1
ATOM 6334 N N . ALA B 1 389 ? 22.969 -12.016 -8.047 1 91.31 389 ALA B N 1
ATOM 6335 C CA . ALA B 1 389 ? 22.391 -12.812 -6.973 1 91.31 389 ALA B CA 1
ATOM 6336 C C . ALA B 1 389 ? 21.297 -13.742 -7.512 1 91.31 389 ALA B C 1
ATOM 6338 O O . ALA B 1 389 ? 21.219 -14.906 -7.102 1 91.31 389 ALA B O 1
ATOM 6339 N N . ASN B 1 390 ? 20.484 -13.266 -8.383 1 86.19 390 ASN B N 1
ATOM 6340 C CA . ASN B 1 390 ? 19.438 -14.078 -8.992 1 86.19 390 ASN B CA 1
ATOM 6341 C C . ASN B 1 390 ? 20.016 -15.227 -9.812 1 86.19 390 ASN B C 1
ATOM 6343 O O . ASN B 1 390 ? 19.516 -16.344 -9.781 1 86.19 390 ASN B O 1
ATOM 6347 N N . LYS B 1 391 ? 21.016 -14.883 -10.578 1 85.06 391 LYS B N 1
ATOM 6348 C CA . LYS B 1 391 ? 21.688 -15.914 -11.344 1 85.06 391 LYS B CA 1
ATOM 6349 C C . LYS B 1 391 ? 22.234 -17 -10.43 1 85.06 391 LYS B C 1
ATOM 6351 O O . LYS B 1 391 ? 22.172 -18.188 -10.758 1 85.06 391 LYS B O 1
ATOM 6356 N N . THR B 1 392 ? 22.797 -16.578 -9.367 1 90.19 392 THR B N 1
ATOM 6357 C CA . THR B 1 392 ? 23.344 -17.516 -8.391 1 90.19 392 THR B CA 1
ATOM 6358 C C . THR B 1 392 ? 22.25 -18.375 -7.785 1 90.19 392 THR B C 1
ATOM 6360 O O . THR B 1 392 ? 22.453 -19.562 -7.535 1 90.19 392 THR B O 1
ATOM 6363 N N . LEU B 1 393 ? 21.094 -17.812 -7.523 1 90.38 393 LEU B N 1
ATOM 6364 C CA . LEU B 1 393 ? 19.969 -18.562 -7.008 1 90.38 393 LEU B CA 1
ATOM 6365 C C . LEU B 1 393 ? 19.562 -19.672 -7.977 1 90.38 393 LEU B C 1
ATOM 6367 O O . LEU B 1 393 ? 19.266 -20.797 -7.559 1 90.38 393 LEU B O 1
ATOM 6371 N N . LEU B 1 394 ? 19.516 -19.344 -9.25 1 85.38 394 LEU B N 1
ATOM 6372 C CA . LEU B 1 394 ? 19.141 -20.344 -10.258 1 85.38 394 LEU B CA 1
ATOM 6373 C C . LEU B 1 394 ? 20.109 -21.516 -10.234 1 85.38 394 LEU B C 1
ATOM 6375 O O . LEU B 1 394 ? 19.688 -22.672 -10.375 1 85.38 394 LEU B O 1
ATOM 6379 N N . LYS B 1 395 ? 21.297 -21.219 -10.055 1 87.12 395 LYS B N 1
ATOM 6380 C CA . LYS B 1 395 ? 22.297 -22.281 -9.961 1 87.12 395 LYS B CA 1
ATOM 6381 C C . LYS B 1 395 ? 22.125 -23.094 -8.68 1 87.12 395 LYS B C 1
ATOM 6383 O O . LYS B 1 395 ? 22.297 -24.312 -8.688 1 87.12 395 LYS B O 1
ATOM 6388 N N . ALA B 1 396 ? 21.844 -22.422 -7.629 1 88.88 396 ALA B N 1
ATOM 6389 C CA . ALA B 1 396 ? 21.609 -23.109 -6.359 1 88.88 396 ALA B CA 1
ATOM 6390 C C . ALA B 1 396 ? 20.422 -24.078 -6.465 1 88.88 396 ALA B C 1
ATOM 6392 O O . ALA B 1 396 ? 20.469 -25.188 -5.914 1 88.88 396 ALA B O 1
ATOM 6393 N N . LYS B 1 397 ? 19.359 -23.672 -7.102 1 86.62 397 LYS B N 1
ATOM 6394 C CA . LYS B 1 397 ? 18.188 -24.531 -7.305 1 86.62 397 LYS B CA 1
ATOM 6395 C C . LYS B 1 397 ? 18.547 -25.766 -8.125 1 86.62 397 LYS B C 1
ATOM 6397 O O . LYS B 1 397 ? 18.062 -26.859 -7.844 1 86.62 397 LYS B O 1
ATOM 6402 N N . GLU B 1 398 ? 19.359 -25.578 -9.156 1 84.19 398 GLU B N 1
ATOM 6403 C CA . GLU B 1 398 ? 19.812 -26.703 -9.984 1 84.19 398 GLU B CA 1
ATOM 6404 C C . GLU B 1 398 ? 20.625 -27.703 -9.164 1 84.19 398 GLU B C 1
ATOM 6406 O O . GLU B 1 398 ? 20.438 -28.906 -9.297 1 84.19 398 GLU B O 1
ATOM 6411 N N . TYR B 1 399 ? 21.484 -27.219 -8.383 1 82.62 399 TYR B N 1
ATOM 6412 C CA . TYR B 1 399 ? 22.359 -28.062 -7.582 1 82.62 399 TYR B CA 1
ATOM 6413 C C . TYR B 1 399 ? 21.562 -28.844 -6.543 1 82.62 399 TYR B C 1
ATOM 6415 O O . TYR B 1 399 ? 21.891 -30 -6.242 1 82.62 399 TYR B O 1
ATOM 6423 N N . ARG B 1 400 ? 20.625 -28.266 -5.988 1 78.5 400 ARG B N 1
ATOM 6424 C CA . ARG B 1 400 ? 19.75 -28.938 -5.02 1 78.5 400 ARG B CA 1
ATOM 6425 C C . ARG B 1 400 ? 19.062 -30.141 -5.645 1 78.5 400 ARG B C 1
ATOM 6427 O O . ARG B 1 400 ? 18.922 -31.188 -5 1 78.5 400 ARG B O 1
ATOM 6434 N N . GLN B 1 401 ? 18.594 -29.906 -6.793 1 73.38 401 GLN B N 1
ATOM 6435 C CA . GLN B 1 401 ? 17.891 -30.984 -7.488 1 73.38 401 GLN B CA 1
ATOM 6436 C C . GLN B 1 401 ? 18.844 -32.156 -7.766 1 73.38 401 GLN B C 1
ATOM 6438 O O . GLN B 1 401 ? 18.406 -33.312 -7.781 1 73.38 401 GLN B O 1
ATOM 6443 N N . GLU B 1 402 ? 20.172 -31.719 -7.957 1 67.81 402 GLU B N 1
ATOM 6444 C CA . GLU B 1 402 ? 21.156 -32.75 -8.219 1 67.81 402 GLU B CA 1
ATOM 6445 C C . GLU B 1 402 ? 21.625 -33.406 -6.922 1 67.81 402 GLU B C 1
ATOM 6447 O O . GLU B 1 402 ? 22.5 -34.281 -6.941 1 67.81 402 GLU B O 1
ATOM 6452 N N . ARG B 1 403 ? 21.031 -33.156 -5.863 1 60.25 403 ARG B N 1
ATOM 6453 C CA . ARG B 1 403 ? 21.219 -33.781 -4.555 1 60.25 403 ARG B CA 1
ATOM 6454 C C . ARG B 1 403 ? 22.594 -33.438 -3.982 1 60.25 403 ARG B C 1
ATOM 6456 O O . ARG B 1 403 ? 23.188 -34.219 -3.25 1 60.25 403 ARG B O 1
ATOM 6463 N N . SER B 1 404 ? 23.172 -32.281 -4.5 1 55.22 404 SER B N 1
ATOM 6464 C CA . SER B 1 404 ? 24.5 -31.984 -3.98 1 55.22 404 SER B CA 1
ATOM 6465 C C . SER B 1 404 ? 24.422 -31.297 -2.619 1 55.22 404 SER B C 1
ATOM 6467 O O . SER B 1 404 ? 25.453 -31.031 -1.986 1 55.22 404 SER B O 1
ATOM 6469 N N . GLY B 1 405 ? 23.188 -31.016 -2.041 1 59.25 405 GLY B N 1
ATOM 6470 C CA . GLY B 1 405 ? 22.953 -30.531 -0.692 1 59.25 405 GLY B CA 1
ATOM 6471 C C . GLY B 1 405 ? 23.203 -29.047 -0.539 1 59.25 405 GLY B C 1
ATOM 6472 O O . GLY B 1 405 ? 23.125 -28.516 0.566 1 59.25 405 GLY B O 1
ATOM 6473 N N . ARG B 1 406 ? 23.703 -28.406 -1.547 1 59.38 406 ARG B N 1
ATOM 6474 C CA . ARG B 1 406 ? 24.047 -27 -1.344 1 59.38 406 ARG B CA 1
ATOM 6475 C C . ARG B 1 406 ? 22.844 -26.094 -1.597 1 59.38 406 ARG B C 1
ATOM 6477 O O . ARG B 1 406 ? 22.453 -25.891 -2.746 1 59.38 406 ARG B O 1
ATOM 6484 N N . ASN B 1 407 ? 22.406 -25.453 -0.518 1 79.38 407 ASN B N 1
ATOM 6485 C CA . ASN B 1 407 ? 21.203 -24.625 -0.643 1 79.38 407 ASN B CA 1
ATOM 6486 C C . ASN B 1 407 ? 21.562 -23.141 -0.592 1 79.38 407 ASN B C 1
ATOM 6488 O O . ASN B 1 407 ? 20.703 -22.281 -0.792 1 79.38 407 ASN B O 1
ATOM 6492 N N . VAL B 1 408 ? 22.922 -22.969 -0.355 1 80.19 408 VAL B N 1
ATOM 6493 C CA . VAL B 1 408 ? 23.391 -21.594 -0.378 1 80.19 408 VAL B CA 1
ATOM 6494 C C . VAL B 1 408 ? 24.609 -21.469 -1.292 1 80.19 408 VAL B C 1
ATOM 6496 O O . VAL B 1 408 ? 25.594 -22.203 -1.119 1 80.19 408 VAL B O 1
ATOM 6499 N N . MET B 1 409 ? 24.578 -20.547 -2.238 1 80.38 409 MET B N 1
ATOM 6500 C CA . MET B 1 409 ? 25.688 -20.375 -3.168 1 80.38 409 MET B CA 1
ATOM 6501 C C . MET B 1 409 ? 26.016 -18.891 -3.336 1 80.38 409 MET B C 1
ATOM 6503 O O . MET B 1 409 ? 25.141 -18.031 -3.188 1 80.38 409 MET B O 1
ATOM 6507 N N . PHE B 1 410 ? 27.344 -18.703 -3.537 1 82.12 410 PHE B N 1
ATOM 6508 C CA . PHE B 1 410 ? 27.812 -17.359 -3.873 1 82.12 410 PHE B CA 1
ATOM 6509 C C . PHE B 1 410 ? 28.109 -17.25 -5.363 1 82.12 410 PHE B C 1
ATOM 6511 O O . PHE B 1 410 ? 28.516 -18.234 -5.996 1 82.12 410 PHE B O 1
ATOM 6518 N N . TYR B 1 411 ? 27.938 -16.062 -5.805 1 80.56 411 TYR B N 1
ATOM 6519 C CA . TYR B 1 411 ? 28.094 -15.805 -7.23 1 80.56 411 TYR B CA 1
ATOM 6520 C C . TYR B 1 411 ? 29.469 -16.234 -7.715 1 80.56 411 TYR B C 1
ATOM 6522 O O . TYR B 1 411 ? 29.609 -16.766 -8.812 1 80.56 411 TYR B O 1
ATOM 6530 N N . ASP B 1 412 ? 30.469 -15.898 -6.988 1 75.75 412 ASP B N 1
ATOM 6531 C CA . ASP B 1 412 ? 31.828 -16.219 -7.402 1 75.75 412 ASP B CA 1
ATOM 6532 C C . ASP B 1 412 ? 32.031 -17.719 -7.543 1 75.75 412 ASP B C 1
ATOM 6534 O O . ASP B 1 412 ? 32.969 -18.172 -8.211 1 75.75 412 ASP B O 1
ATOM 6538 N N . GLU B 1 413 ? 31.141 -18.469 -6.938 1 76.38 413 GLU B N 1
ATOM 6539 C CA . GLU B 1 413 ? 31.219 -19.922 -7.012 1 76.38 413 GLU B CA 1
ATOM 6540 C C . GLU B 1 413 ? 30.672 -20.453 -8.336 1 76.38 413 GLU B C 1
ATOM 6542 O O . GLU B 1 413 ? 30.938 -21.578 -8.727 1 76.38 413 GLU B O 1
ATOM 6547 N N . ILE B 1 414 ? 29.891 -19.656 -8.977 1 72.5 414 ILE B N 1
ATOM 6548 C CA . ILE B 1 414 ? 29.281 -20.156 -10.203 1 72.5 414 ILE B CA 1
ATOM 6549 C C . ILE B 1 414 ? 30.094 -19.688 -11.406 1 72.5 414 ILE B C 1
ATOM 6551 O O . ILE B 1 414 ? 29.969 -20.25 -12.5 1 72.5 414 ILE B O 1
ATOM 6555 N N . GLU B 1 415 ? 30.781 -18.547 -11.352 1 64.31 415 GLU B N 1
ATOM 6556 C CA . GLU B 1 415 ? 31.656 -18.094 -12.43 1 64.31 415 GLU B CA 1
ATOM 6557 C C . GLU B 1 415 ? 32.844 -19.031 -12.594 1 64.31 415 GLU B C 1
ATOM 6559 O O . GLU B 1 415 ? 33.406 -19.141 -13.68 1 64.31 415 GLU B O 1
ATOM 6564 N N . GLU B 1 416 ? 33.219 -19.781 -11.602 1 51.62 416 GLU B N 1
ATOM 6565 C CA . GLU B 1 416 ? 34.312 -20.719 -11.766 1 51.62 416 GLU B CA 1
ATOM 6566 C C . GLU B 1 416 ? 33.844 -22.016 -12.422 1 51.62 416 GLU B C 1
ATOM 6568 O O . GLU B 1 416 ? 32.719 -22.484 -12.156 1 51.62 416 GLU B O 1
#

pLDDT: mean 73.3, std 20.66, range [19.59, 97.88]

Nearest PDB structures (foldseek):
  6zxc-assembly2_D  TM=7.107E-01  e=8.558E-08  Leptospira biflexa serovar Patoc strain 'Patoc 1 (Paris)'
  4yme-assembly1_A  TM=7.813E-01  e=2.091E-06  Caulobacter vibrioides CB15
  6zxm-assembly3_E  TM=6.679E-01  e=7.339E-07  Leptospira biflexa serovar Patoc strain 'Patoc 1 (Paris)'
  5llw-assembly1_B  TM=3.743E-01  e=1.600E-10  Idiomarina sp. A28L
  6et7-assembly1_B  TM=3.770E-01  e=1.910E-09  Idiomarina sp. A28L

Organism: Haemaphysalis longicornis (NCBI:txid44386)

InterPro domains:
  IPR000160 GGDEF domain [PF00990] (240-358)
  IPR000160 GGDEF domain [PS50887] (243-413)
  IPR000160 GGDEF domain [SM00267] (202-395)
  IPR000160 GGDEF domain [TIGR00254] (238-362)
  IPR029787 Nucleotide cyclase [SSF55073] (234-362)
  IPR043128 Reverse transcriptase/Diguanylate cyclase domain [G3DSA:3.30.70.270] (218-412)
  IPR050469 Diguanylate cyclase Dgc-like, bacteria [PTHR45138] (241-362)

Secondary structure (DSSP, 8-state):
--GGGSGGGSGGGS-----THHHHHHHHHHHHHHS--------TTT--SSSSPHHHHHHHHHT--SHHHHHHHHHHHHHHHSTT--EEEEEEEEE-TTS-EEEEE-TT---SSB-TTSPBPHHHHHHHHHHHTSPPTTHHHH-SSPPPEEEEEEEETTEEEEEEEEETTEEEEEEESS-SS--HHHHHHHHHHHHHHHHHHHHHHHHHHHHHHHB-TTTSSB-HHHHHHHHHHHHHHHHHTT--EEEEEEEETTHHHHHHHS-HHHHHHHHHHHHHHHHHHHHHSS-GGGEEEEE-SSSEEEEEEES-HHHHHHHHHHHHHGGGG-----SSHHHHHHHHHHHHTT---EEEEEEEE---TT----TT--HHHHHHHHHHHHHHHHHHHHHHHHHHHHHHHTT----EEEHHHHH-/--GGGSGGGGGGGS-----THHHHHHHHHHHHHHSS-------TTT--SSSSPHHHHHHHHHT--SHHHHHHHHHHHHHHHSTT--EEEEEEEEE-TTS-EEEEE-TT---SSB-TTSPBPHHHHHHHHHHHTSPPTTHHHH-SS--EEEEEEEEETTEEEEEEEETTTEEEEEEESS-SS--HHHHHHHHHHHHHHHHHHHHHHHHHHHHHHHB-TTT-SBPHHHHHHHHHHHHHHHHHTT--EEEEEEEETTHHHHHHHS-HHHHHHHHHHHHHHHHHHHHHSS-GGGEEEEE-SSSEEEEEEES-HHHHHHHHHHHHHGGGG-----SSHHHHHHHHHHHHTT---EEEEEEEE---TT----TT--HHHHHHHHHHHHHHHHHHHHHHHHHHHHHHHTT----EEEHHHHH-